Protein 7CMC (pdb70)

Structure (mmCIF, N/CA/C/O backbone):
data_7CMC
#
_entry.id   7CMC
#
_cell.length_a   87.280
_cell.length_b   89.906
_cell.length_c   164.829
_cell.angle_alpha   90.000
_cell.angle_beta   90.000
_cell.angle_gamma   90.000
#
_symmetry.space_group_name_H-M   'P 21 21 21'
#
loop_
_entity.id
_entity.type
_entity.pdbx_description
1 polymer 'Probable deoxyhypusine synthase'
2 non-polymer NICOTINAMIDE-ADENINE-DINUCLEOTIDE
3 water water
#
loop_
_atom_site.group_PDB
_atom_site.id
_atom_site.type_symbol
_atom_site.label_atom_id
_atom_site.label_alt_id
_atom_site.label_comp_id
_atom_site.label_asym_id
_atom_site.label_entity_id
_atom_site.label_seq_id
_atom_site.pdbx_PDB_ins_code
_atom_site.Cartn_x
_atom_site.Cartn_y
_atom_site.Cartn_z
_atom_site.occupancy
_atom_site.B_iso_or_equiv
_atom_site.auth_seq_id
_atom_site.auth_comp_id
_atom_site.auth_asym_id
_atom_site.auth_atom_id
_atom_site.pdbx_PDB_model_num
ATOM 1 N N . GLU A 1 15 ? 41.84100 25.16300 -15.38800 1.000 98.12557 15 GLU A N 1
ATOM 2 C CA . GLU A 1 15 ? 42.27300 24.28100 -14.31200 1.000 74.10105 15 GLU A CA 1
ATOM 3 C C . GLU A 1 15 ? 41.08500 23.64200 -13.59500 1.000 64.82629 15 GLU A C 1
ATOM 4 O O . GLU A 1 15 ? 39.92500 23.96700 -13.85700 1.000 58.22697 15 GLU A O 1
ATOM 10 N N . GLY A 1 16 ? 41.40000 22.73600 -12.67800 1.000 41.98418 16 GLY A N 1
ATOM 11 C CA . GLY A 1 16 ? 40.38900 21.95000 -11.99500 1.000 45.83602 16 GLY A CA 1
ATOM 12 C C . GLY A 1 16 ? 41.00700 20.65300 -11.50200 1.000 38.90245 16 GLY A C 1
ATOM 13 O O . GLY A 1 16 ? 42.22800 20.51900 -11.43900 1.000 51.31302 16 GLY A O 1
ATOM 14 N N . VAL A 1 17 ? 40.13800 19.70500 -11.16200 1.000 32.36221 17 VAL A N 1
ATOM 15 C CA . VAL A 1 17 ? 40.61500 18.41700 -10.67800 1.000 32.83434 17 VAL A CA 1
ATOM 16 C C . VAL A 1 17 ? 41.20600 17.62900 -11.84100 1.000 21.60570 17 VAL A C 1
ATOM 17 O O . VAL A 1 17 ? 40.55100 17.42400 -12.87100 1.000 22.84049 17 VAL A O 1
ATOM 21 N N . GLU A 1 18 ? 42.44800 17.18300 -11.68200 1.000 24.00476 18 GLU A N 1
ATOM 22 C CA . GLU A 1 18 ? 43.08500 16.37100 -12.71000 1.000 34.37686 18 GLU A CA 1
ATOM 23 C C . GLU A 1 18 ? 42.49400 14.96600 -12.71700 1.000 28.44809 18 GLU A C 1
ATOM 24 O O . GLU A 1 18 ? 42.38300 14.32400 -11.66800 1.000 20.88618 18 GLU A O 1
ATOM 30 N N . VAL A 1 19 ? 42.11500 14.48900 -13.90400 1.000 16.81988 19 VAL A N 1
ATOM 31 C CA . VAL A 1 19 ? 41.60300 13.13100 -14.02700 1.000 17.42163 19 VAL A CA 1
ATOM 32 C C . VAL A 1 19 ? 42.74900 12.16200 -13.79500 1.000 22.20378 19 VAL A C 1
ATOM 33 O O . VAL A 1 19 ? 43.82300 12.28900 -14.39900 1.000 21.65136 19 VAL A O 1
ATOM 37 N N . LYS A 1 20 ? 42.53200 11.19200 -12.91100 1.000 21.83992 20 LYS A N 1
ATOM 38 C CA . LYS A 1 20 ? 43.65900 10.41300 -12.44000 1.000 22.93716 20 LYS A CA 1
ATOM 39 C C . LYS A 1 20 ? 43.12700 9.15200 -11.76600 1.000 26.90874 20 LYS A C 1
ATOM 40 O O . LYS A 1 20 ? 42.26300 9.24000 -10.88900 1.000 22.79703 20 LYS A O 1
ATOM 46 N N . GLY A 1 21 ? 43.58200 7.97400 -12.18400 1.000 23.85538 21 GLY A N 1
ATOM 47 C CA . GLY A 1 21 ? 43.24500 6.76100 -11.47200 1.000 20.67347 21 GLY A CA 1
ATOM 48 C C . GLY A 1 21 ? 44.35200 6.37700 -10.51000 1.000 21.57467 21 GLY A C 1
ATOM 49 O O . GLY A 1 21 ? 45.45900 6.91400 -10.57800 1.000 19.61450 21 GLY A O 1
ATOM 50 N N . PRO A 1 22 ? 44.08300 5.45200 -9.59200 1.000 22.80221 22 PRO A N 1
ATOM 51 C CA . PRO A 1 22 ? 45.13200 5.03200 -8.65300 1.000 27.12828 22 PRO A CA 1
ATOM 52 C C . PRO A 1 22 ? 46.25500 4.29200 -9.36300 1.000 21.89462 22 PRO A C 1
ATOM 53 O O . PRO A 1 22 ? 46.04300 3.61300 -10.37100 1.000 25.60343 22 PRO A O 1
ATOM 57 N N . TRP A 1 23 ? 47.46900 4.44600 -8.83000 1.000 25.39034 23 TRP A N 1
ATOM 58 C CA . TRP A 1 23 ? 48.61800 3.65800 -9.25800 1.000 23.28512 23 TRP A CA 1
ATOM 59 C C . TRP A 1 23 ? 48.72900 2.44800 -8.33800 1.000 29.88278 23 TRP A C 1
ATOM 60 O O . TRP A 1 23 ? 48.95500 2.59800 -7.13200 1.000 25.94043 23 TRP A O 1
ATOM 71 N N . LEU A 1 24 ? 48.56300 1.25100 -8.90400 1.000 25.90056 24 LEU A N 1
ATOM 72 C CA . LEU A 1 24 ? 48.43600 0.05500 -8.08300 1.000 27.22229 24 LEU A CA 1
ATOM 73 C C . LEU A 1 24 ? 49.74900 -0.39100 -7.44400 1.000 34.37294 24 LEU A C 1
ATOM 74 O O . LEU A 1 24 ? 49.72100 -1.27700 -6.58700 1.000 33.73321 24 LEU A O 1
ATOM 79 N N . ASP A 1 25 ? 50.88900 0.19200 -7.81900 1.000 36.96241 25 ASP A N 1
ATOM 80 C CA . ASP A 1 25 ? 52.09800 -0.03600 -7.03200 1.000 35.69364 25 ASP A CA 1
ATOM 81 C C . ASP A 1 25 ? 52.04700 0.70000 -5.69800 1.000 42.40907 25 ASP A C 1
ATOM 82 O O . ASP A 1 25 ? 52.81800 0.37100 -4.78900 1.000 49.41599 25 ASP A O 1
ATOM 87 N N . ASP A 1 26 ? 51.15900 1.68500 -5.56000 1.000 37.22176 26 ASP A N 1
ATOM 88 C CA . ASP A 1 26 ? 51.07900 2.50200 -4.35700 1.000 33.25238 26 ASP A CA 1
ATOM 89 C C . ASP A 1 26 ? 49.80500 2.30000 -3.56000 1.000 40.20475 26 ASP A C 1
ATOM 90 O O . ASP A 1 26 ? 49.84000 2.43500 -2.33600 1.000 32.68255 26 ASP A O 1
ATOM 95 N N . ALA A 1 27 ? 48.68400 2.00200 -4.21500 1.000 23.32665 27 ALA A N 1
ATOM 96 C CA . ALA A 1 27 ? 47.42600 1.84500 -3.49600 1.000 33.33340 27 ALA A CA 1
ATOM 97 C C . ALA A 1 27 ? 47.51000 0.65000 -2.55600 1.000 28.87983 27 ALA A C 1
ATOM 98 O O . ALA A 1 27 ? 47.94500 -0.43500 -2.94900 1.000 33.29330 27 ALA A O 1
ATOM 100 N N . GLN A 1 28 ? 47.08900 0.85300 -1.30700 1.000 35.36315 28 GLN A N 1
ATOM 101 C CA . GLN A 1 28 ? 47.24200 -0.16200 -0.27400 1.000 39.72242 28 GLN A CA 1
ATOM 102 C C . GLN A 1 28 ? 45.96700 -0.93900 0.01200 1.000 36.16666 28 GLN A C 1
ATOM 103 O O . GLN A 1 28 ? 46.03800 -2.00000 0.64100 1.000 40.99823 28 GLN A O 1
ATOM 109 N N . SER A 1 29 ? 44.81100 -0.44400 -0.42600 1.000 38.42430 29 SER A N 1
ATOM 110 C CA . SER A 1 29 ? 43.54800 -1.09300 -0.11400 1.000 26.47246 29 SER A CA 1
ATOM 111 C C . SER A 1 29 ? 42.53200 -0.74200 -1.18900 1.000 24.19422 29 SER A C 1
ATOM 112 O O . SER A 1 29 ? 42.70900 0.21000 -1.95400 1.000 20.29145 29 SER A O 1
ATOM 115 N N . LEU A 1 30 ? 41.46000 -1.53400 -1.23400 1.000 19.18114 30 LEU A N 1
ATOM 116 C CA . LEU A 1 30 ? 40.37200 -1.25700 -2.16400 1.000 30.20284 30 LEU A CA 1
ATOM 117 C C . LEU A 1 30 ? 39.71200 0.07800 -1.84100 1.000 18.05958 30 LEU A C 1
ATOM 118 O O . LEU A 1 30 ? 39.32400 0.82200 -2.74800 1.000 24.53487 30 LEU A O 1
ATOM 123 N N . GLU A 1 31 ? 39.59200 0.40100 -0.55200 1.000 18.66492 31 GLU A N 1
ATOM 124 C CA . GLU A 1 31 ? 39.01000 1.67800 -0.15000 1.000 19.32086 31 GLU A CA 1
ATOM 125 C C . GLU A 1 31 ? 39.83800 2.84200 -0.66600 1.000 20.80389 31 GLU A C 1
ATOM 126 O O . GLU A 1 31 ? 39.28800 3.87200 -1.07300 1.000 27.61038 31 GLU A O 1
ATOM 132 N N . GLU A 1 32 ? 41.16600 2.70300 -0.64400 1.000 22.33292 32 GLU A N 1
ATOM 133 C CA . GLU A 1 32 ? 42.02800 3.70400 -1.26600 1.000 24.45073 32 GLU A CA 1
ATOM 134 C C . GLU A 1 32 ? 41.79200 3.77700 -2.77300 1.000 22.67567 32 GLU A C 1
ATOM 135 O O . GLU A 1 32 ? 41.79400 4.86700 -3.35500 1.000 22.68280 32 GLU A O 1
ATOM 141 N N . VAL A 1 33 ? 41.59600 2.62600 -3.42500 1.000 27.21717 33 VAL A N 1
ATOM 142 C CA . VAL A 1 33 ? 41.27500 2.63700 -4.85200 1.000 18.58819 33 VAL A CA 1
ATOM 143 C C . VAL A 1 33 ? 39.98300 3.40900 -5.09100 1.000 22.97767 33 VAL A C 1
ATOM 144 O O . VAL A 1 33 ? 39.90400 4.26800 -5.97600 1.000 17.36073 33 VAL A O 1
ATOM 148 N N . VAL A 1 34 ? 38.96400 3.14100 -4.27200 1.000 19.31194 34 VAL A N 1
ATOM 149 C CA . VAL A 1 34 ? 37.66200 3.76800 -4.46300 1.000 21.81804 34 VAL A CA 1
ATOM 150 C C . VAL A 1 34 ? 37.70300 5.25100 -4.10200 1.000 27.37982 34 VAL A C 1
ATOM 151 O O . VAL A 1 34 ? 36.90600 6.04600 -4.61600 1.000 23.85909 34 VAL A O 1
ATOM 155 N N . SER A 1 35 ? 38.63000 5.66200 -3.23600 1.000 20.98179 35 SER A N 1
ATOM 156 C CA . SER A 1 35 ? 38.73900 7.08300 -2.92800 1.000 26.51676 35 SER A CA 1
ATOM 157 C C . SER A 1 35 ? 39.18100 7.90800 -4.13100 1.000 30.41040 35 SER A C 1
ATOM 158 O O . SER A 1 35 ? 39.07600 9.13700 -4.08400 1.000 25.53765 35 SER A O 1
ATOM 161 N N . TYR A 1 36 ? 39.67300 7.27000 -5.19600 1.000 24.13702 36 TYR A N 1
ATOM 162 C CA . TYR A 1 36 ? 39.99000 7.95600 -6.44200 1.000 17.75402 36 TYR A CA 1
ATOM 163 C C . TYR A 1 36 ? 38.78300 8.12500 -7.35200 1.000 31.64710 36 TYR A C 1
ATOM 164 O O . TYR A 1 36 ? 38.89500 8.82200 -8.36800 1.000 27.58819 36 TYR A O 1
ATOM 173 N N . TYR A 1 37 ? 37.64300 7.50800 -7.02400 1.000 18.17448 37 TYR A N 1
ATOM 174 C CA . TYR A 1 37 ? 36.54500 7.43900 -7.98500 1.000 24.60402 37 TYR A CA 1
ATOM 175 C C . TYR A 1 37 ? 36.09100 8.82900 -8.41300 1.000 18.16191 37 TYR A C 1
ATOM 176 O O . TYR A 1 37 ? 35.77700 9.05000 -9.58800 1.000 17.45844 37 TYR A O 1
ATOM 185 N N . TYR A 1 38 ? 36.09800 9.79200 -7.49000 1.000 14.93074 38 TYR A N 1
ATOM 186 C CA . TYR A 1 38 ? 35.62500 11.13200 -7.83100 1.000 16.12339 38 TYR A CA 1
ATOM 187 C C . TYR A 1 38 ? 36.44100 11.75900 -8.95900 1.000 17.15309 38 TYR A C 1
ATOM 188 O O . TYR A 1 38 ? 35.89400 12.52900 -9.75300 1.000 23.36244 38 TYR A O 1
ATOM 197 N N . ARG A 1 39 ? 37.73100 11.42800 -9.07600 1.000 15.48180 39 ARG A N 1
ATOM 198 C CA . ARG A 1 39 ? 38.57400 11.99100 -10.12700 1.000 24.42745 39 ARG A CA 1
ATOM 199 C C . ARG A 1 39 ? 38.87500 10.99700 -11.24900 1.000 21.01291 39 ARG A C 1
ATOM 200 O O . ARG A 1 39 ? 39.79900 11.21900 -12.03700 1.000 22.79438 39 ARG A O 1
ATOM 208 N N . ILE A 1 40 ? 38.09900 9.93000 -11.35500 1.000 19.85065 40 ILE A N 1
ATOM 209 C CA . ILE A 1 40 ? 38.28200 8.92900 -12.44200 1.000 20.36620 40 ILE A CA 1
ATOM 210 C C . ILE A 1 40 ? 37.43100 9.32100 -13.66100 1.000 21.92606 40 ILE A C 1
ATOM 211 O O . ILE A 1 40 ? 37.79900 9.00500 -14.74500 1.000 19.57993 40 ILE A O 1
ATOM 216 N N . GLY A 1 41 ? 36.33000 10.02100 -13.44800 1.000 16.47438 41 GLY A N 1
ATOM 217 C CA . GLY A 1 41 ? 35.44300 10.41200 -14.55000 1.000 17.00907 41 GLY A CA 1
ATOM 218 C C . GLY A 1 41 ? 34.31200 9.43400 -14.75700 1.000 20.25906 41 GLY A C 1
ATOM 219 O O . GLY A 1 41 ? 34.28000 8.41400 -14.10100 1.000 20.00170 41 GLY A O 1
ATOM 220 N N . PHE A 1 42 ? 33.36000 9.83600 -15.58100 1.000 17.38760 42 PHE A N 1
ATOM 221 C CA . PHE A 1 42 ? 32.13800 9.08400 -15.94900 1.000 17.87004 42 PHE A CA 1
ATOM 222 C C . PHE A 1 42 ? 31.34100 8.72100 -14.68200 1.000 22.34120 42 PHE A C 1
ATOM 223 O O . PHE A 1 42 ? 31.28600 9.51100 -13.74900 1.000 18.10791 42 PHE A O 1
ATOM 231 N N . GLN A 1 43 ? 30.77100 7.52200 -14.65200 1.000 17.53732 43 GLN A N 1
ATOM 232 C CA . GLN A 1 43 ? 29.93100 7.10800 -13.50400 1.000 14.80955 43 GLN A CA 1
ATOM 233 C C . GLN A 1 43 ? 30.77700 7.00400 -12.23100 1.000 16.79727 43 GLN A C 1
ATOM 234 O O . GLN A 1 43 ? 30.26100 7.22900 -11.18600 1.000 17.11062 43 GLN A O 1
ATOM 240 N N . ALA A 1 44 ? 32.05300 6.69600 -12.36100 1.000 15.01481 44 ALA A N 1
ATOM 241 C CA . ALA A 1 44 ? 32.87600 6.62200 -11.15300 1.000 17.42497 44 ALA A CA 1
ATOM 242 C C . ALA A 1 44 ? 32.90600 7.96100 -10.42000 1.000 22.35525 44 ALA A C 1
ATOM 243 O O . ALA A 1 44 ? 32.83000 8.00200 -9.18500 1.000 18.49463 44 ALA A O 1
ATOM 245 N N . THR A 1 45 ? 32.99400 9.07000 -11.16000 1.000 20.15994 45 THR A N 1
ATOM 246 C CA . THR A 1 45 ? 32.89800 10.38400 -10.52600 1.000 21.34523 45 THR A CA 1
ATOM 247 C C . THR A 1 45 ? 31.56900 10.57000 -9.80600 1.000 19.59654 45 THR A C 1
ATOM 248 O O . THR A 1 45 ? 31.51500 11.17000 -8.72400 1.000 18.81100 45 THR A O 1
ATOM 252 N N . HIS A 1 46 ? 30.48300 10.05800 -10.38000 1.000 16.17209 46 HIS A N 1
ATOM 253 C CA . HIS A 1 46 ? 29.18400 10.21500 -9.72800 1.000 18.08518 46 HIS A CA 1
ATOM 254 C C . HIS A 1 46 ? 29.10500 9.41500 -8.43400 1.000 24.92205 46 HIS A C 1
ATOM 255 O O . HIS A 1 46 ? 28.53500 9.88800 -7.44300 1.000 22.15953 46 HIS A O 1
ATOM 262 N N . LEU A 1 47 ? 29.67700 8.20700 -8.41800 1.000 18.77503 47 LEU A N 1
ATOM 263 C CA . LEU A 1 47 ? 29.74200 7.44800 -7.17400 1.000 18.20244 47 LEU A CA 1
ATOM 264 C C . LEU A 1 47 ? 30.59600 8.17300 -6.13900 1.000 18.55432 47 LEU A C 1
ATOM 265 O O . LEU A 1 47 ? 30.25500 8.20100 -4.95000 1.000 19.42806 47 LEU A O 1
ATOM 270 N N . GLY A 1 48 ? 31.71400 8.76500 -6.56800 1.000 18.02598 48 GLY A N 1
ATOM 271 C CA . GLY A 1 48 ? 32.49400 9.58100 -5.64800 1.000 15.23318 48 GLY A CA 1
ATOM 272 C C . GLY A 1 48 ? 31.68100 10.71700 -5.05400 1.000 15.57645 48 GLY A C 1
ATOM 273 O O . GLY A 1 48 ? 31.75600 10.98900 -3.85600 1.000 24.10401 48 GLY A O 1
ATOM 274 N N . ARG A 1 49 ? 30.88500 11.39100 -5.88500 1.000 18.85866 49 ARG A N 1
ATOM 275 C CA . ARG A 1 49 ? 30.02600 12.45500 -5.38300 1.000 21.54227 49 ARG A CA 1
ATOM 276 C C . ARG A 1 49 ? 28.93800 11.90600 -4.46000 1.000 21.99684 49 ARG A C 1
ATOM 277 O O . ARG A 1 49 ? 28.61600 12.52200 -3.43900 1.000 28.87878 49 ARG A O 1
ATOM 285 N N . ALA A 1 50 ? 28.36400 10.74600 -4.79700 1.000 24.02851 50 ALA A N 1
ATOM 286 C CA . ALA A 1 50 ? 27.35800 10.14400 -3.92500 1.000 23.10053 50 ALA A CA 1
ATOM 287 C C . ALA A 1 50 ? 27.94200 9.83600 -2.55100 1.000 17.11838 50 ALA A C 1
ATOM 288 O O . ALA A 1 50 ? 27.29800 10.07900 -1.52500 1.000 21.50317 50 ALA A O 1
ATOM 290 N N . ILE A 1 51 ? 29.17300 9.32600 -2.51600 1.000 18.82263 51 ILE A N 1
ATOM 291 C CA . ILE A 1 51 ? 29.85600 9.07600 -1.25000 1.000 23.98790 51 ILE A CA 1
ATOM 292 C C . ILE A 1 51 ? 30.01800 10.37000 -0.46100 1.000 23.20260 51 ILE A C 1
ATOM 293 O O . ILE A 1 51 ? 29.79400 10.40500 0.75500 1.000 20.04967 51 ILE A O 1
ATOM 298 N N . GLU A 1 52 ? 30.43400 11.44600 -1.13500 1.000 22.32662 52 GLU A N 1
ATOM 299 C CA . GLU A 1 52 ? 30.59800 12.72600 -0.45300 1.000 31.79504 52 GLU A CA 1
ATOM 300 C C . GLU A 1 52 ? 29.27100 13.23000 0.09400 1.000 20.36432 52 GLU A C 1
ATOM 301 O O . GLU A 1 52 ? 29.20700 13.72200 1.22500 1.000 21.67896 52 GLU A O 1
ATOM 307 N N . ILE A 1 53 ? 28.20300 13.12200 -0.70100 1.000 22.65324 53 ILE A N 1
ATOM 308 C CA . ILE A 1 53 ? 26.90100 13.64200 -0.28500 1.000 17.80287 53 ILE A CA 1
ATOM 309 C C . ILE A 1 53 ? 26.38900 12.89200 0.94200 1.000 27.97857 53 ILE A C 1
ATOM 310 O O . ILE A 1 53 ? 25.99100 13.50200 1.94300 1.000 28.59831 53 ILE A O 1
ATOM 315 N N . TRP A 1 54 ? 26.39000 11.55500 0.88500 1.000 24.10326 54 TRP A N 1
ATOM 316 C CA . TRP A 1 54 ? 25.87200 10.78300 2.01100 1.000 19.45041 54 TRP A CA 1
ATOM 317 C C . TRP A 1 54 ? 26.77400 10.90400 3.23600 1.000 20.82475 54 TRP A C 1
ATOM 318 O O . TRP A 1 54 ? 26.27900 10.90400 4.36700 1.000 19.85605 54 TRP A O 1
ATOM 329 N N . ARG A 1 55 ? 28.08900 11.02800 3.04200 1.000 20.62508 55 ARG A N 1
ATOM 330 C CA . ARG A 1 55 ? 28.96200 11.29900 4.18100 1.000 23.78104 55 ARG A CA 1
ATOM 331 C C . ARG A 1 55 ? 28.55900 12.59600 4.86600 1.000 28.39924 55 ARG A C 1
ATOM 332 O O . ARG A 1 55 ? 28.51600 12.67100 6.10000 1.000 29.33648 55 ARG A O 1
ATOM 340 N N . LYS A 1 56 ? 28.25100 13.62300 4.07100 1.000 22.46473 56 LYS A N 1
ATOM 341 C CA . LYS A 1 56 ? 27.80500 14.90200 4.60800 1.000 28.77726 56 LYS A CA 1
ATOM 342 C C . LYS A 1 56 ? 26.50700 14.74500 5.39700 1.000 30.26020 56 LYS A C 1
ATOM 343 O O . LYS A 1 56 ? 26.38700 15.23100 6.52800 1.000 29.86527 56 LYS A O 1
ATOM 349 N N . VAL A 1 57 ? 25.52600 14.05200 4.81800 1.000 24.84840 57 VAL A N 1
ATOM 350 C CA . VAL A 1 57 ? 24.25300 13.86500 5.50600 1.000 25.29351 57 VAL A CA 1
ATOM 351 C C . VAL A 1 57 ? 24.45600 13.07800 6.79300 1.000 25.07975 57 VAL A C 1
ATOM 352 O O . VAL A 1 57 ? 23.90000 13.42200 7.84500 1.000 27.14051 57 VAL A O 1
ATOM 356 N N . GLU A 1 58 ? 25.25600 12.01000 6.72800 1.000 26.51777 58 GLU A N 1
ATOM 357 C CA . GLU A 1 58 ? 25.43200 11.13700 7.88200 1.000 29.42678 58 GLU A CA 1
ATOM 358 C C . GLU A 1 58 ? 26.16400 11.84900 9.01400 1.000 28.88882 58 GLU A C 1
ATOM 359 O O . GLU A 1 58 ? 25.80200 11.69800 10.18800 1.000 29.39692 58 GLU A O 1
ATOM 365 N N . GLU A 1 59 ? 27.19300 12.63100 8.68500 1.000 35.86924 59 GLU A N 1
ATOM 366 C CA . GLU A 1 59 ? 27.91200 13.36800 9.71800 1.000 30.58963 59 GLU A CA 1
ATOM 367 C C . GLU A 1 59 ? 27.01500 14.41400 10.37300 1.000 40.12145 59 GLU A C 1
ATOM 368 O O . GLU A 1 59 ? 27.05000 14.59300 11.59500 1.000 32.87875 59 GLU A O 1
ATOM 374 N N . LYS A 1 60 ? 26.19700 15.10900 9.58100 1.000 30.98142 60 LYS A N 1
ATOM 375 C CA . LYS A 1 60 ? 25.26900 16.07000 10.16400 1.000 34.10257 60 LYS A CA 1
ATOM 376 C C . LYS A 1 60 ? 24.27900 15.38300 11.09700 1.000 41.30120 60 LYS A C 1
ATOM 377 O O . LYS A 1 60 ? 23.96200 15.90900 12.17100 1.000 41.14030 60 LYS A O 1
ATOM 383 N N . ARG A 1 61 ? 23.78800 14.20000 10.71200 1.000 28.39514 61 ARG A N 1
ATOM 384 C CA . ARG A 1 61 ? 22.89000 13.44900 11.58600 1.000 40.62470 61 ARG A CA 1
ATOM 385 C C . ARG A 1 61 ? 23.59100 13.02600 12.87000 1.000 32.14986 61 ARG A C 1
ATOM 386 O O . ARG A 1 61 ? 23.00000 13.08000 13.95400 1.000 44.41901 61 ARG A O 1
ATOM 394 N N . GLU A 1 62 ? 24.84600 12.58200 12.77000 1.000 39.11209 62 GLU A N 1
ATOM 395 C CA . GLU A 1 62 ? 25.57600 12.16000 13.95900 1.000 34.47885 62 GLU A CA 1
ATOM 396 C C . GLU A 1 62 ? 25.91000 13.32900 14.87700 1.000 36.41589 62 GLU A C 1
ATOM 397 O O . GLU A 1 62 ? 26.20100 13.10600 16.06000 1.000 46.35815 62 GLU A O 1
ATOM 403 N N . ARG A 1 63 ? 25.86800 14.56400 14.37700 1.000 43.32958 63 ARG A N 1
ATOM 404 C CA . ARG A 1 63 ? 26.03100 15.72100 15.24400 1.000 38.68459 63 ARG A CA 1
ATOM 405 C C . ARG A 1 63 ? 24.70200 16.30800 15.72000 1.000 49.58801 63 ARG A C 1
ATOM 406 O O . ARG A 1 63 ? 24.69700 17.40600 16.28500 1.000 47.59201 63 ARG A O 1
ATOM 414 N N . GLY A 1 64 ? 23.57700 15.63100 15.48000 1.000 39.08220 64 GLY A N 1
ATOM 415 C CA . GLY A 1 64 ? 22.29600 16.07800 15.98800 1.000 30.50151 64 GLY A CA 1
ATOM 416 C C . GLY A 1 64 ? 21.47400 16.94500 15.05600 1.000 47.55984 64 GLY A C 1
ATOM 417 O O . GLY A 1 64 ? 20.33200 17.28200 15.40200 1.000 37.80707 64 GLY A O 1
ATOM 418 N N . GLU A 1 65 ? 22.00400 17.33100 13.89800 1.000 35.57515 65 GLU A N 1
ATOM 419 C CA . GLU A 1 65 ? 21.18900 18.03400 12.91900 1.000 41.59881 65 GLU A CA 1
ATOM 420 C C . GLU A 1 65 ? 20.10300 17.10400 12.38500 1.000 48.27904 65 GLU A C 1
ATOM 421 O O . GLU A 1 65 ? 20.30400 15.89600 12.23800 1.000 45.61674 65 GLU A O 1
ATOM 427 N N . GLU A 1 66 ? 18.93700 17.67700 12.10500 1.000 36.08709 66 GLU A N 1
ATOM 428 C CA . GLU A 1 66 ? 17.77600 16.89700 11.69100 1.000 40.83914 66 GLU A CA 1
ATOM 429 C C . GLU A 1 66 ? 17.72100 16.85200 10.16900 1.000 46.03845 66 GLU A C 1
ATOM 430 O O . GLU A 1 66 ? 17.45900 17.86800 9.51800 1.000 32.37400 66 GLU A O 1
ATOM 436 N N . ILE A 1 67 ? 17.97800 15.67700 9.60200 1.000 31.38648 67 ILE A N 1
ATOM 437 C CA . ILE A 1 67 ? 17.79000 15.42800 8.17900 1.000 25.41412 67 ILE A CA 1
ATOM 438 C C . ILE A 1 67 ? 17.00200 14.13400 8.07100 1.000 27.76815 67 ILE A C 1
ATOM 439 O O . ILE A 1 67 ? 17.51300 13.06100 8.41300 1.000 24.93188 67 ILE A O 1
ATOM 444 N N . ARG A 1 68 ? 15.75300 14.23300 7.62800 1.000 23.84819 68 ARG A N 1
ATOM 445 C CA . ARG A 1 68 ? 14.91400 13.05400 7.46100 1.000 36.94479 68 ARG A CA 1
ATOM 446 C C . ARG A 1 68 ? 15.31700 12.34300 6.17600 1.000 23.18690 68 ARG A C 1
ATOM 447 O O . ARG A 1 68 ? 15.19600 12.90900 5.08500 1.000 23.51640 68 ARG A O 1
ATOM 455 N N . VAL A 1 69 ? 15.79900 11.11100 6.29600 1.000 18.42439 69 VAL A N 1
ATOM 456 C CA . VAL A 1 69 ? 16.31800 10.36500 5.15300 1.000 17.67230 69 VAL A CA 1
ATOM 457 C C . VAL A 1 69 ? 15.22100 9.44400 4.63200 1.000 24.55373 69 VAL A C 1
ATOM 458 O O . VAL A 1 69 ? 14.67700 8.61700 5.37800 1.000 21.62193 69 VAL A O 1
ATOM 462 N N . PHE A 1 70 ? 14.88700 9.60800 3.35500 1.000 19.55236 70 PHE A N 1
ATOM 463 C CA . PHE A 1 70 ? 13.93500 8.76000 2.65300 1.000 25.08907 70 PHE A CA 1
ATOM 464 C C . PHE A 1 70 ? 14.69900 7.76800 1.78700 1.000 19.14654 70 PHE A C 1
ATOM 465 O O . PHE A 1 70 ? 15.52200 8.17000 0.95900 1.000 19.67443 70 PHE A O 1
ATOM 473 N N . LEU A 1 71 ? 14.41300 6.48200 1.96400 1.000 23.56596 71 LEU A N 1
ATOM 474 C CA . LEU A 1 71 ? 15.03000 5.42300 1.17900 1.000 25.15114 71 LEU A CA 1
ATOM 475 C C . LEU A 1 71 ? 13.95900 4.76000 0.32200 1.000 21.04588 71 LEU A C 1
ATOM 476 O O . LEU A 1 71 ? 12.96800 4.24800 0.85100 1.000 21.98966 71 LEU A O 1
ATOM 481 N N . GLY A 1 72 ? 14.15400 4.77800 -0.98800 1.000 18.93589 72 GLY A N 1
ATOM 482 C CA . GLY A 1 72 ? 13.26400 4.09800 -1.91600 1.000 14.56313 72 GLY A CA 1
ATOM 483 C C . GLY A 1 72 ? 14.01500 3.02100 -2.67400 1.000 22.55854 72 GLY A C 1
ATOM 484 O O . GLY A 1 72 ? 15.19500 3.18700 -2.99000 1.000 20.68668 72 GLY A O 1
ATOM 485 N N . TYR A 1 73 ? 13.33300 1.90900 -2.94300 1.000 22.22108 73 TYR A N 1
ATOM 486 C CA . TYR A 1 73 ? 13.92900 0.83400 -3.72500 1.000 26.02326 73 TYR A CA 1
ATOM 487 C C . TYR A 1 73 ? 12.82600 -0.03200 -4.31100 1.000 25.85000 73 TYR A C 1
ATOM 488 O O . TYR A 1 73 ? 11.71200 -0.09200 -3.78100 1.000 17.30390 73 TYR A O 1
ATOM 497 N N . THR A 1 74 ? 13.15600 -0.69900 -5.41600 1.000 24.47106 74 THR A N 1
ATOM 498 C CA . THR A 1 74 ? 12.22800 -1.58000 -6.10500 1.000 24.13407 74 THR A CA 1
ATOM 499 C C . THR A 1 74 ? 12.46400 -3.01600 -5.64900 1.000 19.81583 74 THR A C 1
ATOM 500 O O . THR A 1 74 ? 13.40400 -3.30900 -4.90800 1.000 18.31058 74 THR A O 1
ATOM 504 N N . SER A 1 75 ? 11.61000 -3.92800 -6.12500 1.000 24.68073 75 SER A N 1
ATOM 505 C CA . SER A 1 75 ? 11.60700 -5.30700 -5.63200 1.000 22.64350 75 SER A CA 1
ATOM 506 C C . SER A 1 75 ? 12.95300 -5.99200 -5.84300 1.000 27.72681 75 SER A C 1
ATOM 507 O O . SER A 1 75 ? 13.39000 -6.78400 -5.00200 1.000 26.79621 75 SER A O 1
ATOM 510 N N . ASN A 1 76 ? 13.61400 -5.70200 -6.96900 1.000 24.56585 76 ASN A N 1
ATOM 511 C CA . ASN A 1 76 ? 14.89900 -6.31700 -7.30200 1.000 22.29174 76 ASN A CA 1
ATOM 512 C C . ASN A 1 76 ? 15.93600 -6.12500 -6.21800 1.000 23.25305 76 ASN A C 1
ATOM 513 O O . ASN A 1 76 ? 16.80900 -6.98200 -6.02800 1.000 22.76209 76 ASN A O 1
ATOM 518 N N . ILE A 1 77 ? 15.93500 -4.95200 -5.59100 1.000 17.01271 77 ILE A N 1
ATOM 519 C CA . ILE A 1 77 ? 16.88100 -4.68400 -4.51400 1.000 14.96129 77 ILE A CA 1
ATOM 520 C C . ILE A 1 77 ? 16.74300 -5.73800 -3.42400 1.000 21.40839 77 ILE A C 1
ATOM 521 O O . ILE A 1 77 ? 17.74100 -6.23900 -2.89500 1.000 27.90532 77 ILE A O 1
ATOM 526 N N . ILE A 1 78 ? 15.50200 -6.09700 -3.08200 1.000 21.08069 78 ILE A N 1
ATOM 527 C CA . ILE A 1 78 ? 15.25800 -7.06400 -2.01600 1.000 24.49911 78 ILE A CA 1
ATOM 528 C C . ILE A 1 78 ? 15.45000 -8.49200 -2.51400 1.000 24.25902 78 ILE A C 1
ATOM 529 O O . ILE A 1 78 ? 15.84300 -9.37000 -1.74000 1.000 20.40377 78 ILE A O 1
ATOM 534 N N . SER A 1 79 ? 15.18500 -8.74800 -3.79900 1.000 22.42351 79 SER A N 1
ATOM 535 C CA . SER A 1 79 ? 15.48500 -10.06100 -4.36700 1.000 19.69997 79 SER A CA 1
ATOM 536 C C . SER A 1 79 ? 16.96800 -10.37000 -4.25000 1.000 25.81098 79 SER A C 1
ATOM 537 O O . SER A 1 79 ? 17.35600 -11.49800 -3.92500 1.000 21.63129 79 SER A O 1
ATOM 540 N N . SER A 1 80 ? 17.80900 -9.37300 -4.50900 1.000 18.66144 80 SER A N 1
ATOM 541 C CA . SER A 1 80 ? 19.25100 -9.54100 -4.50600 1.000 18.38279 80 SER A CA 1
ATOM 542 C C . SER A 1 80 ? 19.76900 -9.58900 -3.07300 1.000 16.58114 80 SER A C 1
ATOM 543 O O . SER A 1 80 ? 19.02500 -9.41700 -2.10400 1.000 21.25935 80 SER A O 1
ATOM 546 N N . GLY A 1 81 ? 21.07400 -9.79400 -2.94000 1.000 16.03327 81 GLY A N 1
ATOM 547 C CA . GLY A 1 81 ? 21.70100 -9.74700 -1.63700 1.000 18.27516 81 GLY A CA 1
ATOM 548 C C . GLY A 1 81 ? 21.82100 -8.36700 -1.03600 1.000 18.52859 81 GLY A C 1
ATOM 549 O O . GLY A 1 81 ? 22.32700 -8.24500 0.08300 1.000 26.94971 81 GLY A O 1
ATOM 550 N N . LEU A 1 82 ? 21.38900 -7.31600 -1.74400 1.000 23.94372 82 LEU A N 1
ATOM 551 C CA . LEU A 1 82 ? 21.30500 -5.99500 -1.12500 1.000 22.09453 82 LEU A CA 1
ATOM 552 C C . LEU A 1 82 ? 20.30000 -5.98100 0.01600 1.000 21.82332 82 LEU A C 1
ATOM 553 O O . LEU A 1 82 ? 20.31500 -5.05400 0.83700 1.000 18.40569 82 LEU A O 1
ATOM 558 N N . ARG A 1 83 ? 19.42900 -6.99400 0.07600 1.000 15.25314 83 ARG A N 1
ATOM 559 C CA . ARG A 1 83 ? 18.46000 -7.11400 1.16100 1.000 17.54304 83 ARG A CA 1
ATOM 560 C C . ARG A 1 83 ? 19.13600 -7.00800 2.52200 1.000 15.52527 83 ARG A C 1
ATOM 561 O O . ARG A 1 83 ? 18.66800 -6.28500 3.40600 1.000 19.97543 83 ARG A O 1
ATOM 569 N N . GLU A 1 84 ? 20.25500 -7.71500 2.70000 1.000 16.21883 84 GLU A N 1
ATOM 570 C CA . GLU A 1 84 ? 20.97700 -7.67300 3.96900 1.000 17.63466 84 GLU A CA 1
ATOM 571 C C . GLU A 1 84 ? 21.54900 -6.28800 4.25300 1.000 24.25298 84 GLU A C 1
ATOM 572 O O . GLU A 1 84 ? 21.64200 -5.88000 5.42000 1.000 19.07523 84 GLU A O 1
ATOM 578 N N . ILE A 1 85 ? 21.96700 -5.56700 3.20900 1.000 18.32045 85 ILE A N 1
ATOM 579 C CA . ILE A 1 85 ? 22.52600 -4.23200 3.40300 1.000 16.02825 85 ILE A CA 1
ATOM 580 C C . ILE A 1 85 ? 21.43000 -3.24000 3.76200 1.000 21.87188 85 ILE A C 1
ATOM 581 O O . ILE A 1 85 ? 21.61100 -2.39300 4.64600 1.000 16.96984 85 ILE A O 1
ATOM 586 N N . ILE A 1 86 ? 20.27600 -3.33000 3.09100 1.000 19.88383 86 ILE A N 1
ATOM 587 C CA . ILE A 1 86 ? 19.13700 -2.48800 3.45500 1.000 14.52518 86 ILE A CA 1
ATOM 588 C C . ILE A 1 86 ? 18.73100 -2.74600 4.89700 1.000 24.33241 86 ILE A C 1
ATOM 589 O O . ILE A 1 86 ? 18.44700 -1.81000 5.65600 1.000 22.12422 86 ILE A O 1
ATOM 594 N N . ALA A 1 87 ? 18.68300 -4.02300 5.29300 1.000 18.13951 87 ALA A N 1
ATOM 595 C CA . ALA A 1 87 ? 18.26100 -4.36400 6.64700 1.000 24.78185 87 ALA A CA 1
ATOM 596 C C . ALA A 1 87 ? 19.21400 -3.78400 7.68000 1.000 18.27137 87 ALA A C 1
ATOM 597 O O . ALA A 1 87 ? 18.78000 -3.31400 8.73800 1.000 17.38606 87 ALA A O 1
ATOM 599 N N . TRP A 1 88 ? 20.51800 -3.81900 7.39300 1.000 20.65567 88 TRP A N 1
ATOM 600 C CA . TRP A 1 88 ? 21.50000 -3.22600 8.29600 1.000 20.87538 88 TRP A CA 1
ATOM 601 C C . TRP A 1 88 ? 21.33500 -1.71400 8.38400 1.000 22.63603 88 TRP A C 1
ATOM 602 O O . TRP A 1 88 ? 21.47300 -1.13100 9.46700 1.000 23.16248 88 TRP A O 1
ATOM 613 N N . LEU A 1 89 ? 21.05600 -1.05800 7.25300 1.000 21.03119 89 LEU A N 1
ATOM 614 C CA . LEU A 1 89 ? 20.78400 0.37800 7.27600 1.000 15.04876 89 LEU A CA 1
ATOM 615 C C . LEU A 1 89 ? 19.59000 0.69300 8.16600 1.000 24.08889 89 LEU A C 1
ATOM 616 O O . LEU A 1 89 ? 19.60500 1.67300 8.92300 1.000 19.61824 89 LEU A O 1
ATOM 621 N N . VAL A 1 90 ? 18.53300 -0.11600 8.07000 1.000 20.57325 90 VAL A N 1
ATOM 622 C CA . VAL A 1 90 ? 17.34800 0.11100 8.89100 1.000 17.36835 90 VAL A CA 1
ATOM 623 C C . VAL A 1 90 ? 17.63700 -0.23800 10.34700 1.000 20.13614 90 VAL A C 1
ATOM 624 O O . VAL A 1 90 ? 17.18600 0.45800 11.26600 1.000 17.48663 90 VAL A O 1
ATOM 628 N N . LYS A 1 91 ? 18.40400 -1.30900 10.58000 1.000 18.75076 91 LYS A N 1
ATOM 629 C CA . LYS A 1 91 ? 18.76900 -1.67800 11.94500 1.000 20.90810 91 LYS A CA 1
ATOM 630 C C . LYS A 1 91 ? 19.50400 -0.54500 12.64500 1.000 25.72931 91 LYS A C 1
ATOM 631 O O . LYS A 1 91 ? 19.24300 -0.25400 13.81800 1.000 23.57160 91 LYS A O 1
ATOM 637 N N . GLU A 1 92 ? 20.41100 0.11700 11.93800 1.000 24.73462 92 GLU A N 1
ATOM 638 C CA . GLU A 1 92 ? 21.21200 1.19500 12.50100 1.000 21.75293 92 GLU A CA 1
ATOM 639 C C . GLU A 1 92 ? 20.55400 2.56100 12.37100 1.000 21.70875 92 GLU A C 1
ATOM 640 O O . GLU A 1 92 ? 21.17800 3.56500 12.72800 1.000 24.81786 92 GLU A O 1
ATOM 646 N N . LYS A 1 93 ? 19.32300 2.62000 11.86400 1.000 20.36495 93 LYS A N 1
ATOM 647 C CA . LYS A 1 93 ? 18.56700 3.86800 11.76200 1.000 24.13452 93 LYS A CA 1
ATOM 648 C C . LYS A 1 93 ? 19.32600 4.91700 10.94900 1.000 21.86869 93 LYS A C 1
ATOM 649 O O . LYS A 1 93 ? 19.36800 6.09600 11.30400 1.000 20.16433 93 LYS A O 1
ATOM 655 N N . LYS A 1 94 ? 19.94000 4.47500 9.84600 1.000 22.27403 94 LYS A N 1
ATOM 656 C CA . LYS A 1 94 ? 20.56700 5.38400 8.89100 1.000 19.32910 94 LYS A CA 1
ATOM 657 C C . LYS A 1 94 ? 19.55500 6.03500 7.96200 1.000 21.26329 94 LYS A C 1
ATOM 658 O O . LYS A 1 94 ? 19.89300 7.01800 7.28800 1.000 21.07237 94 LYS A O 1
ATOM 664 N N . VAL A 1 95 ? 18.34000 5.49300 7.89600 1.000 19.65443 95 VAL A N 1
ATOM 665 C CA . VAL A 1 95 ? 17.23200 6.06000 7.13900 1.000 20.82407 95 VAL A CA 1
ATOM 666 C C . VAL A 1 95 ? 16.03000 6.14700 8.07000 1.000 21.47847 95 VAL A C 1
ATOM 667 O O . VAL A 1 95 ? 15.93500 5.41200 9.05800 1.000 20.15221 95 VAL A O 1
ATOM 671 N N . ASP A 1 96 ? 15.11400 7.06100 7.75700 1.000 23.24844 96 ASP A N 1
ATOM 672 C CA . ASP A 1 96 ? 13.95200 7.32700 8.59800 1.000 16.95074 96 ASP A CA 1
ATOM 673 C C . ASP A 1 96 ? 12.63500 6.89900 7.97700 1.000 20.60821 96 ASP A C 1
ATOM 674 O O . ASP A 1 96 ? 11.67800 6.64600 8.70500 1.000 21.17109 96 ASP A O 1
ATOM 679 N N . VAL A 1 97 ? 12.55800 6.84100 6.65100 1.000 21.00275 97 VAL A N 1
ATOM 680 C CA . VAL A 1 97 ? 11.32800 6.51000 5.94200 1.000 29.24424 97 VAL A CA 1
ATOM 681 C C . VAL A 1 97 ? 11.69600 5.63700 4.75400 1.000 21.92644 97 VAL A C 1
ATOM 682 O O . VAL A 1 97 ? 12.68700 5.90200 4.06400 1.000 20.89589 97 VAL A O 1
ATOM 686 N N . ILE A 1 98 ? 10.90800 4.59000 4.52300 1.000 23.50283 98 ILE A N 1
ATOM 687 C CA . ILE A 1 98 ? 11.09200 3.70400 3.38200 1.000 20.46967 98 ILE A CA 1
ATOM 688 C C . ILE A 1 98 ? 9.84000 3.74100 2.52000 1.000 19.32743 98 ILE A C 1
ATOM 689 O O . ILE A 1 98 ? 8.71600 3.73000 3.03400 1.000 19.89111 98 ILE A O 1
ATOM 694 N N . VAL A 1 99 ? 10.04200 3.81000 1.20900 1.000 17.09469 99 VAL A N 1
ATOM 695 C CA . VAL A 1 99 ? 9.01300 3.52200 0.22000 1.000 18.25967 99 VAL A CA 1
ATOM 696 C C . VAL A 1 99 ? 9.52900 2.39200 -0.66100 1.000 23.35080 99 VAL A C 1
ATOM 697 O O . VAL A 1 99 ? 10.64900 2.46400 -1.18000 1.000 20.82369 99 VAL A O 1
ATOM 701 N N . THR A 1 100 ? 8.72800 1.34400 -0.81200 1.000 19.67084 100 THR A N 1
ATOM 702 C CA . THR A 1 100 ? 9.08500 0.24200 -1.68700 1.000 19.31206 100 THR A CA 1
ATOM 703 C C . THR A 1 100 ? 7.81300 -0.26500 -2.35800 1.000 23.79579 100 THR A C 1
ATOM 704 O O . THR A 1 100 ? 6.73800 0.32700 -2.22400 1.000 25.42686 100 THR A O 1
ATOM 708 N N . THR A 1 101 ? 7.94600 -1.35500 -3.10500 1.000 22.32489 101 THR A N 1
ATOM 709 C CA . THR A 1 101 ? 6.84600 -2.00200 -3.80000 1.000 31.80843 101 THR A CA 1
ATOM 710 C C . THR A 1 101 ? 6.47300 -3.29300 -3.07800 1.000 22.27854 101 THR A C 1
ATOM 711 O O . THR A 1 101 ? 7.11600 -3.69400 -2.10400 1.000 19.21922 101 THR A O 1
ATOM 715 N N . ALA A 1 102 ? 5.42900 -3.95500 -3.58700 1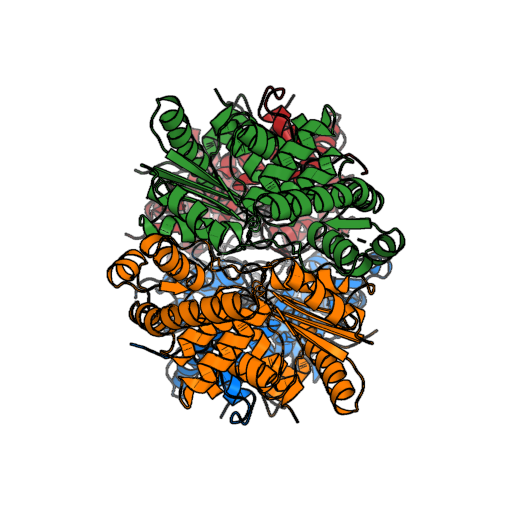.000 20.15692 102 ALA A N 1
ATOM 716 C CA . ALA A 1 102 ? 4.92200 -5.16000 -2.93600 1.000 21.33307 102 ALA A CA 1
ATOM 717 C C . ALA A 1 102 ? 6.00200 -6.22900 -2.84200 1.000 29.54445 102 ALA A C 1
ATOM 718 O O . ALA A 1 102 ? 6.18400 -6.85400 -1.79000 1.000 24.61827 102 ALA A O 1
ATOM 720 N N . GLY A 1 103 ? 6.73600 -6.44800 -3.93500 1.000 18.97656 103 GLY A N 1
ATOM 721 C CA . GLY A 1 103 ? 7.82000 -7.41400 -3.89800 1.000 20.55372 103 GLY A CA 1
ATOM 722 C C . GLY A 1 103 ? 8.89200 -7.04600 -2.88900 1.000 22.75883 103 GLY A C 1
ATOM 723 O O . GLY A 1 103 ? 9.45700 -7.91600 -2.22600 1.000 26.33240 103 GLY A O 1
ATOM 724 N N . GLY A 1 104 ? 9.18400 -5.75000 -2.75700 1.000 23.91911 104 GLY A N 1
ATOM 725 C CA . GLY A 1 104 ? 10.16900 -5.31800 -1.78100 1.000 25.75035 104 GLY A CA 1
ATOM 726 C C . GLY A 1 104 ? 9.77100 -5.64800 -0.35600 1.000 23.49103 104 GLY A C 1
ATOM 727 O O . GLY A 1 104 ? 10.63200 -5.87800 0.49600 1.000 27.11102 104 GLY A O 1
ATOM 728 N N . VAL A 1 105 ? 8.47000 -5.67700 -0.07800 1.000 24.66645 105 VAL A N 1
ATOM 729 C CA . VAL A 1 105 ? 7.99300 -6.06600 1.24600 1.000 24.22338 105 VAL A CA 1
ATOM 730 C C . VAL A 1 105 ? 7.99400 -7.58200 1.39300 1.000 27.58963 105 VAL A C 1
ATOM 731 O O . VAL A 1 105 ? 8.67100 -8.14500 2.26000 1.000 27.70107 105 VAL A O 1
ATOM 735 N N . GLU A 1 106 ? 7.23700 -8.26700 0.53700 1.000 30.51131 106 GLU A N 1
ATOM 736 C CA . GLU A 1 106 ? 6.97700 -9.68300 0.75800 1.000 31.80391 106 GLU A CA 1
ATOM 737 C C . GLU A 1 106 ? 8.24200 -10.52900 0.63200 1.000 26.49808 106 GLU A C 1
ATOM 738 O O . GLU A 1 106 ? 8.39200 -11.52200 1.35200 1.000 27.73015 106 GLU A O 1
ATOM 744 N N . GLU A 1 107 ? 9.16900 -10.15400 -0.24700 1.000 19.20575 107 GLU A N 1
ATOM 745 C CA . GLU A 1 107 ? 10.37200 -10.96400 -0.40100 1.000 23.64648 107 GLU A CA 1
ATOM 746 C C . GLU A 1 107 ? 11.30100 -10.82200 0.79700 1.000 20.69423 107 GLU A C 1
ATOM 747 O O . GLU A 1 107 ? 12.05600 -11.75000 1.10500 1.000 18.52618 107 GLU A O 1
ATOM 753 N N . ASP A 1 108 ? 11.25800 -9.67900 1.48600 1.000 15.99752 108 ASP A N 1
ATOM 754 C CA . ASP A 1 108 ? 11.99800 -9.55800 2.73700 1.000 20.33660 108 ASP A CA 1
ATOM 755 C C . ASP A 1 108 ? 11.44900 -10.50600 3.80000 1.000 25.25517 108 ASP A C 1
ATOM 756 O O . ASP A 1 108 ? 12.21600 -11.11400 4.55700 1.000 21.99607 108 ASP A O 1
ATOM 761 N N . PHE A 1 109 ? 10.12400 -10.62900 3.89400 1.000 20.30448 109 PHE A N 1
ATOM 762 C CA . PHE A 1 109 ? 9.54500 -11.60400 4.81500 1.000 22.82271 109 PHE A CA 1
ATOM 763 C C . PHE A 1 109 ? 9.93800 -13.01900 4.41500 1.000 25.42465 109 PHE A C 1
ATOM 764 O O . PHE A 1 109 ? 10.39800 -13.80500 5.24800 1.000 27.16599 109 PHE A O 1
ATOM 772 N N . ILE A 1 110 ? 9.79200 -13.34600 3.12600 1.000 19.92433 110 ILE A N 1
ATOM 773 C CA . ILE A 1 110 ? 10.04900 -14.70400 2.65500 1.000 23.37182 110 ILE A CA 1
ATOM 774 C C . ILE A 1 110 ? 11.49100 -15.10700 2.92900 1.000 32.57987 110 ILE A C 1
ATOM 775 O O . ILE A 1 110 ? 11.76600 -16.24800 3.32400 1.000 31.33166 110 ILE A O 1
ATOM 780 N N . LYS A 1 111 ? 12.43800 -14.18300 2.72600 1.000 21.87607 111 LYS A N 1
ATOM 781 C CA . LYS A 1 111 ? 13.84200 -14.51100 2.94900 1.000 27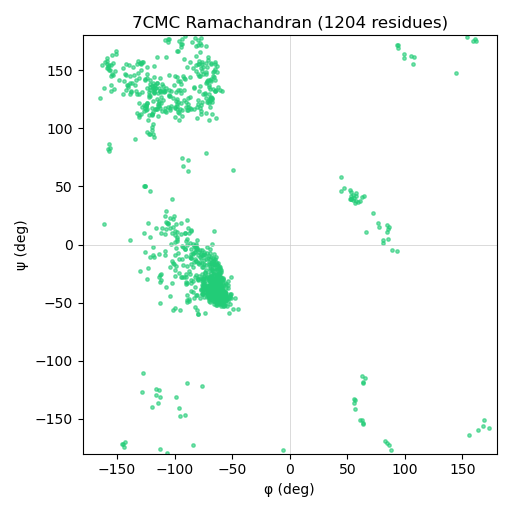.61131 111 LYS A CA 1
ATOM 782 C C . LYS A 1 111 ? 14.12700 -14.83200 4.40700 1.000 25.33100 111 LYS A C 1
ATOM 783 O O . LYS A 1 111 ? 15.13400 -15.48600 4.70100 1.000 26.26954 111 LYS A O 1
ATOM 789 N N . SER A 1 112 ? 13.27100 -14.37700 5.32700 1.000 22.89014 112 SER A N 1
ATOM 790 C CA . SER A 1 112 ? 13.37200 -14.76400 6.72800 1.000 35.46682 112 SER A CA 1
ATOM 791 C C . SER A 1 112 ? 12.88700 -16.18600 6.96700 1.000 29.39060 112 SER A C 1
ATOM 792 O O . SER A 1 112 ? 13.11700 -16.73100 8.05200 1.000 26.03812 112 SER A O 1
ATOM 795 N N . LEU A 1 113 ? 12.19800 -16.78100 5.99600 1.000 27.67731 113 LEU A N 1
ATOM 796 C CA . LEU A 1 113 ? 11.73500 -18.15900 6.08900 1.000 36.22088 113 LEU A CA 1
ATOM 797 C C . LEU A 1 113 ? 12.63500 -19.10600 5.30400 1.000 29.31686 113 LEU A C 1
ATOM 798 O O . LEU A 1 113 ? 13.16700 -20.06700 5.86200 1.000 30.72432 113 LEU A O 1
ATOM 803 N N . LYS A 1 114 ? 12.81500 -18.84500 4.00800 1.000 27.53888 114 LYS A N 1
ATOM 804 C CA . LYS A 1 114 ? 13.63000 -19.67900 3.13600 1.000 27.21694 114 LYS A CA 1
ATOM 805 C C . LYS A 1 114 ? 14.45400 -18.78600 2.21700 1.000 26.59877 114 LYS A C 1
ATOM 806 O O . LYS A 1 114 ? 13.97100 -17.72700 1.78900 1.000 25.42541 114 LYS A O 1
ATOM 812 N N . PRO A 1 115 ? 15.67700 -19.18500 1.88800 1.000 29.78287 115 PRO A N 1
ATOM 813 C CA . PRO A 1 115 ? 16.53800 -18.33200 1.06200 1.000 22.51582 115 PRO A CA 1
ATOM 814 C C . PRO A 1 115 ? 16.20000 -18.39600 -0.41900 1.000 29.97147 115 PRO A C 1
ATOM 815 O O . PRO A 1 115 ? 15.62500 -19.36700 -0.91400 1.000 27.87681 115 PRO A O 1
ATOM 819 N N . PHE A 1 116 ? 16.55400 -17.31900 -1.12200 1.000 28.31954 116 PHE A N 1
ATOM 820 C CA . PHE A 1 116 ? 16.57200 -17.33400 -2.57600 1.000 29.42521 116 PHE A CA 1
ATOM 821 C C . PHE A 1 116 ? 17.87000 -17.98500 -3.04700 1.000 23.55215 116 PHE A C 1
ATOM 822 O O . PHE A 1 116 ? 18.88600 -17.96000 -2.35000 1.000 23.74302 116 PHE A O 1
ATOM 830 N N . ILE A 1 117 ? 17.83600 -18.54700 -4.25400 1.000 24.18285 117 ILE A N 1
ATOM 831 C CA . ILE A 1 117 ? 18.89500 -19.41400 -4.75800 1.000 23.61700 117 ILE A CA 1
ATOM 832 C C . ILE A 1 117 ? 19.51700 -18.77600 -5.99200 1.000 20.83159 117 ILE A C 1
ATOM 833 O O . ILE A 1 117 ? 18.80300 -18.30100 -6.88200 1.000 25.45982 117 ILE A O 1
ATOM 838 N N . LEU A 1 118 ? 20.83300 -18.80600 -6.08800 1.000 30.16430 118 LEU A N 1
ATOM 839 C CA . LEU A 1 118 ? 21.52900 -18.24900 -7.26500 1.000 31.74533 118 LEU A CA 1
ATOM 840 C C . LEU A 1 118 ? 21.40300 -19.20200 -8.45300 1.000 37.86829 118 LEU A C 1
ATOM 841 O O . LEU A 1 118 ? 21.78100 -20.34600 -8.31800 1.000 34.60485 118 LEU A O 1
ATOM 846 N N . GLY A 1 119 ? 20.84900 -18.70500 -9.55200 1.000 35.03545 119 GLY A N 1
ATOM 847 C CA . GLY A 1 119 ? 20.64800 -19.45200 -10.80400 1.000 43.76614 119 GLY A CA 1
ATOM 848 C C . GLY A 1 119 ? 21.38800 -18.80900 -11.96000 1.000 42.39300 119 GLY A C 1
ATOM 849 O O . GLY A 1 119 ? 22.53500 -18.45100 -11.78200 1.000 59.35987 119 GLY A O 1
ATOM 850 N N . ASP A 1 120 ? 20.76700 -18.76100 -13.13600 1.000 58.95716 120 ASP A N 1
ATOM 851 C CA . ASP A 1 120 ? 21.38200 -18.12900 -14.33100 1.000 59.16564 120 ASP A CA 1
ATOM 852 C C . ASP A 1 120 ? 20.31200 -17.44300 -15.16900 1.000 53.78255 120 ASP A C 1
ATOM 853 O O . ASP A 1 120 ? 19.16800 -17.89200 -15.15500 1.000 57.43806 120 ASP A O 1
ATOM 858 N N . TRP A 1 121 ? 20.71300 -16.40600 -15.89400 1.000 65.76546 121 TRP A N 1
ATOM 859 C CA . TRP A 1 121 ? 19.77700 -15.64300 -16.75100 1.000 57.12959 121 TRP A CA 1
ATOM 860 C C . TRP A 1 121 ? 19.41200 -16.48700 -17.96900 1.000 61.42418 121 TRP A C 1
ATOM 861 O O . TRP A 1 121 ? 18.20900 -16.60500 -18.21300 1.000 61.64427 121 TRP A O 1
ATOM 872 N N . ALA A 1 126 ? 14.30300 -22.67400 -19.27000 1.000 64.88099 126 ALA A N 1
ATOM 873 C CA . ALA A 1 126 ? 13.01300 -21.96900 -19.07700 1.000 68.31890 126 ALA A CA 1
ATOM 874 C C . ALA A 1 126 ? 11.89900 -22.97900 -18.80300 1.000 84.32977 126 ALA A C 1
ATOM 875 O O . ALA A 1 126 ? 10.71100 -22.59800 -18.88100 1.000 82.27109 126 ALA A O 1
ATOM 877 N N . GLU A 1 127 ? 12.30500 -24.20200 -18.42200 1.000 85.91589 127 GLU A N 1
ATOM 878 C CA . GLU A 1 127 ? 11.43900 -25.35300 -18.01500 1.000 59.50268 127 GLU A CA 1
ATOM 879 C C . GLU A 1 127 ? 11.18700 -25.27100 -16.49900 1.000 84.41450 127 GLU A C 1
ATOM 880 O O . GLU A 1 127 ? 10.59500 -26.19100 -15.92600 1.000 78.59966 127 GLU A O 1
ATOM 886 N N . LEU A 1 128 ? 11.75700 -24.25800 -15.86100 1.000 74.04019 128 LEU A N 1
ATOM 887 C CA . LEU A 1 128 ? 11.57500 -23.94500 -14.44300 1.000 68.99307 128 LEU A CA 1
ATOM 888 C C . LEU A 1 128 ? 10.07900 -23.90000 -14.16800 1.000 52.62291 128 LEU A C 1
ATOM 889 O O . LEU A 1 128 ? 9.72400 -24.17200 -13.03500 1.000 61.46138 128 LEU A O 1
ATOM 894 N N . ARG A 1 129 ? 9.24600 -23.56900 -15.16600 1.000 64.88222 129 ARG A N 1
ATOM 895 C CA . ARG A 1 129 ? 7.79400 -23.47600 -14.87200 1.000 59.09107 129 ARG A CA 1
ATOM 896 C C . ARG A 1 129 ? 7.22300 -24.83800 -14.46500 1.000 76.75330 129 ARG A C 1
ATOM 897 O O . ARG A 1 129 ? 6.39500 -24.87600 -13.55200 1.000 91.40352 129 ARG A O 1
ATOM 905 N N . LYS A 1 130 ? 7.63900 -25.92500 -15.10100 0.897 63.50467 130 LYS A N 1
ATOM 906 C CA . LYS A 1 130 ? 7.04200 -27.20800 -14.66700 0.897 68.56665 130 LYS A CA 1
ATOM 907 C C . LYS A 1 130 ? 7.67100 -27.58900 -13.32700 0.897 71.24236 130 LYS A C 1
ATOM 908 O O . LYS A 1 130 ? 6.99900 -28.24200 -12.50800 0.897 65.96643 130 LYS A O 1
ATOM 914 N N . LYS A 1 131 ? 8.89300 -27.13000 -13.09900 1.000 52.68418 131 LYS A N 1
ATOM 915 C CA . LYS A 1 131 ? 9.61200 -27.46400 -11.84000 1.000 61.96405 131 LYS A CA 1
ATOM 916 C C . LYS A 1 131 ? 9.14200 -26.52300 -10.72600 1.000 52.69022 131 LYS A C 1
ATOM 917 O O . LYS A 1 131 ? 9.61100 -26.68100 -9.58100 1.000 70.74465 131 LYS A O 1
ATOM 923 N N . GLY A 1 132 ? 8.25000 -25.58400 -11.05800 1.000 54.19789 132 GLY A N 1
ATOM 924 C CA . GLY A 1 132 ? 7.72700 -24.62500 -10.07400 1.000 65.11831 132 GLY A CA 1
ATOM 925 C C . GLY A 1 132 ? 8.80500 -23.70000 -9.51900 1.000 72.39586 132 GLY A C 1
ATOM 926 O O . GLY A 1 132 ? 8.79300 -23.46900 -8.32700 1.000 66.98641 132 GLY A O 1
ATOM 927 N N . VAL A 1 133 ? 9.71100 -23.20200 -10.35900 1.000 57.55940 133 VAL A N 1
ATOM 928 C CA . VAL A 1 133 ? 10.73700 -22.27100 -9.90700 1.000 49.88891 133 VAL A CA 1
ATOM 929 C C . VAL A 1 133 ? 10.48000 -20.92900 -10.57600 1.000 42.74732 133 VAL A C 1
ATOM 930 O O . VAL A 1 133 ? 10.45900 -20.83700 -11.81000 1.000 47.18571 133 VAL A O 1
ATOM 934 N N . ASN A 1 134 ? 10.27300 -19.89500 -9.76600 1.000 34.58430 134 ASN A N 1
ATOM 935 C CA . ASN A 1 134 ? 10.16700 -18.53700 -10.27900 1.000 37.30637 134 ASN A CA 1
ATOM 936 C C . ASN A 1 134 ? 11.56700 -17.96800 -10.46100 1.000 36.83839 134 ASN A C 1
ATOM 937 O O . ASN A 1 134 ? 12.42600 -18.11800 -9.58600 1.000 41.11819 134 ASN A O 1
ATOM 942 N N . ARG A 1 135 ? 11.80200 -17.33400 -11.60500 1.000 31.69928 135 ARG A N 1
ATOM 943 C CA . ARG A 1 135 ? 13.10800 -16.78500 -11.94100 1.000 39.65730 135 ARG A CA 1
ATOM 944 C C . ARG A 1 135 ? 13.03000 -15.26600 -11.94300 1.000 34.83933 135 ARG A C 1
ATOM 945 O O . ARG A 1 135 ? 12.15400 -14.68500 -12.59400 1.000 35.05112 135 ARG A O 1
ATOM 953 N N . ILE A 1 136 ? 13.93100 -14.63600 -11.19500 1.000 35.07200 136 ILE A N 1
ATOM 954 C CA . ILE A 1 136 ? 14.10000 -13.18700 -11.18100 1.000 29.43434 136 ILE A CA 1
ATOM 955 C C . ILE A 1 136 ? 15.52000 -12.92500 -11.66700 1.000 34.01302 136 ILE A C 1
ATOM 956 O O . ILE A 1 136 ? 16.47300 -12.96600 -10.87900 1.000 27.93162 136 ILE A O 1
ATOM 961 N N . GLY A 1 137 ? 15.66800 -12.66100 -12.96100 1.000 28.34990 137 GLY A N 1
ATOM 962 C CA . GLY A 1 137 ? 16.99500 -12.49800 -13.52800 1.000 27.27163 137 GLY A CA 1
ATOM 963 C C . GLY A 1 137 ? 17.76900 -13.79300 -13.41300 1.000 33.98493 137 GLY A C 1
ATOM 964 O O . GLY A 1 137 ? 17.38000 -14.82500 -13.96300 1.000 31.20295 137 GLY A O 1
ATOM 965 N N . ASN A 1 138 ? 18.89500 -13.75000 -12.70000 1.000 32.12586 138 ASN A N 1
ATOM 966 C CA . ASN A 1 138 ? 19.67600 -14.94100 -12.39500 1.000 31.44237 138 ASN A CA 1
ATOM 967 C C . ASN A 1 138 ? 19.42200 -15.44700 -10.97500 1.000 25.41477 138 ASN A C 1
ATOM 968 O O . ASN A 1 138 ? 20.28100 -16.12200 -10.39700 1.000 27.07388 138 ASN A O 1
ATOM 973 N N . ILE A 1 139 ? 18.26300 -15.13100 -10.40600 1.000 28.59205 139 ILE A N 1
ATOM 974 C CA . ILE A 1 139 ? 17.89700 -15.53500 -9.05400 1.000 33.76177 139 ILE A CA 1
ATOM 975 C C . ILE A 1 139 ? 16.68900 -16.45900 -9.13700 1.000 31.37158 139 ILE A C 1
ATOM 976 O O . ILE A 1 139 ? 15.73800 -16.17700 -9.87400 1.000 27.61780 139 ILE A O 1
ATOM 981 N N . PHE A 1 140 ? 16.73800 -17.56500 -8.39500 1.000 24.91709 140 PHE A N 1
ATOM 982 C CA . PHE A 1 140 ? 15.68400 -18.57300 -8.39400 1.000 27.35486 140 PHE A CA 1
ATOM 983 C C . PHE A 1 140 ? 14.92400 -18.53300 -7.07400 1.000 24.40078 140 PHE A C 1
ATOM 984 O O . PHE A 1 140 ? 15.53300 -18.51200 -5.99800 1.000 22.66504 140 PHE A O 1
ATOM 992 N N . VAL A 1 141 ? 13.60100 -18.52900 -7.15900 1.000 33.64213 141 VAL A N 1
ATOM 993 C CA . VAL A 1 141 ? 12.72900 -18.65100 -6.00000 1.000 43.85126 141 VAL A CA 1
ATOM 994 C C . VAL A 1 141 ? 11.87900 -19.90300 -6.17300 1.000 35.04731 141 VAL A C 1
ATOM 995 O O . VAL A 1 141 ? 10.87500 -19.89000 -6.88900 1.000 28.22598 141 VAL A O 1
ATOM 999 N N . PRO A 1 142 ? 12.26000 -21.01400 -5.53800 1.000 28.12645 142 PRO A N 1
ATOM 1000 C CA . PRO A 1 142 ? 11.44500 -22.23500 -5.62600 1.000 36.44145 142 PRO A CA 1
ATOM 1001 C C . PRO A 1 142 ? 10.06800 -22.03500 -5.00900 1.000 34.33252 142 PRO A C 1
ATOM 1002 O O . PRO A 1 142 ? 9.89800 -21.29000 -4.04100 1.000 38.41515 142 PRO A O 1
ATOM 1006 N N . ASN A 1 143 ? 9.08300 -22.74600 -5.57100 1.000 38.45642 143 ASN A N 1
ATOM 1007 C CA . ASN A 1 143 ? 7.67800 -22.50900 -5.23800 1.000 38.79124 143 ASN A CA 1
ATOM 1008 C C . ASN A 1 143 ? 7.38800 -22.67600 -3.75000 1.000 32.83157 143 ASN A C 1
ATOM 1009 O O . ASN A 1 143 ? 6.47600 -22.02600 -3.22600 1.000 37.78892 143 ASN A O 1
ATOM 1014 N N . ASP A 1 144 ? 8.14000 -23.52700 -3.04600 1.000 37.12931 144 ASP A N 1
ATOM 1015 C CA . ASP A 1 144 ? 7.84400 -23.74300 -1.63200 1.000 41.01872 144 ASP A CA 1
ATOM 1016 C C . ASP A 1 144 ? 8.09800 -22.50100 -0.78600 1.000 44.62917 144 ASP A C 1
ATOM 1017 O O . ASP A 1 144 ? 7.61400 -22.43400 0.34900 1.000 35.41508 144 ASP A O 1
ATOM 1022 N N . ARG A 1 145 ? 8.84500 -21.52200 -1.30600 1.000 41.18710 145 ARG A N 1
ATOM 1023 C CA . ARG A 1 145 ? 8.97700 -20.25000 -0.60100 1.000 31.19133 145 ARG A CA 1
ATOM 1024 C C . ARG A 1 145 ? 7.62300 -19.57400 -0.45000 1.000 34.74414 145 ARG A C 1
ATOM 1025 O O . ARG A 1 145 ? 7.28900 -19.06800 0.62700 1.000 32.79265 145 ARG A O 1
ATOM 1033 N N . TYR A 1 146 ? 6.82100 -19.57000 -1.51900 1.000 27.49087 146 TYR A N 1
ATOM 1034 C CA . TYR A 1 146 ? 5.49900 -18.96000 -1.45700 1.000 33.63549 146 TYR A CA 1
ATOM 1035 C C . TYR A 1 146 ? 4.50500 -19.81300 -0.67700 1.000 34.42118 146 TYR A C 1
ATOM 1036 O O . TYR A 1 146 ? 3.62600 -19.26500 -0.00400 1.000 33.32598 146 TYR A O 1
ATOM 1045 N N . ILE A 1 147 ? 4.61500 -21.14100 -0.74700 1.000 28.43952 147 ILE A N 1
ATOM 1046 C CA . ILE A 1 147 ? 3.75200 -21.99200 0.07100 1.000 35.56108 147 ILE A CA 1
ATOM 1047 C C . ILE A 1 147 ? 4.00500 -21.72500 1.55000 1.000 25.51803 147 ILE A C 1
ATOM 1048 O O . ILE A 1 147 ? 3.07000 -21.54300 2.33800 1.000 36.08654 147 ILE A O 1
ATOM 1053 N N . GLU A 1 148 ? 5.28000 -21.66900 1.93800 1.000 28.73200 148 GLU A N 1
ATOM 1054 C CA . GLU A 1 148 ? 5.63300 -21.34000 3.31700 1.000 31.62007 148 GLU A CA 1
ATOM 1055 C C . GLU A 1 148 ? 5.17800 -19.93300 3.69200 1.000 36.29758 148 GLU A C 1
ATOM 1056 O O . GLU A 1 148 ? 4.66500 -19.71200 4.79600 1.000 34.86746 148 GLU A O 1
ATOM 1062 N N . PHE A 1 149 ? 5.36100 -18.96600 2.78700 1.000 34.17014 149 PHE A N 1
ATOM 1063 C CA . PHE A 1 149 ? 4.91300 -17.60200 3.05400 1.000 37.28291 149 PHE A CA 1
ATOM 1064 C C . PHE A 1 149 ? 3.41100 -17.56000 3.30400 1.000 32.89157 149 PHE A C 1
ATOM 1065 O O . PHE A 1 149 ? 2.93600 -16.80400 4.16000 1.000 30.87575 149 PHE A O 1
ATOM 1073 N N . GLU A 1 150 ? 2.65200 -18.38500 2.58200 1.000 35.41206 150 GLU A N 1
ATOM 1074 C CA . GLU A 1 150 ? 1.20100 -18.39700 2.74200 1.000 33.10991 150 GLU A CA 1
ATOM 1075 C C . GLU A 1 150 ? 0.78800 -18.88000 4.12800 1.000 26.63986 150 GLU A C 1
ATOM 1076 O O . GLU A 1 150 ? -0.18000 -18.36800 4.70100 1.000 25.21777 150 GLU A O 1
ATOM 1082 N N . LYS A 1 151 ? 1.49500 -19.87600 4.67600 1.000 29.08492 151 LYS A N 1
ATOM 1083 C CA . LYS A 1 151 ? 1.17800 -20.36000 6.01800 1.000 36.90534 151 LYS A CA 1
ATOM 1084 C C . LYS A 1 151 ? 1.26900 -19.24600 7.04800 1.000 37.84139 151 LYS A C 1
ATOM 1085 O O . LYS A 1 151 ? 0.56600 -19.28100 8.06400 1.000 39.99202 151 LYS A O 1
ATOM 1091 N N . TYR A 1 152 ? 2.14000 -18.26200 6.81500 1.000 27.70581 152 TYR A N 1
ATOM 1092 C CA . TYR A 1 152 ? 2.25500 -17.10900 7.69900 1.000 25.47550 152 TYR A CA 1
ATOM 1093 C C . TYR A 1 152 ? 1.26800 -16.00800 7.35800 1.000 24.82363 152 TYR A C 1
ATOM 1094 O O . TYR A 1 152 ? 0.79300 -15.31500 8.26500 1.000 33.96340 152 TYR A O 1
ATOM 1103 N N . MET A 1 153 ? 0.94100 -15.82800 6.07700 1.000 29.06989 153 MET A N 1
ATOM 1104 C CA . MET A 1 153 ? 0.08700 -14.71000 5.69300 1.000 30.35098 153 MET A CA 1
ATOM 1105 C C . MET A 1 153 ? -1.37500 -14.93700 6.04700 1.000 38.55167 153 MET A C 1
ATOM 1106 O O . MET A 1 153 ? -2.07300 -13.97400 6.39100 1.000 31.62227 153 MET A O 1
ATOM 1111 N N . ILE A 1 154 ? -1.86300 -16.18000 5.96400 1.000 42.05727 154 ILE A N 1
ATOM 1112 C CA . ILE A 1 154 ? -3.27100 -16.43800 6.27800 1.000 35.56048 154 ILE A CA 1
ATOM 1113 C C . ILE A 1 154 ? -3.60800 -16.04500 7.71300 1.000 29.56404 154 ILE A C 1
ATOM 1114 O O . ILE A 1 154 ? -4.56100 -15.27300 7.91000 1.000 33.49734 154 ILE A O 1
ATOM 1119 N N . PRO A 1 155 ? -2.88200 -16.50300 8.74400 1.000 26.64458 155 PRO A N 1
ATOM 1120 C CA . PRO A 1 155 ? -3.17000 -15.99200 10.09300 1.000 24.57400 155 PRO A CA 1
ATOM 1121 C C . PRO A 1 155 ? -2.97200 -14.49300 10.21600 1.000 40.44689 155 PRO A C 1
ATOM 1122 O O . PRO A 1 155 ? -3.70500 -13.84300 10.97300 1.000 33.12933 155 PRO A O 1
ATOM 1126 N N . PHE A 1 156 ? -2.00100 -13.91900 9.49400 1.000 25.57053 156 PHE A N 1
ATOM 1127 C CA . PHE A 1 156 ? -1.82500 -12.47300 9.54300 1.000 28.36700 156 PHE A CA 1
ATOM 1128 C C . PHE A 1 156 ? -3.04700 -11.74900 8.99800 1.000 28.45373 156 PHE A C 1
ATOM 1129 O O . PHE A 1 156 ? -3.51600 -10.77400 9.59900 1.000 25.70884 156 PHE A O 1
ATOM 1137 N N . PHE A 1 157 ? -3.57700 -12.21300 7.86000 1.000 27.74196 157 PHE A N 1
ATOM 1138 C CA . PHE A 1 157 ? -4.81100 -11.64400 7.32500 1.000 30.52350 157 PHE A CA 1
ATOM 1139 C C . PHE A 1 157 ? -5.92600 -11.69200 8.36100 1.000 25.61541 157 PHE A C 1
ATOM 1140 O O . PHE A 1 157 ? -6.69400 -10.73400 8.50400 1.000 30.89444 157 PHE A O 1
ATOM 1148 N N . GLU A 1 158 ? -6.03300 -12.80700 9.08800 1.000 28.30371 158 GLU A N 1
ATOM 1149 C CA . GLU A 1 158 ? -7.07500 -12.93900 10.10100 1.000 33.88368 158 GLU A CA 1
ATOM 1150 C C . GLU A 1 158 ? -6.87800 -11.93700 11.23000 1.000 29.41515 158 GLU A C 1
ATOM 1151 O O . GLU A 1 158 ? -7.84700 -11.34700 11.72100 1.000 36.49467 158 GLU A O 1
ATOM 1157 N N . ARG A 1 159 ? -5.63100 -11.72600 11.65300 1.000 31.46704 159 ARG A N 1
ATOM 1158 C CA . ARG A 1 159 ? -5.36900 -10.68900 12.64500 1.000 22.47960 159 ARG A CA 1
ATOM 1159 C C . ARG A 1 159 ? -5.70900 -9.30800 12.09600 1.000 30.82939 159 ARG A C 1
ATOM 1160 O O . ARG A 1 159 ? -6.28000 -8.47400 12.80800 1.000 26.92503 159 ARG A O 1
ATOM 1168 N N . VAL A 1 160 ? -5.37800 -9.05200 10.82700 1.000 32.69672 160 VAL A N 1
ATOM 1169 C CA . VAL A 1 160 ? -5.66500 -7.74500 10.23400 1.000 32.53581 160 VAL A CA 1
ATOM 1170 C C . VAL A 1 160 ? -7.16500 -7.47800 10.23300 1.000 29.41580 160 VAL A C 1
ATOM 1171 O O . VAL A 1 160 ? -7.61500 -6.37000 10.54700 1.000 27.77449 160 VAL A O 1
ATOM 1175 N N . LEU A 1 161 ? -7.95800 -8.49000 9.87100 1.000 30.81749 161 LEU A N 1
ATOM 1176 C CA . LEU A 1 161 ? -9.41100 -8.34800 9.86600 1.000 36.10249 161 LEU A CA 1
ATOM 1177 C C . LEU A 1 161 ? -9.94700 -8.07300 11.26700 1.000 30.88959 161 LEU A C 1
ATOM 1178 O O . LEU A 1 161 ? -10.80800 -7.20400 11.45000 1.000 38.53082 161 LEU A O 1
ATOM 1183 N N . LYS A 1 162 ? -9.44300 -8.79900 12.26900 1.000 36.77252 162 LYS A N 1
ATOM 1184 C CA . LYS A 1 162 ? -9.88200 -8.56600 13.64200 1.000 47.24790 162 LYS A CA 1
ATOM 1185 C C . LYS A 1 162 ? -9.54100 -7.15200 14.09400 1.000 43.03975 162 LYS A C 1
ATOM 1186 O O . LYS A 1 162 ? -10.36700 -6.47200 14.71500 1.000 43.28872 162 LYS A O 1
ATOM 1192 N N . ILE A 1 163 ? -8.33600 -6.68400 13.76900 1.000 38.58971 163 ILE A N 1
ATOM 1193 C CA . ILE A 1 163 ? -7.94400 -5.32200 14.11300 1.000 41.24315 163 ILE A CA 1
ATOM 1194 C C . ILE A 1 163 ? -8.87400 -4.31500 13.45000 1.000 45.21481 163 ILE A C 1
ATOM 1195 O O . ILE A 1 163 ? -9.30900 -3.34100 14.07700 1.000 48.16225 163 ILE A O 1
ATOM 1200 N N . GLU A 1 164 ? -9.20600 -4.53700 12.17700 1.000 35.47376 164 GLU A N 1
ATOM 1201 C CA . GLU A 1 164 ? -10.06200 -3.59500 11.46400 1.000 40.70012 164 GLU A CA 1
ATOM 1202 C C . GLU A 1 164 ? -11.49400 -3.63300 11.98600 1.000 41.94260 164 GLU A C 1
ATOM 1203 O O . GLU A 1 164 ? -12.17100 -2.59900 12.03000 1.000 42.62093 164 GLU A O 1
ATOM 1209 N N . GLU A 1 165 ? -11.97900 -4.81300 12.37400 1.000 32.58005 165 GLU A N 1
ATOM 1210 C CA . GLU A 1 165 ? -13.27500 -4.87700 13.04100 1.000 56.46605 165 GLU A CA 1
ATOM 1211 C C . GLU A 1 165 ? -13.22100 -4.18700 14.39700 1.000 54.97299 165 GLU A C 1
ATOM 1212 O O . GLU A 1 165 ? -14.17800 -3.51600 14.80100 1.000 56.49684 165 GLU A O 1
ATOM 1218 N N . LYS A 1 166 ? -12.10400 -4.34200 15.11000 1.000 45.14246 166 LYS A N 1
ATOM 1219 C CA . LYS A 1 166 ? -11.94000 -3.69500 16.40800 1.000 42.46974 166 LYS A CA 1
ATOM 1220 C C . LYS A 1 166 ? -12.00600 -2.17500 16.28500 1.000 54.41240 166 LYS A C 1
ATOM 1221 O O . LYS A 1 166 ? -12.74700 -1.51200 17.02000 1.000 63.46788 166 LYS A O 1
ATOM 1227 N N . LEU A 1 167 ? -11.24000 -1.60500 15.35400 1.000 48.95023 167 LEU A N 1
ATOM 1228 C CA . LEU A 1 167 ? -11.17600 -0.15800 15.19500 1.000 37.72557 167 LEU A CA 1
ATOM 1229 C C . LEU A 1 167 ? -12.32200 0.40800 14.36700 1.000 43.96860 167 LEU A C 1
ATOM 1230 O O . LEU A 1 167 ? -12.49900 1.63100 14.35000 1.000 43.23612 167 LEU A O 1
ATOM 1235 N N . SER A 1 168 ? -13.09100 -0.44300 13.68300 1.000 34.12942 168 SER A N 1
ATOM 1236 C CA . SER A 1 168 ? -14.09200 0.00100 12.71000 1.000 55.49079 168 SER A CA 1
ATOM 1237 C C . SER A 1 168 ? -13.47500 0.93800 11.67200 1.000 47.74459 168 SER A C 1
ATOM 1238 O O . SER A 1 168 ? -14.07400 1.93300 11.25800 1.000 43.23977 168 SER A O 1
ATOM 1241 N N . ARG A 1 169 ? -12.25700 0.61900 11.25300 1.000 43.83907 169 ARG A N 1
ATOM 1242 C CA . ARG A 1 169 ? -11.57000 1.38900 10.22800 1.000 43.05071 169 ARG A CA 1
ATOM 1243 C C . ARG A 1 169 ? -10.57900 0.47200 9.53200 1.000 48.87920 169 ARG A C 1
ATOM 1244 O O . ARG A 1 169 ? -10.17300 -0.55400 10.09300 1.000 31.87474 169 ARG A O 1
ATOM 1252 N N . PRO A 1 170 ? -10.19700 0.78900 8.30000 1.000 38.94669 170 PRO A N 1
ATOM 1253 C CA . PRO A 1 170 ? -9.18500 -0.01700 7.62100 1.000 35.20530 170 PRO A CA 1
ATOM 1254 C C . PRO A 1 170 ? -7.78200 0.42100 8.00100 1.000 41.67452 170 PRO A C 1
ATOM 1255 O O . PRO A 1 170 ? -7.53300 1.57400 8.36100 1.000 43.35820 170 PRO A O 1
ATOM 1259 N N . LEU A 1 171 ? -6.86400 -0.53300 7.93600 1.000 29.97448 171 LEU A N 1
ATOM 1260 C CA . LEU A 1 171 ? -5.45000 -0.21300 8.00700 1.000 33.94807 171 LEU A CA 1
ATOM 1261 C C . LEU A 1 171 ? -4.98500 0.37700 6.68300 1.000 27.12116 171 LEU A C 1
ATOM 1262 O O . LEU A 1 171 ? -5.49200 0.02900 5.61200 1.000 30.46347 171 LEU A O 1
ATOM 1267 N N . THR A 1 172 ? -4.03200 1.29700 6.76400 1.000 25.71871 172 THR A N 1
ATOM 1268 C CA . THR A 1 172 ? -3.30500 1.68700 5.57000 1.000 30.48104 172 THR A CA 1
ATOM 1269 C C . THR A 1 172 ? -2.21000 0.66400 5.28100 1.000 29.61088 172 THR A C 1
ATOM 1270 O O . THR A 1 172 ? -1.91900 -0.22100 6.09300 1.000 25.33805 172 THR A O 1
ATOM 1274 N N . ALA A 1 173 ? -1.59200 0.79700 4.10700 1.000 27.46505 173 ALA A N 1
ATOM 1275 C CA . ALA A 1 173 ? -0.51100 -0.11100 3.73200 1.000 30.76379 173 ALA A CA 1
ATOM 1276 C C . ALA A 1 173 ? 0.65900 -0.01400 4.70500 1.000 22.67890 173 ALA A C 1
ATOM 1277 O O . ALA A 1 173 ? 1.26100 -1.03300 5.06600 1.000 24.58952 173 ALA A O 1
ATOM 1279 N N . SER A 1 174 ? 0.99900 1.20300 5.14100 1.000 18.19944 174 SER A N 1
ATOM 1280 C CA . SER A 1 174 ? 2.11800 1.36300 6.06800 1.000 29.87043 174 SER A CA 1
ATOM 1281 C C . SER A 1 174 ? 1.80900 0.74800 7.43200 1.000 22.30095 174 SER A C 1
ATOM 1282 O O . SER A 1 174 ? 2.69100 0.15200 8.06100 1.000 24.36253 174 SER A O 1
ATOM 1285 N N . GLU A 1 175 ? 0.57200 0.89900 7.91500 1.000 22.54485 175 GLU A N 1
ATOM 1286 C CA . GLU A 1 175 ? 0.16500 0.22500 9.14800 1.000 22.71104 175 GLU A CA 1
ATOM 1287 C C . GLU A 1 175 ? 0.16800 -1.28900 8.97200 1.000 20.99271 175 GLU A C 1
ATOM 1288 O O . GLU A 1 175 ? 0.59800 -2.03000 9.86500 1.000 22.00495 175 GLU A O 1
ATOM 1294 N N . PHE A 1 176 ? -0.31700 -1.76100 7.82400 1.000 26.62250 176 PHE A N 1
ATOM 1295 C CA . PHE A 1 176 ? -0.26900 -3.18200 7.49000 1.000 20.71416 176 PHE A CA 1
ATOM 1296 C C . PHE A 1 176 ? 1.16400 -3.71200 7.54800 1.000 30.09233 176 PHE A C 1
ATOM 1297 O O . PHE A 1 176 ? 1.42300 -4.78600 8.10300 1.000 23.99981 176 PHE A O 1
ATOM 1305 N N . ILE A 1 177 ? 2.11400 -2.96400 6.98000 1.000 24.19118 177 ILE A N 1
ATOM 1306 C CA . ILE A 1 177 ? 3.49900 -3.42100 6.97300 1.000 16.38741 177 ILE A CA 1
ATOM 1307 C C . ILE A 1 177 ? 4.10900 -3.32100 8.36700 1.000 18.98208 177 ILE A C 1
ATOM 1308 O O . ILE A 1 177 ? 4.92000 -4.16600 8.76700 1.000 21.85669 177 ILE A O 1
ATOM 1313 N N . TYR A 1 178 ? 3.74100 -2.28800 9.12600 1.000 17.86698 178 TYR A N 1
ATOM 1314 C CA . TYR A 1 178 ? 4.21300 -2.19100 10.50400 1.000 18.65584 178 TYR A CA 1
ATOM 1315 C C . TYR A 1 178 ? 3.72300 -3.37500 11.33100 1.000 20.38960 178 TYR A C 1
ATOM 1316 O O . TYR A 1 178 ? 4.50200 -3.99400 12.06500 1.000 22.66148 178 TYR A O 1
ATOM 1325 N N . GLU A 1 179 ? 2.44300 -3.73300 11.18900 1.000 17.72714 179 GLU A N 1
ATOM 1326 C CA . GLU A 1 179 ? 1.91700 -4.90000 11.89200 1.000 26.04385 179 GLU A CA 1
ATOM 1327 C C . GLU A 1 179 ? 2.57500 -6.18800 11.41300 1.000 22.09954 179 GLU A C 1
ATOM 1328 O O . GLU A 1 179 ? 2.72800 -7.12800 12.19900 1.000 26.53738 179 GLU A O 1
ATOM 1334 N N . MET A 1 180 ? 2.98300 -6.24300 10.13800 1.000 24.07587 180 MET A N 1
ATOM 1335 C CA . MET A 1 180 ? 3.76000 -7.37900 9.64700 1.000 20.88762 180 MET A CA 1
ATOM 1336 C C . MET A 1 180 ? 5.05600 -7.53500 10.42500 1.000 19.71702 180 MET A C 1
ATOM 1337 O O . MET A 1 180 ? 5.48200 -8.65900 10.71400 1.000 26.34651 180 MET A O 1
ATOM 1342 N N . GLY A 1 181 ? 5.72000 -6.41900 10.73200 1.000 20.25131 181 GLY A N 1
ATOM 1343 C CA . GLY A 1 181 ? 6.94400 -6.48500 11.51700 1.000 21.25297 181 GLY A CA 1
ATOM 1344 C C . GLY A 1 181 ? 6.70900 -6.93500 12.94800 1.000 20.89612 181 GLY A C 1
ATOM 1345 O O . GLY A 1 181 ? 7.50200 -7.70400 13.50200 1.000 20.78665 181 GLY A O 1
ATOM 1346 N N . ARG A 1 182 ? 5.63000 -6.45100 13.57300 1.000 16.54801 182 ARG A N 1
ATOM 1347 C CA . ARG A 1 182 ? 5.26100 -6.95900 14.89300 1.000 23.30138 182 ARG A CA 1
ATOM 1348 C C . ARG A 1 182 ? 5.01800 -8.46300 14.84100 1.000 24.12862 182 ARG A C 1
ATOM 1349 O O . ARG A 1 182 ? 5.46700 -9.20900 15.71800 1.000 21.21364 182 ARG A O 1
ATOM 1357 N N . TYR A 1 183 ? 4.33800 -8.92100 13.78900 1.000 28.07974 183 TYR A N 1
ATOM 1358 C CA . TYR A 1 183 ? 4.07600 -10.34300 13.60000 1.000 25.67821 183 TYR A CA 1
ATOM 1359 C C . TYR A 1 183 ? 5.37500 -11.13800 13.46900 1.000 33.19678 183 TYR A C 1
ATOM 1360 O O . TYR A 1 183 ? 5.51800 -12.20700 14.07400 1.000 28.70123 183 TYR A O 1
ATOM 1369 N N . MET A 1 184 ? 6.34200 -10.61800 12.70300 1.000 27.80274 184 MET A N 1
ATOM 1370 C CA . MET A 1 184 ? 7.64500 -11.27400 12.58400 1.000 23.65319 184 MET A CA 1
ATOM 1371 C C . MET A 1 184 ? 8.34200 -11.37600 13.93500 1.000 26.89881 184 MET A C 1
ATOM 1372 O O . MET A 1 184 ? 8.94100 -12.40900 14.26000 1.000 21.53997 184 MET A O 1
ATOM 1377 N N . ASP A 1 185 ? 8.30500 -10.29600 14.72100 1.000 17.02833 185 ASP A N 1
ATOM 1378 C CA . ASP A 1 185 ? 8.91700 -10.32600 16.04500 1.000 24.55194 185 ASP A CA 1
ATOM 1379 C C . ASP A 1 185 ? 8.29400 -11.41000 16.91600 1.000 21.33193 185 ASP A C 1
ATOM 1380 O O . ASP A 1 185 ? 9.00300 -12.13900 17.61800 1.000 27.94148 185 ASP A O 1
ATOM 1385 N N . GLU A 1 186 ? 6.96800 -11.53400 16.87500 1.000 30.15426 186 GLU A N 1
ATOM 1386 C CA . GLU A 1 186 ? 6.28800 -12.53300 17.69100 1.000 35.27435 186 GLU A CA 1
ATOM 1387 C C . GLU A 1 186 ? 6.60800 -13.95300 17.23400 1.000 31.53548 186 GLU A C 1
ATOM 1388 O O . GLU A 1 186 ? 6.82100 -14.84500 18.06500 1.000 38.53441 186 GLU A O 1
ATOM 1394 N N . LYS A 1 187 ? 6.65200 -14.18500 15.92100 1.000 29.82637 187 LYS A N 1
ATOM 1395 C CA . LYS A 1 187 ? 6.61600 -15.54500 15.39700 1.000 26.88461 187 LYS A CA 1
ATOM 1396 C C . LYS A 1 187 ? 7.97200 -16.10300 14.99000 1.000 32.93502 187 LYS A C 1
ATOM 1397 O O . LYS A 1 187 ? 8.09200 -17.32200 14.83200 1.000 30.39079 187 LYS A O 1
ATOM 1403 N N . LEU A 1 188 ? 8.98900 -15.26700 14.80600 1.000 26.89026 188 LEU A N 1
ATOM 1404 C CA . LEU A 1 188 ? 10.25100 -15.73900 14.25500 1.000 27.84794 188 LEU A CA 1
ATOM 1405 C C . LEU A 1 188 ? 11.37000 -15.60900 15.27700 1.000 29.58831 188 LEU A C 1
ATOM 1406 O O . LEU A 1 188 ? 11.26700 -14.86800 16.26000 1.000 33.53218 188 LEU A O 1
ATOM 1411 N N . GLY A 1 189 ? 12.44000 -16.35000 15.03100 1.000 27.94359 189 GLY A N 1
ATOM 1412 C CA . GLY A 1 189 ? 13.65800 -16.29000 15.81900 1.000 33.20633 189 GLY A CA 1
ATOM 1413 C C . GLY A 1 189 ? 14.68700 -15.36900 15.19800 1.000 44.37928 189 GLY A C 1
ATOM 1414 O O . GLY A 1 189 ? 14.35300 -14.31200 14.65300 1.000 29.59285 189 GLY A O 1
ATOM 1415 N N . LYS A 1 190 ? 15.95300 -15.79500 15.25600 1.000 34.18814 190 LYS A N 1
ATOM 1416 C CA . LYS A 1 190 ? 17.08600 -14.95200 14.88100 1.000 38.79237 190 LYS A CA 1
ATOM 1417 C C . LYS A 1 190 ? 17.05000 -14.50600 13.42100 1.000 30.45445 190 LYS A C 1
ATOM 1418 O O . LYS A 1 190 ? 17.66500 -13.48900 13.08800 1.000 34.06403 190 LYS A O 1
ATOM 1424 N N . GLU A 1 191 ? 16.36000 -15.24900 12.54900 1.000 27.82308 191 GLU A N 1
ATOM 1425 C CA . GLU A 1 191 ? 16.28200 -14.89200 11.13500 1.000 33.62655 191 GLU A CA 1
ATOM 1426 C C . GLU A 1 191 ? 15.79200 -13.46300 10.94000 1.000 35.13107 191 GLU A C 1
ATOM 1427 O O . GLU A 1 191 ? 16.21600 -12.77700 10.00300 1.000 31.50521 191 GLU A O 1
ATOM 1433 N N . LYS A 1 192 ? 14.88800 -13.00400 11.81000 1.000 23.32833 192 LYS A N 1
ATOM 1434 C CA . LYS A 1 192 ? 14.30500 -11.67700 11.65800 1.000 31.19772 192 LYS A CA 1
ATOM 1435 C C . LYS A 1 192 ? 15.34300 -10.57500 11.79900 1.000 35.57161 192 LYS A C 1
ATOM 1436 O O . LYS A 1 192 ? 15.08900 -9.44100 11.37900 1.000 24.07968 192 LYS A O 1
ATOM 1442 N N . GLU A 1 193 ? 16.50800 -10.88600 12.36500 1.000 23.62795 193 GLU A N 1
ATOM 1443 C CA . GLU A 1 193 ? 17.51300 -9.85900 12.57900 1.000 34.36271 193 GLU A CA 1
ATOM 1444 C C . GLU A 1 193 ? 18.20100 -9.44600 11.28700 1.000 25.94584 193 GLU A C 1
ATOM 1445 O O . GLU A 1 193 ? 18.94400 -8.46000 11.28700 1.000 23.47579 193 GLU A O 1
ATOM 1451 N N . LYS A 1 194 ? 17.95100 -10.15400 10.18800 1.000 21.99346 194 LYS A N 1
ATOM 1452 C CA . LYS A 1 194 ? 18.40400 -9.73600 8.86800 1.000 27.63964 194 LYS A CA 1
ATOM 1453 C C . LYS A 1 194 ? 17.27700 -9.15600 8.02300 1.000 35.17310 194 LYS A C 1
ATOM 1454 O O . LYS A 1 194 ? 17.44600 -9.01100 6.80900 1.000 18.95564 194 LYS A O 1
ATOM 1460 N N . SER A 1 195 ? 16.13700 -8.82600 8.63300 1.000 23.86036 195 SER A N 1
ATOM 1461 C CA . SER A 1 195 ? 14.92400 -8.44600 7.91500 1.000 26.21086 195 SER A CA 1
ATOM 1462 C C . SER A 1 195 ? 14.68600 -6.94100 7.95000 1.000 24.84084 195 SER A C 1
ATOM 1463 O O . SER A 1 195 ? 14.74600 -6.31900 9.01400 1.000 22.94790 195 SER A O 1
ATOM 1466 N N . VAL A 1 196 ? 14.38800 -6.36900 6.78200 1.000 22.22890 196 VAL A N 1
ATOM 1467 C CA . VAL A 1 196 ? 14.03200 -4.95400 6.69600 1.000 16.75856 196 VAL A CA 1
ATOM 1468 C C . VAL A 1 196 ? 12.72200 -4.69000 7.42700 1.000 30.66703 196 VAL A C 1
ATOM 1469 O O . VAL A 1 196 ? 12.58400 -3.70300 8.16200 1.000 19.95022 196 VAL A O 1
ATOM 1473 N N . ILE A 1 197 ? 11.73400 -5.56100 7.21500 1.000 17.80743 197 ILE A N 1
ATOM 1474 C CA . ILE A 1 197 ? 10.42600 -5.39500 7.83700 1.000 20.43103 197 ILE A CA 1
ATOM 1475 C C . ILE A 1 197 ? 10.54000 -5.44600 9.35300 1.000 21.47754 197 ILE A C 1
ATOM 1476 O O . ILE A 1 197 ? 9.91700 -4.64600 10.06100 1.000 20.95150 197 ILE A O 1
ATOM 1481 N N . TYR A 1 198 ? 11.31200 -6.40000 9.87700 1.000 20.73400 198 TYR A N 1
ATOM 1482 C CA . TYR A 1 198 ? 11.46900 -6.49400 11.32400 1.000 20.00555 198 TYR A CA 1
ATOM 1483 C C . TYR A 1 198 ? 12.09300 -5.22400 11.88300 1.000 20.14695 198 TYR A C 1
ATOM 1484 O O . TYR A 1 198 ? 11.55900 -4.61600 12.81800 1.000 19.54248 198 TYR A O 1
ATOM 1493 N N . TRP A 1 199 ? 13.22100 -4.79800 11.30800 1.000 18.30892 199 TRP A N 1
ATOM 1494 C CA . TRP A 1 199 ? 13.92300 -3.64500 11.86000 1.000 18.73912 199 TRP A CA 1
ATOM 1495 C C . TRP A 1 199 ? 13.13700 -2.35300 11.66300 1.000 17.06982 199 TRP A C 1
ATOM 1496 O O . TRP A 1 199 ? 13.25600 -1.43400 12.48200 1.000 19.32232 199 TRP A O 1
ATOM 1507 N N . ALA A 1 200 ? 12.32100 -2.25900 10.60900 1.000 21.47436 200 ALA A N 1
ATOM 1508 C CA . ALA A 1 200 ? 11.52100 -1.05000 10.40700 1.000 21.03966 200 ALA A CA 1
ATOM 1509 C C . ALA A 1 200 ? 10.43700 -0.92100 11.46900 1.000 24.33086 200 ALA A C 1
ATOM 1510 O O . ALA A 1 200 ? 10.28400 0.14000 12.09000 1.000 18.22511 200 ALA A O 1
ATOM 1512 N N . TYR A 1 201 ? 9.67900 -2.00000 11.69300 1.000 18.63773 201 TYR A N 1
ATOM 1513 C CA . TYR A 1 201 ? 8.81300 -2.08700 12.87000 1.000 23.51556 201 TYR A CA 1
ATOM 1514 C C . TYR A 1 201 ? 9.55700 -1.80400 14.16500 1.000 22.79392 201 TYR A C 1
ATOM 1515 O O . TYR A 1 201 ? 9.11900 -0.98100 14.97800 1.000 23.20260 201 TYR A O 1
ATOM 1524 N N . LYS A 1 202 ? 10.68100 -2.48800 14.37900 1.000 22.60087 202 LYS A N 1
ATOM 1525 C CA . LYS A 1 202 ? 11.36000 -2.40500 15.67000 1.000 24.39751 202 LYS A CA 1
ATOM 1526 C C . LYS A 1 202 ? 11.82800 -0.98400 15.95700 1.000 33.60371 202 LYS A C 1
ATOM 1527 O O . LYS A 1 202 ? 11.74600 -0.51200 17.09900 1.000 20.25413 202 LYS A O 1
ATOM 1533 N N . ASN A 1 203 ? 12.30400 -0.28300 14.92500 1.000 22.13637 203 ASN A N 1
ATOM 1534 C CA . ASN A 1 203 ? 12.93500 1.02000 15.07300 1.000 21.77120 203 ASN A CA 1
ATOM 1535 C C . ASN A 1 203 ? 12.00600 2.16400 14.69700 1.000 26.24040 203 ASN A C 1
ATOM 1536 O O . ASN A 1 203 ? 12.47600 3.29000 14.49200 1.000 24.36818 203 ASN A O 1
ATOM 1541 N N . ASN A 1 204 ? 10.70200 1.89900 14.59500 1.000 12.75600 204 ASN A N 1
ATOM 1542 C CA . ASN A 1 204 ? 9.71700 2.94500 14.33700 1.000 19.34982 204 ASN A CA 1
ATOM 1543 C C . ASN A 1 204 ? 10.01900 3.69300 13.04000 1.000 20.81547 204 ASN A C 1
ATOM 1544 O O . ASN A 1 204 ? 9.96100 4.92200 12.97300 1.000 21.60989 204 ASN A O 1
ATOM 1549 N N . ILE A 1 205 ? 10.35200 2.94300 11.99700 1.000 20.66505 205 ILE A N 1
ATOM 1550 C CA . ILE A 1 205 ? 10.58700 3.50200 10.67200 1.000 18.41284 205 ILE A CA 1
ATOM 1551 C C . ILE A 1 205 ? 9.41000 3.09100 9.78900 1.000 21.78650 205 ILE A C 1
ATOM 1552 O O . ILE A 1 205 ? 9.19700 1.89100 9.56400 1.000 20.23739 205 ILE A O 1
ATOM 1557 N N . PRO A 1 206 ? 8.59100 4.03300 9.31600 1.000 21.82010 206 PRO A N 1
ATOM 1558 C CA . PRO A 1 206 ? 7.45800 3.65700 8.45800 1.000 19.65152 206 PRO A CA 1
ATOM 1559 C C . PRO A 1 206 ? 7.92100 3.15200 7.09800 1.000 22.80004 206 PRO A C 1
ATOM 1560 O O . PRO A 1 206 ? 8.86800 3.67500 6.50800 1.000 21.49487 206 PRO A O 1
ATOM 1564 N N . ILE A 1 207 ? 7.23200 2.13200 6.59700 1.000 21.13067 207 ILE A N 1
ATOM 1565 C CA . ILE A 1 207 ? 7.41400 1.64700 5.23300 1.000 21.87918 207 ILE A CA 1
ATOM 1566 C C . ILE A 1 207 ? 6.12300 1.91400 4.47600 1.000 22.51101 207 ILE A C 1
ATOM 1567 O O . ILE A 1 207 ? 5.06800 1.38200 4.83600 1.000 23.52162 207 ILE A O 1
ATOM 1572 N N . PHE A 1 208 ? 6.20500 2.71200 3.42100 1.000 18.89062 208 PHE A N 1
ATOM 1573 C CA . PHE A 1 208 ? 5.06000 2.96500 2.56300 1.000 17.81176 208 PHE A CA 1
ATOM 1574 C C . PHE A 1 208 ? 5.15600 2.10100 1.31600 1.000 23.42383 208 PHE A C 1
ATOM 1575 O O . PHE A 1 208 ? 6.25300 1.83600 0.81100 1.000 28.24388 208 PHE A O 1
ATOM 1583 N N . CYS A 1 209 ? 4.00800 1.65400 0.84200 1.000 23.40123 209 CYS A N 1
ATOM 1584 C CA . CYS A 1 209 ? 3.93300 0.78400 -0.31900 1.000 27.96924 209 CYS A CA 1
ATOM 1585 C C . CYS A 1 209 ? 2.54600 0.92800 -0.93000 1.000 27.56311 209 CYS A C 1
ATOM 1586 O O . CYS A 1 209 ? 1.63900 0.15000 -0.61000 1.000 46.11338 209 CYS A O 1
ATOM 1589 N N . PRO A 1 210 ? 2.34600 1.90700 -1.81600 1.000 46.55191 210 PRO A N 1
ATOM 1590 C CA . PRO A 1 210 ? 0.97900 2.26800 -2.22500 1.000 68.77563 210 PRO A CA 1
ATOM 1591 C C . PRO A 1 210 ? 0.28500 1.23200 -3.10000 1.000 74.17337 210 PRO A C 1
ATOM 1592 O O . PRO A 1 210 ? -0.92800 1.35800 -3.31300 1.000 42.79337 210 PRO A O 1
ATOM 1596 N N . ALA A 1 211 ? 1.00000 0.22800 -3.61000 1.000 38.57949 211 ALA A N 1
ATOM 1597 C CA . ALA A 1 211 ? 0.42600 -0.86400 -4.39500 1.000 40.19548 211 ALA A CA 1
ATOM 1598 C C . ALA A 1 211 ? 0.83300 -2.21100 -3.80200 1.000 30.73693 211 ALA A C 1
ATOM 1599 O O . ALA A 1 211 ? 1.32900 -3.10600 -4.49100 1.000 24.44831 211 ALA A O 1
ATOM 1601 N N . ILE A 1 212 ? 0.63000 -2.36000 -2.49000 1.000 34.46389 212 ILE A N 1
ATOM 1602 C CA . ILE A 1 212 ? 1.06900 -3.55000 -1.76500 1.000 30.72428 212 ILE A CA 1
ATOM 1603 C C . ILE A 1 212 ? 0.33200 -4.81900 -2.17800 1.000 29.74776 212 ILE A C 1
ATOM 1604 O O . ILE A 1 212 ? 0.75800 -5.92400 -1.81700 1.000 28.58520 212 ILE A O 1
ATOM 1609 N N . THR A 1 213 ? -0.75400 -4.69700 -2.93100 1.000 31.81301 213 THR A N 1
ATOM 1610 C CA . THR A 1 213 ? -1.50600 -5.84600 -3.42200 1.000 36.08965 213 THR A CA 1
ATOM 1611 C C . THR A 1 213 ? -0.95600 -6.41400 -4.72600 1.000 43.08723 213 THR A C 1
ATOM 1612 O O . THR A 1 213 ? -1.47500 -7.42500 -5.21300 1.000 40.19915 213 THR A O 1
ATOM 1616 N N . ASP A 1 214 ? 0.06100 -5.78500 -5.31100 1.000 28.14808 214 ASP A N 1
ATOM 1617 C CA . ASP A 1 214 ? 0.59100 -6.19600 -6.61200 1.000 31.21224 214 ASP A CA 1
ATOM 1618 C C . ASP A 1 214 ? 1.76900 -7.15200 -6.40700 1.000 46.73295 214 ASP A C 1
ATOM 1619 O O . ASP A 1 214 ? 2.94000 -6.80600 -6.58500 1.000 44.86971 214 ASP A O 1
ATOM 1624 N N . GLY A 1 215 ? 1.43500 -8.38300 -6.02900 1.000 29.49288 215 GLY A N 1
ATOM 1625 C CA . GLY A 1 215 ? 2.45900 -9.37400 -5.75200 1.000 30.83054 215 GLY A CA 1
ATOM 1626 C C . GLY A 1 215 ? 1.87200 -10.58600 -5.05200 1.000 30.21241 215 GLY A C 1
ATOM 1627 O O . GLY A 1 215 ? 0.67800 -10.86400 -5.16100 1.000 26.22956 215 GLY A O 1
ATOM 1628 N N . SER A 1 216 ? 2.73800 -11.30200 -4.33100 1.000 22.52146 216 SER A N 1
ATOM 1629 C CA . SER A 1 216 ? 2.31500 -12.55200 -3.70800 1.000 29.40650 216 SER A CA 1
ATOM 1630 C C . SER A 1 216 ? 1.41300 -12.31600 -2.49900 1.000 39.55600 216 SER A C 1
ATOM 1631 O O . SER A 1 216 ? 0.58300 -13.17400 -2.18100 1.000 37.12944 216 SER A O 1
ATOM 1634 N N . ILE A 1 217 ? 1.55700 -11.18100 -1.81100 1.000 31.51246 217 ILE A N 1
ATOM 1635 C CA . ILE A 1 217 ? 0.61100 -10.84800 -0.74800 1.000 32.16755 217 ILE A CA 1
ATOM 1636 C C . ILE A 1 217 ? -0.79300 -10.71900 -1.32400 1.000 39.57924 217 ILE A C 1
ATOM 1637 O O . ILE A 1 217 ? -1.76400 -11.25700 -0.77600 1.000 31.95527 217 ILE A O 1
ATOM 1642 N N . GLY A 1 218 ? -0.91600 -10.00700 -2.44700 1.000 33.00768 218 GLY A N 1
ATOM 1643 C CA . GLY A 1 218 ? -2.20700 -9.89000 -3.10500 1.000 35.36795 218 GLY A CA 1
ATOM 1644 C C . GLY A 1 218 ? -2.72900 -11.22100 -3.60900 1.000 30.71573 218 GLY A C 1
ATOM 1645 O O . GLY A 1 218 ? -3.93100 -11.48500 -3.55600 1.000 38.24632 218 GLY A O 1
ATOM 1646 N N . ASP A 1 219 ? -1.83200 -12.08200 -4.09600 1.000 27.32645 219 ASP A N 1
ATOM 1647 C CA . ASP A 1 219 ? -2.24700 -13.40200 -4.56000 1.000 29.11705 219 ASP A CA 1
ATOM 1648 C C . ASP A 1 219 ? -2.87000 -14.21500 -3.43200 1.000 38.97690 219 ASP A C 1
ATOM 1649 O O . ASP A 1 219 ? -3.92200 -14.83800 -3.60800 1.000 34.79204 219 ASP A O 1
ATOM 1654 N N . MET A 1 220 ? -2.22500 -14.23300 -2.26300 1.000 33.91118 220 MET A N 1
ATOM 1655 C CA . MET A 1 220 ? -2.78900 -14.97500 -1.14100 1.000 42.04013 220 MET A CA 1
ATOM 1656 C C . MET A 1 220 ? -3.99800 -14.26700 -0.55200 1.000 35.91709 220 MET A C 1
ATOM 1657 O O . MET A 1 220 ? -4.91500 -14.92700 -0.05300 1.000 35.50758 220 MET A O 1
ATOM 1662 N N . LEU A 1 221 ? -4.02100 -12.93400 -0.60000 1.000 32.71506 221 LEU A N 1
ATOM 1663 C CA . LEU A 1 221 ? -5.22300 -12.21700 -0.19900 1.000 33.44080 221 LEU A CA 1
ATOM 1664 C C . LEU A 1 221 ? -6.38900 -12.55400 -1.11500 1.000 39.23836 221 LEU A C 1
ATOM 1665 O O . LEU A 1 221 ? -7.54000 -12.59700 -0.66400 1.000 32.53712 221 LEU A O 1
ATOM 1670 N N . TYR A 1 222 ? -6.11600 -12.79500 -2.40100 1.000 34.23976 222 TYR A N 1
ATOM 1671 C CA . TYR A 1 222 ? -7.17200 -13.24300 -3.30200 1.000 43.10170 222 TYR A CA 1
ATOM 1672 C C . TYR A 1 222 ? -7.74600 -14.57600 -2.83900 1.000 35.45372 222 TYR A C 1
ATOM 1673 O O . TYR A 1 222 ? -8.96600 -14.74800 -2.76700 1.000 32.44923 222 TYR A O 1
ATOM 1682 N N . PHE A 1 223 ? -6.87200 -15.53000 -2.51000 1.000 27.65407 223 PHE A N 1
ATOM 1683 C CA . PHE A 1 223 ? -7.33400 -16.83000 -2.03500 1.000 36.72460 223 PHE A CA 1
ATOM 1684 C C . PHE A 1 223 ? -8.08000 -16.70200 -0.71200 1.000 53.74119 223 PHE A C 1
ATOM 1685 O O . PHE A 1 223 ? -9.12100 -17.33900 -0.51300 1.000 48.82852 223 PHE A O 1
ATOM 1693 N N . PHE A 1 224 ? -7.56300 -15.87500 0.20100 1.000 39.15398 224 PHE A N 1
ATOM 1694 C CA . PHE A 1 224 ? -8.23100 -15.64400 1.48000 1.000 41.97074 224 PHE A CA 1
ATOM 1695 C C . PHE A 1 224 ? -9.60500 -15.01100 1.27300 1.000 52.77836 224 PHE A C 1
ATOM 1696 O O . PHE A 1 224 ? -10.57700 -15.37700 1.94400 1.000 45.58698 224 PHE A O 1
ATOM 1704 N N . LYS A 1 225 ? -9.70300 -14.05900 0.34500 1.000 38.46269 225 LYS A N 1
ATOM 1705 C CA . LYS A 1 225 ? -10.98500 -13.42400 0.06600 1.000 52.99970 225 LYS A CA 1
ATOM 1706 C C . LYS A 1 225 ? -11.94100 -14.37800 -0.64300 1.000 53.96131 225 LYS A C 1
ATOM 1707 O O . LYS A 1 225 ? -13.15300 -14.33800 -0.40300 1.000 46.66824 225 LYS A O 1
ATOM 1713 N N . GLU A 1 226 ? -11.42300 -15.22900 -1.53000 1.000 45.09690 226 GLU A N 1
ATOM 1714 C CA . GLU A 1 226 ? -12.29100 -16.13500 -2.27500 1.000 53.46074 226 GLU A CA 1
ATOM 1715 C C . GLU A 1 226 ? -12.82800 -17.24400 -1.37900 1.000 58.81133 226 GLU A C 1
ATOM 1716 O O . GLU A 1 226 ? -14.02200 -17.56200 -1.41500 1.000 50.75644 226 GLU A O 1
ATOM 1722 N N . GLU A 1 227 ? -11.95600 -17.85000 -0.57000 1.000 54.53241 227 GLU A N 1
ATOM 1723 C CA . GLU A 1 227 ? -12.38500 -18.93900 0.29700 1.000 53.73436 227 GLU A CA 1
ATOM 1724 C C . GLU A 1 227 ? -13.35100 -18.46500 1.37700 1.000 61.54630 227 GLU A C 1
ATOM 1725 O O . GLU A 1 227 ? -14.21900 -19.23400 1.80400 1.000 64.88617 227 GLU A O 1
ATOM 1731 N N . ARG A 1 228 ? -13.22300 -17.21900 1.82800 1.000 56.65168 228 ARG A N 1
ATOM 1732 C CA . ARG A 1 228 ? -14.05200 -16.69500 2.90400 1.000 41.94966 228 ARG A CA 1
ATOM 1733 C C . ARG A 1 228 ? -15.15900 -15.76900 2.41700 1.000 54.12754 228 ARG A C 1
ATOM 1734 O O . ARG A 1 228 ? -15.92000 -15.25600 3.24400 1.000 58.79324 228 ARG A O 1
ATOM 1742 N N . ARG A 1 229 ? -15.26400 -15.54000 1.10700 1.000 45.49704 229 ARG A N 1
ATOM 1743 C CA . ARG A 1 229 ? -16.24400 -14.60800 0.54600 1.000 46.18033 229 ARG A CA 1
ATOM 1744 C C . ARG A 1 229 ? -16.16100 -13.24800 1.22900 1.000 68.59656 229 ARG A C 1
ATOM 1745 O O . ARG A 1 229 ? -17.17200 -12.58900 1.48700 1.000 55.12453 229 ARG A O 1
ATOM 1753 N N . ASP A 1 230 ? -14.93900 -12.81900 1.51700 1.000 63.66872 230 ASP A N 1
ATOM 1754 C CA . ASP A 1 230 ? -14.72000 -11.60800 2.28900 1.000 50.11192 230 ASP A CA 1
ATOM 1755 C C . ASP A 1 230 ? -14.58700 -10.40200 1.37200 1.000 40.37940 230 ASP A C 1
ATOM 1756 O O . ASP A 1 230 ? -13.85700 -10.44100 0.37600 1.000 59.76788 230 ASP A O 1
ATOM 1761 N N . SER A 1 231 ? -15.29800 -9.33500 1.71900 1.000 45.06906 231 SER A N 1
ATOM 1762 C CA . SER A 1 231 ? -15.05200 -8.01000 1.17100 1.000 45.91319 231 SER A CA 1
ATOM 1763 C C . SER A 1 231 ? -14.72700 -7.00900 2.27200 1.000 44.06740 231 SER A C 1
ATOM 1764 O O . SER A 1 231 ? -14.60900 -5.81000 1.99500 1.000 52.35602 231 SER A O 1
ATOM 1767 N N . ARG A 1 232 ? -14.57500 -7.47400 3.51400 1.000 42.48194 232 ARG A N 1
ATOM 1768 C CA . ARG A 1 232 ? -14.38900 -6.58500 4.65300 1.000 58.91317 232 ARG A CA 1
ATOM 1769 C C . ARG A 1 232 ? -12.92500 -6.27400 4.93500 1.000 47.81067 232 ARG A C 1
ATOM 1770 O O . ARG A 1 232 ? -12.61800 -5.17200 5.40300 1.000 35.57635 232 ARG A O 1
ATOM 1778 N N . LEU A 1 233 ? -12.01300 -7.21000 4.66600 1.000 35.48936 233 LEU A N 1
ATOM 1779 C CA . LEU A 1 233 ? -10.59300 -6.90900 4.79200 1.000 40.53117 233 LEU A CA 1
ATOM 1780 C C . LEU A 1 233 ? -10.22900 -5.83200 3.77800 1.000 44.97190 233 LEU A C 1
ATOM 1781 O O . LEU A 1 233 ? -10.18900 -6.09700 2.57200 1.000 37.22043 233 LEU A O 1
ATOM 1786 N N . ILE A 1 234 ? -9.96400 -4.61900 4.26000 1.000 30.08671 234 ILE A N 1
ATOM 1787 C CA . ILE A 1 234 ? -9.71400 -3.45700 3.41900 1.000 39.07542 234 ILE A CA 1
ATOM 1788 C C . ILE A 1 234 ? -8.29200 -2.97400 3.66600 1.000 43.98529 234 ILE A C 1
ATOM 1789 O O . ILE A 1 234 ? -7.83800 -2.92000 4.81300 1.000 31.42041 234 ILE A O 1
ATOM 1794 N N . ILE A 1 235 ? -7.58500 -2.62900 2.59500 1.000 36.11802 235 ILE A N 1
ATOM 1795 C CA . ILE A 1 235 ? -6.30300 -1.94400 2.70100 1.000 38.56308 235 ILE A CA 1
ATOM 1796 C C . ILE A 1 235 ? -6.46300 -0.57100 2.07500 1.000 26.91155 235 ILE A C 1
ATOM 1797 O O . ILE A 1 235 ? -6.71300 -0.45900 0.86800 1.000 30.40592 235 ILE A O 1
ATOM 1802 N N . ASP A 1 236 ? -6.30800 0.47000 2.89000 1.000 28.36176 236 ASP A N 1
ATOM 1803 C CA . ASP A 1 236 ? -6.51300 1.84100 2.45300 1.000 32.71279 236 ASP A CA 1
ATOM 1804 C C . ASP A 1 236 ? -5.20600 2.46800 1.98400 1.000 28.81000 236 ASP A C 1
ATOM 1805 O O . ASP A 1 236 ? -4.13100 2.19300 2.52100 1.000 29.61086 236 ASP A O 1
ATOM 1810 N N . ILE A 1 237 ? -5.31100 3.32600 0.97300 1.000 30.59956 237 ILE A N 1
ATOM 1811 C CA . ILE A 1 237 ? -4.16700 4.07900 0.47300 1.000 41.58620 237 ILE A CA 1
ATOM 1812 C C . ILE A 1 237 ? -4.37000 5.58300 0.55500 1.000 49.77253 237 ILE A C 1
ATOM 1813 O O . ILE A 1 237 ? -3.39800 6.33300 0.37000 1.000 44.42758 237 ILE A O 1
ATOM 1818 N N . ALA A 1 238 ? -5.58700 6.05500 0.83700 1.000 32.63918 238 ALA A N 1
ATOM 1819 C CA . ALA A 1 238 ? -5.84100 7.48900 0.80100 1.000 31.25782 238 ALA A CA 1
ATOM 1820 C C . ALA A 1 238 ? -5.25300 8.20700 2.00900 1.000 32.81778 238 ALA A C 1
ATOM 1821 O O . ALA A 1 238 ? -4.88900 9.38200 1.90700 1.000 37.50967 238 ALA A O 1
ATOM 1823 N N . ASN A 1 239 ? -5.15100 7.53800 3.15500 1.000 38.95125 239 ASN A N 1
ATOM 1824 C CA . ASN A 1 239 ? -4.66900 8.21300 4.35500 1.000 31.31699 239 ASN A CA 1
ATOM 1825 C C . ASN A 1 239 ? -3.15400 8.16400 4.52000 1.000 30.04435 239 ASN A C 1
ATOM 1826 O O . ASN A 1 239 ? -2.60800 8.96900 5.28500 1.000 34.39465 239 ASN A O 1
ATOM 1831 N N . ASP A 1 240 ? -2.45800 7.24800 3.83700 1.000 24.35949 240 ASP A N 1
ATOM 1832 C CA . ASP A 1 240 ? -0.99700 7.23500 3.92800 1.000 26.84346 240 ASP A CA 1
ATOM 1833 C C . ASP A 1 240 ? -0.37000 8.45200 3.26400 1.000 26.16479 240 ASP A C 1
ATOM 1834 O O . ASP A 1 240 ? 0.73800 8.85000 3.63400 1.000 31.96625 240 ASP A O 1
ATOM 1839 N N . ILE A 1 241 ? -1.03900 9.03700 2.26900 1.000 27.01395 241 ILE A N 1
ATOM 1840 C CA . ILE A 1 241 ? -0.44900 10.17400 1.57700 1.000 33.77801 241 ILE A CA 1
ATOM 1841 C C . ILE A 1 241 ? -0.36500 11.38400 2.50500 1.000 28.05074 241 ILE A C 1
ATOM 1842 O O . ILE A 1 241 ? 0.60800 12.14900 2.43700 1.000 33.79776 241 ILE A O 1
ATOM 1847 N N . VAL A 1 242 ? -1.34100 11.56100 3.40500 1.000 27.68663 242 VAL A N 1
ATOM 1848 C CA . VAL A 1 242 ? -1.20900 12.53000 4.49300 1.000 27.32203 242 VAL A CA 1
ATOM 1849 C C . VAL A 1 242 ? 0.00800 12.21800 5.32900 1.000 30.01785 242 VAL A C 1
ATOM 1850 O O . VAL A 1 242 ? 0.89300 13.06400 5.55300 1.000 34.74845 242 VAL A O 1
ATOM 1854 N N . LYS A 1 243 ? 0.06700 10.97300 5.77900 1.000 29.87589 243 LYS A N 1
ATOM 1855 C CA . LYS A 1 243 ? 1.22500 10.42500 6.49100 1.000 30.38639 243 LYS A CA 1
ATOM 1856 C C . LYS A 1 243 ? 2.55600 10.67900 5.78500 1.000 40.34041 243 LYS A C 1
ATOM 1857 O O . LYS A 1 243 ? 3.52100 11.19500 6.37400 1.000 27.79409 243 LYS A O 1
ATOM 1863 N N . LEU A 1 244 ? 2.63500 10.25100 4.52800 1.000 26.24569 244 LEU A N 1
ATOM 1864 C CA . LEU A 1 244 ? 3.90900 10.36800 3.81500 1.000 21.97283 244 LEU A CA 1
ATOM 1865 C C . LEU A 1 244 ? 4.26300 11.82600 3.57100 1.000 30.13334 244 LEU A C 1
ATOM 1866 O O . LEU A 1 244 ? 5.40800 12.23100 3.78700 1.000 26.70096 244 LEU A O 1
ATOM 1871 N N . ASN A 1 245 ? 3.27800 12.64400 3.17100 1.000 31.38152 245 ASN A N 1
ATOM 1872 C CA . ASN A 1 245 ? 3.57800 14.03600 2.83600 1.000 29.44929 245 ASN A CA 1
ATOM 1873 C C . ASN A 1 245 ? 3.95100 14.84800 4.06900 1.000 27.51601 245 ASN A C 1
ATOM 1874 O O . ASN A 1 245 ? 4.81000 15.73400 3.99500 1.000 27.68110 245 ASN A O 1
ATOM 1879 N N . ASN A 1 246 ? 3.29300 14.59300 5.20300 1.000 26.50102 246 ASN A N 1
ATOM 1880 C CA . ASN A 1 246 ? 3.63300 15.33300 6.41500 1.000 27.69779 246 ASN A CA 1
ATOM 1881 C C . ASN A 1 246 ? 5.04700 15.02200 6.87600 1.000 27.90285 246 ASN A C 1
ATOM 1882 O O . ASN A 1 246 ? 5.72600 15.89600 7.42800 1.000 32.96752 246 ASN A O 1
ATOM 1887 N N . LEU A 1 247 ? 5.50400 13.78500 6.65800 1.000 23.54351 247 LEU A N 1
ATOM 1888 C CA . LEU A 1 247 ? 6.86700 13.41700 7.02300 1.000 29.40567 247 LEU A CA 1
ATOM 1889 C C . LEU A 1 247 ? 7.88500 14.25100 6.25800 1.000 25.34333 247 LEU A C 1
ATOM 1890 O O . LEU A 1 247 ? 8.92600 14.62800 6.80400 1.000 27.30926 247 LEU A O 1
ATOM 1895 N N . ALA A 1 248 ? 7.60900 14.53300 4.98200 1.000 21.98328 248 ALA A N 1
ATOM 1896 C CA . ALA A 1 248 ? 8.51500 15.37200 4.20500 1.000 33.84582 248 ALA A CA 1
ATOM 1897 C C . ALA A 1 248 ? 8.40500 16.83800 4.61400 1.000 29.54813 248 ALA A C 1
ATOM 1898 O O . ALA A 1 248 ? 9.41600 17.54700 4.67300 1.000 31.48105 248 ALA A O 1
ATOM 1900 N N . ILE A 1 249 ? 7.18600 17.30500 4.90600 1.000 29.27657 249 ILE A N 1
ATOM 1901 C CA . ILE A 1 249 ? 6.96200 18.72500 5.17700 1.000 38.38462 249 ILE A CA 1
ATOM 1902 C C . ILE A 1 249 ? 7.58600 19.13600 6.50600 1.000 34.65730 249 ILE A C 1
ATOM 1903 O O . ILE A 1 249 ? 8.22800 20.19000 6.60400 1.000 37.42678 249 ILE A O 1
ATOM 1908 N N . THR A 1 250 ? 7.40900 18.31800 7.54800 1.000 29.75351 250 THR A N 1
ATOM 1909 C CA . THR A 1 250 ? 7.80400 18.71900 8.89700 1.000 32.62691 250 THR A CA 1
ATOM 1910 C C . THR A 1 250 ? 9.31100 18.68000 9.11300 1.000 39.90420 250 THR A C 1
ATOM 1911 O O . THR A 1 250 ? 9.79600 19.26900 10.08500 1.000 46.46392 250 THR A O 1
ATOM 1915 N N . ALA A 1 251 ? 10.05800 18.00100 8.24800 1.000 38.41457 251 ALA A N 1
ATOM 1916 C CA . ALA A 1 251 ? 11.50000 17.89500 8.43100 1.000 37.13489 251 ALA A CA 1
ATOM 1917 C C . ALA A 1 251 ? 12.18200 19.23100 8.16700 1.000 36.82513 251 ALA A C 1
ATOM 1918 O O . ALA A 1 251 ? 11.79800 19.97300 7.25800 1.000 32.05977 251 ALA A O 1
ATOM 1920 N N . LYS A 1 252 ? 13.20600 19.53700 8.96900 1.000 32.92544 252 LYS A N 1
ATOM 1921 C CA . LYS A 1 252 ? 14.01300 20.72600 8.70100 1.000 29.80304 252 LYS A CA 1
ATOM 1922 C C . LYS A 1 252 ? 14.80200 20.57100 7.40500 1.000 31.95768 252 LYS A C 1
ATOM 1923 O O . LYS A 1 252 ? 14.95500 21.53200 6.64600 1.000 30.34347 252 LYS A O 1
ATOM 1929 N N . GLU A 1 253 ? 15.32100 19.37300 7.14800 1.000 28.05592 253 GLU A N 1
ATOM 1930 C CA . GLU A 1 253 ? 15.92800 19.02400 5.87100 1.000 27.87509 253 GLU A CA 1
ATOM 1931 C C . GLU A 1 253 ? 15.55700 17.58500 5.54400 1.000 26.74681 253 GLU A C 1
ATOM 1932 O O . GLU A 1 253 ? 15.25300 16.79000 6.43700 1.000 26.79277 253 GLU A O 1
ATOM 1938 N N . THR A 1 254 ? 15.57000 17.25000 4.25400 1.000 18.87546 254 THR A N 1
ATOM 1939 C CA . THR A 1 254 ? 15.34900 15.87300 3.83200 1.000 23.13660 254 THR A CA 1
ATOM 1940 C C . THR A 1 254 ? 16.44500 15.44100 2.87100 1.000 37.77421 254 THR A C 1
ATOM 1941 O O . THR A 1 254 ? 17.09400 16.26200 2.21500 1.000 25.45654 254 THR A O 1
ATOM 1945 N N . ALA A 1 255 ? 16.65000 14.12900 2.81500 1.000 25.45668 255 ALA A N 1
ATOM 1946 C CA . ALA A 1 255 ? 17.54300 13.49800 1.85700 1.000 24.91612 255 ALA A CA 1
ATOM 1947 C C . ALA A 1 255 ? 16.82500 12.30800 1.23800 1.000 26.53902 255 ALA A C 1
ATOM 1948 O O . ALA A 1 255 ? 16.08900 11.59000 1.92000 1.000 23.13831 255 ALA A O 1
ATOM 1950 N N . SER A 1 256 ? 17.03000 12.10800 -0.05800 1.000 22.76221 256 SER A N 1
ATOM 1951 C CA . SER A 1 256 ? 16.37400 11.03800 -0.79600 1.000 26.96496 256 SER A CA 1
ATOM 1952 C C . SER A 1 256 ? 17.44100 10.11600 -1.36000 1.000 24.80593 256 SER A C 1
ATOM 1953 O O . SER A 1 256 ? 18.27000 10.54700 -2.16900 1.000 24.90595 256 SER A O 1
ATOM 1956 N N . ILE A 1 257 ? 17.43000 8.85900 -0.92900 1.000 26.57435 257 ILE A N 1
ATOM 1957 C CA . ILE A 1 257 ? 18.28700 7.82600 -1.50200 1.000 16.81535 257 ILE A CA 1
ATOM 1958 C C . ILE A 1 257 ? 17.36600 6.82900 -2.17900 1.000 22.03569 257 ILE A C 1
ATOM 1959 O O . ILE A 1 257 ? 16.61800 6.10700 -1.50800 1.000 26.51097 257 ILE A O 1
ATOM 1964 N N . ILE A 1 258 ? 17.40800 6.78900 -3.50700 1.000 17.00894 258 ILE A N 1
ATOM 1965 C CA . ILE A 1 258 ? 16.42600 6.05100 -4.28800 1.000 20.99733 258 ILE A CA 1
ATOM 1966 C C . ILE A 1 258 ? 17.15200 5.07600 -5.20400 1.000 22.91379 258 ILE A C 1
ATOM 1967 O O . ILE A 1 258 ? 17.92800 5.49500 -6.07300 1.000 21.73172 258 ILE A O 1
ATOM 1972 N N . LEU A 1 259 ? 16.88500 3.78300 -5.02200 1.000 16.81139 259 LEU A N 1
ATOM 1973 C CA . LEU A 1 259 ? 17.41200 2.73200 -5.88500 1.000 18.75030 259 LEU A CA 1
ATOM 1974 C C . LEU A 1 259 ? 16.33300 2.32200 -6.88100 1.000 22.74814 259 LEU A C 1
ATOM 1975 O O . LEU A 1 259 ? 15.27100 1.83000 -6.48400 1.000 22.33917 259 LEU A O 1
ATOM 1980 N N . GLY A 1 260 ? 16.59000 2.50300 -8.16300 1.000 24.78926 260 GLY A N 1
ATOM 1981 C CA . GLY A 1 260 ? 15.61100 2.14500 -9.20000 1.000 23.21865 260 GLY A CA 1
ATOM 1982 C C . GLY A 1 260 ? 14.57100 3.21800 -9.46400 1.000 23.50975 260 GLY A C 1
ATOM 1983 O O . GLY A 1 260 ? 14.67300 4.29400 -8.95500 1.000 23.39091 260 GLY A O 1
ATOM 1984 N N . GLY A 1 261 ? 13.57000 2.87600 -10.24800 1.000 25.57955 261 GLY A N 1
ATOM 1985 C CA . GLY A 1 261 ? 12.51100 3.81600 -10.63600 1.000 22.55176 261 GLY A CA 1
ATOM 1986 C C . GLY A 1 261 ? 11.18300 3.41400 -10.06700 1.000 28.31146 261 GLY A C 1
ATOM 1987 O O . GLY A 1 261 ? 11.10000 3.23700 -8.87200 1.000 30.12239 261 GLY A O 1
ATOM 1988 N N . SER A 1 262 ? 10.14600 3.49600 -10.89500 1.000 26.20418 262 SER A N 1
ATOM 1989 C CA . SER A 1 262 ? 8.76900 3.07800 -10.55600 1.000 25.76764 262 SER A CA 1
ATOM 1990 C C . SER A 1 262 ? 8.14200 3.90100 -9.42200 1.000 29.65788 262 SER A C 1
ATOM 1991 O O . SER A 1 262 ? 8.56700 5.01800 -9.18000 1.000 23.81858 262 SER A O 1
ATOM 1994 N N . LEU A 1 263 ? 7.19800 3.29100 -8.71700 1.000 28.34140 263 LEU A N 1
ATOM 1995 C CA . LEU A 1 263 ? 6.39000 3.97400 -7.68300 1.000 24.04162 263 LEU A CA 1
ATOM 1996 C C . LEU A 1 263 ? 7.24400 4.55700 -6.55500 1.000 20.63283 263 LEU A C 1
ATOM 1997 O O . LEU A 1 263 ? 7.01600 5.69200 -6.25800 1.000 24.53577 263 LEU A O 1
ATOM 2002 N N . PRO A 1 264 ? 8.25500 3.87600 -5.98200 1.000 21.78105 264 PRO A N 1
ATOM 2003 C CA . PRO A 1 264 ? 9.01100 4.43200 -4.86700 1.000 26.10012 264 PRO A CA 1
ATOM 2004 C C . PRO A 1 264 ? 9.74000 5.73000 -5.22200 1.000 28.58000 264 PRO A C 1
ATOM 2005 O O . PRO A 1 264 ? 9.69900 6.62600 -4.46900 1.000 20.72951 264 PRO A O 1
ATOM 2009 N N . LYS A 1 265 ? 10.34900 5.77700 -6.39500 1.000 24.02433 265 LYS A N 1
ATOM 2010 C CA . LYS A 1 265 ? 11.03100 7.01600 -6.82800 1.000 25.39561 265 LYS A CA 1
ATOM 2011 C C . LYS A 1 265 ? 10.01200 8.15500 -6.93700 1.000 33.32017 265 LYS A C 1
ATOM 2012 O O . LYS A 1 265 ? 10.26200 9.21700 -6.38000 1.000 22.89711 265 LYS A O 1
ATOM 2018 N N . HIS A 1 266 ? 8.90000 7.91400 -7.62400 1.000 20.34197 266 HIS A N 1
ATOM 2019 C CA . HIS A 1 266 ? 7.91100 8.96900 -7.81500 1.000 33.77196 266 HIS A CA 1
ATOM 2020 C C . HIS A 1 266 ? 7.30100 9.41700 -6.49300 1.000 25.11482 266 HIS A C 1
ATOM 2021 O O . HIS A 1 266 ? 7.09300 10.61400 -6.27600 1.000 29.21491 266 HIS A O 1
ATOM 2028 N N . ALA A 1 267 ? 6.98800 8.47000 -5.60400 1.000 23.70128 267 ALA A N 1
ATOM 2029 C CA . ALA A 1 267 ? 6.37100 8.83200 -4.33000 1.000 20.68591 267 ALA A CA 1
ATOM 2030 C C . ALA A 1 267 ? 7.29100 9.71200 -3.48600 1.000 27.95706 267 ALA A C 1
ATOM 2031 O O . ALA A 1 267 ? 6.84300 10.70600 -2.90200 1.000 24.51085 267 ALA A O 1
ATOM 2033 N N . ILE A 1 268 ? 8.58200 9.36900 -3.40500 1.000 24.38031 268 ILE A N 1
ATOM 2034 C CA . ILE A 1 268 ? 9.50200 10.16300 -2.58900 1.000 30.76899 268 ILE A CA 1
ATOM 2035 C C . ILE A 1 268 ? 9.70200 11.54800 -3.19500 1.000 25.88704 268 ILE A C 1
ATOM 2036 O O . ILE A 1 268 ? 9.71400 12.55700 -2.48000 1.000 24.80950 268 ILE A O 1
ATOM 2041 N N . ILE A 1 269 ? 9.87300 11.62200 -4.51500 1.000 23.26402 269 ILE A N 1
ATOM 2042 C CA . ILE A 1 269 ? 10.01100 12.92200 -5.15900 1.000 28.59563 269 ILE A CA 1
ATOM 2043 C C . ILE A 1 269 ? 8.72000 13.71900 -5.02200 1.000 26.04344 269 ILE A C 1
ATOM 2044 O O . ILE A 1 269 ? 8.74500 14.91400 -4.70400 1.000 25.39319 269 ILE A O 1
ATOM 2049 N N . ASN A 1 270 ? 7.57300 13.06900 -5.23300 1.000 26.19589 270 ASN A N 1
ATOM 2050 C CA . ASN A 1 270 ? 6.29700 13.77300 -5.12300 1.000 31.04106 270 ASN A CA 1
ATOM 2051 C C . ASN A 1 270 ? 6.07700 14.30200 -3.71000 1.000 33.99087 270 ASN A C 1
ATOM 2052 O O . ASN A 1 270 ? 5.65900 15.45200 -3.52700 1.000 27.45604 270 ASN A O 1
ATOM 2057 N N . ALA A 1 271 ? 6.36900 13.48200 -2.69700 1.000 22.63616 271 ALA A N 1
ATOM 2058 C CA . ALA A 1 271 ? 6.21800 13.92900 -1.31700 1.000 22.79460 271 ALA A CA 1
ATOM 2059 C C . ALA A 1 271 ? 7.09200 15.14300 -1.03000 1.000 29.69541 271 ALA A C 1
ATOM 2060 O O . ALA A 1 271 ? 6.66200 16.08200 -0.34800 1.000 35.03742 271 ALA A O 1
ATOM 2062 N N . ASN A 1 272 ? 8.31700 15.15500 -1.55400 1.000 29.16705 272 ASN A N 1
ATOM 2063 C CA . ASN A 1 272 ? 9.21900 16.27000 -1.29100 1.000 30.19379 272 ASN A CA 1
ATOM 2064 C C . ASN A 1 272 ? 8.88200 17.52200 -2.09400 1.000 25.81963 272 ASN A C 1
ATOM 2065 O O . ASN A 1 272 ? 9.46100 18.58100 -1.82200 1.000 28.01604 272 ASN A O 1
ATOM 2070 N N . LEU A 1 273 ? 7.96400 17.43500 -3.06200 1.000 28.97667 273 LEU A N 1
ATOM 2071 C CA . LEU A 1 273 ? 7.49800 18.63400 -3.75400 1.000 36.01272 273 LEU A CA 1
ATOM 2072 C C . LEU A 1 273 ? 6.87700 19.63100 -2.78800 1.000 42.93312 273 LEU A C 1
ATOM 2073 O O . LEU A 1 273 ? 6.94800 20.84400 -3.01700 1.000 40.39199 273 LEU A O 1
ATOM 2078 N N . PHE A 1 274 ? 6.25700 19.13800 -1.71400 1.000 35.40266 274 PHE A N 1
ATOM 2079 C CA . PHE A 1 274 ? 5.53300 19.99800 -0.78800 1.000 37.87149 274 PHE A CA 1
ATOM 2080 C C . PHE A 1 274 ? 6.45900 20.90100 0.01400 1.000 56.18178 274 PHE A C 1
ATOM 2081 O O . PHE A 1 274 ? 6.00300 21.91700 0.54600 1.000 62.67505 274 PHE A O 1
ATOM 2089 N N . ARG A 1 275 ? 7.74200 20.55400 0.11800 1.000 37.34256 275 ARG A N 1
ATOM 2090 C CA . ARG A 1 275 ? 8.72400 21.37800 0.80800 1.000 42.19022 275 ARG A CA 1
ATOM 2091 C C . ARG A 1 275 ? 9.68000 22.06900 -0.15700 1.000 34.21228 275 ARG A C 1
ATOM 2092 O O . ARG A 1 275 ? 10.70800 22.60000 0.27600 1.000 42.58538 275 ARG A O 1
ATOM 2100 N N . GLY A 1 276 ? 9.36900 22.07600 -1.45000 1.000 34.50532 276 GLY A N 1
ATOM 2101 C CA . GLY A 1 276 ? 10.26900 22.63300 -2.44100 1.000 31.33018 276 GLY A CA 1
ATOM 2102 C C . GLY A 1 276 ? 11.34400 21.69500 -2.93900 1.000 45.01019 276 GLY A C 1
ATOM 2103 O O . GLY A 1 276 ? 12.32900 22.16000 -3.52200 1.000 35.59493 276 GLY A O 1
ATOM 2104 N N . GLY A 1 277 ? 11.19500 20.39100 -2.72600 1.000 30.28569 277 GLY A N 1
ATOM 2105 C CA . GLY A 1 277 ? 12.18200 19.42500 -3.15800 1.000 26.17617 277 GLY A CA 1
ATOM 2106 C C . GLY A 1 277 ? 13.09900 18.99200 -2.02500 1.000 26.37296 277 GLY A C 1
ATOM 2107 O O . GLY A 1 277 ? 13.22900 19.65600 -0.99500 1.000 25.66073 277 GLY A O 1
ATOM 2108 N N . THR A 1 278 ? 13.74100 17.84500 -2.22100 1.000 32.14392 278 THR A N 1
ATOM 2109 C CA . THR A 1 278 ? 14.64600 17.33500 -1.20400 1.000 24.19690 278 THR A CA 1
ATOM 2110 C C . THR A 1 278 ? 15.92600 18.16500 -1.17700 1.000 27.97753 278 THR A C 1
ATOM 2111 O O . THR A 1 278 ? 16.29800 18.82100 -2.15300 1.000 27.61770 278 THR A O 1
ATOM 2115 N N . ASP A 1 279 ? 16.59400 18.14900 -0.02800 1.000 24.57745 279 ASP A N 1
ATOM 2116 C CA . ASP A 1 279 ? 17.82700 18.91400 0.11300 1.000 24.26086 279 ASP A CA 1
ATOM 2117 C C . ASP A 1 279 ? 19.05400 18.14200 -0.34700 1.000 37.90814 279 ASP A C 1
ATOM 2118 O O . ASP A 1 279 ? 20.04900 18.75900 -0.74700 1.000 29.14772 279 ASP A O 1
ATOM 2123 N N . TYR A 1 280 ? 19.00300 16.81200 -0.31500 1.000 29.23606 280 TYR A N 1
ATOM 2124 C CA . TYR A 1 280 ? 20.07900 15.97600 -0.82700 1.000 24.90579 280 TYR A CA 1
ATOM 2125 C C . TYR A 1 280 ? 19.46300 14.80900 -1.58100 1.000 24.47123 280 TYR A C 1
ATOM 2126 O O . TYR A 1 280 ? 18.47000 14.23300 -1.13200 1.000 28.40493 280 TYR A O 1
ATOM 2135 N N . ALA A 1 281 ? 20.04700 14.45500 -2.72500 1.000 24.16145 281 ALA A N 1
ATOM 2136 C CA . ALA A 1 281 ? 19.51000 13.35400 -3.51700 1.000 31.15176 281 ALA A CA 1
ATOM 2137 C C . ALA A 1 281 ? 20.63300 12.47500 -4.04700 1.000 26.96816 281 ALA A C 1
ATOM 2138 O O . ALA A 1 281 ? 21.60700 12.97900 -4.61300 1.000 20.56830 281 ALA A O 1
ATOM 2140 N N . ILE A 1 282 ? 20.47800 11.16400 -3.87600 1.000 21.42748 282 ILE A N 1
ATOM 2141 C CA . ILE A 1 282 ? 21.33900 10.16100 -4.49500 1.000 19.82550 282 ILE A CA 1
ATOM 2142 C C . ILE A 1 282 ? 20.42500 9.15400 -5.17700 1.000 27.92634 282 ILE A C 1
ATOM 2143 O O . ILE A 1 282 ? 19.69500 8.41700 -4.50100 1.000 23.97614 282 ILE A O 1
ATOM 2148 N N . TYR A 1 283 ? 20.45900 9.11700 -6.50600 1.000 19.84937 283 TYR A N 1
ATOM 2149 C CA . TYR A 1 283 ? 19.65300 8.18200 -7.28500 1.000 18.31129 283 TYR A CA 1
ATOM 2150 C C . TYR A 1 283 ? 20.58000 7.18800 -7.97100 1.000 29.27394 283 TYR A C 1
ATOM 2151 O O . TYR A 1 283 ? 21.58300 7.58300 -8.57300 1.000 20.69599 283 TYR A O 1
ATOM 2160 N N . ILE A 1 284 ? 20.25400 5.90300 -7.86900 1.000 18.99323 284 ILE A N 1
ATOM 2161 C CA . ILE A 1 284 ? 21.00600 4.84600 -8.53500 1.000 21.26118 284 ILE A CA 1
ATOM 2162 C C . ILE A 1 284 ? 20.02900 4.03200 -9.36800 1.000 20.04649 284 ILE A C 1
ATOM 2163 O O . ILE A 1 284 ? 19.12300 3.39800 -8.81500 1.000 20.23675 284 ILE A O 1
ATOM 2168 N N . SER A 1 285 ? 20.22300 4.02100 -10.68500 1.000 21.19820 285 SER A N 1
ATOM 2169 C CA . SER A 1 285 ? 19.25400 3.36600 -11.55000 1.000 22.90281 285 SER A CA 1
ATOM 2170 C C . SER A 1 285 ? 19.90800 2.95300 -12.85600 1.000 20.22963 285 SER A C 1
ATOM 2171 O O . SER A 1 285 ? 20.85400 3.58900 -13.32900 1.000 21.69090 285 SER A O 1
ATOM 2174 N N . THR A 1 286 ? 19.38600 1.87900 -13.43500 1.000 21.24609 286 THR A N 1
ATOM 2175 C CA . THR A 1 286 ? 19.75700 1.50100 -14.79100 1.000 31.76814 286 THR A CA 1
ATOM 2176 C C . THR A 1 286 ? 18.91500 2.21100 -15.83900 1.000 27.22538 286 THR A C 1
ATOM 2177 O O . THR A 1 286 ? 19.24100 2.14600 -17.02600 1.000 34.11879 286 THR A O 1
ATOM 2181 N N . ALA A 1 287 ? 17.83500 2.87000 -15.43400 0.930 22.88315 287 ALA A N 1
ATOM 2182 C CA . ALA A 1 287 ? 17.05100 3.64000 -16.38400 0.930 28.11170 287 ALA A CA 1
ATOM 2183 C C . ALA A 1 287 ? 17.86500 4.84200 -16.83100 0.930 39.95830 287 ALA A C 1
ATOM 2184 O O . ALA A 1 287 ? 18.47000 5.53900 -16.00800 0.930 41.70731 287 ALA A O 1
ATOM 2186 N N . VAL A 1 288 ? 17.86400 5.05000 -18.13500 0.895 36.67658 288 VAL A N 1
ATOM 2187 C CA . VAL A 1 288 ? 18.59700 6.19400 -18.72800 0.895 55.97081 288 VAL A CA 1
ATOM 2188 C C . VAL A 1 288 ? 17.64500 7.38000 -18.72900 0.895 34.64404 288 VAL A C 1
ATOM 2189 O O . VAL A 1 288 ? 16.62300 7.31000 -19.38300 0.895 39.29432 288 VAL A O 1
ATOM 2193 N N . PRO A 1 289 ? 17.95500 8.45600 -17.98400 0.833 52.93205 289 PRO A N 1
ATOM 2194 C CA . PRO A 1 289 ? 17.12200 9.64000 -17.99200 0.833 46.79906 289 PRO A CA 1
ATOM 2195 C C . PRO A 1 289 ? 17.36300 10.28500 -19.36000 0.833 56.85333 289 PRO A C 1
ATOM 2196 O O . PRO A 1 289 ? 18.47500 10.26900 -19.82700 0.833 55.14652 289 PRO A O 1
ATOM 2200 N N . TRP A 1 290 ? 16.32500 11.00500 -19.76500 0.966 43.73010 290 TRP A N 1
ATOM 2201 C CA . TRP A 1 290 ? 16.11700 11.74400 -21.03300 0.966 67.85409 290 TRP A CA 1
ATOM 2202 C C . TRP A 1 290 ? 17.22800 12.78200 -21.22700 0.966 62.34155 290 TRP A C 1
ATOM 2203 O O . TRP A 1 290 ? 17.76800 12.92500 -22.33800 0.966 59.11130 290 TRP A O 1
ATOM 2214 N N . ASP A 1 291 ? 17.57700 13.40900 -20.12300 0.760 40.00284 291 ASP A N 1
ATOM 2215 C CA . ASP A 1 291 ? 18.48900 14.56900 -19.97600 0.760 48.08992 291 ASP A CA 1
ATOM 2216 C C . ASP A 1 291 ? 19.93300 14.07900 -20.15900 0.760 62.82092 291 ASP A C 1
ATOM 2217 O O . ASP A 1 291 ? 20.74400 14.83100 -20.70400 0.760 72.06636 291 ASP A O 1
ATOM 2222 N N . GLY A 1 292 ? 20.24900 12.89000 -19.64500 0.859 59.60106 292 GLY A N 1
ATOM 2223 C CA . GLY A 1 292 ? 21.56000 12.26800 -19.86300 0.859 66.21446 292 GLY A CA 1
ATOM 2224 C C . GLY A 1 292 ? 22.01900 11.50500 -18.65000 0.859 64.25304 292 GLY A C 1
ATOM 2225 O O . GLY A 1 292 ? 21.69400 11.93100 -17.54600 0.859 65.71374 292 GLY A O 1
ATOM 2226 N N . SER A 1 293 ? 22.75700 10.42000 -18.87400 0.911 67.67516 293 SER A N 1
ATOM 2227 C CA . SER A 1 293 ? 23.34600 9.62700 -17.76600 0.911 63.66914 293 SER A CA 1
ATOM 2228 C C . SER A 1 293 ? 24.28800 10.50100 -16.92900 0.911 63.02417 293 SER A C 1
ATOM 2229 O O . SER A 1 293 ? 24.35800 10.26700 -15.71000 0.911 56.55688 293 SER A O 1
ATOM 2232 N N . LEU A 1 294 ? 25.03000 11.41200 -17.57200 0.971 52.27626 294 LEU A N 1
ATOM 2233 C CA . LEU A 1 294 ? 25.98100 12.31800 -16.86400 0.971 63.32564 294 LEU A CA 1
ATOM 2234 C C . LEU A 1 294 ? 25.32400 13.65700 -16.50300 0.971 59.59129 294 LEU A C 1
ATOM 2235 O O . LEU A 1 294 ? 26.00100 14.49400 -15.89300 0.971 50.70303 294 LEU A O 1
ATOM 2240 N N . SER A 1 295 ? 24.06000 13.85100 -16.86400 0.805 50.69418 295 SER A N 1
ATOM 2241 C CA . SER A 1 295 ? 23.34800 15.13900 -16.63600 0.805 65.17890 295 SER A CA 1
ATOM 2242 C C . SER A 1 295 ? 23.13000 15.48500 -15.15500 0.805 56.63901 295 SER A C 1
ATOM 2243 O O . SER A 1 295 ? 23.04900 14.57400 -14.33000 0.805 46.79366 295 SER A O 1
ATOM 2246 N N . GLY A 1 296 ? 23.11300 16.78800 -14.85700 0.756 53.36655 296 GLY A N 1
ATOM 2247 C CA . GLY A 1 296 ? 22.73000 17.29400 -13.52700 0.756 57.72459 296 GLY A CA 1
ATOM 2248 C C . GLY A 1 296 ? 21.24400 17.16300 -13.23200 0.756 56.28741 296 GLY A C 1
ATOM 2249 O O . GLY A 1 296 ? 20.89700 16.87500 -12.08400 0.756 50.62950 296 GLY A O 1
ATOM 2250 N N . ALA A 1 297 ? 20.40900 17.35500 -14.25800 0.773 59.33989 297 ALA A N 1
ATOM 2251 C CA . ALA A 1 297 ? 18.93800 17.51200 -14.13100 0.773 63.56970 297 ALA A CA 1
ATOM 2252 C C . ALA A 1 297 ? 18.21900 16.31200 -13.49000 0.773 52.72869 297 ALA A C 1
ATOM 2253 O O . ALA A 1 297 ? 17.38300 16.57800 -12.61800 0.773 48.40201 297 ALA A O 1
ATOM 2255 N N . PRO A 1 298 ? 18.51300 15.04000 -13.84900 0.847 51.38333 298 PRO A N 1
ATOM 2256 C CA . PRO A 1 298 ? 17.78400 13.86000 -13.34800 0.847 46.66566 298 PRO A CA 1
ATOM 2257 C C . PRO A 1 298 ? 17.51000 13.87000 -11.84100 0.847 45.30439 298 PRO A C 1
ATOM 2258 O O . PRO A 1 298 ? 16.40700 13.89500 -11.48400 0.847 34.74797 298 PRO A O 1
ATOM 2262 N N . PRO A 1 299 ? 18.52000 14.00800 -10.96400 1.000 45.32014 299 PRO A N 1
ATOM 2263 C CA . PRO A 1 299 ? 18.28800 14.08900 -9.52800 1.000 50.35767 299 PRO A CA 1
ATOM 2264 C C . PRO A 1 299 ? 17.82200 15.48400 -9.07400 1.000 62.10053 299 PRO A C 1
ATOM 2265 O O . PRO A 1 299 ? 17.54300 15.64600 -7.92900 1.000 54.19204 299 PRO A O 1
ATOM 2269 N N . ARG A 1 300 ? 17.80400 16.45900 -9.97900 1.000 42.54930 300 ARG A N 1
ATOM 2270 C CA . ARG A 1 300 ? 17.33700 17.81500 -9.64900 1.000 65.39977 300 ARG A CA 1
ATOM 2271 C C . ARG A 1 300 ? 15.83700 17.93100 -9.91800 1.000 44.21752 300 ARG A C 1
ATOM 2272 O O . ARG A 1 300 ? 15.29200 18.98200 -9.63000 1.000 59.39831 300 ARG A O 1
ATOM 2280 N N . GLU A 1 301 ? 15.19300 16.90200 -10.46100 1.000 55.92983 301 GLU A N 1
ATOM 2281 C CA . GLU A 1 301 ? 13.76800 17.08400 -10.68200 1.000 72.12500 301 GLU A CA 1
ATOM 2282 C C . GLU A 1 301 ? 12.97700 17.24700 -9.39800 1.000 61.99623 301 GLU A C 1
ATOM 2283 O O . GLU A 1 301 ? 13.27500 16.65000 -8.35800 1.000 49.00409 301 GLU A O 1
ATOM 2289 N N . GLY A 1 302 ? 11.88900 17.99200 -9.55600 1.000 55.48321 302 GLY A N 1
ATOM 2290 C CA . GLY A 1 302 ? 10.95200 18.28000 -8.46100 1.000 59.69826 302 GLY A CA 1
ATOM 2291 C C . GLY A 1 302 ? 11.59500 19.13700 -7.39700 1.000 56.86149 302 GLY A C 1
ATOM 2292 O O . GLY A 1 302 ? 11.00600 19.26100 -6.33200 1.000 52.55446 302 GLY A O 1
ATOM 2293 N N . VAL A 1 303 ? 12.77500 19.68700 -7.67200 1.000 48.37638 303 VAL A N 1
ATOM 2294 C CA . VAL A 1 303 ? 13.42600 20.55600 -6.65300 1.000 56.62487 303 VAL A CA 1
ATOM 2295 C C . VAL A 1 303 ? 13.27700 22.01600 -7.09300 1.000 74.65415 303 VAL A C 1
ATOM 2296 O O . VAL A 1 303 ? 13.25700 22.26900 -8.29600 1.000 64.70880 303 VAL A O 1
ATOM 2300 N N . SER A 1 304 ? 13.12400 22.91000 -6.12100 1.000 68.08685 304 SER A N 1
ATOM 2301 C CA . SER A 1 304 ? 12.92000 24.36400 -6.32400 1.000 73.88946 304 SER A CA 1
ATOM 2302 C C . SER A 1 304 ? 13.82700 25.12400 -5.36200 1.000 86.62265 304 SER A C 1
ATOM 2303 O O . SER A 1 304 ? 13.38400 25.36600 -4.24200 1.000 68.46880 304 SER A O 1
ATOM 2306 N N . TRP A 1 305 ? 15.04900 25.45700 -5.78200 1.000 90.26047 305 TRP A N 1
ATOM 2307 C CA . TRP A 1 305 ? 15.97300 26.24800 -4.92400 1.000 90.94435 305 TRP A CA 1
ATOM 2308 C C . TRP A 1 305 ? 16.49600 27.46200 -5.70300 1.000 72.72189 305 TRP A C 1
ATOM 2309 O O . TRP A 1 305 ? 16.17700 27.55700 -6.89700 1.000 74.17880 305 TRP A O 1
ATOM 2320 N N . ALA A 1 312 ? 24.23900 21.76400 -4.73500 1.000 55.93491 312 ALA A N 1
ATOM 2321 C CA . ALA A 1 312 ? 25.13000 20.88800 -5.49100 1.000 84.58900 312 ALA A CA 1
ATOM 2322 C C . ALA A 1 312 ? 25.15900 19.48800 -4.88500 1.000 62.96247 312 ALA A C 1
ATOM 2323 O O . ALA A 1 312 ? 26.06600 18.69900 -5.15300 1.000 70.89458 312 ALA A O 1
ATOM 2325 N N . ASP A 1 313 ? 24.14800 19.18800 -4.07300 1.000 43.74711 313 ASP A N 1
ATOM 2326 C CA . ASP A 1 313 ? 24.06500 17.94300 -3.31300 1.000 37.96757 313 ASP A CA 1
ATOM 2327 C C . ASP A 1 313 ? 23.10700 16.95200 -3.96100 1.000 36.22891 313 ASP A C 1
ATOM 2328 O O . ASP A 1 313 ? 22.34000 16.26700 -3.28000 1.000 32.12241 313 ASP A O 1
ATOM 2333 N N . TYR A 1 314 ? 23.12600 16.88500 -5.28900 1.000 20.89714 314 TYR A N 1
ATOM 2334 C CA . TYR A 1 314 ? 22.24700 16.02500 -6.06300 1.000 31.31952 314 TYR A CA 1
ATOM 2335 C C . TYR A 1 314 ? 23.09600 15.26600 -7.06900 1.000 26.25562 314 TYR A C 1
ATOM 2336 O O . TYR A 1 314 ? 23.90600 15.86800 -7.78100 1.000 26.29603 314 TYR A O 1
ATOM 2345 N N . VAL A 1 315 ? 22.93200 13.94700 -7.11400 1.000 21.16722 315 VAL A N 1
ATOM 2346 C CA . VAL A 1 315 ? 23.71500 13.12500 -8.02700 1.000 22.20327 315 VAL A CA 1
ATOM 2347 C C . VAL A 1 315 ? 22.92800 11.87000 -8.35800 1.000 24.24853 315 VAL A C 1
ATOM 2348 O O . VAL A 1 315 ? 22.18300 11.33500 -7.53100 1.000 25.38540 315 VAL A O 1
ATOM 2352 N N . GLU A 1 316 ? 23.08800 11.41400 -9.58700 1.000 20.48498 316 GLU A N 1
ATOM 2353 C CA . GLU A 1 316 ? 22.57700 10.12900 -10.02300 1.000 22.41138 316 GLU A CA 1
ATOM 2354 C C . GLU A 1 316 ? 23.76700 9.28300 -10.45200 1.000 31.70674 316 GLU A C 1
ATOM 2355 O O . GLU A 1 316 ? 24.71500 9.79800 -11.05000 1.000 22.31272 316 GLU A O 1
ATOM 2361 N N . VAL A 1 317 ? 23.74900 8.00600 -10.08800 1.000 23.00915 317 VAL A N 1
ATOM 2362 C CA . VAL A 1 317 ? 24.75100 7.04300 -10.52900 1.000 20.24024 317 VAL A CA 1
ATOM 2363 C C . VAL A 1 317 ? 24.04000 6.03800 -11.41900 1.000 18.83499 317 VAL A C 1
ATOM 2364 O O . VAL A 1 317 ? 23.10400 5.35800 -10.98000 1.000 21.66206 317 VAL A O 1
ATOM 2368 N N . TRP A 1 318 ? 24.46000 5.95800 -12.67300 1.000 18.71858 318 TRP A N 1
ATOM 2369 C CA . TRP A 1 318 ? 23.80800 5.08100 -13.63100 1.000 19.81433 318 TRP A CA 1
ATOM 2370 C C . TRP A 1 318 ? 24.45000 3.70200 -13.56700 1.000 21.92667 318 TRP A C 1
ATOM 2371 O O . TRP A 1 318 ? 25.65500 3.56600 -13.79700 1.000 19.38598 318 TRP A O 1
ATOM 2382 N N . GLY A 1 319 ? 23.65400 2.69300 -13.26000 1.000 22.09983 319 GLY A N 1
ATOM 2383 C CA . GLY A 1 319 ? 24.14700 1.33000 -13.23700 1.000 22.84973 319 GLY A CA 1
ATOM 2384 C C . GLY A 1 319 ? 23.32400 0.46400 -12.30300 1.000 19.68680 319 GLY A C 1
ATOM 2385 O O . GLY A 1 319 ? 22.37600 0.91300 -11.66700 1.000 19.68642 319 GLY A O 1
ATOM 2386 N N . ASP A 1 320 ? 23.71500 -0.80800 -12.25400 1.000 20.96940 320 ASP A N 1
ATOM 2387 C CA . ASP A 1 320 ? 23.06200 -1.81100 -11.42000 1.000 20.55163 320 ASP A CA 1
ATOM 2388 C C . ASP A 1 320 ? 23.38700 -1.54500 -9.95600 1.000 21.88566 320 ASP A C 1
ATOM 2389 O O . ASP A 1 320 ? 24.56000 -1.52800 -9.57200 1.000 16.77134 320 ASP A O 1
ATOM 2394 N N . ALA A 1 321 ? 22.34800 -1.37800 -9.13200 1.000 19.64962 321 ALA A N 1
ATOM 2395 C CA . ALA A 1 321 ? 22.57000 -1.09200 -7.71800 1.000 18.87686 321 ALA A CA 1
ATOM 2396 C C . ALA A 1 321 ? 23.35800 -2.19900 -7.02200 1.000 19.55405 321 ALA A C 1
ATOM 2397 O O . ALA A 1 321 ? 24.07700 -1.92400 -6.05400 1.000 19.19386 321 ALA A O 1
ATOM 2399 N N . THR A 1 322 ? 23.24600 -3.45200 -7.48600 1.000 16.75955 322 THR A N 1
ATOM 2400 C CA . THR A 1 322 ? 23.99200 -4.52500 -6.83000 1.000 17.27794 322 THR A CA 1
ATOM 2401 C C . THR A 1 322 ? 25.49900 -4.31200 -6.95100 1.000 21.35390 322 THR A C 1
ATOM 2402 O O . THR A 1 322 ? 26.26100 -4.78200 -6.09600 1.000 15.61484 322 THR A O 1
ATOM 2406 N N . LEU A 1 323 ? 25.94500 -3.61100 -8.00100 1.000 20.51747 323 LEU A N 1
ATOM 2407 C CA . LEU A 1 323 ? 27.35200 -3.23400 -8.13000 1.000 21.27643 323 LEU A CA 1
ATOM 2408 C C . LEU A 1 323 ? 27.68400 -2.01100 -7.29000 1.000 19.68391 323 LEU A C 1
ATOM 2409 O O . LEU A 1 323 ? 28.72600 -1.97100 -6.62200 1.000 18.67816 323 LEU A O 1
ATOM 2414 N N . ILE A 1 324 ? 26.81800 -1.00400 -7.32100 1.000 18.18059 324 ILE A N 1
ATOM 2415 C CA . ILE A 1 324 ? 27.15700 0.31800 -6.80500 1.000 13.99376 324 ILE A CA 1
ATOM 2416 C C . ILE A 1 324 ? 26.86400 0.43500 -5.31500 1.000 18.68379 324 ILE A C 1
ATOM 2417 O O . ILE A 1 324 ? 27.68800 0.93800 -4.54600 1.000 18.98430 324 ILE A O 1
ATOM 2422 N N . PHE A 1 325 ? 25.67900 -0.00500 -4.89600 1.000 16.17045 325 PHE A N 1
ATOM 2423 C CA . PHE A 1 325 ? 25.23100 0.25900 -3.53100 1.000 19.21574 325 PHE A CA 1
ATOM 2424 C C . PHE A 1 325 ? 26.14600 -0.29500 -2.44000 1.000 16.59315 325 PHE A C 1
ATOM 2425 O O . PHE A 1 325 ? 26.34400 0.40700 -1.43300 1.000 18.44299 325 PHE A O 1
ATOM 2433 N N . PRO A 1 326 ? 26.67900 -1.51900 -2.52600 1.000 18.48142 326 PRO A N 1
ATOM 2434 C CA . PRO A 1 326 ? 27.57700 -1.97300 -1.45100 1.000 21.34717 326 PRO A CA 1
ATOM 2435 C C . PRO A 1 326 ? 28.82100 -1.11200 -1.31200 1.000 21.74378 326 PRO A C 1
ATOM 2436 O O . PRO A 1 326 ? 29.26200 -0.84700 -0.18600 1.000 20.35730 326 PRO A O 1
ATOM 2440 N N . ILE A 1 327 ? 29.40000 -0.66500 -2.43100 1.000 19.87558 327 ILE A N 1
ATOM 2441 C CA . ILE A 1 327 ? 30.53100 0.25800 -2.36400 1.000 23.53083 327 ILE A CA 1
ATOM 2442 C C . ILE A 1 327 ? 30.11200 1.55100 -1.67700 1.000 23.33077 327 ILE A C 1
ATOM 2443 O O . ILE A 1 327 ? 30.79500 2.04200 -0.77200 1.000 21.39352 327 ILE A O 1
ATOM 2448 N N . LEU A 1 328 ? 28.97900 2.12200 -2.09800 1.000 13.25128 328 LEU A N 1
ATOM 2449 C CA . LEU A 1 328 ? 28.53500 3.38700 -1.52600 1.000 15.83306 328 LEU A CA 1
ATOM 2450 C C . LEU A 1 328 ? 28.33000 3.25800 -0.02200 1.000 22.72702 328 LEU A C 1
ATOM 2451 O O . LEU A 1 328 ? 28.86500 4.05500 0.75800 1.000 19.06949 328 LEU A O 1
ATOM 2456 N N . VAL A 1 329 ? 27.60700 2.21900 0.40700 1.000 20.75870 329 VAL A N 1
ATOM 2457 C CA . VAL A 1 329 ? 27.29500 2.06600 1.82700 1.000 23.01500 329 VAL A CA 1
ATOM 2458 C C . VAL A 1 329 ? 28.56600 1.87600 2.64400 1.000 21.83198 329 VAL A C 1
ATOM 2459 O O . VAL A 1 329 ? 28.72000 2.47000 3.71700 1.000 22.82085 329 VAL A O 1
ATOM 2463 N N . TRP A 1 330 ? 29.49800 1.05000 2.15500 1.000 22.57436 330 TRP A N 1
ATOM 2464 C CA . TRP A 1 330 ? 30.72700 0.81700 2.91200 1.000 18.50680 330 TRP A CA 1
ATOM 2465 C C . TRP A 1 330 ? 31.54000 2.09600 3.05800 1.000 21.19756 330 TRP A C 1
ATOM 2466 O O . TRP A 1 330 ? 32.01500 2.42200 4.15000 1.000 21.55321 330 TRP A O 1
ATOM 2477 N N . MET A 1 331 ? 31.72500 2.82800 1.95800 1.000 21.16709 331 MET A N 1
ATOM 2478 C CA . MET A 1 331 ? 32.54700 4.03200 2.01000 1.000 22.42541 331 MET A CA 1
ATOM 2479 C C . MET A 1 331 ? 31.91700 5.12100 2.87000 1.000 23.86213 331 MET A C 1
ATOM 2480 O O . MET A 1 331 ? 32.63800 5.91900 3.47600 1.000 28.06247 331 MET A O 1
ATOM 2485 N N . VAL A 1 332 ? 30.59000 5.16100 2.95300 1.000 24.06871 332 VAL A N 1
ATOM 2486 C CA . VAL A 1 332 ? 29.93400 6.18300 3.75600 1.000 18.26781 332 VAL A CA 1
ATOM 2487 C C . VAL A 1 332 ? 29.92800 5.79500 5.23200 1.000 32.43855 332 VAL A C 1
ATOM 2488 O O . VAL A 1 332 ? 30.20600 6.62700 6.10300 1.000 30.03048 332 VAL A O 1
ATOM 2492 N N . MET A 1 333 ? 29.62600 4.53100 5.53700 1.000 24.27638 333 MET A N 1
ATOM 2493 C CA . MET A 1 333 ? 29.33300 4.10400 6.90200 1.000 20.79765 333 MET A CA 1
ATOM 2494 C C . MET A 1 333 ? 30.49000 3.42700 7.61900 1.000 25.89333 333 MET A C 1
ATOM 2495 O O . MET A 1 333 ? 30.53600 3.46500 8.85100 1.000 32.08766 333 MET A O 1
ATOM 2500 N N . LYS A 1 334 ? 31.41400 2.79100 6.90200 1.000 22.10173 334 LYS A N 1
ATOM 2501 C CA . LYS A 1 334 ? 32.39300 1.92500 7.54000 1.000 27.24472 334 LYS A CA 1
ATOM 2502 C C . LYS A 1 334 ? 33.84000 2.29600 7.26600 1.000 33.29147 334 LYS A C 1
ATOM 2503 O O . LYS A 1 334 ? 34.71500 1.88000 8.03300 1.000 35.38346 334 LYS A O 1
ATOM 2509 N N . ALA A 1 335 ? 34.12300 3.04500 6.20500 1.000 33.93965 335 ALA A N 1
ATOM 2510 C CA . ALA A 1 335 ? 35.50200 3.35200 5.85900 1.000 34.96217 335 ALA A CA 1
ATOM 2511 C C . ALA A 1 335 ? 36.07800 4.36900 6.83700 1.000 46.84240 335 ALA A C 1
ATOM 2512 O O . ALA A 1 335 ? 35.47300 5.41500 7.09200 1.000 56.84363 335 ALA A O 1
ATOM 2514 N N . ARG A 1 336 ? 37.24700 4.05500 7.38900 1.000 71.21806 336 ARG A N 1
ATOM 2515 C CA . ARG A 1 336 ? 37.91700 4.94000 8.33800 1.000 70.12004 336 ARG A CA 1
ATOM 2516 C C . ARG A 1 336 ? 39.27400 5.38300 7.79800 1.000 68.34514 336 ARG A C 1
ATOM 2517 O O . ARG A 1 336 ? 39.35700 6.06500 6.77700 1.000 77.76150 336 ARG A O 1
ATOM 2525 N N . GLU B 1 15 ? 19.53300 -26.26900 -3.19900 1.000 75.97482 15 GLU B N 1
ATOM 2526 C CA . GLU B 1 15 ? 19.49000 -26.46700 -4.64300 1.000 74.84654 15 GLU B CA 1
ATOM 2527 C C . GLU B 1 15 ? 20.59700 -25.66500 -5.32200 1.000 71.70611 15 GLU B C 1
ATOM 2528 O O . GLU B 1 15 ? 20.73900 -25.68700 -6.54600 1.000 67.97302 15 GLU B O 1
ATOM 2534 N N . GLY B 1 16 ? 21.37900 -24.95900 -4.51300 1.000 60.84642 16 GLY B N 1
ATOM 2535 C CA . GLY B 1 16 ? 22.42200 -24.09600 -5.03600 1.000 40.34600 16 GLY B CA 1
ATOM 2536 C C . GLY B 1 16 ? 22.87700 -23.11400 -3.96900 1.000 39.05172 16 GLY B C 1
ATOM 2537 O O . GLY B 1 16 ? 22.67900 -23.33400 -2.77600 1.000 47.60550 16 GLY B O 1
ATOM 2538 N N . VAL B 1 17 ? 23.48600 -22.03100 -4.43400 1.000 36.89483 17 VAL B N 1
ATOM 2539 C CA . VAL B 1 17 ? 24.06300 -21.03100 -3.54300 1.000 29.69838 17 VAL B CA 1
ATOM 2540 C C . VAL B 1 17 ? 22.97200 -20.07100 -3.08800 1.000 24.94793 17 VAL B C 1
ATOM 2541 O O . VAL B 1 17 ? 22.14200 -19.62300 -3.88700 1.000 32.23931 17 VAL B O 1
ATOM 2545 N N . GLU B 1 18 ? 22.95700 -19.76600 -1.79500 1.000 25.41653 18 GLU B N 1
ATOM 2546 C CA . GLU B 1 18 ? 21.93900 -18.88600 -1.23600 1.000 31.57981 18 GLU B CA 1
ATOM 2547 C C . GLU B 1 18 ? 22.27700 -17.42900 -1.52500 1.000 26.24889 18 GLU B C 1
ATOM 2548 O O . GLU B 1 18 ? 23.40700 -16.98500 -1.29200 1.000 25.12839 18 GLU B O 1
ATOM 2554 N N . VAL B 1 19 ? 21.29200 -16.68200 -2.01600 1.000 22.43899 19 VAL B N 1
ATOM 2555 C CA . VAL B 1 19 ? 21.48300 -15.25700 -2.25900 1.000 21.47916 19 VAL B CA 1
ATOM 2556 C C . VAL B 1 19 ? 21.61400 -14.54900 -0.91800 1.000 28.36202 19 VAL B C 1
ATOM 2557 O O . VAL B 1 19 ? 20.68700 -14.56400 -0.09700 1.000 19.74627 19 VAL B O 1
ATOM 2561 N N . LYS B 1 20 ? 22.76800 -13.92400 -0.69200 1.000 21.25299 20 LYS B N 1
ATOM 2562 C CA . LYS B 1 20 ? 23.06300 -13.29100 0.58600 1.000 36.80664 20 LYS B CA 1
ATOM 2563 C C . LYS B 1 20 ? 24.04800 -12.15700 0.36100 1.000 21.85404 20 LYS B C 1
ATOM 2564 O O . LYS B 1 20 ? 25.03500 -12.32900 -0.35800 1.000 30.56340 20 LYS B O 1
ATOM 2570 N N . GLY B 1 21 ? 23.77700 -11.00100 0.96500 1.000 23.86520 21 GLY B N 1
ATOM 2571 C CA . GLY B 1 21 ? 24.73500 -9.92300 0.98400 1.000 19.64415 21 GLY B CA 1
ATOM 2572 C C . GLY B 1 21 ? 25.57100 -9.95200 2.24600 1.000 25.41419 21 GLY B C 1
ATOM 2573 O O . GLY B 1 21 ? 25.31900 -10.73800 3.16600 1.000 23.29181 21 GLY B O 1
ATOM 2574 N N . PRO B 1 22 ? 26.58800 -9.10000 2.31600 1.000 23.38044 22 PRO B N 1
ATOM 2575 C CA . PRO B 1 22 ? 27.39400 -9.03000 3.53700 1.000 23.77019 22 PRO B CA 1
ATOM 2576 C C . PRO B 1 22 ? 26.62500 -8.36200 4.66600 1.000 25.68855 22 PRO B C 1
ATOM 2577 O O . PRO B 1 22 ? 25.81700 -7.45100 4.45000 1.000 21.55204 22 PRO B O 1
ATOM 2581 N N . TRP B 1 23 ? 26.89000 -8.82000 5.88500 1.000 26.34657 23 TRP B N 1
ATOM 2582 C CA . TRP B 1 23 ? 26.33500 -8.20800 7.08800 1.000 25.61947 23 TRP B CA 1
ATOM 2583 C C . TRP B 1 23 ? 27.36800 -7.23200 7.63200 1.000 25.00571 23 TRP B C 1
ATOM 2584 O O . TRP B 1 23 ? 28.46500 -7.64000 8.03100 1.000 29.80808 23 TRP B O 1
ATOM 2595 N N . LEU B 1 24 ? 27.02100 -5.94700 7.64700 1.000 24.19086 24 LEU B N 1
ATOM 2596 C CA . LEU B 1 24 ? 28.01300 -4.91300 7.92100 1.000 25.79788 24 LEU B CA 1
ATOM 2597 C C . LEU B 1 24 ? 28.35900 -4.78600 9.40100 1.000 37.32374 24 LEU B C 1
ATOM 2598 O O . LEU B 1 24 ? 29.24500 -3.99900 9.74600 1.000 33.20635 24 LEU B O 1
ATOM 2603 N N . ASP B 1 25 ? 27.69200 -5.53000 10.28300 1.000 26.14416 25 ASP B N 1
ATOM 2604 C CA . ASP B 1 25 ? 28.19900 -5.67000 11.64200 1.000 42.20124 25 ASP B CA 1
ATOM 2605 C C . ASP B 1 25 ? 29.41600 -6.59000 11.70000 1.000 43.79736 25 ASP B C 1
ATOM 2606 O O . ASP B 1 25 ? 30.22000 -6.47200 12.63100 1.000 47.30883 25 ASP B O 1
ATOM 2611 N N . ASP B 1 26 ? 29.57200 -7.49100 10.72600 1.000 36.40402 26 ASP B N 1
ATOM 2612 C CA . ASP B 1 26 ? 30.64900 -8.47900 10.69700 1.000 30.36993 26 ASP B CA 1
ATOM 2613 C C . ASP B 1 26 ? 31.76100 -8.14000 9.71200 1.000 42.76142 26 ASP B C 1
ATOM 2614 O O . ASP B 1 26 ? 32.94000 -8.28800 10.04800 1.000 39.30243 26 ASP B O 1
ATOM 2619 N N . ALA B 1 27 ? 31.40900 -7.71600 8.49600 1.000 30.79651 27 ALA B N 1
ATOM 2620 C CA . ALA B 1 27 ? 32.40400 -7.47700 7.45900 1.000 31.16943 27 ALA B CA 1
ATOM 2621 C C . ALA B 1 27 ? 33.41700 -6.43300 7.90900 1.000 24.56501 27 ALA B C 1
ATOM 2622 O O . ALA B 1 27 ? 33.04800 -5.36600 8.40700 1.000 26.93535 27 ALA B O 1
ATOM 2624 N N . GLN B 1 28 ? 34.70000 -6.74600 7.71800 1.000 25.71769 28 GLN B N 1
ATOM 2625 C CA . GLN B 1 28 ? 35.79700 -5.92300 8.21000 1.000 31.00852 28 GLN B CA 1
ATOM 2626 C C . GLN B 1 28 ? 36.44900 -5.06100 7.13200 1.000 28.06541 28 GLN B C 1
ATOM 2627 O O . GLN B 1 28 ? 37.20700 -4.14900 7.47200 1.000 23.84710 28 GLN B O 1
ATOM 2633 N N . SER B 1 29 ? 36.18800 -5.32400 5.85200 1.000 25.27653 29 SER B N 1
ATOM 2634 C CA . SER B 1 29 ? 36.84300 -4.57900 4.78300 1.000 24.97886 29 SER B CA 1
ATOM 2635 C C . SER B 1 29 ? 35.93600 -4.52100 3.56000 1.000 17.28588 29 SER B C 1
ATOM 2636 O O . SER B 1 29 ? 34.95900 -5.26500 3.44900 1.000 22.36294 29 SER B O 1
ATOM 2639 N N . LEU B 1 30 ? 36.26900 -3.60300 2.64700 1.000 20.86704 30 LEU B N 1
ATOM 2640 C CA . LEU B 1 30 ? 35.55300 -3.49000 1.37700 1.000 18.23735 30 LEU B CA 1
ATOM 2641 C C . LEU B 1 30 ? 35.77900 -4.70900 0.49800 1.000 24.98738 30 LEU B C 1
ATOM 2642 O O . LEU B 1 30 ? 34.85500 -5.20900 -0.16100 1.000 24.94295 30 LEU B O 1
ATOM 2647 N N . GLU B 1 31 ? 37.01300 -5.18500 0.47300 1.000 19.33829 31 GLU B N 1
ATOM 2648 C CA . GLU B 1 31 ? 37.34400 -6.50800 -0.06300 1.000 26.31124 31 GLU B CA 1
ATOM 2649 C C . GLU B 1 31 ? 36.43700 -7.61900 0.45100 1.000 26.07611 31 GLU B C 1
ATOM 2650 O O . GLU B 1 31 ? 35.97900 -8.45800 -0.33500 1.000 23.70078 31 GLU B O 1
ATOM 2656 N N . GLU B 1 32 ? 36.17000 -7.66300 1.75900 1.000 26.67337 32 GLU B N 1
ATOM 2657 C CA . GLU B 1 32 ? 35.23500 -8.67100 2.23900 1.000 23.71013 32 GLU B CA 1
ATOM 2658 C C . GLU B 1 32 ? 33.84100 -8.41600 1.69400 1.000 18.40112 32 GLU B C 1
ATOM 2659 O O . GLU B 1 32 ? 33.11500 -9.36100 1.37400 1.000 21.85969 32 GLU B O 1
ATOM 2665 N N . VAL B 1 33 ? 33.44000 -7.14600 1.60800 1.000 20.34442 33 VAL B N 1
ATOM 2666 C CA . VAL B 1 33 ? 32.14300 -6.81200 1.02400 1.000 19.52211 33 VAL B CA 1
ATOM 2667 C C . VAL B 1 33 ? 32.06200 -7.33500 -0.40600 1.000 19.18368 33 VAL B C 1
ATOM 2668 O O . VAL B 1 33 ? 31.11000 -8.03000 -0.78200 1.000 21.51932 33 VAL B O 1
ATOM 2672 N N . VAL B 1 34 ? 33.08300 -7.03400 -1.21400 1.000 16.38112 34 VAL B N 1
ATOM 2673 C CA . VAL B 1 34 ? 33.09000 -7.44700 -2.61600 1.000 17.31609 34 VAL B CA 1
ATOM 2674 C C . VAL B 1 34 ? 33.20100 -8.96500 -2.76700 1.000 24.13979 34 VAL B C 1
ATOM 2675 O O . VAL B 1 34 ? 32.78600 -9.51700 -3.79600 1.000 20.49193 34 VAL B O 1
ATOM 2679 N N . SER B 1 35 ? 33.71800 -9.67100 -1.75600 1.000 19.63421 35 SER B N 1
ATOM 2680 C CA . SER B 1 35 ? 33.75900 -11.13100 -1.83400 1.000 22.22048 35 SER B CA 1
ATOM 2681 C C . SER B 1 35 ? 32.37600 -11.76700 -1.75200 1.000 20.18338 35 SER B C 1
ATOM 2682 O O . SER B 1 35 ? 32.24400 -12.96100 -2.03700 1.000 25.75744 35 SER B O 1
ATOM 2685 N N . TYR B 1 36 ? 31.34600 -11.00900 -1.38200 1.000 21.17456 36 TYR B N 1
ATOM 2686 C CA . TYR B 1 36 ? 29.97900 -11.50300 -1.45800 1.000 22.51899 36 TYR B CA 1
ATOM 2687 C C . TYR B 1 36 ? 29.34800 -11.29400 -2.82500 1.000 22.14816 36 TYR B C 1
ATOM 2688 O O . TYR B 1 36 ? 28.24800 -11.80600 -3.06100 1.000 23.14087 36 TYR B O 1
ATOM 2697 N N . TYR B 1 37 ? 30.00900 -10.55500 -3.72100 1.000 20.46785 37 TYR B N 1
ATOM 2698 C CA . TYR B 1 37 ? 29.35500 -10.13200 -4.95700 1.000 23.67990 37 TYR B CA 1
ATOM 2699 C C . TYR B 1 37 ? 28.84700 -11.31800 -5.76400 1.000 19.51132 37 TYR B C 1
ATOM 2700 O O . TYR B 1 37 ? 27.78400 -11.22800 -6.38400 1.000 18.98872 37 TYR B O 1
ATOM 2709 N N . TYR B 1 38 ? 29.56400 -12.44700 -5.74300 1.000 21.19406 38 TYR B N 1
ATOM 2710 C CA . TYR B 1 38 ? 29.14600 -13.58200 -6.56700 1.000 27.97802 38 TYR B CA 1
ATOM 2711 C C . TYR B 1 38 ? 27.77300 -14.10900 -6.15500 1.000 23.05116 38 TYR B C 1
ATOM 2712 O O . TYR B 1 38 ? 27.04900 -14.66300 -6.98800 1.000 25.96497 38 TYR B O 1
ATOM 2721 N N . ARG B 1 39 ? 27.38600 -13.92200 -4.89900 1.000 25.05671 39 ARG B N 1
ATOM 2722 C CA . ARG B 1 39 ? 26.09600 -14.43700 -4.37600 1.000 20.43729 39 ARG B CA 1
ATOM 2723 C C . ARG B 1 39 ? 25.10100 -13.30200 -4.14000 1.000 24.57257 39 ARG B C 1
ATOM 2724 O O . ARG B 1 39 ? 24.10300 -13.55800 -3.52500 1.000 21.92797 39 ARG B O 1
ATOM 2732 N N . ILE B 1 40 ? 25.41700 -12.09400 -4.59000 1.000 24.88940 40 ILE B N 1
ATOM 2733 C CA . ILE B 1 40 ? 24.47100 -10.95500 -4.42500 1.000 22.65066 40 ILE B CA 1
ATOM 2734 C C . ILE B 1 40 ? 23.42300 -11.00600 -5.53800 1.000 21.19326 40 ILE B C 1
ATOM 2735 O O . ILE B 1 40 ? 22.32000 -10.61200 -5.29200 1.000 22.20466 40 ILE B O 1
ATOM 2740 N N . GLY B 1 41 ? 23.78000 -11.56600 -6.68400 1.000 18.13345 41 GLY B N 1
ATOM 2741 C CA . GLY B 1 41 ? 22.86600 -11.66100 -7.82700 1.000 18.00169 41 GLY B CA 1
ATOM 2742 C C . GLY B 1 41 ? 23.00800 -10.49800 -8.78400 1.000 22.15689 41 GLY B C 1
ATOM 2743 O O . GLY B 1 41 ? 23.72000 -9.57800 -8.47800 1.000 18.58659 41 GLY B O 1
ATOM 2744 N N . PHE B 1 42 ? 22.33800 -10.60600 -9.92300 1.000 17.80418 42 PHE B N 1
ATOM 2745 C CA . PHE B 1 42 ? 22.34000 -9.61500 -11.02600 1.000 24.34834 42 PHE B CA 1
ATOM 2746 C C . PHE B 1 42 ? 23.77500 -9.35700 -11.49400 1.000 24.14684 42 PHE B C 1
ATOM 2747 O O . PHE B 1 42 ? 24.51000 -10.29900 -11.62300 1.000 23.13594 42 PHE B O 1
ATOM 2755 N N . GLN B 1 43 ? 24.14400 -8.09600 -11.67800 1.000 19.85103 43 GLN B N 1
ATOM 2756 C CA . GLN B 1 43 ? 25.49100 -7.71700 -12.17100 1.000 13.69264 43 GLN B CA 1
ATOM 2757 C C . GLN B 1 43 ? 26.56400 -7.98300 -11.10700 1.000 15.63759 43 GLN B C 1
ATOM 2758 O O . GLN B 1 43 ? 27.65800 -8.27700 -11.49300 1.000 17.18712 43 GLN B O 1
ATOM 2764 N N . ALA B 1 44 ? 26.24400 -7.89200 -9.82200 1.000 16.32100 44 ALA B N 1
ATOM 2765 C CA . ALA B 1 44 ? 27.25200 -8.21900 -8.82200 1.000 17.85101 44 ALA B CA 1
ATOM 2766 C C . ALA B 1 44 ? 27.74800 -9.64600 -9.00800 1.000 15.73414 44 ALA B C 1
ATOM 2767 O O . ALA B 1 44 ? 28.95100 -9.91600 -8.90100 1.000 21.23684 44 ALA B O 1
ATOM 2769 N N . THR B 1 45 ? 26.83800 -10.56900 -9.31700 1.000 16.46408 45 THR B N 1
ATOM 2770 C CA . THR B 1 45 ? 27.23700 -11.95000 -9.57200 1.000 21.68931 45 THR B CA 1
ATOM 2771 C C . THR B 1 45 ? 28.18300 -12.04900 -10.76700 1.000 20.39267 45 THR B C 1
ATOM 2772 O O . THR B 1 45 ? 29.16700 -12.79700 -10.72500 1.000 22.48549 45 THR B O 1
ATOM 2776 N N . HIS B 1 46 ? 27.90800 -11.29800 -11.84100 1.000 20.63457 46 HIS B N 1
ATOM 2777 C CA . HIS B 1 46 ? 28.80400 -11.31500 -12.99900 1.000 19.32027 46 HIS B CA 1
ATOM 2778 C C . HIS B 1 46 ? 30.18300 -10.76300 -12.64900 1.000 21.88825 46 HIS B C 1
ATOM 2779 O O . HIS B 1 46 ? 31.20100 -11.30500 -13.09000 1.000 20.98175 46 HIS B O 1
ATOM 2786 N N . LEU B 1 47 ? 30.24200 -9.68500 -11.86000 1.000 19.24288 47 LEU B N 1
ATOM 2787 C CA . LEU B 1 47 ? 31.54100 -9.17200 -11.44000 1.000 16.66066 47 LEU B CA 1
ATOM 2788 C C . LEU B 1 47 ? 32.28400 -10.19300 -10.57900 1.000 20.00021 47 LEU B C 1
ATOM 2789 O O . LEU B 1 47 ? 33.49700 -10.37400 -10.72900 1.000 20.18416 47 LEU B O 1
ATOM 2794 N N . GLY B 1 48 ? 31.57300 -10.88100 -9.68200 1.000 23.30203 48 GLY B N 1
ATOM 2795 C CA . GLY B 1 48 ? 32.20400 -11.95200 -8.92200 1.000 18.80819 48 GLY B CA 1
ATOM 2796 C C . GLY B 1 48 ? 32.74100 -13.05900 -9.81200 1.000 19.47886 48 GLY B C 1
ATOM 2797 O O . GLY B 1 48 ? 33.82300 -13.59700 -9.56900 1.000 23.29307 48 GLY B O 1
ATOM 2798 N N . ARG B 1 49 ? 31.98400 -13.41200 -10.85300 1.000 22.61104 49 ARG B N 1
ATOM 2799 C CA . ARG B 1 49 ? 32.41700 -14.41000 -11.82400 1.000 21.64403 49 ARG B CA 1
ATOM 2800 C C . ARG B 1 49 ? 33.63800 -13.91300 -12.60200 1.000 23.36426 49 ARG B C 1
ATOM 2801 O O . ARG B 1 49 ? 34.61600 -14.65100 -12.78600 1.000 25.86804 49 ARG B O 1
ATOM 2809 N N . ALA B 1 50 ? 33.62100 -12.64000 -13.02000 1.000 16.01534 50 ALA B N 1
ATOM 2810 C CA . ALA B 1 50 ? 34.76800 -12.05900 -13.72100 1.000 22.64239 50 ALA B CA 1
ATOM 2811 C C . ALA B 1 50 ? 36.02300 -12.09800 -12.86100 1.000 20.75774 50 ALA B C 1
ATOM 2812 O O . ALA B 1 50 ? 37.12600 -12.33900 -13.36800 1.000 22.20995 50 ALA B O 1
ATOM 2814 N N . ILE B 1 51 ? 35.87700 -11.84100 -11.55900 1.000 19.13679 51 ILE B N 1
ATOM 2815 C CA . ILE B 1 51 ? 37.01300 -11.92600 -10.64600 1.000 12.42966 51 ILE B CA 1
ATOM 2816 C C . ILE B 1 51 ? 37.54700 -13.35500 -10.59100 1.000 22.72677 51 ILE B C 1
ATOM 2817 O O . ILE B 1 51 ? 38.76400 -13.58200 -10.62100 1.000 22.15309 51 ILE B O 1
ATOM 2822 N N . GLU B 1 52 ? 36.64800 -14.33900 -10.50700 1.000 21.55346 52 GLU B N 1
ATOM 2823 C CA . GLU B 1 52 ? 37.08500 -15.73300 -10.46300 1.000 24.21695 52 GLU B CA 1
ATOM 2824 C C . GLU B 1 52 ? 37.78500 -16.13200 -11.75900 1.000 24.86422 52 GLU B C 1
ATOM 2825 O O . GLU B 1 52 ? 38.82700 -16.80000 -11.73500 1.000 21.66883 52 GLU B O 1
ATOM 2831 N N . ILE B 1 53 ? 37.23500 -15.70900 -12.89800 1.000 20.20907 53 ILE B N 1
ATOM 2832 C CA . ILE B 1 53 ? 37.81800 -16.05700 -14.18800 1.000 18.30640 53 ILE B CA 1
ATOM 2833 C C . ILE B 1 53 ? 39.22500 -15.48800 -14.31600 1.000 25.43701 53 ILE B C 1
ATOM 2834 O O . ILE B 1 53 ? 40.16100 -16.18500 -14.72900 1.000 25.76294 53 ILE B O 1
ATOM 2839 N N . TRP B 1 54 ? 39.40500 -14.21300 -13.96100 1.000 21.65548 54 TRP B N 1
ATOM 2840 C CA . TRP B 1 54 ? 40.71100 -13.59600 -14.18200 1.000 19.84476 54 TRP B CA 1
ATOM 2841 C C . TRP B 1 54 ? 41.74400 -14.08600 -13.16800 1.000 24.33999 54 TRP B C 1
ATOM 2842 O O . TRP B 1 54 ? 42.91700 -14.26400 -13.51300 1.000 20.85893 54 TRP B O 1
ATOM 2853 N N . ARG B 1 55 ? 41.33300 -14.30900 -11.91700 1.000 23.26532 55 ARG B N 1
ATOM 2854 C CA . ARG B 1 55 ? 42.22900 -14.94300 -10.95300 1.000 25.73088 55 ARG B CA 1
ATOM 2855 C C . ARG B 1 55 ? 42.71100 -16.29300 -11.47100 1.000 21.62344 55 ARG B C 1
ATOM 2856 O O . ARG B 1 55 ? 43.89200 -16.63400 -11.33900 1.000 19.92072 55 ARG B O 1
ATOM 2864 N N . LYS B 1 56 ? 41.80700 -17.06900 -12.07200 1.000 25.59858 56 LYS B N 1
ATOM 2865 C CA . LYS B 1 56 ? 42.18000 -18.34800 -12.67000 1.000 26.41477 56 LYS B CA 1
ATOM 2866 C C . LYS B 1 56 ? 43.19200 -18.15000 -13.79100 1.000 38.08705 56 LYS B C 1
ATOM 2867 O O . LYS B 1 56 ? 44.23000 -18.82400 -13.83600 1.000 25.57400 56 LYS B O 1
ATOM 2873 N N . VAL B 1 57 ? 42.91600 -17.20700 -14.69500 1.000 22.50589 57 VAL B N 1
ATOM 2874 C CA . VAL B 1 57 ? 43.85100 -16.91800 -15.77900 1.000 22.59949 57 VAL B CA 1
ATOM 2875 C C . VAL B 1 57 ? 45.18600 -16.46400 -15.21200 1.000 20.41069 57 VAL B C 1
ATOM 2876 O O . VAL B 1 57 ? 46.25000 -16.96600 -15.59400 1.000 21.17477 57 VAL B O 1
ATOM 2880 N N . GLU B 1 58 ? 45.14400 -15.51300 -14.27600 1.000 22.44730 58 GLU B N 1
ATOM 2881 C CA . GLU B 1 58 ? 46.37100 -14.96000 -13.71200 1.000 18.18081 58 GLU B CA 1
ATOM 2882 C C . GLU B 1 58 ? 47.16100 -16.02100 -12.95000 1.000 30.66978 58 GLU B C 1
ATOM 2883 O O . GLU B 1 58 ? 48.38900 -16.09300 -13.06700 1.000 28.37958 58 GLU B O 1
ATOM 2889 N N . GLU B 1 59 ? 46.47600 -16.85200 -12.16000 1.000 28.45912 59 GLU B N 1
ATOM 2890 C CA . GLU B 1 59 ? 47.17100 -17.89700 -11.41400 1.000 37.68569 59 GLU B CA 1
ATOM 2891 C C . GLU B 1 59 ? 47.79900 -18.92100 -12.35100 1.000 34.15722 59 GLU B C 1
ATOM 2892 O O . GLU B 1 59 ? 48.91600 -19.39000 -12.10700 1.000 34.67238 59 GLU B O 1
ATOM 2898 N N . LYS B 1 60 ? 47.10100 -19.28300 -13.42700 1.000 29.47241 60 LYS B N 1
ATOM 2899 C CA . LYS B 1 60 ? 47.70300 -20.16800 -14.41600 1.000 30.41993 60 LYS B CA 1
ATOM 2900 C C . LYS B 1 60 ? 48.93100 -19.52700 -15.05200 1.000 36.81356 60 LYS B C 1
ATOM 2901 O O . LYS B 1 60 ? 49.96100 -20.18900 -15.23200 1.000 33.48099 60 LYS B O 1
ATOM 2907 N N . ARG B 1 61 ? 48.84800 -18.23300 -15.38400 1.000 32.69925 61 ARG B N 1
ATOM 2908 C CA . ARG B 1 61 ? 49.98100 -17.54000 -15.99400 1.000 36.53949 61 ARG B CA 1
ATOM 2909 C C . ARG B 1 61 ? 51.17300 -17.48000 -15.04900 1.000 31.82377 61 ARG B C 1
ATOM 2910 O O . ARG B 1 61 ? 52.32400 -17.62500 -15.47500 1.000 31.57260 61 ARG B O 1
ATOM 2918 N N . GLU B 1 62 ? 50.91900 -17.23700 -13.76500 1.000 29.04085 62 GLU B N 1
ATOM 2919 C CA . GLU B 1 62 ? 51.99900 -17.16400 -12.79400 1.000 30.58538 62 GLU B CA 1
ATOM 2920 C C . GLU B 1 62 ? 52.68100 -18.51200 -12.58700 1.000 29.72721 62 GLU B C 1
ATOM 2921 O O . GLU B 1 62 ? 53.82400 -18.54900 -12.12300 1.000 32.41340 62 GLU B O 1
ATOM 2927 N N . ARG B 1 63 ? 52.01100 -19.61400 -12.91900 1.000 25.79868 63 ARG B N 1
ATOM 2928 C CA . ARG B 1 63 ? 52.60000 -20.94300 -12.85100 1.000 38.25056 63 ARG B CA 1
ATOM 2929 C C . ARG B 1 63 ? 53.03500 -21.45500 -14.22500 1.000 52.51518 63 ARG B C 1
ATOM 2930 O O . ARG B 1 63 ? 53.14700 -22.67000 -14.42200 1.000 44.04535 63 ARG B O 1
ATOM 2938 N N . GLY B 1 64 ? 53.26400 -20.55200 -15.18000 1.000 41.31888 64 GLY B N 1
ATOM 2939 C CA . GLY B 1 64 ? 53.91000 -20.89000 -16.43300 1.000 35.15598 64 GLY B CA 1
ATOM 2940 C C . GLY B 1 64 ? 53.01200 -21.34800 -17.56300 1.000 36.61842 64 GLY B C 1
ATOM 2941 O O . GLY B 1 64 ? 53.51400 -21.56400 -18.67300 1.000 46.82288 64 GLY B O 1
ATOM 2942 N N . GLU B 1 65 ? 51.71400 -21.51300 -17.33000 1.000 32.37596 65 GLU B N 1
ATOM 2943 C CA . GLU B 1 65 ? 50.81600 -21.92500 -18.40100 1.000 34.96899 65 GLU B CA 1
ATOM 2944 C C . GLU B 1 65 ? 50.65000 -20.79500 -19.41500 1.000 39.95734 65 GLU B C 1
ATOM 2945 O O . GLU B 1 65 ? 50.51600 -19.62300 -19.04700 1.000 38.84153 65 GLU B O 1
ATOM 2951 N N . GLU B 1 66 ? 50.68200 -21.14200 -20.70200 1.000 39.76597 66 GLU B N 1
ATOM 2952 C CA . GLU B 1 66 ? 50.56000 -20.13600 -21.75500 1.000 41.69910 66 GLU B CA 1
ATOM 2953 C C . GLU B 1 66 ? 49.09400 -19.78500 -21.95400 1.000 29.98715 66 GLU B C 1
ATOM 2954 O O . GLU B 1 66 ? 48.31800 -20.59000 -22.48000 1.000 45.07399 66 GLU B O 1
ATOM 2960 N N . ILE B 1 67 ? 48.71500 -18.58200 -21.53800 1.000 31.89921 67 ILE B N 1
ATOM 2961 C CA . ILE B 1 67 ? 47.42400 -17.99600 -21.87300 1.000 25.45280 67 ILE B CA 1
ATOM 2962 C C . ILE B 1 67 ? 47.71900 -16.59300 -22.38500 1.000 30.76891 67 ILE B C 1
ATOM 2963 O O . ILE B 1 67 ? 48.14100 -15.72600 -21.61000 1.000 25.62913 67 ILE B O 1
ATOM 2968 N N . ARG B 1 68 ? 47.53500 -16.37400 -23.68500 1.000 17.41603 68 ARG B N 1
ATOM 2969 C CA . ARG B 1 68 ? 47.76600 -15.05700 -24.26700 1.000 25.17860 68 ARG B CA 1
ATOM 2970 C C . ARG B 1 68 ? 46.56400 -14.16600 -23.97600 1.000 23.02860 68 ARG B C 1
ATOM 2971 O O . ARG B 1 68 ? 45.43900 -14.48900 -24.37400 1.000 21.25903 68 ARG B O 1
ATOM 2979 N N . VAL B 1 69 ? 46.80500 -13.04800 -23.29600 1.000 16.73768 69 VAL B N 1
ATOM 2980 C CA . VAL B 1 69 ? 45.74600 -12.16600 -22.81400 1.000 20.87480 69 VAL B CA 1
ATOM 2981 C C . VAL B 1 69 ? 45.61200 -10.99000 -23.76800 1.000 24.63677 69 VAL B C 1
ATOM 2982 O O . VAL B 1 69 ? 46.54300 -10.18400 -23.91400 1.000 16.16051 69 VAL B O 1
ATOM 2986 N N . PHE B 1 70 ? 44.44200 -10.88400 -24.39600 1.000 20.02185 70 PHE B N 1
ATOM 2987 C CA . PHE B 1 70 ? 44.11700 -9.78900 -25.29700 1.000 23.40426 70 PHE B CA 1
ATOM 2988 C C . PHE B 1 70 ? 43.28200 -8.77000 -24.52700 1.000 26.37686 70 PHE B C 1
ATOM 2989 O O . PHE B 1 70 ? 42.23800 -9.11500 -23.96300 1.000 17.08130 70 PHE B O 1
ATOM 2997 N N . LEU B 1 71 ? 43.75300 -7.52700 -24.48400 1.000 19.92529 71 LEU B N 1
ATOM 2998 C CA . LEU B 1 71 ? 43.07100 -6.44700 -23.78100 1.000 17.27492 71 LEU B CA 1
ATOM 2999 C C . LEU B 1 71 ? 42.55200 -5.45300 -24.80800 1.000 18.87346 71 LEU B C 1
ATOM 3000 O O . LEU B 1 71 ? 43.33000 -4.90500 -25.59500 1.000 21.54645 71 LEU B O 1
ATOM 3005 N N . GLY B 1 72 ? 41.25100 -5.22400 -24.80400 1.000 18.36957 72 GLY B N 1
ATOM 3006 C CA . GLY B 1 72 ? 40.63100 -4.26400 -25.70400 1.000 17.62289 72 GLY B CA 1
ATOM 3007 C C . GLY B 1 72 ? 39.89600 -3.19700 -24.92000 1.000 15.37557 72 GLY B C 1
ATOM 3008 O O . GLY B 1 72 ? 39.27800 -3.49000 -23.89800 1.000 19.92682 72 GLY B O 1
ATOM 3009 N N . TYR B 1 73 ? 39.97900 -1.95700 -25.39800 1.000 15.43422 73 TYR B N 1
ATOM 3010 C CA . TYR B 1 73 ? 39.24400 -0.87300 -24.75700 1.000 18.20751 73 TYR B CA 1
ATOM 3011 C C . TYR B 1 73 ? 39.04800 0.25700 -25.75600 1.000 21.31093 73 TYR B C 1
ATOM 3012 O O . TYR B 1 73 ? 39.85000 0.43900 -26.67600 1.000 17.27608 73 TYR B O 1
ATOM 3021 N N . THR B 1 74 ? 37.96700 1.00600 -25.56900 1.000 18.97864 74 THR B N 1
ATOM 3022 C CA . THR B 1 74 ? 37.68200 2.16800 -26.39500 1.000 21.64703 74 THR B CA 1
ATOM 3023 C C . THR B 1 74 ? 38.29000 3.42600 -25.77100 1.000 22.35765 74 THR B C 1
ATOM 3024 O O . THR B 1 74 ? 38.90000 3.39100 -24.70100 1.000 17.88502 74 THR B O 1
ATOM 3028 N N . SER B 1 75 ? 38.10400 4.56300 -26.44600 1.000 17.50740 75 SER B N 1
ATOM 3029 C CA . SER B 1 75 ? 38.80100 5.78500 -26.05200 1.000 21.63760 75 SER B CA 1
ATOM 3030 C C . SER B 1 75 ? 38.31800 6.33200 -24.71100 1.000 19.69646 75 SER B C 1
ATOM 3031 O O . SER B 1 75 ? 39.10500 6.94100 -23.97900 1.000 19.34826 75 SER B O 1
ATOM 3034 N N . ASN B 1 76 ? 37.03900 6.13500 -24.36900 1.000 14.54632 76 ASN B N 1
ATOM 3035 C CA . ASN B 1 76 ? 36.55200 6.59200 -23.06800 1.000 15.84466 76 ASN B CA 1
ATOM 3036 C C . ASN B 1 76 ? 37.34700 5.97900 -21.92400 1.000 19.90467 76 ASN B C 1
ATOM 3037 O O . ASN B 1 76 ? 37.54300 6.62700 -20.88800 1.000 17.01760 76 ASN B O 1
ATOM 3042 N N . ILE B 1 77 ? 37.78900 4.72600 -22.08300 1.000 14.33427 77 ILE B N 1
ATOM 3043 C CA . ILE B 1 77 ? 38.60100 4.07200 -21.05900 1.000 14.95838 77 ILE B CA 1
ATOM 3044 C C . ILE B 1 77 ? 39.84800 4.89800 -20.76300 1.000 12.67073 77 ILE B C 1
ATOM 3045 O O . ILE B 1 77 ? 40.21000 5.11600 -19.60300 1.000 18.25281 77 ILE B O 1
ATOM 3050 N N . ILE B 1 78 ? 40.52700 5.36400 -21.81100 1.000 11.99358 78 ILE B N 1
ATOM 3051 C CA . ILE B 1 78 ? 41.77300 6.09600 -21.62800 1.000 15.12247 78 ILE B CA 1
ATOM 3052 C C . ILE B 1 78 ? 41.49600 7.55400 -21.27100 1.000 15.73826 78 ILE B C 1
ATOM 3053 O O . ILE B 1 78 ? 42.31300 8.19700 -20.60200 1.000 17.77600 78 ILE B O 1
ATOM 3058 N N . SER B 1 79 ? 40.33800 8.08800 -21.67600 1.000 15.70709 79 SER B N 1
ATOM 3059 C CA . SER B 1 79 ? 39.93400 9.42200 -21.22800 1.000 19.85796 79 SER B CA 1
ATOM 3060 C C . SER B 1 79 ? 39.82300 9.48000 -19.71100 1.000 21.54580 79 SER B C 1
ATOM 3061 O O . SER B 1 79 ? 40.22600 10.46800 -19.08300 1.000 17.79966 79 SER B O 1
ATOM 3064 N N . SER B 1 80 ? 39.27500 8.42900 -19.11100 1.000 19.92264 80 SER B N 1
ATOM 3065 C CA . SER B 1 80 ? 39.01200 8.34400 -17.68200 1.000 16.32068 80 SER B CA 1
ATOM 3066 C C . SER B 1 80 ? 40.28600 8.00000 -16.91100 1.000 17.25042 80 SER B C 1
ATOM 3067 O O . SER B 1 80 ? 41.33500 7.69600 -17.48400 1.000 16.44981 80 SER B O 1
ATOM 3070 N N . GLY B 1 81 ? 40.16700 7.98300 -15.58500 1.000 13.63885 81 GLY B N 1
ATOM 3071 C CA . GLY B 1 81 ? 41.25600 7.57500 -14.71400 1.000 12.28543 81 GLY B CA 1
ATOM 3072 C C . GLY B 1 81 ? 41.67700 6.12400 -14.86100 1.000 17.70102 81 GLY B C 1
ATOM 3073 O O . GLY B 1 81 ? 42.71700 5.74800 -14.31300 1.000 20.83612 81 GLY B O 1
ATOM 3074 N N . LEU B 1 82 ? 40.91200 5.30500 -15.58800 1.000 13.17885 82 LEU B N 1
ATOM 3075 C CA . LEU B 1 82 ? 41.33400 3.92700 -15.82300 1.000 19.79531 82 LEU B CA 1
ATOM 3076 C C . LEU B 1 82 ? 42.63800 3.85400 -16.60600 1.000 17.92357 82 LEU B C 1
ATOM 3077 O O . LEU B 1 82 ? 43.26700 2.79200 -16.64300 1.000 17.67351 82 LEU B O 1
ATOM 3082 N N . ARG B 1 83 ? 43.04500 4.95400 -17.24400 1.000 18.47217 83 ARG B N 1
ATOM 3083 C CA . ARG B 1 83 ? 44.29900 4.96600 -17.98700 1.000 17.07842 83 ARG B CA 1
ATOM 3084 C C . ARG B 1 83 ? 45.47600 4.55900 -17.10300 1.000 21.96711 83 ARG B C 1
ATOM 3085 O O . ARG B 1 83 ? 46.37000 3.82600 -17.54200 1.000 18.16139 83 ARG B O 1
ATOM 3093 N N . GLU B 1 84 ? 45.49700 5.02800 -15.85600 1.000 18.08797 84 GLU B N 1
ATOM 3094 C CA . GLU B 1 84 ? 46.57200 4.64800 -14.94100 1.000 20.36332 84 GLU B CA 1
ATOM 3095 C C . GLU B 1 84 ? 46.53800 3.15500 -14.64000 1.000 18.56340 84 GLU B C 1
ATOM 3096 O O . GLU B 1 84 ? 47.58800 2.51800 -14.48700 1.000 21.41126 84 GLU B O 1
ATOM 3102 N N . ILE B 1 85 ? 45.33900 2.58200 -14.52700 1.000 18.78161 85 ILE B N 1
ATOM 3103 C CA . ILE B 1 85 ? 45.23300 1.15800 -14.22800 1.000 15.63711 85 ILE B CA 1
ATOM 3104 C C . ILE B 1 85 ? 45.66100 0.32700 -15.42900 1.000 18.87102 85 ILE B C 1
ATOM 3105 O O . ILE B 1 85 ? 46.40800 -0.64800 -15.28500 1.000 19.14641 85 ILE B O 1
ATOM 3110 N N . ILE B 1 86 ? 45.21600 0.70500 -16.63400 1.000 13.07980 86 ILE B N 1
ATOM 3111 C CA . ILE B 1 86 ? 45.67100 0.00400 -17.83300 1.000 17.64161 86 ILE B CA 1
ATOM 3112 C C . ILE B 1 86 ? 47.18900 0.05200 -17.92900 1.000 26.47134 86 ILE B C 1
ATOM 3113 O O . ILE B 1 86 ? 47.84300 -0.96100 -18.21800 1.000 18.19767 86 ILE B O 1
ATOM 3118 N N . ALA B 1 87 ? 47.77300 1.22700 -17.67800 1.000 17.22474 87 ALA B N 1
ATOM 3119 C CA . ALA B 1 87 ? 49.21800 1.37000 -17.78900 1.000 18.41853 87 ALA B CA 1
ATOM 3120 C C . ALA B 1 87 ? 49.93100 0.44400 -16.81300 1.000 15.90886 87 ALA B C 1
ATOM 3121 O O . ALA B 1 87 ? 50.94300 -0.17400 -17.16300 1.000 24.26937 87 ALA B O 1
ATOM 3123 N N . TRP B 1 88 ? 49.40600 0.32100 -15.59000 1.000 17.04876 88 TRP B N 1
ATOM 3124 C CA . TRP B 1 88 ? 49.98200 -0.60400 -14.61600 1.000 19.79181 88 TRP B CA 1
ATOM 3125 C C . TRP B 1 88 ? 49.88100 -2.05200 -15.09300 1.000 21.16442 88 TRP B C 1
ATOM 3126 O O . TRP B 1 88 ? 50.81900 -2.83500 -14.91800 1.000 23.17738 88 TRP B O 1
ATOM 3137 N N . LEU B 1 89 ? 48.74900 -2.43000 -15.69100 1.000 20.68975 89 LEU B N 1
ATOM 3138 C CA . LEU B 1 89 ? 48.60900 -3.79400 -16.18800 1.000 23.97890 89 LEU B CA 1
ATOM 3139 C C . LEU B 1 89 ? 49.65200 -4.10200 -17.25300 1.000 19.38844 89 LEU B C 1
ATOM 3140 O O . LEU B 1 89 ? 50.18800 -5.21400 -17.30200 1.000 21.51054 89 LEU B O 1
ATOM 3145 N N . VAL B 1 90 ? 49.92800 -3.13600 -18.13000 1.000 20.80440 90 VAL B N 1
ATOM 3146 C CA . VAL B 1 90 ? 50.92900 -3.31600 -19.17800 1.000 26.41369 90 VAL B CA 1
ATOM 3147 C C . VAL B 1 90 ? 52.33500 -3.31700 -18.58800 1.000 29.01678 90 VAL B C 1
ATOM 3148 O O . VAL B 1 90 ? 53.19400 -4.11200 -18.99000 1.000 23.91196 90 VAL B O 1
ATOM 3152 N N . LYS B 1 91 ? 52.59900 -2.41300 -17.64200 1.000 25.50062 91 LYS B N 1
ATOM 3153 C CA . LYS B 1 91 ? 53.89800 -2.39200 -16.97700 1.000 21.07754 91 LYS B CA 1
ATOM 3154 C C . LYS B 1 91 ? 54.20200 -3.73800 -16.32900 1.000 24.71123 91 LYS B C 1
ATOM 3155 O O . LYS B 1 91 ? 55.29800 -4.28300 -16.49100 1.000 27.04051 91 LYS B O 1
ATOM 3161 N N . GLU B 1 92 ? 53.22500 -4.30500 -15.62100 1.000 22.40833 92 GLU B N 1
ATOM 3162 C CA . GLU B 1 92 ? 53.39000 -5.56400 -14.90600 1.000 20.55059 92 GLU B CA 1
ATOM 3163 C C . GLU B 1 92 ? 53.14700 -6.79100 -15.78000 1.000 26.55857 92 GLU B C 1
ATOM 3164 O O . GLU B 1 92 ? 53.03500 -7.90000 -15.24600 1.000 22.34785 92 GLU B O 1
ATOM 3170 N N . LYS B 1 93 ? 53.04700 -6.61700 -17.10000 1.000 21.26548 93 LYS B N 1
ATOM 3171 C CA . LYS B 1 93 ? 52.94100 -7.73300 -18.04500 1.000 23.99080 93 LYS B CA 1
ATOM 3172 C C . LYS B 1 93 ? 51.74400 -8.63100 -17.7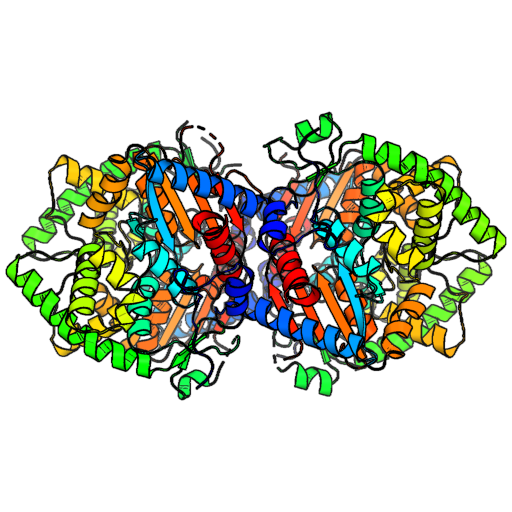4000 1.000 29.69749 93 LYS B C 1
ATOM 3173 O O . LYS B 1 93 ? 51.80600 -9.85500 -17.89000 1.000 23.65538 93 LYS B O 1
ATOM 3179 N N . LYS B 1 94 ? 50.63800 -8.02200 -17.31400 1.000 17.98344 94 LYS B N 1
ATOM 3180 C CA . LYS B 1 94 ? 49.42000 -8.78300 -17.06700 1.000 17.28505 94 LYS B CA 1
ATOM 3181 C C . LYS B 1 94 ? 48.63000 -9.05200 -18.33600 1.000 20.91188 94 LYS B C 1
ATOM 3182 O O . LYS B 1 94 ? 47.71900 -9.89000 -18.31600 1.000 20.17228 94 LYS B O 1
ATOM 3188 N N . VAL B 1 95 ? 48.94900 -8.35800 -19.42800 1.000 21.00707 95 VAL B N 1
ATOM 3189 C CA . VAL B 1 95 ? 48.30400 -8.54700 -20.71900 1.000 19.48590 95 VAL B CA 1
ATOM 3190 C C . VAL B 1 95 ? 49.40000 -8.63600 -21.76800 1.000 23.60010 95 VAL B C 1
ATOM 3191 O O . VAL B 1 95 ? 50.51000 -8.12700 -21.57900 1.000 28.08871 95 VAL B O 1
ATOM 3195 N N . ASP B 1 96 ? 49.08800 -9.29800 -22.87700 1.000 23.26363 96 ASP B N 1
ATOM 3196 C CA . ASP B 1 96 ? 50.07200 -9.54900 -23.91800 1.000 27.32735 96 ASP B CA 1
ATOM 3197 C C . ASP B 1 96 ? 49.79300 -8.81600 -25.21300 1.000 24.18042 96 ASP B C 1
ATOM 3198 O O . ASP B 1 96 ? 50.72500 -8.57400 -25.97900 1.000 20.93443 96 ASP B O 1
ATOM 3203 N N . VAL B 1 97 ? 48.53300 -8.49300 -25.48600 1.000 22.82028 97 VAL B N 1
ATOM 3204 C CA . VAL B 1 97 ? 48.12700 -7.84900 -26.72500 1.000 18.51682 97 VAL B CA 1
ATOM 3205 C C . VAL B 1 97 ? 47.06700 -6.81400 -26.38800 1.000 25.57730 97 VAL B C 1
ATOM 3206 O O . VAL B 1 97 ? 46.13000 -7.09100 -25.63100 1.000 17.96962 97 VAL B O 1
ATOM 3210 N N . ILE B 1 98 ? 47.20000 -5.63000 -26.97300 1.000 20.30308 98 ILE B N 1
ATOM 3211 C CA . ILE B 1 98 ? 46.24400 -4.54600 -26.79300 1.000 19.51168 98 ILE B CA 1
ATOM 3212 C C . ILE B 1 98 ? 45.62400 -4.22100 -28.14200 1.000 15.30008 98 ILE B C 1
ATOM 3213 O O . ILE B 1 98 ? 46.33500 -4.13700 -29.14900 1.000 19.24681 98 ILE B O 1
ATOM 3218 N N . VAL B 1 99 ? 44.29600 -4.08200 -28.16700 1.000 15.90503 99 VAL B N 1
ATOM 3219 C CA . VAL B 1 99 ? 43.57300 -3.49800 -29.29200 1.000 15.42545 99 VAL B CA 1
ATOM 3220 C C . VAL B 1 99 ? 42.78500 -2.30700 -28.76200 1.000 23.05814 99 VAL B C 1
ATOM 3221 O O . VAL B 1 99 ? 42.02400 -2.44400 -27.79900 1.000 21.63728 99 VAL B O 1
ATOM 3225 N N . THR B 1 100 ? 42.95800 -1.14500 -29.38500 1.000 17.51505 100 THR B N 1
ATOM 3226 C CA . THR B 1 100 ? 42.20600 0.03300 -28.96300 1.000 19.11235 100 THR B CA 1
ATOM 3227 C C . THR B 1 100 ? 41.86900 0.87500 -30.18900 1.000 18.07313 100 THR B C 1
ATOM 3228 O O . THR B 1 100 ? 42.06900 0.46100 -31.33500 1.000 22.57688 100 THR B O 1
ATOM 3232 N N . THR B 1 101 ? 41.33500 2.06500 -29.93800 1.000 24.73841 101 THR B N 1
ATOM 3233 C CA . THR B 1 101 ? 40.94300 2.99700 -30.97800 1.000 23.96608 101 THR B CA 1
ATOM 3234 C C . THR B 1 101 ? 41.95600 4.13600 -31.06200 1.000 30.27594 101 THR B C 1
ATOM 3235 O O . THR B 1 101 ? 42.90400 4.21400 -30.27600 1.000 19.67889 101 THR B O 1
ATOM 3239 N N . ALA B 1 102 ? 41.74300 5.03300 -32.03500 1.000 16.12265 102 ALA B N 1
ATOM 3240 C CA . ALA B 1 102 ? 42.62200 6.19000 -32.19000 1.000 22.03002 102 ALA B CA 1
ATOM 3241 C C . ALA B 1 102 ? 42.63900 7.03900 -30.92700 1.000 20.07294 102 ALA B C 1
ATOM 3242 O O . ALA B 1 102 ? 43.70700 7.45000 -30.45900 1.000 17.22607 102 ALA B O 1
ATOM 3244 N N . GLY B 1 103 ? 41.46000 7.31100 -30.35800 1.000 17.59956 103 GLY B N 1
ATOM 3245 C CA . GLY B 1 103 ? 41.40800 8.05800 -29.11100 1.000 15.38474 103 GLY B CA 1
ATOM 3246 C C . GLY B 1 103 ? 42.12900 7.34900 -27.97800 1.000 20.77243 103 GLY B C 1
ATOM 3247 O O . GLY B 1 103 ? 42.80700 7.98300 -27.16700 1.000 23.70565 103 GLY B O 1
ATOM 3248 N N . GLY B 1 104 ? 42.00100 6.02100 -27.91200 1.000 18.26267 104 GLY B N 1
ATOM 3249 C CA . GLY B 1 104 ? 42.71400 5.27000 -26.89100 1.000 16.72440 104 GLY B CA 1
ATOM 3250 C C . GLY B 1 104 ? 44.22300 5.41100 -26.97700 1.000 25.02689 104 GLY B C 1
ATOM 3251 O O . GLY B 1 104 ? 44.91600 5.29800 -25.96400 1.000 18.99322 104 GLY B O 1
ATOM 3252 N N . VAL B 1 105 ? 44.75200 5.65200 -28.17800 1.000 19.66513 105 VAL B N 1
ATOM 3253 C CA . VAL B 1 105 ? 46.19700 5.80400 -28.35200 1.000 18.76607 105 VAL B CA 1
ATOM 3254 C C . VAL B 1 105 ? 46.63500 7.21900 -28.00400 1.000 26.20993 105 VAL B C 1
ATOM 3255 O O . VAL B 1 105 ? 47.52300 7.43900 -27.17400 1.000 22.63093 105 VAL B O 1
ATOM 3259 N N . GLU B 1 106 ? 46.00200 8.19800 -28.63700 1.000 23.57284 106 GLU B N 1
ATOM 3260 C CA . GLU B 1 106 ? 46.49400 9.57200 -28.60400 1.000 26.08759 106 GLU B CA 1
ATOM 3261 C C . GLU B 1 106 ? 46.22200 10.24000 -27.26100 1.000 16.66224 106 GLU B C 1
ATOM 3262 O O . GLU B 1 106 ? 47.03200 11.04900 -26.79300 1.000 19.49085 106 GLU B O 1
ATOM 3268 N N . GLU B 1 107 ? 45.12100 9.87900 -26.59700 1.000 15.74967 107 GLU B N 1
ATOM 3269 C CA . GLU B 1 107 ? 44.85900 10.43800 -25.27300 1.000 18.20290 107 GLU B CA 1
ATOM 3270 C C . GLU B 1 107 ? 45.82800 9.89600 -24.23100 1.000 20.73391 107 GLU B C 1
ATOM 3271 O O . GLU B 1 107 ? 46.13100 10.58900 -23.25400 1.000 21.17524 107 GLU B O 1
ATOM 3277 N N . ASP B 1 108 ? 46.33200 8.67100 -24.41200 1.000 19.88625 108 ASP B N 1
ATOM 3278 C CA . ASP B 1 108 ? 47.38600 8.20100 -23.51900 1.000 20.51398 108 ASP B CA 1
ATOM 3279 C C . ASP B 1 108 ? 48.64700 9.04400 -23.67700 1.000 23.55830 108 ASP B C 1
ATOM 3280 O O . ASP B 1 108 ? 49.29300 9.40100 -22.68600 1.000 20.52830 108 ASP B O 1
ATOM 3285 N N . PHE B 1 109 ? 49.00600 9.38200 -24.92000 1.000 20.79720 109 PHE B N 1
ATOM 3286 C CA . PHE B 1 109 ? 50.16500 10.23900 -25.15800 1.000 17.61921 109 PHE B CA 1
ATOM 3287 C C . PHE B 1 109 ? 49.92900 11.64100 -24.60500 1.000 14.64670 109 PHE B C 1
ATOM 3288 O O . PHE B 1 109 ? 50.77300 12.17800 -23.87800 1.000 19.83564 109 PHE B O 1
ATOM 3296 N N . ILE B 1 110 ? 48.77400 12.23700 -24.92300 1.000 13.68034 110 ILE B N 1
ATOM 3297 C CA . ILE B 1 110 ? 48.47800 13.59900 -24.47800 1.000 16.07356 110 ILE B CA 1
ATOM 3298 C C . ILE B 1 110 ? 48.54000 13.70000 -22.95600 1.000 18.88443 110 ILE B C 1
ATOM 3299 O O . ILE B 1 110 ? 49.08700 14.66500 -22.41000 1.000 19.63881 110 ILE B O 1
ATOM 3304 N N . LYS B 1 111 ? 47.99400 12.70600 -22.24500 1.000 17.76624 111 LYS B N 1
ATOM 3305 C CA . LYS B 1 111 ? 48.00500 12.74200 -20.78300 1.000 20.84987 111 LYS B CA 1
ATOM 3306 C C . LYS B 1 111 ? 49.41400 12.72100 -20.20200 1.000 25.38112 111 LYS B C 1
ATOM 3307 O O . LYS B 1 111 ? 49.59700 13.12200 -19.04800 1.000 23.34047 111 LYS B O 1
ATOM 3313 N N . SER B 1 112 ? 50.40600 12.24100 -20.95300 1.000 18.48553 112 SER B N 1
ATOM 3314 C CA . SER B 1 112 ? 51.79100 12.36500 -20.52000 1.000 25.22784 112 SER B CA 1
ATOM 3315 C C . SER B 1 112 ? 52.35000 13.76500 -20.73600 1.000 22.47436 112 SER B C 1
ATOM 3316 O O . SER B 1 112 ? 53.43700 14.06200 -20.23400 1.000 23.34597 112 SER B O 1
ATOM 3319 N N . LEU B 1 113 ? 51.64200 14.62000 -21.47600 1.000 23.98098 113 LEU B N 1
ATOM 3320 C CA . LEU B 1 113 ? 52.04700 16.00700 -21.67300 1.000 23.33038 113 LEU B CA 1
ATOM 3321 C C . LEU B 1 113 ? 51.35200 16.92000 -20.66800 1.000 31.78133 113 LEU B C 1
ATOM 3322 O O . LEU B 1 113 ? 52.01300 17.64200 -19.91700 1.000 25.76321 113 LEU B O 1
ATOM 3327 N N . LYS B 1 114 ? 50.01600 16.89100 -20.64900 1.000 18.18649 114 LYS B N 1
ATOM 3328 C CA . LYS B 1 114 ? 49.17400 17.65900 -19.74600 1.000 23.16811 114 LYS B CA 1
ATOM 3329 C C . LYS B 1 114 ? 47.95500 16.82100 -19.37700 1.000 24.06400 114 LYS B C 1
ATOM 3330 O O . LYS B 1 114 ? 47.40200 16.11700 -20.23100 1.000 24.88432 114 LYS B O 1
ATOM 3336 N N . PRO B 1 115 ? 47.52000 16.87400 -18.12100 1.000 34.38366 115 PRO B N 1
ATOM 3337 C CA . PRO B 1 115 ? 46.39000 16.04200 -17.68700 1.000 26.61663 115 PRO B CA 1
ATOM 3338 C C . PRO B 1 115 ? 45.05900 16.50800 -18.26100 1.000 23.35218 115 PRO B C 1
ATOM 3339 O O . PRO B 1 115 ? 44.88500 17.65400 -18.67800 1.000 22.23086 115 PRO B O 1
ATOM 3343 N N . PHE B 1 116 ? 44.10400 15.58000 -18.27900 1.000 21.89491 116 PHE B N 1
ATOM 3344 C CA . PHE B 1 116 ? 42.71100 15.92800 -18.50500 1.000 16.98590 116 PHE B CA 1
ATOM 3345 C C . PHE B 1 116 ? 42.10500 16.46600 -17.20900 1.000 18.41449 116 PHE B C 1
ATOM 3346 O O . PHE B 1 116 ? 42.58300 16.18800 -16.10600 1.000 20.54370 116 PHE B O 1
ATOM 3354 N N . ILE B 1 117 ? 41.07000 17.26300 -17.35300 1.000 19.49680 117 ILE B N 1
ATOM 3355 C CA . ILE B 1 117 ? 40.42600 17.97000 -16.21900 1.000 22.63871 117 ILE B CA 1
ATOM 3356 C C . ILE B 1 117 ? 38.99100 17.48900 -16.01700 1.000 17.30362 117 ILE B C 1
ATOM 3357 O O . ILE B 1 117 ? 38.29700 17.28400 -16.95300 1.000 19.45697 117 ILE B O 1
ATOM 3362 N N . LEU B 1 118 ? 38.61200 17.33100 -14.77300 1.000 20.24586 118 LEU B N 1
ATOM 3363 C CA . LEU B 1 118 ? 37.25400 16.87000 -14.46700 1.000 21.66008 118 LEU B CA 1
ATOM 3364 C C . LEU B 1 118 ? 36.28000 18.00000 -14.76300 1.000 34.22972 118 LEU B C 1
ATOM 3365 O O . LEU B 1 118 ? 36.48200 19.06600 -14.26400 1.000 28.11447 118 LEU B O 1
ATOM 3370 N N . GLY B 1 119 ? 35.31600 17.74000 -15.63800 1.000 30.56294 119 GLY B N 1
ATOM 3371 C CA . GLY B 1 119 ? 34.27300 18.71100 -15.99300 1.000 31.66411 119 GLY B CA 1
ATOM 3372 C C . GLY B 1 119 ? 33.13100 18.55100 -15.03100 1.000 43.44999 119 GLY B C 1
ATOM 3373 O O . GLY B 1 119 ? 32.07500 18.13700 -15.45600 1.000 54.99285 119 GLY B O 1
ATOM 3374 N N . ASP B 1 120 ? 33.40100 18.81500 -13.75900 1.000 55.48493 120 ASP B N 1
ATOM 3375 C CA . ASP B 1 120 ? 32.44800 18.68200 -12.62700 1.000 83.01856 120 ASP B CA 1
ATOM 3376 C C . ASP B 1 120 ? 31.27400 19.66200 -12.73900 1.000 78.92146 120 ASP B C 1
ATOM 3377 O O . ASP B 1 120 ? 30.14000 19.23200 -12.50500 1.000 83.55409 120 ASP B O 1
ATOM 3382 N N . TRP B 1 121 ? 31.52900 20.91000 -13.13800 0.823 72.67357 121 TRP B N 1
ATOM 3383 C CA . TRP B 1 121 ? 30.47100 21.95300 -13.19400 0.823 83.19127 121 TRP B CA 1
ATOM 3384 C C . TRP B 1 121 ? 29.56300 21.83000 -14.40800 0.823 80.80091 121 TRP B C 1
ATOM 3385 O O . TRP B 1 121 ? 29.73300 20.92200 -15.22300 0.823 60.64477 121 TRP B O 1
ATOM 3396 N N . GLU B 1 122 ? 28.52100 22.65200 -14.41500 1.000 90.63376 122 GLU B N 1
ATOM 3397 C CA . GLU B 1 122 ? 27.72000 22.65000 -15.64800 1.000 88.70095 122 GLU B CA 1
ATOM 3398 C C . GLU B 1 122 ? 28.18600 23.83900 -16.48600 1.000 81.86749 122 GLU B C 1
ATOM 3399 O O . GLU B 1 122 ? 28.26700 24.94500 -15.98300 1.000 78.02615 122 GLU B O 1
ATOM 3405 N N . VAL B 1 123 ? 28.65000 23.52600 -17.68000 1.000 78.51485 123 VAL B N 1
ATOM 3406 C CA . VAL B 1 123 ? 29.10200 24.51400 -18.68000 1.000 60.54034 123 VAL B CA 1
ATOM 3407 C C . VAL B 1 123 ? 28.32800 24.11600 -19.91000 1.000 67.39985 123 VAL B C 1
ATOM 3408 O O . VAL B 1 123 ? 28.36100 22.93500 -20.23400 1.000 83.32044 123 VAL B O 1
ATOM 3412 N N . ASP B 1 124 ? 27.68900 25.05200 -20.58800 1.000 56.14134 124 ASP B N 1
ATOM 3413 C CA . ASP B 1 124 ? 27.05500 24.63000 -21.85300 1.000 39.50561 124 ASP B CA 1
ATOM 3414 C C . ASP B 1 124 ? 28.16000 24.46800 -22.90200 1.000 48.80369 124 ASP B C 1
ATOM 3415 O O . ASP B 1 124 ? 29.18800 25.11800 -22.81500 1.000 45.68146 124 ASP B O 1
ATOM 3420 N N . ASP B 1 125 ? 27.90700 23.65600 -23.90800 1.000 33.37303 125 ASP B N 1
ATOM 3421 C CA . ASP B 1 125 ? 28.95500 23.36700 -24.87500 1.000 51.56420 125 ASP B CA 1
ATOM 3422 C C . ASP B 1 125 ? 29.30100 24.57900 -25.73300 1.000 59.11818 125 ASP B C 1
ATOM 3423 O O . ASP B 1 125 ? 30.40600 24.63900 -26.28300 1.000 46.12863 125 ASP B O 1
ATOM 3428 N N . ALA B 1 126 ? 28.38800 25.54700 -25.85200 1.000 43.56552 126 ALA B N 1
ATOM 3429 C CA . ALA B 1 126 ? 28.71200 26.78400 -26.55300 1.000 45.73630 126 ALA B CA 1
ATOM 3430 C C . ALA B 1 126 ? 29.79300 27.56400 -25.81700 1.000 50.38730 126 ALA B C 1
ATOM 3431 O O . ALA B 1 126 ? 30.73000 28.07600 -26.44000 1.000 51.74797 126 ALA B O 1
ATOM 3433 N N . GLU B 1 127 ? 29.68500 27.66500 -24.48900 1.000 43.81450 127 GLU B N 1
ATOM 3434 C CA . GLU B 1 127 ? 30.75100 28.29500 -23.71800 1.000 37.40442 127 GLU B CA 1
ATOM 3435 C C . GLU B 1 127 ? 32.02700 27.46400 -23.75500 1.000 52.12851 127 GLU B C 1
ATOM 3436 O O . GLU B 1 127 ? 33.13100 28.02300 -23.75500 1.000 47.16384 127 GLU B O 1
ATOM 3442 N N . LEU B 1 128 ? 31.89800 26.13400 -23.78100 1.000 39.20237 128 LEU B N 1
ATOM 3443 C CA . LEU B 1 128 ? 33.07300 25.27900 -23.91000 1.000 42.61674 128 LEU B CA 1
ATOM 3444 C C . LEU B 1 128 ? 33.78600 25.52200 -25.22900 1.000 37.40310 128 LEU B C 1
ATOM 3445 O O . LEU B 1 128 ? 35.01700 25.63600 -25.26400 1.000 23.83667 128 LEU B O 1
ATOM 3450 N N . ARG B 1 129 ? 33.02800 25.61700 -26.32600 1.000 35.17830 129 ARG B N 1
ATOM 3451 C CA . ARG B 1 129 ? 33.64700 25.81500 -27.63700 1.000 35.87253 129 ARG B CA 1
ATOM 3452 C C . ARG B 1 129 ? 34.32000 27.19000 -27.76500 1.000 36.21319 129 ARG B C 1
ATOM 3453 O O . ARG B 1 129 ? 35.40200 27.28800 -28.34400 1.000 39.25624 129 ARG B O 1
ATOM 3461 N N . LYS B 1 130 ? 33.70000 28.26400 -27.25200 1.000 25.34873 130 LYS B N 1
ATOM 3462 C CA . LYS B 1 130 ? 34.36500 29.57000 -27.13200 1.000 47.44666 130 LYS B CA 1
ATOM 3463 C C . LYS B 1 130 ? 35.71100 29.44900 -26.41000 1.000 35.37772 130 LYS B C 1
ATOM 3464 O O . LYS B 1 130 ? 36.71400 30.05400 -26.81000 1.000 35.49995 130 LYS B O 1
ATOM 3470 N N . LYS B 1 131 ? 35.75200 28.67900 -25.33300 1.000 37.10607 131 LYS B N 1
ATOM 3471 C CA . LYS B 1 131 ? 36.99200 28.53800 -24.59000 1.000 31.63733 131 LYS B CA 1
ATOM 3472 C C . LYS B 1 131 ? 37.91900 27.49100 -25.19100 1.000 25.88403 131 LYS B C 1
ATOM 3473 O O . LYS B 1 131 ? 39.02800 27.31700 -24.69400 1.000 33.42469 131 LYS B O 1
ATOM 3479 N N . GLY B 1 132 ? 37.49800 26.82600 -26.26400 1.000 28.21838 132 GLY B N 1
ATOM 3480 C CA . GLY B 1 132 ? 38.35300 25.84000 -26.90300 1.000 42.57383 132 GLY B CA 1
ATOM 3481 C C . GLY B 1 132 ? 38.51700 24.56100 -26.11600 1.000 29.13298 132 GLY B C 1
ATOM 3482 O O . GLY B 1 132 ? 39.53700 23.88300 -26.25700 1.000 32.04268 132 GLY B O 1
ATOM 3483 N N . VAL B 1 133 ? 37.53700 24.21500 -25.29000 1.000 28.98766 133 VAL B N 1
ATOM 3484 C CA . VAL B 1 133 ? 37.59500 23.03200 -24.44300 1.000 21.01218 133 VAL B CA 1
ATOM 3485 C C . VAL B 1 133 ? 36.82800 21.90900 -25.12300 1.000 26.63245 133 VAL B C 1
ATOM 3486 O O . VAL B 1 133 ? 35.65700 22.07500 -25.48900 1.000 32.03610 133 VAL B O 1
ATOM 3490 N N . ASN B 1 134 ? 37.49400 20.77500 -25.30800 1.000 22.88500 134 ASN B N 1
ATOM 3491 C CA . ASN B 1 134 ? 36.86600 19.56100 -25.81600 1.000 23.73877 134 ASN B CA 1
ATOM 3492 C C . ASN B 1 134 ? 36.27000 18.78100 -24.64600 1.000 23.07303 134 ASN B C 1
ATOM 3493 O O . ASN B 1 134 ? 36.96300 18.50000 -23.66300 1.000 30.29836 134 ASN B O 1
ATOM 3498 N N . ARG B 1 135 ? 34.98700 18.44700 -24.74200 1.000 33.21703 135 ARG B N 1
ATOM 3499 C CA . ARG B 1 135 ? 34.29700 17.73300 -23.67600 1.000 34.04511 135 ARG B CA 1
ATOM 3500 C C . ARG B 1 135 ? 34.09300 16.27500 -24.06800 1.000 29.55167 135 ARG B C 1
ATOM 3501 O O . ARG B 1 135 ? 33.58000 15.98500 -25.15300 1.000 30.20700 135 ARG B O 1
ATOM 3509 N N . ILE B 1 136 ? 34.49000 15.37100 -23.17700 1.000 36.46071 136 ILE B N 1
ATOM 3510 C CA . ILE B 1 136 ? 34.30800 13.93000 -23.33400 1.000 25.84600 136 ILE B CA 1
ATOM 3511 C C . ILE B 1 136 ? 33.54200 13.47100 -22.10100 1.000 27.90098 136 ILE B C 1
ATOM 3512 O O . ILE B 1 136 ? 34.14000 13.25300 -21.03900 1.000 28.44850 136 ILE B O 1
ATOM 3517 N N . GLY B 1 137 ? 32.22800 13.33900 -22.22000 1.000 25.13310 137 GLY B N 1
ATOM 3518 C CA . GLY B 1 137 ? 31.42600 13.03800 -21.04500 1.000 27.61918 137 GLY B CA 1
ATOM 3519 C C . GLY B 1 137 ? 31.52200 14.17900 -20.05000 1.000 27.50379 137 GLY B C 1
ATOM 3520 O O . GLY B 1 137 ? 31.14400 15.31700 -20.34300 1.000 29.77808 137 GLY B O 1
ATOM 3521 N N . ASN B 1 138 ? 32.03800 13.88800 -18.85500 1.000 19.43566 138 ASN B N 1
ATOM 3522 C CA . ASN B 1 138 ? 32.28700 14.90500 -17.83900 1.000 25.50386 138 ASN B CA 1
ATOM 3523 C C . ASN B 1 138 ? 33.77900 15.18400 -17.67700 1.000 18.05622 138 ASN B C 1
ATOM 3524 O O . ASN B 1 138 ? 34.24000 15.55200 -16.59600 1.000 22.83471 138 ASN B O 1
ATOM 3529 N N . ILE B 1 139 ? 34.54800 14.99700 -18.74500 1.000 25.30879 139 ILE B N 1
ATOM 3530 C CA . ILE B 1 139 ? 35.99000 15.21700 -18.74200 1.000 18.80631 139 ILE B CA 1
ATOM 3531 C C . ILE B 1 139 ? 36.30500 16.30600 -19.76300 1.000 28.22509 139 ILE B C 1
ATOM 3532 O O . ILE B 1 139 ? 35.76600 16.28900 -20.87700 1.000 21.91735 139 ILE B O 1
ATOM 3537 N N . PHE B 1 140 ? 37.15600 17.25900 -19.37900 1.000 19.99746 140 PHE B N 1
ATOM 3538 C CA . PHE B 1 140 ? 37.52600 18.38400 -20.22900 1.000 20.13636 140 PHE B CA 1
ATOM 3539 C C . PHE B 1 140 ? 38.97200 18.26100 -20.69000 1.000 21.15686 140 PHE B C 1
ATOM 3540 O O . PHE B 1 140 ? 39.86500 17.94400 -19.89900 1.000 20.94192 140 PHE B O 1
ATOM 3548 N N . VAL B 1 141 ? 39.20200 18.54000 -21.96500 1.000 20.81927 141 VAL B N 1
ATOM 3549 C CA . VAL B 1 141 ? 40.54000 18.63100 -22.53100 1.000 27.72241 141 VAL B CA 1
ATOM 3550 C C . VAL B 1 141 ? 40.73100 20.04500 -23.07500 1.000 17.59552 141 VAL B C 1
ATOM 3551 O O . VAL B 1 141 ? 40.24400 20.37600 -24.15500 1.000 18.00769 141 VAL B O 1
ATOM 3555 N N . PRO B 1 142 ? 41.42500 20.91600 -22.34200 1.000 19.94516 142 PRO B N 1
ATOM 3556 C CA . PRO B 1 142 ? 41.65700 22.27700 -22.84400 1.000 22.77670 142 PRO B CA 1
ATOM 3557 C C . PRO B 1 142 ? 42.51800 22.27300 -24.10000 1.000 20.96327 142 PRO B C 1
ATOM 3558 O O . PRO B 1 142 ? 43.26200 21.33100 -24.38300 1.000 22.05809 142 PRO B O 1
ATOM 3562 N N . ASN B 1 143 ? 42.39100 23.35500 -24.87300 1.000 22.36523 143 ASN B N 1
ATOM 3563 C CA . ASN B 1 143 ? 42.98100 23.39900 -26.20900 1.000 22.79468 143 ASN B CA 1
ATOM 3564 C C . ASN B 1 143 ? 44.50100 23.24800 -26.18700 1.000 21.27114 143 ASN B C 1
ATOM 3565 O O . ASN B 1 143 ? 45.07400 22.67300 -27.11900 1.000 21.61512 143 ASN B O 1
ATOM 3570 N N . ASP B 1 144 ? 45.17900 23.73900 -25.14400 1.000 21.29337 144 ASP B N 1
ATOM 3571 C CA . ASP B 1 144 ? 46.63900 23.65700 -25.15500 1.000 20.56898 144 ASP B CA 1
ATOM 3572 C C . ASP B 1 144 ? 47.15000 22.21700 -25.09100 1.000 24.81278 144 ASP B C 1
ATOM 3573 O O . ASP B 1 144 ? 48.31200 21.97200 -25.43200 1.000 19.33047 144 ASP B O 1
ATOM 3578 N N . ARG B 1 145 ? 46.30900 21.25700 -24.69400 1.000 22.30759 145 ARG B N 1
ATOM 3579 C CA . ARG B 1 145 ? 46.70400 19.85000 -24.77300 1.000 18.28153 145 ARG B CA 1
ATOM 3580 C C . ARG B 1 145 ? 46.98700 19.43800 -26.21400 1.000 19.43827 145 ARG B C 1
ATOM 3581 O O . ARG B 1 145 ? 47.95300 18.71700 -26.48700 1.000 20.32132 145 ARG B O 1
ATOM 3589 N N . TYR B 1 146 ? 46.14500 19.87800 -27.14900 1.000 19.44070 146 TYR B N 1
ATOM 3590 C CA . TYR B 1 146 ? 46.31400 19.51100 -28.54900 1.000 19.47438 146 TYR B CA 1
ATOM 3591 C C . TYR B 1 146 ? 47.44900 20.28000 -29.21200 1.000 21.48242 146 TYR B C 1
ATOM 3592 O O . TYR B 1 146 ? 48.14200 19.72200 -30.07100 1.000 24.73939 146 TYR B O 1
ATOM 3601 N N . ILE B 1 147 ? 47.66500 21.54400 -28.83300 1.000 25.85782 147 ILE B N 1
ATOM 3602 C CA . ILE B 1 147 ? 48.84000 22.27300 -29.31600 1.000 17.44031 147 ILE B CA 1
ATOM 3603 C C . ILE B 1 147 ? 50.11400 21.56200 -28.88000 1.000 18.24929 147 ILE B C 1
ATOM 3604 O O . ILE B 1 147 ? 51.03400 21.34500 -29.67800 1.000 20.43120 147 ILE B O 1
ATOM 3609 N N . GLU B 1 148 ? 50.17900 21.17300 -27.60600 1.000 18.72711 148 GLU B N 1
ATOM 3610 C CA . GLU B 1 148 ? 51.34500 20.44400 -27.12300 1.000 26.09265 148 GLU B CA 1
ATOM 3611 C C . GLU B 1 148 ? 51.48400 19.09800 -27.82400 1.000 21.26555 148 GLU B C 1
ATOM 3612 O O . GLU B 1 148 ? 52.60100 18.65100 -28.10400 1.000 24.55986 148 GLU B O 1
ATOM 3618 N N . PHE B 1 149 ? 50.36100 18.43700 -28.11500 1.000 20.78279 149 PHE B N 1
ATOM 3619 C CA . PHE B 1 149 ? 50.41700 17.17900 -28.86000 1.000 21.17944 149 PHE B CA 1
ATOM 3620 C C . PHE B 1 149 ? 51.01500 17.39300 -30.24700 1.000 18.32405 149 PHE B C 1
ATOM 3621 O O . PHE B 1 149 ? 51.87300 16.62200 -30.68800 1.000 20.55276 149 PHE B O 1
ATOM 3629 N N . GLU B 1 150 ? 50.59400 18.45900 -30.93600 1.000 20.32149 150 GLU B N 1
ATOM 3630 C CA . GLU B 1 150 ? 51.12800 18.74800 -32.26500 1.000 25.69538 150 GLU B CA 1
ATOM 3631 C C . GLU B 1 150 ? 52.62200 19.03600 -32.22700 1.000 22.44329 150 GLU B C 1
ATOM 3632 O O . GLU B 1 150 ? 53.34800 18.68000 -33.16400 1.000 18.83849 150 GLU B O 1
ATOM 3638 N N . LYS B 1 151 ? 53.09400 19.67900 -31.15900 1.000 21.66272 151 LYS B N 1
ATOM 3639 C CA . LYS B 1 151 ? 54.52300 19.91600 -30.99600 1.000 23.56198 151 LYS B CA 1
ATOM 3640 C C . LYS B 1 151 ? 55.31600 18.62000 -31.11300 1.000 27.19363 151 LYS B C 1
ATOM 3641 O O . LYS B 1 151 ? 56.40900 18.59800 -31.69300 1.000 22.76582 151 LYS B O 1
ATOM 3647 N N . TYR B 1 152 ? 54.77100 17.52600 -30.58300 1.000 23.23514 152 TYR B N 1
ATOM 3648 C CA . TYR B 1 152 ? 55.45500 16.23900 -30.59500 1.000 18.22704 152 TYR B CA 1
ATOM 3649 C C . TYR B 1 152 ? 55.11200 15.39200 -31.80900 1.000 16.08443 152 TYR B C 1
ATOM 3650 O O . TYR B 1 152 ? 55.94200 14.58000 -32.23900 1.000 28.95995 152 TYR B O 1
ATOM 3659 N N . MET B 1 153 ? 53.92300 15.56600 -32.38800 1.000 19.73741 153 MET B N 1
ATOM 3660 C CA . MET B 1 153 ? 53.49400 14.66000 -33.45300 1.000 22.69455 153 MET B CA 1
ATOM 3661 C C . MET B 1 153 ? 54.07500 15.03600 -34.81400 1.000 27.97482 153 MET B C 1
ATOM 3662 O O . MET B 1 153 ? 54.39400 14.14600 -35.60900 1.000 27.38970 153 MET B O 1
ATOM 3667 N N . ILE B 1 154 ? 54.21700 16.33400 -35.11400 1.000 24.89420 154 ILE B N 1
ATOM 3668 C CA . ILE B 1 154 ? 54.82200 16.73300 -36.39000 1.000 22.40716 154 ILE B CA 1
ATOM 3669 C C . ILE B 1 154 ? 56.22600 16.16100 -36.55600 1.000 18.07500 154 ILE B C 1
ATOM 3670 O O . ILE B 1 154 ? 56.49300 15.53400 -37.59500 1.000 25.31764 154 ILE B O 1
ATOM 3675 N N . PRO B 1 155 ? 57.15400 16.31600 -35.60200 1.000 23.06416 155 PRO B N 1
ATOM 3676 C CA . PRO B 1 155 ? 58.45600 15.65100 -35.75800 1.000 22.80362 155 PRO B CA 1
ATOM 3677 C C . PRO B 1 155 ? 58.35000 14.14100 -35.79400 1.000 22.33059 155 PRO B C 1
ATOM 3678 O O . PRO B 1 155 ? 59.17800 13.48900 -36.44100 1.000 26.67135 155 PRO B O 1
ATOM 3682 N N . PHE B 1 156 ? 57.36900 13.56100 -35.09500 1.000 20.02545 156 PHE B N 1
ATOM 3683 C CA . PHE B 1 156 ? 57.15800 12.12200 -35.19300 1.000 27.84044 156 PHE B CA 1
ATOM 3684 C C . PHE B 1 156 ? 56.73000 11.71800 -36.59800 1.000 19.45425 156 PHE B C 1
ATOM 3685 O O . PHE B 1 156 ? 57.21200 10.71200 -37.12900 1.000 23.60337 156 PHE B O 1
ATOM 3693 N N . PHE B 1 157 ? 55.82400 12.48500 -37.21600 1.000 18.23738 157 PHE B N 1
ATOM 3694 C CA . PHE B 1 157 ? 55.47500 12.23000 -38.61300 1.000 19.63949 157 PHE B CA 1
ATOM 3695 C C . PHE B 1 157 ? 56.71200 12.26300 -39.50200 1.000 27.56185 157 PHE B C 1
ATOM 3696 O O . PHE B 1 157 ? 56.87800 11.41300 -40.38600 1.000 24.85521 157 PHE B O 1
ATOM 3704 N N . GLU B 1 158 ? 57.59200 13.24600 -39.28300 1.000 21.97956 158 GLU B N 1
ATOM 3705 C CA . GLU B 1 158 ? 58.81600 13.33200 -40.06800 1.000 28.58723 158 GLU B CA 1
ATOM 3706 C C . GLU B 1 158 ? 59.70500 12.11700 -39.83000 1.000 28.05640 158 GLU B C 1
ATOM 3707 O O . GLU B 1 158 ? 60.29700 11.58000 -40.77200 1.000 29.59462 158 GLU B O 1
ATOM 3713 N N . ARG B 1 159 ? 59.79300 11.65400 -38.58100 1.000 18.53546 159 ARG B N 1
ATOM 3714 C CA . ARG B 1 159 ? 60.56900 10.45100 -38.29900 1.000 17.95189 159 ARG B CA 1
ATOM 3715 C C . ARG B 1 159 ? 59.95900 9.21500 -38.95500 1.000 28.74256 159 ARG B C 1
ATOM 3716 O O . ARG B 1 159 ? 60.68900 8.35900 -39.47500 1.000 28.95196 159 ARG B O 1
ATOM 3724 N N . VAL B 1 160 ? 58.62900 9.08800 -38.92300 1.000 23.19741 160 VAL B N 1
ATOM 3725 C CA . VAL B 1 160 ? 57.98100 7.92700 -39.53000 1.000 21.58326 160 VAL B CA 1
ATOM 3726 C C . VAL B 1 160 ? 58.28800 7.86900 -41.02000 1.000 29.50091 160 VAL B C 1
ATOM 3727 O O . VAL B 1 160 ? 58.63000 6.81100 -41.56400 1.000 24.23118 160 VAL B O 1
ATOM 3731 N N . LEU B 1 161 ? 58.18600 9.01400 -41.69600 1.000 24.21917 161 LEU B N 1
ATOM 3732 C CA . LEU B 1 161 ? 58.46400 9.07400 -43.12400 1.000 30.12197 161 LEU B CA 1
ATOM 3733 C C . LEU B 1 161 ? 59.90200 8.66300 -43.42700 1.000 31.19174 161 LEU B C 1
ATOM 3734 O O . LEU B 1 161 ? 60.15400 7.92400 -44.38700 1.000 32.00421 161 LEU B O 1
ATOM 3739 N N . LYS B 1 162 ? 60.86200 9.12400 -42.61600 1.000 28.89433 162 LYS B N 1
ATOM 3740 C CA . LYS B 1 162 ? 62.25300 8.72200 -42.82300 1.000 30.18885 162 LYS B CA 1
ATOM 3741 C C . LYS B 1 162 ? 62.42900 7.22400 -42.63600 1.000 32.83984 162 LYS B C 1
ATOM 3742 O O . LYS B 1 162 ? 63.15700 6.58100 -43.39800 1.000 31.81692 162 LYS B O 1
ATOM 3748 N N . ILE B 1 163 ? 61.78000 6.65500 -41.61700 1.000 30.15724 163 ILE B N 1
ATOM 3749 C CA . ILE B 1 163 ? 61.84900 5.21400 -41.39900 1.000 27.05234 163 ILE B CA 1
ATOM 3750 C C . ILE B 1 163 ? 61.30300 4.46500 -42.61100 1.000 29.59949 163 ILE B C 1
ATOM 3751 O O . ILE B 1 163 ? 61.86500 3.44800 -43.03200 1.000 29.23295 163 ILE B O 1
ATOM 3756 N N . GLU B 1 164 ? 60.20300 4.97400 -43.15300 1.000 23.90694 164 GLU B N 1
ATOM 3757 C CA . GLU B 1 164 ? 59.55700 4.36100 -44.33000 1.000 28.25659 164 GLU B CA 1
ATOM 3758 C C . GLU B 1 164 ? 60.49100 4.43500 -45.53600 1.000 39.09057 164 GLU B C 1
ATOM 3759 O O . GLU B 1 164 ? 60.61500 3.43900 -46.22000 1.000 35.20438 164 GLU B O 1
ATOM 3765 N N . GLU B 1 165 ? 61.12500 5.58600 -45.74000 1.000 34.36416 165 GLU B N 1
ATOM 3766 C CA . GLU B 1 165 ? 62.08200 5.75700 -46.85000 1.000 36.49274 165 GLU B CA 1
ATOM 3767 C C . GLU B 1 165 ? 63.24600 4.81600 -46.58400 1.000 43.92513 165 GLU B C 1
ATOM 3768 O O . GLU B 1 165 ? 63.70400 4.18100 -47.51200 1.000 39.52396 165 GLU B O 1
ATOM 3774 N N . LYS B 1 166 ? 63.65000 4.69700 -45.33000 1.000 32.22296 166 LYS B N 1
ATOM 3775 C CA . LYS B 1 166 ? 64.81200 3.84300 -45.06400 1.000 32.35585 166 LYS B CA 1
ATOM 3776 C C . LYS B 1 166 ? 64.50300 2.37200 -45.33400 1.000 51.45390 166 LYS B C 1
ATOM 3777 O O . LYS B 1 166 ? 65.34800 1.64800 -45.86500 1.000 38.47851 166 LYS B O 1
ATOM 3783 N N . LEU B 1 167 ? 63.30900 1.90400 -44.95100 1.000 31.58284 167 LEU B N 1
ATOM 3784 C CA . LEU B 1 167 ? 62.94800 0.49900 -45.11500 1.000 32.41752 167 LEU B CA 1
ATOM 3785 C C . LEU B 1 167 ? 62.35400 0.19100 -46.48200 1.000 29.49102 167 LEU B C 1
ATOM 3786 O O . LEU B 1 167 ? 62.19500 -0.98900 -46.81500 1.000 41.56479 167 LEU B O 1
ATOM 3791 N N . SER B 1 168 ? 62.03400 1.21900 -47.27000 1.000 26.80228 168 SER B N 1
ATOM 3792 C CA . SER B 1 168 ? 61.34600 1.07100 -48.55300 1.000 33.94583 168 SER B CA 1
ATOM 3793 C C . SER B 1 168 ? 60.02900 0.31300 -48.39500 1.000 35.37850 168 SER B C 1
ATOM 3794 O O . SER B 1 168 ? 59.66600 -0.52200 -49.22600 1.000 31.72395 168 SER B O 1
ATOM 3797 N N . ARG B 1 169 ? 59.30400 0.60500 -47.31500 1.000 29.98106 169 ARG B N 1
ATOM 3798 C CA . ARG B 1 169 ? 58.02300 -0.03500 -47.05200 1.000 31.46557 169 ARG B CA 1
ATOM 3799 C C . ARG B 1 169 ? 57.26800 0.79200 -46.02300 1.000 28.28443 169 ARG B C 1
ATOM 3800 O O . ARG B 1 169 ? 57.89200 1.50200 -45.22600 1.000 26.22093 169 ARG B O 1
ATOM 3808 N N . PRO B 1 170 ? 55.94200 0.72700 -46.01100 1.000 28.09832 170 PRO B N 1
ATOM 3809 C CA . PRO B 1 170 ? 55.17400 1.43800 -44.98600 1.000 25.11639 170 PRO B CA 1
ATOM 3810 C C . PRO B 1 170 ? 55.19000 0.73100 -43.64000 1.000 26.47028 170 PRO B C 1
ATOM 3811 O O . PRO B 1 170 ? 55.32100 -0.49000 -43.54400 1.000 26.80121 170 PRO B O 1
ATOM 3815 N N . LEU B 1 171 ? 55.05400 1.52700 -42.58600 1.000 28.35927 171 LEU B N 1
ATOM 3816 C CA . LEU B 1 171 ? 54.81800 0.97800 -41.26100 1.000 25.32187 171 LEU B CA 1
ATOM 3817 C C . LEU B 1 171 ? 53.35600 0.58800 -41.11500 1.000 27.40574 171 LEU B C 1
ATOM 3818 O O . LEU B 1 171 ? 52.45800 1.25000 -41.64600 1.000 21.87338 171 LEU B O 1
ATOM 3823 N N . THR B 1 172 ? 53.11500 -0.49200 -40.38400 1.000 26.53370 172 THR B N 1
ATOM 3824 C CA . THR B 1 172 ? 51.74900 -0.76900 -39.98200 1.000 23.38316 172 THR B CA 1
ATOM 3825 C C . THR B 1 172 ? 51.35500 0.14400 -38.82200 1.000 30.21615 172 THR B C 1
ATOM 3826 O O . THR B 1 172 ? 52.18200 0.85100 -38.23800 1.000 26.84171 172 THR B O 1
ATOM 3830 N N . ALA B 1 173 ? 50.06600 0.11000 -38.48200 1.000 24.14506 173 ALA B N 1
ATOM 3831 C CA . ALA B 1 173 ? 49.57800 0.90200 -37.36000 1.000 19.93725 173 ALA B CA 1
ATOM 3832 C C . ALA B 1 173 ? 50.22600 0.46900 -36.04800 1.000 22.84681 173 ALA B C 1
ATOM 3833 O O . ALA B 1 173 ? 50.58000 1.31200 -35.21700 1.000 20.73421 173 ALA B O 1
ATOM 3835 N N . SER B 1 174 ? 50.39600 -0.84000 -35.84000 1.000 18.08622 174 SER B N 1
ATOM 3836 C CA . SER B 1 174 ? 50.97500 -1.29600 -34.57800 1.000 21.37564 174 SER B CA 1
ATOM 3837 C C . SER B 1 174 ? 52.45100 -0.92100 -34.47000 1.000 16.77831 174 SER B C 1
ATOM 3838 O O . SER B 1 174 ? 52.93700 -0.61600 -33.37800 1.000 21.70428 174 SER B O 1
ATOM 3841 N N . GLU B 1 175 ? 53.18100 -0.94100 -35.58700 1.000 20.07639 175 GLU B N 1
ATOM 3842 C CA . GLU B 1 175 ? 54.56300 -0.47400 -35.57700 1.000 20.94846 175 GLU B CA 1
ATOM 3843 C C . GLU B 1 175 ? 54.63600 1.03200 -35.35400 1.000 20.32672 175 GLU B C 1
ATOM 3844 O O . GLU B 1 175 ? 55.55400 1.52400 -34.68500 1.000 20.11390 175 GLU B O 1
ATOM 3850 N N . PHE B 1 176 ? 53.69500 1.77500 -35.93900 1.000 12.79987 176 PHE B N 1
ATOM 3851 C CA . PHE B 1 176 ? 53.56700 3.20900 -35.68400 1.000 18.56013 176 PHE B CA 1
ATOM 3852 C C . PHE B 1 176 ? 53.43500 3.48000 -34.18500 1.000 16.21470 176 PHE B C 1
ATOM 3853 O O . PHE B 1 176 ? 54.11500 4.34900 -33.63100 1.000 20.63593 176 PHE B O 1
ATOM 3861 N N . ILE B 1 177 ? 52.57600 2.72100 -33.50500 1.000 18.39251 177 ILE B N 1
ATOM 3862 C CA . ILE B 1 177 ? 52.36300 2.94400 -32.07700 1.000 17.72254 177 ILE B CA 1
ATOM 3863 C C . ILE B 1 177 ? 53.58400 2.50800 -31.27700 1.000 21.47026 177 ILE B C 1
ATOM 3864 O O . ILE B 1 177 ? 53.98300 3.17600 -30.31500 1.000 22.91134 177 ILE B O 1
ATOM 3869 N N . TYR B 1 178 ? 54.19200 1.38200 -31.65700 1.000 18.43725 178 TYR B N 1
ATOM 3870 C CA . TYR B 1 178 ? 55.44600 0.96900 -31.04200 1.000 15.48686 178 TYR B CA 1
ATOM 3871 C C . TYR B 1 178 ? 56.50100 2.06600 -31.15400 1.000 17.82232 178 TYR B C 1
ATOM 3872 O O . TYR B 1 178 ? 57.17400 2.40400 -30.17100 1.000 19.21612 178 TYR B O 1
ATOM 3881 N N . GLU B 1 179 ? 56.66200 2.62900 -32.35400 1.000 15.94060 179 GLU B N 1
ATOM 3882 C CA . GLU B 1 179 ? 57.58600 3.74200 -32.53700 1.000 19.29692 179 GLU B CA 1
ATOM 3883 C C . GLU B 1 179 ? 57.16100 4.96100 -31.73100 1.000 24.82319 179 GLU B C 1
ATOM 3884 O O . GLU B 1 179 ? 58.01700 5.73300 -31.28100 1.000 22.56143 179 GLU B O 1
ATOM 3890 N N . MET B 1 180 ? 55.84900 5.15100 -31.53500 1.000 16.93694 180 MET B N 1
ATOM 3891 C CA . MET B 1 180 ? 55.38200 6.21600 -30.65200 1.000 22.52381 180 MET B CA 1
ATOM 3892 C C . MET B 1 180 ? 55.89400 6.00700 -29.23400 1.000 22.53397 180 MET B C 1
ATOM 3893 O O . MET B 1 180 ? 56.26300 6.96900 -28.55200 1.000 21.45682 180 MET B O 1
ATOM 3898 N N . GLY B 1 181 ? 55.90500 4.75600 -28.76900 1.000 20.08590 181 GLY B N 1
ATOM 3899 C CA . GLY B 1 181 ? 56.46200 4.46700 -27.45900 1.000 19.97153 181 GLY B CA 1
ATOM 3900 C C . GLY B 1 181 ? 57.95400 4.73200 -27.37900 1.000 24.79342 181 GLY B C 1
ATOM 3901 O O . GLY B 1 181 ? 58.44100 5.27900 -26.38700 1.000 23.18834 181 GLY B O 1
ATOM 3902 N N . ARG B 1 182 ? 58.70100 4.34300 -28.41600 1.000 22.63185 182 ARG B N 1
ATOM 3903 C CA . ARG B 1 182 ? 60.12500 4.66400 -28.45500 1.000 25.11599 182 ARG B CA 1
ATOM 3904 C C . ARG B 1 182 ? 60.33900 6.17000 -28.42800 1.000 23.37159 182 ARG B C 1
ATOM 3905 O O . ARG B 1 182 ? 61.20200 6.67100 -27.70100 1.000 23.03937 182 ARG B O 1
ATOM 3913 N N . TYR B 1 183 ? 59.54100 6.90600 -29.20400 1.000 20.74507 183 TYR B N 1
ATOM 3914 C CA . TYR B 1 183 ? 59.62500 8.36100 -29.22100 1.000 23.32721 183 TYR B CA 1
ATOM 3915 C C . TYR B 1 183 ? 59.31900 8.95700 -27.84800 1.000 31.06063 183 TYR B C 1
ATOM 3916 O O . TYR B 1 183 ? 60.02800 9.85900 -27.38400 1.000 22.02988 183 TYR B O 1
ATOM 3925 N N . MET B 1 184 ? 58.28500 8.44700 -27.17000 1.000 17.69509 184 MET B N 1
ATOM 3926 C CA . MET B 1 184 ? 57.97100 8.91200 -25.81900 1.000 22.30003 184 MET B CA 1
ATOM 3927 C C . MET B 1 184 ? 59.15100 8.71100 -24.87800 1.000 27.67787 184 MET B C 1
ATOM 3928 O O . MET B 1 184 ? 59.48400 9.59800 -24.08300 1.000 25.37334 184 MET B O 1
ATOM 3933 N N . ASP B 1 185 ? 59.78500 7.53900 -24.94700 1.000 22.75418 185 ASP B N 1
ATOM 3934 C CA . ASP B 1 185 ? 60.89500 7.23100 -24.05700 1.000 20.99178 185 ASP B CA 1
ATOM 3935 C C . ASP B 1 185 ? 62.07500 8.17000 -24.28300 1.000 32.32909 185 ASP B C 1
ATOM 3936 O O . ASP B 1 185 ? 62.80500 8.49300 -23.33600 1.000 28.69883 185 ASP B O 1
ATOM 3941 N N . GLU B 1 186 ? 62.27800 8.61400 -25.52500 1.000 29.24321 186 GLU B N 1
ATOM 3942 C CA . GLU B 1 186 ? 63.37800 9.51400 -25.84600 1.000 29.81042 186 GLU B CA 1
ATOM 3943 C C . GLU B 1 186 ? 63.09600 10.94800 -25.41000 1.000 32.73682 186 GLU B C 1
ATOM 3944 O O . GLU B 1 186 ? 64.00100 11.64300 -24.93700 1.000 34.88611 186 GLU B O 1
ATOM 3950 N N . LYS B 1 187 ? 61.85200 11.41000 -25.55700 1.000 20.15499 187 LYS B N 1
ATOM 3951 C CA . LYS B 1 187 ? 61.54700 12.83100 -25.45900 1.000 23.60450 187 LYS B CA 1
ATOM 3952 C C . LYS B 1 187 ? 60.78300 13.23300 -24.20400 1.000 30.56346 187 LYS B C 1
ATOM 3953 O O . LYS B 1 187 ? 60.62000 14.43300 -23.96300 1.000 29.71296 187 LYS B O 1
ATOM 3959 N N . LEU B 1 188 ? 60.30300 12.28600 -23.40700 1.000 24.95788 188 LEU B N 1
ATOM 3960 C CA . LEU B 1 188 ? 59.46900 12.61700 -22.26700 1.000 19.33872 188 LEU B CA 1
ATOM 3961 C C . LEU B 1 188 ? 60.13900 12.18900 -20.97200 1.000 33.69846 188 LEU B C 1
ATOM 3962 O O . LEU B 1 188 ? 60.94300 11.25000 -20.94100 1.000 26.17343 188 LEU B O 1
ATOM 3967 N N . GLY B 1 189 ? 59.78500 12.88000 -19.90500 1.000 33.69733 189 GLY B N 1
ATOM 3968 C CA . GLY B 1 189 ? 60.34000 12.62500 -18.59700 1.000 29.39117 189 GLY B CA 1
ATOM 3969 C C . GLY B 1 189 ? 59.53700 11.62300 -17.80600 1.000 37.81779 189 GLY B C 1
ATOM 3970 O O . GLY B 1 189 ? 58.93600 10.69300 -18.35300 1.000 39.87287 189 GLY B O 1
ATOM 3971 N N . LYS B 1 190 ? 59.51400 11.83700 -16.49300 1.000 34.32014 190 LYS B N 1
ATOM 3972 C CA . LYS B 1 190 ? 58.98200 10.85500 -15.55600 1.000 32.39612 190 LYS B CA 1
ATOM 3973 C C . LYS B 1 190 ? 57.52800 10.50300 -15.84700 1.000 32.67309 190 LYS B C 1
ATOM 3974 O O . LYS B 1 190 ? 57.07600 9.40000 -15.50400 1.000 27.23767 190 LYS B O 1
ATOM 3980 N N . GLU B 1 191 ? 56.74100 11.44200 -16.39000 1.000 27.49645 191 GLU B N 1
ATOM 3981 C CA . GLU B 1 191 ? 55.26300 11.31300 -16.60500 1.000 39.94558 191 GLU B CA 1
ATOM 3982 C C . GLU B 1 191 ? 54.92800 10.16400 -17.55900 1.000 40.13733 191 GLU B C 1
ATOM 3983 O O . GLU B 1 191 ? 53.82000 9.69900 -17.58000 1.000 32.30724 191 GLU B O 1
ATOM 3989 N N . LYS B 1 192 ? 55.88900 9.75100 -18.33700 1.000 24.59303 192 LYS B N 1
ATOM 3990 C CA . LYS B 1 192 ? 55.67900 8.65200 -19.26800 1.000 26.22707 192 LYS B CA 1
ATOM 3991 C C . LYS B 1 192 ? 55.52300 7.32900 -18.54000 1.000 26.68409 192 LYS B C 1
ATOM 3992 O O . LYS B 1 192 ? 55.03500 6.35800 -19.12900 1.000 25.90726 192 LYS B O 1
ATOM 3998 N N . GLU B 1 193 ? 55.89600 7.27500 -17.26300 1.000 25.08691 193 GLU B N 1
ATOM 3999 C CA . GLU B 1 193 ? 55.81200 6.03300 -16.51500 1.000 30.28914 193 GLU B CA 1
ATOM 4000 C C . GLU B 1 193 ? 54.38300 5.66200 -16.13900 1.000 24.10853 193 GLU B C 1
ATOM 4001 O O . GLU B 1 193 ? 54.16800 4.56200 -15.61700 1.000 31.29933 193 GLU B O 1
ATOM 4007 N N . LYS B 1 194 ? 53.40700 6.53700 -16.39200 1.000 24.07186 194 LYS B N 1
ATOM 4008 C CA . LYS B 1 194 ? 51.99800 6.18900 -16.24500 1.000 23.17715 194 LYS B CA 1
ATOM 4009 C C . LYS B 1 194 ? 51.31200 5.99100 -17.59500 1.000 20.50068 194 LYS B C 1
ATOM 4010 O O . LYS B 1 194 ? 50.07700 6.02500 -17.66700 1.000 21.37188 194 LYS B O 1
ATOM 4016 N N . SER B 1 195 ? 52.08300 5.77800 -18.66100 1.000 22.33546 195 SER B N 1
ATOM 4017 C CA . SER B 1 195 ? 51.56000 5.72600 -20.02400 1.000 19.61661 195 SER B CA 1
ATOM 4018 C C . SER B 1 195 ? 51.49200 4.29200 -20.53600 1.000 20.17334 195 SER B C 1
ATOM 4019 O O . SER B 1 195 ? 52.46200 3.53400 -20.41200 1.000 18.60882 195 SER B O 1
ATOM 4022 N N . VAL B 1 196 ? 50.34600 3.94100 -21.13000 1.000 18.31683 196 VAL B N 1
ATOM 4023 C CA . VAL B 1 196 ? 50.15700 2.62800 -21.74800 1.000 18.05811 196 VAL B CA 1
ATOM 4024 C C . VAL B 1 196 ? 51.10600 2.44600 -22.92600 1.000 23.85197 196 VAL B C 1
ATOM 4025 O O . VAL B 1 196 ? 51.72700 1.38600 -23.09000 1.000 17.77683 196 VAL B O 1
ATOM 4029 N N . ILE B 1 197 ? 51.21800 3.47300 -23.77200 1.000 18.67303 197 ILE B N 1
ATOM 4030 C CA . ILE B 1 197 ? 52.06700 3.39800 -24.96000 1.000 22.32419 197 ILE B CA 1
ATOM 4031 C C . ILE B 1 197 ? 53.51900 3.17100 -24.56600 1.000 25.81079 197 ILE B C 1
ATOM 4032 O O . ILE B 1 197 ? 54.24700 2.40700 -25.21500 1.000 17.88995 197 ILE B O 1
ATOM 4037 N N . TYR B 1 198 ? 53.96800 3.85600 -23.51400 1.000 21.64692 198 TYR B N 1
ATOM 4038 C CA . TYR B 1 198 ? 55.35000 3.72800 -23.06800 1.000 19.70865 198 TYR B CA 1
ATOM 4039 C C . TYR B 1 198 ? 55.64800 2.31000 -22.59700 1.000 20.47490 198 TYR B C 1
ATOM 4040 O O . TYR B 1 198 ? 56.61200 1.68200 -23.05200 1.000 20.79855 198 TYR B O 1
ATOM 4049 N N . TRP B 1 199 ? 54.81900 1.78300 -21.69100 1.000 21.44597 199 TRP B N 1
ATOM 4050 C CA . TRP B 1 199 ? 55.07700 0.45800 -21.13500 1.000 19.83075 199 TRP B CA 1
ATOM 4051 C C . TRP B 1 199 ? 54.90100 -0.63900 -22.17200 1.000 23.14667 199 TRP B C 1
ATOM 4052 O O . TRP B 1 199 ? 55.59100 -1.66300 -22.10400 1.000 21.75150 199 TRP B O 1
ATOM 4063 N N . ALA B 1 200 ? 53.98900 -0.45500 -23.13200 1.000 21.00787 200 ALA B N 1
ATOM 4064 C CA . ALA B 1 200 ? 53.87700 -1.43100 -24.21000 1.000 23.28146 200 ALA B CA 1
ATOM 4065 C C . ALA B 1 200 ? 55.16000 -1.48300 -25.02300 1.000 19.86132 200 ALA B C 1
ATOM 4066 O O . ALA B 1 200 ? 55.60200 -2.56200 -25.43300 1.000 21.47272 200 ALA B O 1
ATOM 4068 N N . TYR B 1 201 ? 55.76500 -0.32200 -25.27700 1.000 19.02300 201 TYR B N 1
ATOM 4069 C CA . TYR B 1 201 ? 57.05100 -0.29500 -25.96300 1.000 22.37476 201 TYR B CA 1
ATOM 4070 C C . TYR B 1 201 ? 58.13400 -0.98600 -25.13600 1.000 15.47715 201 TYR B C 1
ATOM 4071 O O . TYR B 1 201 ? 58.84600 -1.86400 -25.63700 1.000 24.38924 201 TYR B O 1
ATOM 4080 N N . LYS B 1 202 ? 58.26000 -0.61300 -23.85900 1.000 19.13031 202 LYS B N 1
ATOM 4081 C CA . LYS B 1 202 ? 59.30700 -1.18400 -23.01500 1.000 25.26501 202 LYS B CA 1
ATOM 4082 C C . LYS B 1 202 ? 59.14900 -2.69000 -22.85100 1.000 31.90485 202 LYS B C 1
ATOM 4083 O O . LYS B 1 202 ? 60.14800 -3.40900 -22.74100 1.000 26.69329 202 LYS B O 1
ATOM 4089 N N . ASN B 1 203 ? 57.91500 -3.18700 -22.82000 1.000 27.96895 203 ASN B N 1
ATOM 4090 C CA . ASN B 1 203 ? 57.66000 -4.60300 -22.59700 1.000 30.13411 203 ASN B CA 1
ATOM 4091 C C . ASN B 1 203 ? 57.37700 -5.36000 -23.88600 1.000 21.30368 203 ASN B C 1
ATOM 4092 O O . ASN B 1 203 ? 57.01700 -6.53700 -23.82900 1.000 23.88448 203 ASN B O 1
ATOM 4097 N N . ASN B 1 204 ? 57.54700 -4.71400 -25.04200 1.000 20.88176 204 ASN B N 1
ATOM 4098 C CA . ASN B 1 204 ? 57.31800 -5.34200 -26.34600 1.000 24.73646 204 ASN B CA 1
ATOM 4099 C C . ASN B 1 204 ? 55.91300 -5.93500 -26.43800 1.000 27.26388 204 ASN B C 1
ATOM 4100 O O . ASN B 1 204 ? 55.71100 -7.04200 -26.94300 1.000 27.05776 204 ASN B O 1
ATOM 4105 N N . ILE B 1 205 ? 54.93400 -5.18900 -25.94500 1.000 23.22809 205 ILE B N 1
ATOM 4106 C CA . ILE B 1 205 ? 53.52500 -5.56400 -26.03300 1.000 17.68394 205 ILE B CA 1
ATOM 4107 C C . ILE B 1 205 ? 52.91200 -4.81800 -27.21500 1.000 23.16178 205 ILE B C 1
ATOM 4108 O O . ILE B 1 205 ? 52.87200 -3.57700 -27.19500 1.000 23.39512 205 ILE B O 1
ATOM 4113 N N . PRO B 1 206 ? 52.44400 -5.51100 -28.25400 1.000 24.32408 206 PRO B N 1
ATOM 4114 C CA . PRO B 1 206 ? 51.92000 -4.80400 -29.42600 1.000 22.51306 206 PRO B CA 1
ATOM 4115 C C . PRO B 1 206 ? 50.58500 -4.13800 -29.12700 1.000 23.91391 206 PRO B C 1
ATOM 4116 O O . PRO B 1 206 ? 49.72600 -4.69500 -28.43900 1.000 18.68617 206 PRO B O 1
ATOM 4120 N N . ILE B 1 207 ? 50.41500 -2.93300 -29.65800 1.000 17.43774 207 ILE B N 1
ATOM 4121 C CA . ILE B 1 207 ? 49.14400 -2.22500 -29.60100 1.000 17.77964 207 ILE B CA 1
ATOM 4122 C C . ILE B 1 207 ? 48.60700 -2.14600 -31.02000 1.000 14.86547 207 ILE B C 1
ATOM 4123 O O . ILE B 1 207 ? 49.23300 -1.53100 -31.88900 1.000 17.62100 207 ILE B O 1
ATOM 4128 N N . PHE B 1 208 ? 47.45300 -2.76200 -31.25300 1.000 18.23374 208 PHE B N 1
ATOM 4129 C CA . PHE B 1 208 ? 46.78900 -2.69400 -32.54400 1.000 15.37690 208 PHE B CA 1
ATOM 4130 C C . PHE B 1 208 ? 45.70400 -1.62500 -32.51000 1.000 25.81649 208 PHE B C 1
ATOM 4131 O O . PHE B 1 208 ? 45.05400 -1.41600 -31.47900 1.000 15.44595 208 PHE B O 1
ATOM 4139 N N . CYS B 1 209 ? 45.53900 -0.93600 -33.63300 1.000 17.30949 209 CYS B N 1
ATOM 4140 C CA . CYS B 1 209 ? 44.58700 0.15900 -33.76300 1.000 21.06344 209 CYS B CA 1
ATOM 4141 C C . CYS B 1 209 ? 44.26000 0.34200 -35.23900 1.000 24.44388 209 CYS B C 1
ATOM 4142 O O . CYS B 1 209 ? 44.81900 1.23000 -35.89500 1.000 41.77667 209 CYS B O 1
ATOM 4145 N N . PRO B 1 210 ? 43.34700 -0.45800 -35.79400 1.000 38.69247 210 PRO B N 1
ATOM 4146 C CA . PRO B 1 210 ? 43.21000 -0.51700 -37.26200 1.000 55.02548 210 PRO B CA 1
ATOM 4147 C C . PRO B 1 210 ? 42.63400 0.74500 -37.88900 1.000 57.13623 210 PRO B C 1
ATOM 4148 O O . PRO B 1 210 ? 42.66800 0.85300 -39.12400 1.000 38.68972 210 PRO B O 1
ATOM 4152 N N . ALA B 1 211 ? 42.12400 1.69100 -37.09600 1.000 37.20269 211 ALA B N 1
ATOM 4153 C CA . ALA B 1 211 ? 41.60000 2.97800 -37.56200 1.000 33.78279 211 ALA B CA 1
ATOM 4154 C C . ALA B 1 211 ? 42.29000 4.12400 -36.83100 1.000 25.14526 211 ALA B C 1
ATOM 4155 O O . ALA B 1 211 ? 41.65400 5.02700 -36.28000 1.000 20.57330 211 ALA B O 1
ATOM 4157 N N . ILE B 1 212 ? 43.62300 4.09100 -36.80700 1.000 27.75373 212 ILE B N 1
ATOM 4158 C CA . ILE B 1 212 ? 44.40700 5.01200 -35.99200 1.000 25.32050 212 ILE B CA 1
ATOM 4159 C C . ILE B 1 212 ? 44.31900 6.46700 -36.46300 1.000 36.19401 212 ILE B C 1
ATOM 4160 O O . ILE B 1 212 ? 44.68600 7.38100 -35.71200 1.000 27.12250 212 ILE B O 1
ATOM 4165 N N . THR B 1 213 ? 43.83300 6.70100 -37.67500 1.000 22.38720 213 THR B N 1
ATOM 4166 C CA . THR B 1 213 ? 43.73900 8.07600 -38.22500 1.000 25.00092 213 THR B CA 1
ATOM 4167 C C . THR B 1 213 ? 42.40100 8.73700 -37.90800 1.000 25.11757 213 THR B C 1
ATOM 4168 O O . THR B 1 213 ? 42.23700 9.85200 -38.31400 1.000 27.98824 213 THR B O 1
ATOM 4172 N N . ASP B 1 214 ? 41.46700 8.03800 -37.27300 1.000 27.25797 214 ASP B N 1
ATOM 4173 C CA . ASP B 1 214 ? 40.16400 8.67600 -36.97000 1.000 25.18629 214 ASP B CA 1
ATOM 4174 C C . ASP B 1 214 ? 40.23500 9.38700 -35.61600 1.000 40.21618 214 ASP B C 1
ATOM 4175 O O . ASP B 1 214 ? 39.60400 8.93600 -34.67500 1.000 50.16482 214 ASP B O 1
ATOM 4180 N N . GLY B 1 215 ? 40.93300 10.50600 -35.56700 1.000 28.26023 215 GLY B N 1
ATOM 4181 C CA . GLY B 1 215 ? 41.12200 11.24100 -34.31400 1.000 23.04049 215 GLY B CA 1
ATOM 4182 C C . GLY B 1 215 ? 42.09500 12.38300 -34.48100 1.000 22.51310 215 GLY B C 1
ATOM 4183 O O . GLY B 1 215 ? 42.30400 12.83000 -35.59300 1.000 20.54826 215 GLY B O 1
ATOM 4184 N N . SER B 1 216 ? 42.67300 12.81300 -33.37000 1.000 21.55994 216 SER B N 1
ATOM 4185 C CA . SER B 1 216 ? 43.60500 13.94200 -33.35000 1.000 20.05610 216 SER B CA 1
ATOM 4186 C C . SER B 1 216 ? 44.84600 13.66900 -34.18500 1.000 25.36072 216 SER B C 1
ATOM 4187 O O . SER B 1 216 ? 45.32900 14.55900 -34.89600 1.000 22.16537 216 SER B O 1
ATOM 4190 N N . ILE B 1 217 ? 45.40000 12.45700 -34.08800 1.000 22.82926 217 ILE B N 1
ATOM 4191 C CA . ILE B 1 217 ? 46.53600 12.10800 -34.93800 1.000 24.34367 217 ILE B CA 1
ATOM 4192 C C . ILE B 1 217 ? 46.16900 12.29000 -36.40200 1.000 21.48874 217 ILE B C 1
ATOM 4193 O O . ILE B 1 217 ? 46.93500 12.86500 -37.18300 1.000 21.66091 217 ILE B O 1
ATOM 4198 N N . GLY B 1 218 ? 44.98500 11.81400 -36.79300 1.000 28.52909 218 GLY B N 1
ATOM 4199 C CA . GLY B 1 218 ? 44.53700 12.01200 -38.16200 1.000 28.15574 218 GLY B CA 1
ATOM 4200 C C . GLY B 1 218 ? 44.38000 13.47900 -38.51900 1.000 25.05458 218 GLY B C 1
ATOM 4201 O O . GLY B 1 218 ? 44.69400 13.89400 -39.63700 1.000 25.00304 218 GLY B O 1
ATOM 4202 N N . ASP B 1 219 ? 43.88900 14.28400 -37.57600 1.000 19.87982 219 ASP B N 1
ATOM 4203 C CA . ASP B 1 219 ? 43.73500 15.71000 -37.84800 1.000 23.24663 219 ASP B CA 1
ATOM 4204 C C . ASP B 1 219 ? 45.08300 16.36900 -38.12100 1.000 23.40952 219 ASP B C 1
ATOM 4205 O O . ASP B 1 219 ? 45.21000 17.17900 -39.04700 1.000 25.94650 219 ASP B O 1
ATOM 4210 N N . MET B 1 220 ? 46.10600 16.02600 -37.33500 1.000 20.85930 220 MET B N 1
ATOM 4211 C CA . MET B 1 220 ? 47.41600 16.63900 -37.53600 1.000 19.58570 220 MET B CA 1
ATOM 4212 C C . MET B 1 220 ? 48.09300 16.11000 -38.79400 1.000 27.81949 220 MET B C 1
ATOM 4213 O O . MET B 1 220 ? 48.78200 16.85900 -39.49700 1.000 24.89760 220 MET B O 1
ATOM 4218 N N . LEU B 1 221 ? 47.91100 14.82300 -39.09100 1.000 18.62780 221 LEU B N 1
ATOM 4219 C CA . LEU B 1 221 ? 48.40300 14.29100 -40.35300 1.000 26.51988 221 LEU B CA 1
ATOM 4220 C C . LEU B 1 221 ? 47.76800 15.01800 -41.53400 1.000 19.78516 221 LEU B C 1
ATOM 4221 O O . LEU B 1 221 ? 48.42200 15.23800 -42.56200 1.000 18.18961 221 LEU B O 1
ATOM 4226 N N . TYR B 1 222 ? 46.49500 15.40400 -41.40100 1.000 16.56322 222 TYR B N 1
ATOM 4227 C CA . TYR B 1 222 ? 45.82500 16.13700 -42.47000 1.000 18.48667 222 TYR B CA 1
ATOM 4228 C C . TYR B 1 222 ? 46.55300 17.44200 -42.78000 1.000 28.16793 222 TYR B C 1
ATOM 4229 O O . TYR B 1 222 ? 46.86400 17.73400 -43.93900 1.000 22.50837 222 TYR B O 1
ATOM 4238 N N . PHE B 1 223 ? 46.82900 18.24200 -41.74800 1.000 19.96975 223 PHE B N 1
ATOM 4239 C CA . PHE B 1 223 ? 47.55700 19.48900 -41.94700 1.000 32.32658 223 PHE B CA 1
ATOM 4240 C C . PHE B 1 223 ? 48.96300 19.22500 -42.46100 1.000 26.06776 223 PHE B C 1
ATOM 4241 O O . PHE B 1 223 ? 49.45800 19.94200 -43.33900 1.000 27.76464 223 PHE B O 1
ATOM 4249 N N . PHE B 1 224 ? 49.62200 18.20000 -41.9160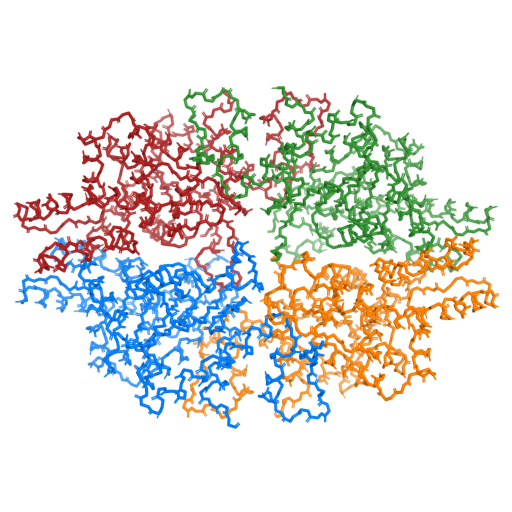0 1.000 25.47644 224 PHE B N 1
ATOM 4250 C CA . PHE B 1 224 ? 50.94700 17.81400 -42.38800 1.000 24.92501 224 PHE B CA 1
ATOM 4251 C C . PHE B 1 224 ? 50.92800 17.50400 -43.88200 1.000 33.76835 224 PHE B C 1
ATOM 4252 O O . PHE B 1 224 ? 51.71500 18.06100 -44.65600 1.000 29.61836 224 PHE B O 1
ATOM 4260 N N . LYS B 1 225 ? 50.02100 16.62300 -44.30600 1.000 24.75840 225 LYS B N 1
ATOM 4261 C CA . LYS B 1 225 ? 49.99100 16.21300 -45.70500 1.000 30.18784 225 LYS B CA 1
ATOM 4262 C C . LYS B 1 225 ? 49.50500 17.34400 -46.60200 1.000 28.04642 225 LYS B C 1
ATOM 4263 O O . LYS B 1 225 ? 50.02300 17.53200 -47.70800 1.000 24.42109 225 LYS B O 1
ATOM 4269 N N . GLU B 1 226 ? 48.50700 18.09900 -46.14400 1.000 31.01669 226 GLU B N 1
ATOM 4270 C CA . GLU B 1 226 ? 47.94000 19.17000 -46.95800 1.000 37.08215 226 GLU B CA 1
ATOM 4271 C C . GLU B 1 226 ? 48.95300 20.28300 -47.21000 1.000 39.26113 226 GLU B C 1
ATOM 4272 O O . GLU B 1 226 ? 49.05400 20.79400 -48.33000 1.000 31.26283 226 GLU B O 1
ATOM 4278 N N . GLU B 1 227 ? 49.71600 20.66700 -46.18300 1.000 30.80055 227 GLU B N 1
ATOM 4279 C CA . GLU B 1 227 ? 50.67100 21.76100 -46.31700 1.000 34.01443 227 GLU B CA 1
ATOM 4280 C C . GLU B 1 227 ? 51.96100 21.33700 -47.00900 1.000 37.53717 227 GLU B C 1
ATOM 4281 O O . GLU B 1 227 ? 52.61200 22.17000 -47.65100 1.000 32.75392 227 GLU B O 1
ATOM 4287 N N . ARG B 1 228 ? 52.36100 20.07400 -46.87300 1.000 36.24922 228 ARG B N 1
ATOM 4288 C CA . ARG B 1 228 ? 53.59500 19.58300 -47.47200 1.000 37.28461 228 ARG B CA 1
ATOM 4289 C C . ARG B 1 228 ? 53.35900 18.82200 -48.76900 1.000 28.14801 228 ARG B C 1
ATOM 4290 O O . ARG B 1 228 ? 54.32200 18.32800 -49.36400 1.000 35.50757 228 ARG B O 1
ATOM 4298 N N . ARG B 1 229 ? 52.10600 18.73600 -49.21800 1.000 28.10982 229 ARG B N 1
ATOM 4299 C CA . ARG B 1 229 ? 51.72200 17.96500 -50.39900 1.000 40.02735 229 ARG B CA 1
ATOM 4300 C C . ARG B 1 229 ? 52.36000 16.58100 -50.34800 1.000 35.30965 229 ARG B C 1
ATOM 4301 O O . ARG B 1 229 ? 52.99200 16.10600 -51.29200 1.000 34.04208 229 ARG B O 1
ATOM 4309 N N . ASP B 1 230 ? 52.20800 15.94400 -49.19800 1.000 35.83446 230 ASP B N 1
ATOM 4310 C CA . ASP B 1 230 ? 52.76900 14.62500 -48.97200 1.000 40.86674 230 ASP B CA 1
ATOM 4311 C C . ASP B 1 230 ? 51.73400 13.54500 -49.26000 1.000 36.28158 230 ASP B C 1
ATOM 4312 O O . ASP B 1 230 ? 50.61600 13.60200 -48.74300 1.000 37.15196 230 ASP B O 1
ATOM 4317 N N . SER B 1 231 ? 52.15800 12.54400 -50.00200 1.000 26.99568 231 SER B N 1
ATOM 4318 C CA . SER B 1 231 ? 51.34900 11.31800 -50.14900 1.000 34.72809 231 SER B CA 1
ATOM 4319 C C . SER B 1 231 ? 52.21500 10.11900 -49.76300 1.000 24.00767 231 SER B C 1
ATOM 4320 O O . SER B 1 231 ? 51.70000 9.04200 -49.74800 1.000 32.38102 231 SER B O 1
ATOM 4323 N N . ARG B 1 232 ? 53.50300 10.34300 -49.51700 1.000 23.95433 232 ARG B N 1
ATOM 4324 C CA . ARG B 1 232 ? 54.50000 9.29900 -49.16800 1.000 29.96304 232 ARG B CA 1
ATOM 4325 C C . ARG B 1 232 ? 54.35000 8.73600 -47.74600 1.000 24.27260 232 ARG B C 1
ATOM 4326 O O . ARG B 1 232 ? 54.73800 7.62200 -47.55400 1.000 23.03019 232 ARG B O 1
ATOM 4334 N N . LEU B 1 233 ? 53.83900 9.49500 -46.79100 1.000 20.53843 233 LEU B N 1
ATOM 4335 C CA . LEU B 1 233 ? 53.71700 8.92000 -45.43100 1.000 26.08496 233 LEU B CA 1
ATOM 4336 C C . LEU B 1 233 ? 52.50500 7.98300 -45.44200 1.000 23.00111 233 LEU B C 1
ATOM 4337 O O . LEU B 1 233 ? 51.40900 8.45900 -45.52900 1.000 23.58687 233 LEU B O 1
ATOM 4342 N N . ILE B 1 234 ? 52.74800 6.69300 -45.30000 1.000 22.14255 234 ILE B N 1
ATOM 4343 C CA . ILE B 1 234 ? 51.72800 5.66800 -45.40200 1.000 24.89804 234 ILE B CA 1
ATOM 4344 C C . ILE B 1 234 ? 51.53900 5.03400 -44.03400 1.000 21.71023 234 ILE B C 1
ATOM 4345 O O . ILE B 1 234 ? 52.50200 4.86400 -43.27800 1.000 24.69324 234 ILE B O 1
ATOM 4350 N N . ILE B 1 235 ? 50.29500 4.68600 -43.71300 1.000 20.31998 235 ILE B N 1
ATOM 4351 C CA . ILE B 1 235 ? 49.99900 3.82200 -42.57500 1.000 26.63986 235 ILE B CA 1
ATOM 4352 C C . ILE B 1 235 ? 49.23400 2.62200 -43.11100 1.000 25.66930 235 ILE B C 1
ATOM 4353 O O . ILE B 1 235 ? 48.07600 2.74900 -43.53300 1.000 24.53602 235 ILE B O 1
ATOM 4358 N N . ASP B 1 236 ? 49.87000 1.45800 -43.08400 1.000 23.81612 236 ASP B N 1
ATOM 4359 C CA . ASP B 1 236 ? 49.27400 0.25000 -43.63300 1.000 22.07103 236 ASP B CA 1
ATOM 4360 C C . ASP B 1 236 ? 48.50000 -0.50400 -42.56200 1.000 21.09990 236 ASP B C 1
ATOM 4361 O O . ASP B 1 236 ? 48.92200 -0.57300 -41.40500 1.000 23.37208 236 ASP B O 1
ATOM 4366 N N . ILE B 1 237 ? 47.36700 -1.07800 -42.95900 1.000 19.31941 237 ILE B N 1
ATOM 4367 C CA . ILE B 1 237 ? 46.59900 -1.95500 -42.08100 1.000 27.84235 237 ILE B CA 1
ATOM 4368 C C . ILE B 1 237 ? 46.48100 -3.37300 -42.61800 1.000 34.31882 237 ILE B C 1
ATOM 4369 O O . ILE B 1 237 ? 46.02600 -4.26200 -41.87800 1.000 30.25820 237 ILE B O 1
ATOM 4374 N N . ALA B 1 238 ? 46.86500 -3.62000 -43.87300 1.000 23.25087 238 ALA B N 1
ATOM 4375 C CA . ALA B 1 238 ? 46.76900 -4.96800 -44.42900 1.000 25.45092 238 ALA B CA 1
ATOM 4376 C C . ALA B 1 238 ? 47.69000 -5.94100 -43.70200 1.000 26.86720 238 ALA B C 1
ATOM 4377 O O . ALA B 1 238 ? 47.30200 -7.07600 -43.41100 1.000 23.00742 238 ALA B O 1
ATOM 4379 N N . ASN B 1 239 ? 48.91200 -5.52000 -43.39300 1.000 18.88840 239 ASN B N 1
ATOM 4380 C CA . ASN B 1 239 ? 49.85000 -6.43900 -42.76300 1.000 27.53753 239 ASN B CA 1
ATOM 4381 C C . ASN B 1 239 ? 49.64700 -6.56500 -41.25900 1.000 29.17614 239 ASN B C 1
ATOM 4382 O O . ASN B 1 239 ? 50.18300 -7.50700 -40.66000 1.000 26.13190 239 ASN B O 1
ATOM 4387 N N . ASP B 1 240 ? 48.88700 -5.65700 -40.63300 1.000 23.72579 240 ASP B N 1
ATOM 4388 C CA . ASP B 1 240 ? 48.59900 -5.82000 -39.20500 1.000 28.54315 240 ASP B CA 1
ATOM 4389 C C . ASP B 1 240 ? 47.62200 -6.95600 -38.94300 1.000 20.25643 240 ASP B C 1
ATOM 4390 O O . ASP B 1 240 ? 47.70900 -7.61500 -37.90100 1.000 20.81793 240 ASP B O 1
ATOM 4395 N N . ILE B 1 241 ? 46.65800 -7.17400 -39.84400 1.000 22.37748 241 ILE B N 1
ATOM 4396 C CA . ILE B 1 241 ? 45.68900 -8.23500 -39.58500 1.000 28.64330 241 ILE B CA 1
ATOM 4397 C C . ILE B 1 241 ? 46.40400 -9.57600 -39.52800 1.000 23.01113 241 ILE B C 1
ATOM 4398 O O . ILE B 1 241 ? 46.00600 -10.47000 -38.77200 1.000 33.19964 241 ILE B O 1
ATOM 4403 N N . VAL B 1 242 ? 47.50500 -9.71300 -40.27000 1.000 28.41083 242 VAL B N 1
ATOM 4404 C CA . VAL B 1 242 ? 48.33700 -10.91000 -40.17700 1.000 24.46988 242 VAL B CA 1
ATOM 4405 C C . VAL B 1 242 ? 48.98600 -11.00200 -38.80200 1.000 24.25334 242 VAL B C 1
ATOM 4406 O O . VAL B 1 242 ? 48.95400 -12.05500 -38.15300 1.000 27.86384 242 VAL B O 1
ATOM 4410 N N . LYS B 1 243 ? 49.58000 -9.89700 -38.33500 1.000 24.85035 243 LYS B N 1
ATOM 4411 C CA . LYS B 1 243 ? 50.23500 -9.90100 -37.02900 1.000 28.25279 243 LYS B CA 1
ATOM 4412 C C . LYS B 1 243 ? 49.24800 -10.22200 -35.91400 1.000 22.57190 243 LYS B C 1
ATOM 4413 O O . LYS B 1 243 ? 49.55100 -11.01400 -35.01300 1.000 27.54029 243 LYS B O 1
ATOM 4419 N N . LEU B 1 244 ? 48.06300 -9.61200 -35.95500 1.000 20.58004 244 LEU B N 1
ATOM 4420 C CA . LEU B 1 244 ? 47.09300 -9.81300 -34.88400 1.000 20.74844 244 LEU B CA 1
ATOM 4421 C C . LEU B 1 244 ? 46.52400 -11.22700 -34.90800 1.000 26.43419 244 LEU B C 1
ATOM 4422 O O . LEU B 1 244 ? 46.43000 -11.88600 -33.86600 1.000 20.45752 244 LEU B O 1
ATOM 4427 N N . ASN B 1 245 ? 46.12100 -11.70600 -36.08900 1.000 25.30135 245 ASN B N 1
ATOM 4428 C CA . ASN B 1 245 ? 45.50700 -13.02900 -36.17000 1.000 21.66270 245 ASN B CA 1
ATOM 4429 C C . ASN B 1 245 ? 46.50100 -14.11700 -35.79100 1.000 26.70061 245 ASN B C 1
ATOM 4430 O O . ASN B 1 245 ? 46.13500 -15.08500 -35.11200 1.000 28.42160 245 ASN B O 1
ATOM 4435 N N . ASN B 1 246 ? 47.77000 -13.95800 -36.18400 1.000 27.67257 246 ASN B N 1
ATOM 4436 C CA . ASN B 1 246 ? 48.78400 -14.94100 -35.81200 1.000 26.21326 246 ASN B CA 1
ATOM 4437 C C . ASN B 1 246 ? 48.95400 -15.01400 -34.30000 1.000 28.94063 246 ASN B C 1
ATOM 4438 O O . ASN B 1 246 ? 49.18800 -16.09800 -33.74900 1.000 22.87097 246 ASN B O 1
ATOM 4443 N N . LEU B 1 247 ? 48.85000 -13.87000 -33.61200 1.000 25.04063 247 LEU B N 1
ATOM 4444 C CA . LEU B 1 247 ? 48.99200 -13.86900 -32.15700 1.000 24.15497 247 LEU B CA 1
ATOM 4445 C C . LEU B 1 247 ? 47.90000 -14.69400 -31.48900 1.000 17.43001 247 LEU B C 1
ATOM 4446 O O . LEU B 1 247 ? 48.11700 -15.25900 -30.41300 1.000 23.39751 247 LEU B O 1
ATOM 4451 N N . ALA B 1 248 ? 46.72900 -14.79300 -32.11000 1.000 20.08672 248 ALA B N 1
ATOM 4452 C CA . ALA B 1 248 ? 45.68200 -15.63300 -31.54500 1.000 28.80519 248 ALA B CA 1
ATOM 4453 C C . ALA B 1 248 ? 45.81800 -17.09000 -31.97700 1.000 33.90358 248 ALA B C 1
ATOM 4454 O O . ALA B 1 248 ? 45.61100 -17.99800 -31.16300 1.000 28.89982 248 ALA B O 1
ATOM 4456 N N . ILE B 1 249 ? 46.16800 -17.33100 -33.24300 1.000 32.10985 249 ILE B N 1
ATOM 4457 C CA . ILE B 1 249 ? 46.24900 -18.69800 -33.75000 1.000 37.05971 249 ILE B CA 1
ATOM 4458 C C . ILE B 1 249 ? 47.42900 -19.44500 -33.12700 1.000 31.43473 249 ILE B C 1
ATOM 4459 O O . ILE B 1 249 ? 47.32900 -20.64000 -32.83000 1.000 37.66603 249 ILE B O 1
ATOM 4464 N N . THR B 1 250 ? 48.55000 -18.75800 -32.89600 1.000 28.00800 250 THR B N 1
ATOM 4465 C CA . THR B 1 250 ? 49.76100 -19.40300 -32.39400 1.000 31.99473 250 THR B CA 1
ATOM 4466 C C . THR B 1 250 ? 49.74700 -19.62000 -30.89300 1.000 28.85610 250 THR B C 1
ATOM 4467 O O . THR B 1 250 ? 50.69900 -20.20000 -30.36300 1.000 36.59174 250 THR B O 1
ATOM 4471 N N . ALA B 1 251 ? 48.72300 -19.14800 -30.19600 1.000 27.35801 251 ALA B N 1
ATOM 4472 C CA . ALA B 1 251 ? 48.65200 -19.27800 -28.75000 1.000 41.79280 251 ALA B CA 1
ATOM 4473 C C . ALA B 1 251 ? 48.02700 -20.61500 -28.39100 1.000 29.85907 251 ALA B C 1
ATOM 4474 O O . ALA B 1 251 ? 47.13100 -21.09500 -29.09000 1.000 30.09516 251 ALA B O 1
ATOM 4476 N N . LYS B 1 252 ? 48.51200 -21.22900 -27.30600 1.000 26.58410 252 LYS B N 1
ATOM 4477 C CA . LYS B 1 252 ? 47.87900 -22.46700 -26.85600 1.000 34.05221 252 LYS B CA 1
ATOM 4478 C C . LYS B 1 252 ? 46.49600 -22.18300 -26.29500 1.000 40.00043 252 LYS B C 1
ATOM 4479 O O . LYS B 1 252 ? 45.53500 -22.89900 -26.59700 1.000 27.86054 252 LYS B O 1
ATOM 4485 N N . GLU B 1 253 ? 46.38300 -21.14700 -25.47200 1.000 36.28205 253 GLU B N 1
ATOM 4486 C CA . GLU B 1 253 ? 45.10500 -20.67200 -24.97900 1.000 35.31267 253 GLU B CA 1
ATOM 4487 C C . GLU B 1 253 ? 45.10000 -19.15300 -25.06300 1.000 28.26858 253 GLU B C 1
ATOM 4488 O O . GLU B 1 253 ? 46.15400 -18.51500 -25.01500 1.000 20.47884 253 GLU B O 1
ATOM 4494 N N . THR B 1 254 ? 43.91200 -18.57400 -25.20500 1.000 22.96180 254 THR B N 1
ATOM 4495 C CA . THR B 1 254 ? 43.78000 -17.12500 -25.20100 1.000 29.31233 254 THR B CA 1
ATOM 4496 C C . THR B 1 254 ? 42.70900 -16.71100 -24.20900 1.000 25.11513 254 THR B C 1
ATOM 4497 O O . THR B 1 254 ? 41.76000 -17.45500 -23.94000 1.000 27.98489 254 THR B O 1
ATOM 4501 N N . ALA B 1 255 ? 42.88900 -15.51500 -23.66000 1.000 23.74194 255 ALA B N 1
ATOM 4502 C CA . ALA B 1 255 ? 41.88700 -14.85300 -22.84300 1.000 25.31420 255 ALA B CA 1
ATOM 4503 C C . ALA B 1 255 ? 41.63500 -13.46800 -23.42300 1.000 22.65963 255 ALA B C 1
ATOM 4504 O O . ALA B 1 255 ? 42.56000 -12.81700 -23.92100 1.000 16.52812 255 ALA B O 1
ATOM 4506 N N . SER B 1 256 ? 40.37500 -13.04000 -23.38300 1.000 19.18545 256 SER B N 1
ATOM 4507 C CA . SER B 1 256 ? 39.95000 -11.73200 -23.87000 1.000 26.46264 256 SER B CA 1
ATOM 4508 C C . SER B 1 256 ? 39.35700 -10.93800 -22.71300 1.000 22.30267 256 SER B C 1
ATOM 4509 O O . SER B 1 256 ? 38.41200 -11.39700 -22.06200 1.000 20.69465 256 SER B O 1
ATOM 4512 N N . ILE B 1 257 ? 39.90500 -9.75600 -22.46100 1.000 19.66857 257 ILE B N 1
ATOM 4513 C CA . ILE B 1 257 ? 39.34100 -8.79800 -21.51600 1.000 15.43550 257 ILE B CA 1
ATOM 4514 C C . ILE B 1 257 ? 39.02600 -7.54100 -22.30900 1.000 21.44036 257 ILE B C 1
ATOM 4515 O O . ILE B 1 257 ? 39.93700 -6.85500 -22.79100 1.000 21.35895 257 ILE B O 1
ATOM 4520 N N . ILE B 1 258 ? 37.74000 -7.24500 -22.46300 1.000 17.76984 258 ILE B N 1
ATOM 4521 C CA . ILE B 1 258 ? 37.29100 -6.24600 -23.42400 1.000 20.71967 258 ILE B CA 1
ATOM 4522 C C . ILE B 1 258 ? 36.38800 -5.25800 -22.70500 1.000 18.81037 258 ILE B C 1
ATOM 4523 O O . ILE B 1 258 ? 35.34600 -5.64300 -22.15600 1.000 18.78671 258 ILE B O 1
ATOM 4528 N N . LEU B 1 259 ? 36.80000 -3.99400 -22.68900 1.000 13.25326 259 LEU B N 1
ATOM 4529 C CA . LEU B 1 259 ? 36.03000 -2.90900 -22.09100 1.000 13.84741 259 LEU B CA 1
ATOM 4530 C C . LEU B 1 259 ? 35.38400 -2.10400 -23.21000 1.000 19.05252 259 LEU B C 1
ATOM 4531 O O . LEU B 1 259 ? 36.08700 -1.51000 -24.03500 1.000 22.04313 259 LEU B O 1
ATOM 4536 N N . GLY B 1 260 ? 34.06500 -2.11700 -23.24700 1.000 23.51880 260 GLY B N 1
ATOM 4537 C CA . GLY B 1 260 ? 33.30900 -1.41300 -24.28800 1.000 16.63285 260 GLY B CA 1
ATOM 4538 C C . GLY B 1 260 ? 33.12200 -2.24800 -25.53600 1.000 24.76385 260 GLY B C 1
ATOM 4539 O O . GLY B 1 260 ? 33.43100 -3.42000 -25.54100 1.000 25.30799 260 GLY B O 1
ATOM 4540 N N . GLY B 1 261 ? 32.58600 -1.63300 -26.56500 1.000 18.87011 261 GLY B N 1
ATOM 4541 C CA . GLY B 1 261 ? 32.33200 -2.33200 -27.82800 1.000 18.84288 261 GLY B CA 1
ATOM 4542 C C . GLY B 1 261 ? 33.22300 -1.81200 -28.91900 1.000 27.32597 261 GLY B C 1
ATOM 4543 O O . GLY B 1 261 ? 34.42000 -1.84300 -28.74700 1.000 26.23418 261 GLY B O 1
ATOM 4544 N N . SER B 1 262 ? 32.61900 -1.49800 -30.06000 1.000 28.16418 262 SER B N 1
ATOM 4545 C CA . SER B 1 262 ? 33.31500 -0.90200 -31.22000 1.000 24.72537 262 SER B CA 1
ATOM 4546 C C . SER B 1 262 ? 34.38500 -1.83500 -31.80500 1.000 24.48063 262 SER B C 1
ATOM 4547 O O . SER B 1 262 ? 34.32900 -3.01300 -31.55800 1.000 23.71312 262 SER B O 1
ATOM 4550 N N . LEU B 1 263 ? 35.37800 -1.25300 -32.46000 1.000 21.97212 263 LEU B N 1
ATOM 4551 C CA . LEU B 1 263 ? 36.43600 -1.96900 -33.21000 1.000 17.76519 263 LEU B CA 1
ATOM 4552 C C . LEU B 1 263 ? 37.27900 -2.89900 -32.32500 1.000 22.08487 263 LEU B C 1
ATOM 4553 O O . LEU B 1 263 ? 37.50300 -3.98600 -32.74500 1.000 21.29944 263 LEU B O 1
ATOM 4558 N N . PRO B 1 264 ? 37.71300 -2.55200 -31.10000 1.000 19.25306 264 PRO B N 1
ATOM 4559 C CA . PRO B 1 264 ? 38.54900 -3.45300 -30.33200 1.000 19.00714 264 PRO B CA 1
ATOM 4560 C C . PRO B 1 264 ? 37.87400 -4.79000 -30.00800 1.000 22.73319 264 PRO B C 1
ATOM 4561 O O . PRO B 1 264 ? 38.51100 -5.76500 -30.16700 1.000 21.40611 264 PRO B O 1
ATOM 4565 N N . LYS B 1 265 ? 36.60400 -4.75700 -29.61300 1.000 23.56233 265 LYS B N 1
ATOM 4566 C CA . LYS B 1 265 ? 35.84100 -5.98400 -29.30600 1.000 20.51456 265 LYS B CA 1
ATOM 4567 C C . LYS B 1 265 ? 35.67900 -6.82700 -30.57300 1.000 20.09633 265 LYS B C 1
ATOM 4568 O O . LYS B 1 265 ? 35.93900 -7.99900 -30.52700 1.000 25.85895 265 LYS B O 1
ATOM 4574 N N . HIS B 1 266 ? 35.31300 -6.20500 -31.67500 1.000 19.49451 266 HIS B N 1
ATOM 4575 C CA . HIS B 1 266 ? 35.15700 -6.92500 -32.92800 1.000 25.44189 266 HIS B CA 1
ATOM 4576 C C . HIS B 1 266 ? 36.48200 -7.52200 -33.38200 1.000 23.97872 266 HIS B C 1
ATOM 4577 O O . HIS B 1 266 ? 36.53400 -8.68600 -33.80100 1.000 23.58436 266 HIS B O 1
ATOM 4584 N N . ALA B 1 267 ? 37.56700 -6.74700 -33.28100 1.000 17.12004 267 ALA B N 1
ATOM 4585 C CA . ALA B 1 267 ? 38.87100 -7.21000 -33.74300 1.000 22.69800 267 ALA B CA 1
ATOM 4586 C C . ALA B 1 267 ? 39.36900 -8.40300 -32.93500 1.000 23.95950 267 ALA B C 1
ATOM 4587 O O . ALA B 1 267 ? 39.93900 -9.34500 -33.49700 1.000 23.39536 267 ALA B O 1
ATOM 4589 N N . ILE B 1 268 ? 39.20400 -8.36800 -31.61100 1.000 20.55326 268 ILE B N 1
ATOM 4590 C CA . ILE B 1 268 ? 39.71800 -9.46300 -30.79400 1.000 24.56695 268 ILE B CA 1
ATOM 4591 C C . ILE B 1 268 ? 38.88500 -10.72000 -31.00600 1.000 25.67384 268 ILE B C 1
ATOM 4592 O O . ILE B 1 268 ? 39.42300 -11.82500 -31.12800 1.000 20.53098 268 ILE B O 1
ATOM 4597 N N . ILE B 1 269 ? 37.56200 -10.56900 -31.07700 1.000 24.98995 269 ILE B N 1
ATOM 4598 C CA . ILE B 1 269 ? 36.69700 -11.70800 -31.36500 1.000 29.55479 269 ILE B CA 1
ATOM 4599 C C . ILE B 1 269 ? 37.01500 -12.27500 -32.74200 1.000 40.18946 269 ILE B C 1
ATOM 4600 O O . ILE B 1 269 ? 37.05600 -13.49700 -32.93500 1.000 22.38162 269 ILE B O 1
ATOM 4605 N N . ASN B 1 270 ? 37.24800 -11.39500 -33.71800 1.000 30.43621 270 ASN B N 1
ATOM 4606 C CA . ASN B 1 270 ? 37.54400 -11.84500 -35.07300 1.000 23.74594 270 ASN B CA 1
ATOM 4607 C C . ASN B 1 270 ? 38.86100 -12.61200 -35.12600 1.000 32.50639 270 ASN B C 1
ATOM 4608 O O . ASN B 1 270 ? 38.95500 -13.64900 -35.79100 1.000 28.40099 270 ASN B O 1
ATOM 4613 N N . ALA B 1 271 ? 39.88800 -12.12400 -34.42300 1.000 28.11569 271 ALA B N 1
ATOM 4614 C CA . ALA B 1 271 ? 41.18000 -12.80300 -34.43100 1.000 25.23398 271 ALA B CA 1
ATOM 4615 C C . ALA B 1 271 ? 41.09600 -14.17700 -33.77800 1.000 28.05330 271 ALA B C 1
ATOM 4616 O O . ALA B 1 271 ? 41.79700 -15.10300 -34.19500 1.000 25.76273 271 ALA B O 1
ATOM 4618 N N . ASN B 1 272 ? 40.25800 -14.32500 -32.75700 1.000 24.66535 272 ASN B N 1
ATOM 4619 C CA . ASN B 1 272 ? 40.07100 -15.60900 -32.10500 1.000 26.98763 272 ASN B CA 1
ATOM 4620 C C . ASN B 1 272 ? 39.10200 -16.50800 -32.85200 1.000 35.16533 272 ASN B C 1
ATOM 4621 O O . ASN B 1 272 ? 38.92200 -17.66600 -32.45600 1.000 27.26248 272 ASN B O 1
ATOM 4626 N N . LEU B 1 273 ? 38.51500 -16.08100 -33.96800 1.000 29.56838 273 LEU B N 1
ATOM 4627 C CA . LEU B 1 273 ? 37.53700 -16.92100 -34.71800 1.000 27.84726 273 LEU B CA 1
ATOM 4628 C C . LEU B 1 273 ? 38.17500 -18.20300 -35.26100 1.000 45.40043 273 LEU B C 1
ATOM 4629 O O . LEU B 1 273 ? 37.54300 -19.23300 -35.19100 1.000 31.58371 273 LEU B O 1
ATOM 4634 N N . PHE B 1 274 ? 39.40200 -18.11100 -35.75400 1.000 37.21179 274 PHE B N 1
ATOM 4635 C CA . PHE B 1 274 ? 40.09700 -19.24900 -36.40000 1.000 36.66181 274 PHE B CA 1
ATOM 4636 C C . PHE B 1 274 ? 40.30000 -20.40300 -35.42900 1.000 35.94624 274 PHE B C 1
ATOM 4637 O O . PHE B 1 274 ? 40.23500 -21.50700 -35.90400 1.000 39.26962 274 PHE B O 1
ATOM 4645 N N . ARG B 1 275 ? 40.53000 -20.12900 -34.14800 1.000 31.67217 275 ARG B N 1
ATOM 4646 C CA . ARG B 1 275 ? 40.77100 -21.17500 -33.12200 1.000 36.27607 275 ARG B CA 1
ATOM 4647 C C . ARG B 1 275 ? 39.48400 -21.56800 -32.38400 1.000 30.44294 275 ARG B C 1
ATOM 4648 O O . ARG B 1 275 ? 39.61000 -22.09000 -31.32100 1.000 38.54195 275 ARG B O 1
ATOM 4656 N N . GLY B 1 276 ? 38.30400 -21.27200 -32.91700 1.000 28.91764 276 GLY B N 1
ATOM 4657 C CA . GLY B 1 276 ? 37.08500 -21.60100 -32.21000 1.000 26.44894 276 GLY B CA 1
ATOM 4658 C C . GLY B 1 276 ? 36.74500 -20.68900 -31.05500 1.000 36.99331 276 GLY B C 1
ATOM 4659 O O . GLY B 1 276 ? 35.94200 -21.06800 -30.19800 1.000 35.87390 276 GLY B O 1
ATOM 4660 N N . GLY B 1 277 ? 37.32400 -19.49700 -30.99900 1.000 31.44889 277 GLY B N 1
ATOM 4661 C CA . GLY B 1 277 ? 37.00000 -18.55200 -29.95300 1.000 24.43684 277 GLY B CA 1
ATOM 4662 C C . GLY B 1 277 ? 38.02800 -18.55000 -28.83200 1.000 22.13402 277 GLY B C 1
ATOM 4663 O O . GLY B 1 277 ? 38.85100 -19.45600 -28.68900 1.000 31.63807 277 GLY B O 1
ATOM 4664 N N . THR B 1 278 ? 37.98000 -17.49400 -28.03100 1.000 16.98946 278 THR B N 1
ATOM 4665 C CA . THR B 1 278 ? 38.87500 -17.37600 -26.89700 1.000 22.79378 278 THR B CA 1
ATOM 4666 C C . THR B 1 278 ? 38.51500 -18.42200 -25.84200 1.000 28.53957 278 THR B C 1
ATOM 4667 O O . THR B 1 278 ? 37.39300 -18.93200 -25.79800 1.000 27.68049 278 THR B O 1
ATOM 4671 N N . ASP B 1 279 ? 39.49400 -18.76600 -25.00500 1.000 26.41296 279 ASP B N 1
ATOM 4672 C CA . ASP B 1 279 ? 39.26200 -19.76800 -23.96800 1.000 24.51529 279 ASP B CA 1
ATOM 4673 C C . ASP B 1 279 ? 38.66300 -19.17100 -22.70200 1.000 32.55807 279 ASP B C 1
ATOM 4674 O O . ASP B 1 279 ? 37.91900 -19.85800 -21.99600 1.000 27.59531 279 ASP B O 1
ATOM 4679 N N . TYR B 1 280 ? 38.97300 -17.91200 -22.40100 1.000 27.38981 280 TYR B N 1
ATOM 4680 C CA . TYR B 1 280 ? 38.33600 -17.16100 -21.33000 1.000 21.69174 280 TYR B CA 1
ATOM 4681 C C . TYR B 1 280 ? 37.99400 -15.77200 -21.84900 1.000 23.10161 280 TYR B C 1
ATOM 4682 O O . TYR B 1 280 ? 38.73400 -15.19500 -22.65000 1.000 25.77116 280 TYR B O 1
ATOM 4691 N N . ALA B 1 281 ? 36.87800 -15.22700 -21.37500 1.000 20.72998 281 ALA B N 1
ATOM 4692 C CA . ALA B 1 281 ? 36.41400 -13.92300 -21.83000 1.000 18.29504 281 ALA B CA 1
ATOM 4693 C C . ALA B 1 281 ? 35.76500 -13.17200 -20.68000 1.000 22.77983 281 ALA B C 1
ATOM 4694 O O . ALA B 1 281 ? 34.90400 -13.71700 -19.98300 1.000 26.37522 281 ALA B O 1
ATOM 4696 N N . ILE B 1 282 ? 36.19200 -11.92800 -20.48100 1.000 24.42826 282 ILE B N 1
ATOM 4697 C CA . ILE B 1 282 ? 35.53100 -10.98800 -19.58400 1.000 23.64385 282 ILE B CA 1
ATOM 4698 C C . ILE B 1 282 ? 35.21900 -9.74400 -20.40100 1.000 23.31952 282 ILE B C 1
ATOM 4699 O O . ILE B 1 282 ? 36.13700 -9.06100 -20.86900 1.000 24.34741 282 ILE B O 1
ATOM 4704 N N . TYR B 1 283 ? 33.93600 -9.45200 -20.57500 1.000 22.47699 283 TYR B N 1
ATOM 4705 C CA . TYR B 1 283 ? 33.48700 -8.26800 -21.29700 1.000 18.23806 283 TYR B CA 1
ATOM 4706 C C . TYR B 1 283 ? 32.79900 -7.32900 -20.31500 1.000 27.09736 283 TYR B C 1
ATOM 4707 O O . TYR B 1 283 ? 31.99500 -7.76900 -19.48800 1.000 25.44325 283 TYR B O 1
ATOM 4716 N N . ILE B 1 284 ? 33.12900 -6.04300 -20.39000 1.000 17.72934 284 ILE B N 1
ATOM 4717 C CA . ILE B 1 284 ? 32.47600 -5.01800 -19.58700 1.000 23.64339 284 ILE B CA 1
ATOM 4718 C C . ILE B 1 284 ? 31.98700 -3.93600 -20.53700 1.000 23.26901 284 ILE B C 1
ATOM 4719 O O . ILE B 1 284 ? 32.79200 -3.31900 -21.24300 1.000 28.33790 284 ILE B O 1
ATOM 4724 N N . SER B 1 285 ? 30.67800 -3.70100 -20.55500 1.000 21.43707 285 SER B N 1
ATOM 4725 C CA . SER B 1 285 ? 30.12300 -2.76000 -21.51900 1.000 22.97845 285 SER B CA 1
ATOM 4726 C C . SER B 1 285 ? 28.79600 -2.22200 -21.01200 1.000 24.35964 285 SER B C 1
ATOM 4727 O O . SER B 1 285 ? 28.09300 -2.87600 -20.23700 1.000 20.00899 285 SER B O 1
ATOM 4730 N N . THR B 1 286 ? 28.45700 -1.02200 -21.48600 1.000 20.47780 286 THR B N 1
ATOM 4731 C CA . THR B 1 286 ? 27.14800 -0.42300 -21.25900 1.000 31.08792 286 THR B CA 1
ATOM 4732 C C . THR B 1 286 ? 26.16600 -0.71000 -22.38700 1.000 36.10205 286 THR B C 1
ATOM 4733 O O . THR B 1 286 ? 24.96300 -0.48700 -22.21000 1.000 41.90238 286 THR B O 1
ATOM 4737 N N . ALA B 1 287 ? 26.67700 -1.21700 -23.50000 1.000 28.75001 287 ALA B N 1
ATOM 4738 C CA . ALA B 1 287 ? 25.81100 -1.58000 -24.63200 1.000 31.79133 287 ALA B CA 1
ATOM 4739 C C . ALA B 1 287 ? 24.90500 -2.72300 -24.19100 1.000 56.17087 287 ALA B C 1
ATOM 4740 O O . ALA B 1 287 ? 25.40900 -3.70000 -23.64600 1.000 55.48861 287 ALA B O 1
ATOM 4742 N N . VAL B 1 288 ? 23.61200 -2.60600 -24.45500 1.000 61.95408 288 VAL B N 1
ATOM 4743 C CA . VAL B 1 288 ? 22.71100 -3.73000 -24.09800 1.000 65.32606 288 VAL B CA 1
ATOM 4744 C C . VAL B 1 288 ? 22.86500 -4.78300 -25.19300 1.000 79.75431 288 VAL B C 1
ATOM 4745 O O . VAL B 1 288 ? 22.60800 -4.48200 -26.37100 1.000 63.23530 288 VAL B O 1
ATOM 4749 N N . PRO B 1 289 ? 23.20900 -6.02500 -24.81900 1.000 73.10547 289 PRO B N 1
ATOM 4750 C CA . PRO B 1 289 ? 23.44400 -7.08500 -25.77300 1.000 67.63387 289 PRO B CA 1
ATOM 4751 C C . PRO B 1 289 ? 22.13000 -7.63500 -26.33300 1.000 60.45449 289 PRO B C 1
ATOM 4752 O O . PRO B 1 289 ? 21.11200 -7.41400 -25.75700 1.000 63.08419 289 PRO B O 1
ATOM 4756 N N . ALA B 1 312 ? 31.37800 -21.21100 -18.53400 1.000 77.20492 312 ALA B N 1
ATOM 4757 C CA . ALA B 1 312 ? 31.49300 -20.56400 -17.23100 1.000 62.35457 312 ALA B CA 1
ATOM 4758 C C . ALA B 1 312 ? 32.85400 -19.88100 -17.07300 1.000 55.02333 312 ALA B C 1
ATOM 4759 O O . ALA B 1 312 ? 33.17700 -19.34400 -16.01000 1.000 51.06452 312 ALA B O 1
ATOM 4761 N N . ASP B 1 313 ? 33.65800 -19.93000 -18.13600 1.000 43.47680 313 ASP B N 1
ATOM 4762 C CA . ASP B 1 313 ? 34.85300 -19.10600 -18.26900 1.000 30.75450 313 ASP B CA 1
ATOM 4763 C C . ASP B 1 313 ? 34.58100 -17.87500 -19.12800 1.000 24.97046 313 ASP B C 1
ATOM 4764 O O . ASP B 1 313 ? 35.51800 -17.25400 -19.64200 1.000 25.84332 313 ASP B O 1
ATOM 4769 N N . TYR B 1 314 ? 33.31000 -17.54000 -19.31600 1.000 25.86738 314 TYR B N 1
ATOM 4770 C CA . TYR B 1 314 ? 32.87800 -16.41100 -20.12400 1.000 27.22495 314 TYR B CA 1
ATOM 4771 C C . TYR B 1 314 ? 31.82100 -15.65000 -19.34100 1.000 31.68134 314 TYR B C 1
ATOM 4772 O O . TYR B 1 314 ? 30.89800 -16.25900 -18.79300 1.000 24.02738 314 TYR B O 1
ATOM 4781 N N . VAL B 1 315 ? 31.96500 -14.32900 -19.26500 1.000 20.56231 315 VAL B N 1
ATOM 4782 C CA . VAL B 1 315 ? 31.00600 -13.50600 -18.54000 1.000 17.79965 315 VAL B CA 1
ATOM 4783 C C . VAL B 1 315 ? 31.02100 -12.10100 -19.12200 1.000 23.05702 315 VAL B C 1
ATOM 4784 O O . VAL B 1 315 ? 32.04700 -11.61200 -19.60300 1.000 21.28871 315 VAL B O 1
ATOM 4788 N N . GLU B 1 316 ? 29.85700 -11.46400 -19.10500 1.000 27.80928 316 GLU B N 1
ATOM 4789 C CA . GLU B 1 316 ? 29.72800 -10.04700 -19.40200 1.000 21.02393 316 GLU B CA 1
ATOM 4790 C C . GLU B 1 316 ? 29.19100 -9.33800 -18.16800 1.000 24.34378 316 GLU B C 1
ATOM 4791 O O . GLU B 1 316 ? 28.19400 -9.77400 -17.58200 1.000 26.06656 316 GLU B O 1
ATOM 4797 N N . VAL B 1 317 ? 29.85000 -8.25500 -17.77300 1.000 22.23559 317 VAL B N 1
ATOM 4798 C CA . VAL B 1 317 ? 29.36000 -7.39400 -16.70600 1.000 23.63176 317 VAL B CA 1
ATOM 4799 C C . VAL B 1 317 ? 28.79100 -6.15400 -17.37700 1.000 25.24702 317 VAL B C 1
ATOM 4800 O O . VAL B 1 317 ? 29.52100 -5.41600 -18.05200 1.000 23.18040 317 VAL B O 1
ATOM 4804 N N . TRP B 1 318 ? 27.49300 -5.92500 -17.20800 1.000 15.67683 318 TRP B N 1
ATOM 4805 C CA . TRP B 1 318 ? 26.83900 -4.77500 -17.81200 1.000 21.33670 318 TRP B CA 1
ATOM 4806 C C . TRP B 1 318 ? 27.00700 -3.57300 -16.89100 1.000 25.26436 318 TRP B C 1
ATOM 4807 O O . TRP B 1 318 ? 26.52100 -3.58600 -15.75400 1.000 20.30875 318 TRP B O 1
ATOM 4818 N N . GLY B 1 319 ? 27.70300 -2.55200 -17.36900 1.000 23.84946 319 GLY B N 1
ATOM 4819 C CA . GLY B 1 319 ? 27.86000 -1.33400 -16.60000 1.000 19.30418 319 GLY B CA 1
ATOM 4820 C C . GLY B 1 319 ? 29.03200 -0.51000 -17.08900 1.000 21.68816 319 GLY B C 1
ATOM 4821 O O . GLY B 1 319 ? 29.76900 -0.90400 -17.99500 1.000 19.11495 319 GLY B O 1
ATOM 4822 N N . ASP B 1 320 ? 29.17700 0.65900 -16.46200 1.000 22.94424 320 ASP B N 1
ATOM 4823 C CA . ASP B 1 320 ? 30.28900 1.56700 -16.73700 1.000 23.25994 320 ASP B CA 1
ATOM 4824 C C . ASP B 1 320 ? 31.59500 0.96400 -16.23300 1.000 19.54208 320 ASP B C 1
ATOM 4825 O O . ASP B 1 320 ? 31.71200 0.61200 -15.05600 1.000 19.23407 320 ASP B O 1
ATOM 4830 N N . ALA B 1 321 ? 32.59100 0.86600 -17.12100 1.000 12.70252 321 ALA B N 1
ATOM 4831 C CA . ALA B 1 321 ? 33.86100 0.25900 -16.73000 1.000 16.60566 321 ALA B CA 1
ATOM 4832 C C . ALA B 1 321 ? 34.59400 1.07700 -15.66900 1.000 17.90781 321 ALA B C 1
ATOM 4833 O O . ALA B 1 321 ? 35.37400 0.51300 -14.89600 1.000 14.02564 321 ALA B O 1
ATOM 4835 N N . THR B 1 322 ? 34.36300 2.39400 -15.60100 1.000 20.07043 322 THR B N 1
ATOM 4836 C CA . THR B 1 322 ? 35.01000 3.17500 -14.54600 1.000 21.03436 322 THR B CA 1
ATOM 4837 C C . THR B 1 322 ? 34.51800 2.76200 -13.16000 1.000 16.64368 322 THR B C 1
ATOM 4838 O O . THR B 1 322 ? 35.25600 2.89900 -12.17900 1.000 17.08404 322 THR B O 1
ATOM 4842 N N . LEU B 1 323 ? 33.27900 2.27700 -13.05400 1.000 15.78918 323 LEU B N 1
ATOM 4843 C CA . LEU B 1 323 ? 32.81400 1.70300 -11.79200 1.000 24.50187 323 LEU B CA 1
ATOM 4844 C C . LEU B 1 323 ? 33.40100 0.31700 -11.54700 1.000 20.61058 323 LEU B C 1
ATOM 4845 O O . LEU B 1 323 ? 33.82400 0.00800 -10.43000 1.000 18.65699 323 LEU B O 1
ATOM 4850 N N . ILE B 1 324 ? 33.44000 -0.51800 -12.58200 1.000 20.00537 324 ILE B N 1
ATOM 4851 C CA . ILE B 1 324 ? 33.66800 -1.95400 -12.43100 1.000 20.46088 324 ILE B CA 1
ATOM 4852 C C . ILE B 1 324 ? 35.15000 -2.30400 -12.47000 1.000 20.19764 324 ILE B C 1
ATOM 4853 O O . ILE B 1 324 ? 35.63500 -3.08000 -11.64100 1.000 24.28521 324 ILE B O 1
ATOM 4858 N N . PHE B 1 325 ? 35.87400 -1.77600 -13.45900 1.000 14.06539 325 PHE B N 1
ATOM 4859 C CA . PHE B 1 325 ? 37.24400 -2.22400 -13.69900 1.000 15.75958 325 PHE B CA 1
ATOM 4860 C C . PHE B 1 325 ? 38.18400 -2.03500 -12.51300 1.000 17.85654 325 PHE B C 1
ATOM 4861 O O . PHE B 1 325 ? 38.97800 -2.95400 -12.25000 1.000 16.78708 325 PHE B O 1
ATOM 4869 N N . PRO B 1 326 ? 38.19900 -0.90200 -11.79700 1.000 18.89306 326 PRO B N 1
ATOM 4870 C CA . PRO B 1 326 ? 39.10500 -0.82300 -10.63700 1.000 22.44638 326 PRO B CA 1
ATOM 4871 C C . PRO B 1 326 ? 38.82600 -1.89200 -9.59100 1.000 25.76138 326 PRO B C 1
ATOM 4872 O O . PRO B 1 326 ? 39.77600 -2.44200 -9.01500 1.000 16.76436 326 PRO B O 1
ATOM 4876 N N . ILE B 1 327 ? 37.54900 -2.21300 -9.34200 1.000 21.11173 327 ILE B N 1
ATOM 4877 C CA . ILE B 1 327 ? 37.21700 -3.29200 -8.40900 1.000 23.22078 327 ILE B CA 1
ATOM 4878 C C . ILE B 1 327 ? 37.75700 -4.61700 -8.92500 1.000 28.42881 327 ILE B C 1
ATOM 4879 O O . ILE B 1 327 ? 38.39500 -5.38200 -8.19300 1.000 19.81860 327 ILE B O 1
ATOM 4884 N N . LEU B 1 328 ? 37.50900 -4.90500 -10.20200 1.000 14.94572 328 LEU B N 1
ATOM 4885 C CA . LEU B 1 328 ? 37.94400 -6.17400 -10.77200 1.000 15.72994 328 LEU B CA 1
ATOM 4886 C C . LEU B 1 328 ? 39.46000 -6.32400 -10.69300 1.000 22.01519 328 LEU B C 1
ATOM 4887 O O . LEU B 1 328 ? 39.96600 -7.35900 -10.24900 1.000 13.60746 328 LEU B O 1
ATOM 4892 N N . VAL B 1 329 ? 40.20100 -5.28000 -11.08000 1.000 15.85298 329 VAL B N 1
ATOM 4893 C CA . VAL B 1 329 ? 41.66000 -5.38400 -11.10600 1.000 17.18035 329 VAL B CA 1
ATOM 4894 C C . VAL B 1 329 ? 42.21900 -5.53700 -9.69500 1.000 20.97358 329 VAL B C 1
ATOM 4895 O O . VAL B 1 329 ? 43.13400 -6.33600 -9.46300 1.000 24.67249 329 VAL B O 1
ATOM 4899 N N . TRP B 1 330 ? 41.70000 -4.77600 -8.72900 1.000 20.80975 330 TRP B N 1
ATOM 4900 C CA . TRP B 1 330 ? 42.20700 -4.91000 -7.36500 1.000 15.23096 330 TRP B CA 1
ATOM 4901 C C . TRP B 1 330 ? 41.94600 -6.30600 -6.81200 1.000 18.58368 330 TRP B C 1
ATOM 4902 O O . TRP B 1 330 ? 42.82700 -6.92000 -6.20000 1.000 20.23216 330 TRP B O 1
ATOM 4913 N N . MET B 1 331 ? 40.73000 -6.82000 -7.00100 1.000 18.88094 331 MET B N 1
ATOM 4914 C CA . MET B 1 331 ? 40.40200 -8.12900 -6.44400 1.000 26.06725 331 MET B CA 1
ATOM 4915 C C . MET B 1 331 ? 41.18800 -9.24500 -7.12400 1.000 29.56485 331 MET B C 1
ATOM 4916 O O . MET B 1 331 ? 41.52000 -10.24700 -6.48100 1.000 30.75767 331 MET B O 1
ATOM 4921 N N . VAL B 1 332 ? 41.49500 -9.09400 -8.41200 1.000 23.29846 332 VAL B N 1
ATOM 4922 C CA . VAL B 1 332 ? 42.27100 -10.10300 -9.12200 1.000 24.45053 332 VAL B CA 1
ATOM 4923 C C . VAL B 1 332 ? 43.75300 -9.99400 -8.78500 1.000 29.11130 332 VAL B C 1
ATOM 4924 O O . VAL B 1 332 ? 44.41300 -11.00000 -8.50500 1.000 28.39827 332 VAL B O 1
ATOM 4928 N N . MET B 1 333 ? 44.30000 -8.77500 -8.80800 1.000 24.16783 333 MET B N 1
ATOM 4929 C CA . MET B 1 333 ? 45.74500 -8.57600 -8.82000 1.000 21.05827 333 MET B CA 1
ATOM 4930 C C . MET B 1 333 ? 46.33700 -8.23000 -7.46200 1.000 37.98944 333 MET B C 1
ATOM 4931 O O . MET B 1 333 ? 47.53900 -8.44600 -7.26100 1.000 31.32747 333 MET B O 1
ATOM 4936 N N . LYS B 1 334 ? 45.54400 -7.70400 -6.53000 1.000 25.24118 334 LYS B N 1
ATOM 4937 C CA . LYS B 1 334 ? 46.09200 -7.17100 -5.28900 1.000 34.08786 334 LYS B CA 1
ATOM 4938 C C . LYS B 1 334 ? 45.42000 -7.67000 -4.02400 1.000 33.34661 334 LYS B C 1
ATOM 4939 O O . LYS B 1 334 ? 46.05400 -7.61100 -2.96500 1.000 42.31091 334 LYS B O 1
ATOM 4945 N N . ALA B 1 335 ? 44.17500 -8.13500 -4.07700 1.000 30.64480 335 ALA B N 1
ATOM 4946 C CA . ALA B 1 335 ? 43.51100 -8.57900 -2.85800 1.000 30.22044 335 ALA B CA 1
ATOM 4947 C C . ALA B 1 335 ? 44.16200 -9.86300 -2.36600 1.000 49.96093 335 ALA B C 1
ATOM 4948 O O . ALA B 1 335 ? 44.26100 -10.84800 -3.10600 1.000 39.30865 335 ALA B O 1
ATOM 4950 N N . ARG B 1 336 ? 44.59600 -9.84800 -1.11100 1.000 64.91080 336 ARG B N 1
ATOM 4951 C CA . ARG B 1 336 ? 45.44800 -10.89500 -0.56600 1.000 81.91708 336 ARG B CA 1
ATOM 4952 C C . ARG B 1 336 ? 44.75300 -11.66300 0.55100 1.000 75.99861 336 ARG B C 1
ATOM 4953 O O . ARG B 1 336 ? 43.83800 -12.44600 0.29900 1.000 80.73314 336 ARG B O 1
ATOM 4961 N N . GLU C 1 15 ? 1.27300 30.54500 -26.14400 1.000 78.00544 15 GLU C N 1
ATOM 4962 C CA . GLU C 1 15 ? 0.73900 29.18000 -26.40100 1.000 95.87973 15 GLU C CA 1
ATOM 4963 C C . GLU C 1 15 ? 1.59200 28.47500 -27.46000 1.000 102.13820 15 GLU C C 1
ATOM 4964 O O . GLU C 1 15 ? 1.48200 28.85200 -28.64800 1.000 96.61231 15 GLU C O 1
ATOM 4970 N N . GLY C 1 16 ? 2.36000 27.45500 -27.04500 1.000 95.31252 16 GLY C N 1
ATOM 4971 C CA . GLY C 1 16 ? 3.25100 26.64600 -27.91300 1.000 57.73484 16 GLY C CA 1
ATOM 4972 C C . GLY C 1 16 ? 2.51500 25.51400 -28.60800 1.000 61.49855 16 GLY C C 1
ATOM 4973 O O . GLY C 1 16 ? 1.29200 25.47400 -28.52400 1.000 62.97336 16 GLY C O 1
ATOM 4974 N N . VAL C 1 17 ? 3.22800 24.62200 -29.29500 1.000 46.17206 17 VAL C N 1
ATOM 4975 C CA . VAL C 1 17 ? 2.53200 23.51400 -30.00800 1.000 37.67931 17 VAL C CA 1
ATOM 4976 C C . VAL C 1 17 ? 1.87200 22.53900 -29.02800 1.000 45.87435 17 VAL C C 1
ATOM 4977 O O . VAL C 1 17 ? 2.51600 22.09700 -28.08300 1.000 37.44428 17 VAL C O 1
ATOM 4981 N N . GLU C 1 18 ? 0.62900 22.20400 -29.33200 1.000 36.28884 18 GLU C N 1
ATOM 4982 C CA . GLU C 1 18 ? -0.22700 21.29000 -28.56700 1.000 34.45390 18 GLU C CA 1
ATOM 4983 C C . GLU C 1 18 ? 0.19600 19.84100 -28.78800 1.000 48.64420 18 GLU C C 1
ATOM 4984 O O . GLU C 1 18 ? 0.27400 19.40900 -29.92700 1.000 40.92170 18 GLU C O 1
ATOM 4990 N N . VAL C 1 19 ? 0.37300 19.11700 -27.69300 1.000 35.46009 19 VAL C N 1
ATOM 4991 C CA . VAL C 1 19 ? 0.70900 17.69700 -27.76400 1.000 29.84437 19 VAL C CA 1
ATOM 4992 C C . VAL C 1 19 ? -0.56800 16.93500 -28.10300 1.000 31.42878 19 VAL C C 1
ATOM 4993 O O . VAL C 1 19 ? -1.51500 16.91000 -27.31500 1.000 34.51716 19 VAL C O 1
ATOM 4997 N N . LYS C 1 20 ? -0.59900 16.30800 -29.27800 1.000 28.20247 20 LYS C N 1
ATOM 4998 C CA . LYS C 1 20 ? -1.78900 15.57900 -29.69200 1.000 46.37943 20 LYS C CA 1
ATOM 4999 C C . LYS C 1 20 ? -1.39700 14.50600 -30.69700 1.000 38.05366 20 LYS C C 1
ATOM 5000 O O . LYS C 1 20 ? -0.59200 14.75400 -31.59600 1.000 41.71948 20 LYS C O 1
ATOM 5006 N N . GLY C 1 21 ? -1.97100 13.31700 -30.53300 1.000 28.38852 21 GLY C N 1
ATOM 5007 C CA . GLY C 1 21 ? -1.78800 12.24600 -31.47900 1.000 33.02855 21 GLY C CA 1
ATOM 5008 C C . GLY C 1 21 ? -2.90500 12.21700 -32.50200 1.000 40.00120 21 GLY C C 1
ATOM 5009 O O . GLY C 1 21 ? -3.91200 12.92200 -32.37900 1.000 39.91721 21 GLY C O 1
ATOM 5010 N N . PRO C 1 22 ? -2.74400 11.40100 -33.54100 1.000 46.05403 22 PRO C N 1
ATOM 5011 C CA . PRO C 1 22 ? -3.79300 11.30300 -34.56300 1.000 42.20283 22 PRO C CA 1
ATOM 5012 C C . PRO C 1 22 ? -5.04500 10.64300 -34.01200 1.000 43.24624 22 PRO C C 1
ATOM 5013 O O . PRO C 1 22 ? -4.97600 9.67400 -33.25200 1.000 41.40217 22 PRO C O 1
ATOM 5017 N N . TRP C 1 23 ? -6.19700 11.17000 -34.41500 1.000 42.19740 23 TRP C N 1
ATOM 5018 C CA . TRP C 1 23 ? -7.47400 10.52100 -34.14800 1.000 45.71749 23 TRP C CA 1
ATOM 5019 C C . TRP C 1 23 ? -7.75900 9.55400 -35.29000 1.000 41.18162 23 TRP C C 1
ATOM 5020 O O . TRP C 1 23 ? -7.88100 9.97300 -36.44700 1.000 46.65240 23 TRP C O 1
ATOM 5031 N N . LEU C 1 24 ? -7.86200 8.26600 -34.96800 1.000 35.73270 24 LEU C N 1
ATOM 5032 C CA . LEU C 1 24 ? -7.85800 7.24300 -36.00500 1.000 42.40628 24 LEU C CA 1
ATOM 5033 C C . LEU C 1 24 ? -9.17200 7.14400 -36.77000 1.000 49.78644 24 LEU C C 1
ATOM 5034 O O . LEU C 1 24 ? -9.21800 6.45000 -37.79000 1.000 59.80188 24 LEU C O 1
ATOM 5039 N N . ASP C 1 25 ? -10.23300 7.82200 -36.33000 1.000 58.28435 25 ASP C N 1
ATOM 5040 C CA . ASP C 1 25 ? -11.42200 7.89600 -37.17100 1.000 51.99839 25 ASP C CA 1
ATOM 5041 C C . ASP C 1 25 ? -11.21900 8.83500 -38.35500 1.000 47.63886 25 ASP C C 1
ATOM 5042 O O . ASP C 1 25 ? -11.87700 8.66300 -39.38700 1.000 73.39091 25 ASP C O 1
ATOM 5047 N N . ASP C 1 26 ? -10.31100 9.80300 -38.23800 1.000 41.83160 26 ASP C N 1
ATOM 5048 C CA . ASP C 1 26 ? -10.08500 10.80000 -39.27600 1.000 40.86253 26 ASP C CA 1
ATOM 5049 C C . ASP C 1 26 ? -8.84900 10.53200 -40.12400 1.000 69.40950 26 ASP C C 1
ATOM 5050 O O . ASP C 1 26 ? -8.85100 10.86400 -41.31500 1.000 62.78571 26 ASP C O 1
ATOM 5055 N N . ALA C 1 27 ? -7.79400 9.95800 -39.54600 1.000 55.95613 27 ALA C N 1
ATOM 5056 C CA . ALA C 1 27 ? -6.57700 9.69400 -40.30300 1.000 36.79242 27 ALA C CA 1
ATOM 5057 C C . ALA C 1 27 ? -6.85100 8.68400 -41.40800 1.000 45.28569 27 ALA C C 1
ATOM 5058 O O . ALA C 1 27 ? -7.47300 7.64200 -41.17700 1.000 38.42033 27 ALA C O 1
ATOM 5060 N N . GLN C 1 28 ? -6.37300 8.99000 -42.61600 1.000 36.87286 28 GLN C N 1
ATOM 5061 C CA . GLN C 1 28 ? -6.68100 8.19100 -43.79300 1.000 59.14440 28 GLN C CA 1
ATOM 5062 C C . GLN C 1 28 ? -5.51200 7.36200 -44.30800 1.000 49.85541 28 GLN C C 1
ATOM 5063 O O . GLN C 1 28 ? -5.70700 6.57000 -45.23700 1.000 49.65505 28 GLN C O 1
ATOM 5069 N N . SER C 1 29 ? -4.31700 7.51300 -43.74200 1.000 46.14674 29 SER C N 1
ATOM 5070 C CA . SER C 1 29 ? -3.16100 6.76000 -44.21000 1.000 54.07464 29 SER C CA 1
ATOM 5071 C C . SER C 1 29 ? -2.11100 6.71200 -43.10900 1.000 44.24792 29 SER C C 1
ATOM 5072 O O . SER C 1 29 ? -2.12300 7.52100 -42.17900 1.000 42.59080 29 SER C O 1
ATOM 5075 N N . LEU C 1 30 ? -1.19200 5.74800 -43.23400 1.000 44.97373 30 LEU C N 1
ATOM 5076 C CA . LEU C 1 30 ? -0.07200 5.68300 -42.30100 1.000 35.65360 30 LEU C CA 1
ATOM 5077 C C . LEU C 1 30 ? 0.79900 6.92600 -42.40800 1.000 41.35937 30 LEU C C 1
ATOM 5078 O O . LEU C 1 30 ? 1.32800 7.40200 -41.39600 1.000 32.32250 30 LEU C O 1
ATOM 5083 N N . GLU C 1 31 ? 0.93900 7.47900 -43.61800 1.000 28.00499 31 GLU C N 1
ATOM 5084 C CA . GLU C 1 31 ? 1.66100 8.73700 -43.77600 1.000 32.64017 31 GLU C CA 1
ATOM 5085 C C . GLU C 1 31 ? 1.01700 9.83900 -42.95000 1.000 33.60107 31 GLU C C 1
ATOM 5086 O O . GLU C 1 31 ? 1.71600 10.65800 -42.34300 1.000 39.34986 31 GLU C O 1
ATOM 5092 N N . GLU C 1 32 ? -0.31700 9.88400 -42.92600 1.000 40.46449 32 GLU C N 1
ATOM 5093 C CA . GLU C 1 32 ? -0.99800 10.89900 -42.13100 1.000 39.22477 32 GLU C CA 1
ATOM 5094 C C . GLU C 1 32 ? -0.75400 10.68600 -40.64200 1.000 26.40290 32 GLU C C 1
ATOM 5095 O O . GLU C 1 32 ? -0.52700 11.65000 -39.90200 1.000 27.00459 32 GLU C O 1
ATOM 5101 N N . VAL C 1 33 ? -0.78900 9.43200 -40.18700 1.000 30.23392 33 VAL C N 1
ATOM 5102 C CA . VAL C 1 33 ? -0.45800 9.13000 -38.79600 1.000 36.82227 33 VAL C CA 1
ATOM 5103 C C . VAL C 1 33 ? 0.93100 9.66200 -38.45500 1.000 45.67039 33 VAL C C 1
ATOM 5104 O O . VAL C 1 33 ? 1.12500 10.33900 -37.43700 1.000 39.28919 33 VAL C O 1
ATOM 5108 N N . VAL C 1 34 ? 1.90800 9.39800 -39.32600 1.000 39.52046 34 VAL C N 1
ATOM 5109 C CA . VAL C 1 34 ? 3.29000 9.78200 -39.05200 1.000 22.98217 34 VAL C CA 1
ATOM 5110 C C . VAL C 1 34 ? 3.46300 11.29700 -39.09200 1.000 33.92129 34 VAL C C 1
ATOM 5111 O O . VAL C 1 34 ? 4.33100 11.85000 -38.39900 1.000 26.81683 34 VAL C O 1
ATOM 5115 N N . SER C 1 35 ? 2.63900 12.00300 -39.87300 1.000 32.20422 35 SER C N 1
ATOM 5116 C CA . SER C 1 35 ? 2.73300 13.45900 -39.89500 1.000 30.88449 35 SER C CA 1
ATOM 5117 C C . SER C 1 35 ? 2.45200 14.07800 -38.52700 1.000 38.68348 35 SER C C 1
ATOM 5118 O O . SER C 1 35 ? 2.86500 15.21600 -38.28000 1.000 39.30728 35 SER C O 1
ATOM 5121 N N . TYR C 1 36 ? 1.77700 13.35100 -37.63200 1.000 28.59139 36 TYR C N 1
ATOM 5122 C CA . TYR C 1 36 ? 1.53700 13.80600 -36.26500 1.000 29.11929 36 TYR C CA 1
ATOM 5123 C C . TYR C 1 36 ? 2.73600 13.62400 -35.33800 1.000 42.98851 36 TYR C C 1
ATOM 5124 O O . TYR C 1 36 ? 2.69300 14.12200 -34.20600 1.000 35.80929 36 TYR C O 1
ATOM 5133 N N . TYR C 1 37 ? 3.79200 12.92900 -35.78100 1.000 30.10696 37 TYR C N 1
ATOM 5134 C CA . TYR C 1 37 ? 4.84300 12.49000 -34.86200 1.000 35.42344 37 TYR C CA 1
ATOM 5135 C C . TYR C 1 37 ? 5.53800 13.66500 -34.19000 1.000 26.02126 37 TYR C C 1
ATOM 5136 O O . TYR C 1 37 ? 5.90900 13.58400 -33.01200 1.000 27.10173 37 TYR C O 1
ATOM 5145 N N . TYR C 1 38 ? 5.72600 14.76900 -34.91600 1.000 27.48611 38 TYR C N 1
ATOM 5146 C CA . TYR C 1 38 ? 6.34400 15.94400 -34.30800 1.000 22.89278 38 TYR C CA 1
ATOM 5147 C C . TYR C 1 38 ? 5.54600 16.45600 -33.11300 1.000 26.15422 38 TYR C C 1
ATOM 5148 O O . TYR C 1 38 ? 6.11300 17.13300 -32.25200 1.000 31.11847 38 TYR C O 1
ATOM 5157 N N . ARG C 1 39 ? 4.25500 16.12400 -33.03400 1.000 30.66606 39 ARG C N 1
ATOM 5158 C CA . ARG C 1 39 ? 3.36200 16.57000 -31.97200 1.000 45.07663 39 ARG C CA 1
ATOM 5159 C C . ARG C 1 39 ? 3.13400 15.53000 -30.88100 1.000 30.20243 39 ARG C C 1
ATOM 5160 O O . ARG C 1 39 ? 2.48000 15.84100 -29.88200 1.000 33.84728 39 ARG C O 1
ATOM 5168 N N . ILE C 1 40 ? 3.60100 14.30900 -31.08800 1.000 31.93855 40 ILE C N 1
ATOM 5169 C CA . ILE C 1 40 ? 3.31000 13.19500 -30.14500 1.000 23.96188 40 ILE C CA 1
ATOM 5170 C C . ILE C 1 40 ? 4.20400 13.26600 -28.90900 1.000 31.14714 40 ILE C C 1
ATOM 5171 O O . ILE C 1 40 ? 3.75900 12.83700 -27.88300 1.000 29.88206 40 ILE C O 1
ATOM 5176 N N . GLY C 1 41 ? 5.38900 13.85300 -29.03000 1.000 28.51496 41 GLY C N 1
ATOM 5177 C CA . GLY C 1 41 ? 6.33400 13.95400 -27.91000 1.000 25.58154 41 GLY C CA 1
ATOM 5178 C C . GLY C 1 41 ? 7.35000 12.82500 -27.88200 1.000 29.06837 41 GLY C C 1
ATOM 5179 O O . GLY C 1 41 ? 7.24800 11.90700 -28.66900 1.000 25.72812 41 GLY C O 1
ATOM 5180 N N . PHE C 1 42 ? 8.32500 12.95600 -26.99400 1.000 25.67917 42 PHE C N 1
ATOM 5181 C CA . PHE C 1 42 ? 9.42000 11.98000 -26.79300 1.000 28.17351 42 PHE C CA 1
ATOM 5182 C C . PHE C 1 42 ? 10.15600 11.72900 -28.11000 1.000 30.99151 42 PHE C C 1
ATOM 5183 O O . PHE C 1 42 ? 10.43400 12.69300 -28.81200 1.000 26.41087 42 PHE C O 1
ATOM 5191 N N . GLN C 1 43 ? 10.39300 10.46500 -28.43800 1.000 20.39283 43 GLN C N 1
ATOM 5192 C CA . GLN C 1 43 ? 11.16700 10.13700 -29.65000 1.000 22.59260 43 GLN C CA 1
ATOM 5193 C C . GLN C 1 43 ? 10.34300 10.40700 -30.90800 1.000 27.77138 43 GLN C C 1
ATOM 5194 O O . GLN C 1 43 ? 10.95400 10.75100 -31.87900 1.000 24.73392 43 GLN C O 1
ATOM 5200 N N . ALA C 1 44 ? 9.03300 10.17700 -30.88800 1.000 22.97081 44 ALA C N 1
ATOM 5201 C CA . ALA C 1 44 ? 8.21700 10.50700 -32.04800 1.000 24.10973 44 ALA C CA 1
ATOM 5202 C C . ALA C 1 44 ? 8.45900 11.94300 -32.47900 1.000 23.75779 44 ALA C C 1
ATOM 5203 O O . ALA C 1 44 ? 8.61700 12.22400 -33.67300 1.000 25.71757 44 ALA C O 1
ATOM 5205 N N . THR C 1 45 ? 8.53200 12.86100 -31.50900 1.000 26.52446 45 THR C N 1
ATOM 5206 C CA . THR C 1 45 ? 8.82700 14.25600 -31.82000 1.000 25.93188 45 THR C CA 1
ATOM 5207 C C . THR C 1 45 ? 10.17600 14.38600 -32.52100 1.000 32.24843 45 THR C C 1
ATOM 5208 O O . THR C 1 45 ? 10.31800 15.16400 -33.47300 1.000 26.45420 45 THR C O 1
ATOM 5212 N N . HIS C 1 46 ? 11.17600 13.62500 -32.06700 1.000 34.70599 46 HIS C N 1
ATOM 5213 C CA . HIS C 1 46 ? 12.49200 13.66900 -32.69900 1.000 30.90740 46 HIS C CA 1
ATOM 5214 C C . HIS C 1 46 ? 12.45000 13.13100 -34.12900 1.000 21.09694 46 HIS C C 1
ATOM 5215 O O . HIS C 1 46 ? 13.06900 13.71100 -35.02800 1.000 23.23187 46 HIS C O 1
ATOM 5222 N N . LEU C 1 47 ? 11.73100 12.02900 -34.36200 1.000 17.36425 47 LEU C N 1
ATOM 5223 C CA . LEU C 1 47 ? 11.58100 11.52700 -35.72500 1.000 20.43560 47 LEU C CA 1
ATOM 5224 C C . LEU C 1 47 ? 10.86000 12.54600 -36.59800 1.000 30.15431 47 LEU C C 1
ATOM 5225 O O . LEU C 1 47 ? 11.21000 12.73700 -37.77000 1.000 27.86155 47 LEU C O 1
ATOM 5230 N N . GLY C 1 48 ? 9.84900 13.21400 -36.04100 1.000 31.50688 48 GLY C N 1
ATOM 5231 C CA . GLY C 1 48 ? 9.20300 14.29200 -36.76600 1.000 29.85437 48 GLY C CA 1
ATOM 5232 C C . GLY C 1 48 ? 10.16800 15.39300 -37.15800 1.000 25.30766 48 GLY C C 1
ATOM 5233 O O . GLY C 1 48 ? 10.10100 15.92300 -38.26600 1.000 30.29527 48 GLY C O 1
ATOM 5234 N N . ARG C 1 49 ? 11.03500 15.79000 -36.24200 1.000 27.15306 49 ARG C N 1
ATOM 5235 C CA . ARG C 1 49 ? 12.03600 16.83900 -36.56500 1.000 30.51281 49 ARG C CA 1
ATOM 5236 C C . ARG C 1 49 ? 13.04300 16.32000 -37.60100 1.000 46.16961 49 ARG C C 1
ATOM 5237 O O . ARG C 1 49 ? 13.42900 17.08500 -38.46100 1.000 32.95867 49 ARG C O 1
ATOM 5245 N N . ALA C 1 50 ? 13.47100 15.07000 -37.46300 1.000 31.29780 50 ALA C N 1
ATOM 5246 C CA . ALA C 1 50 ? 14.39500 14.49100 -38.43700 1.000 34.76971 50 ALA C CA 1
ATOM 5247 C C . ALA C 1 50 ? 13.79200 14.51500 -39.84100 1.000 23.91867 50 ALA C C 1
ATOM 5248 O O . ALA C 1 50 ? 14.47900 14.87300 -40.80600 1.000 27.13904 50 ALA C O 1
ATOM 5250 N N . ILE C 1 51 ? 12.50000 14.16700 -39.96800 1.000 27.65744 51 ILE C N 1
ATOM 5251 C CA . ILE C 1 51 ? 11.84400 14.12500 -41.27400 1.000 32.33103 51 ILE C CA 1
ATOM 5252 C C . ILE C 1 51 ? 11.93800 15.46600 -41.97100 1.000 49.51272 51 ILE C C 1
ATOM 5253 O O . ILE C 1 51 ? 12.26800 15.57300 -43.16800 1.000 38.52490 51 ILE C O 1
ATOM 5258 N N . GLU C 1 52 ? 11.64300 16.50400 -41.25200 1.000 40.46277 52 GLU C N 1
ATOM 5259 C CA . GLU C 1 52 ? 11.63400 17.82400 -41.87300 1.000 43.69619 52 GLU C CA 1
ATOM 5260 C C . GLU C 1 52 ? 12.94900 18.57500 -41.82300 1.000 36.34696 52 GLU C C 1
ATOM 5261 O O . GLU C 1 52 ? 13.09600 19.60500 -42.51000 1.000 45.99399 52 GLU C O 1
ATOM 5267 N N . ILE C 1 53 ? 13.94700 18.10100 -41.07000 1.000 26.61478 53 ILE C N 1
ATOM 5268 C CA . ILE C 1 53 ? 15.32700 18.55100 -41.34900 1.000 32.94183 53 ILE C CA 1
ATOM 5269 C C . ILE C 1 53 ? 15.80500 18.00500 -42.68800 1.000 49.09365 53 ILE C C 1
ATOM 5270 O O . ILE C 1 53 ? 16.38300 18.73400 -43.50100 1.000 34.48744 53 ILE C O 1
ATOM 5275 N N . TRP C 1 54 ? 15.58900 16.70500 -42.92500 1.000 33.13959 54 TRP C N 1
ATOM 5276 C CA . TRP C 1 54 ? 16.03800 16.09500 -44.17300 1.000 40.17264 54 TRP C CA 1
ATOM 5277 C C . TRP C 1 54 ? 15.22300 16.59400 -45.35800 1.000 36.63651 54 TRP C C 1
ATOM 5278 O O . TRP C 1 54 ? 15.73100 16.64100 -46.48600 1.000 37.28306 54 TRP C O 1
ATOM 5289 N N . ARG C 1 55 ? 13.96400 16.96600 -45.12600 1.000 35.42105 55 ARG C N 1
ATOM 5290 C CA . ARG C 1 55 ? 13.15100 17.51600 -46.20500 1.000 33.55673 55 ARG C CA 1
ATOM 5291 C C . ARG C 1 55 ? 13.74100 18.82000 -46.72900 1.000 32.70594 55 ARG C C 1
ATOM 5292 O O . ARG C 1 55 ? 13.80700 19.02500 -47.94600 1.000 40.32290 55 ARG C O 1
ATOM 5300 N N . LYS C 1 56 ? 14.18900 19.70900 -45.83400 1.000 31.70534 56 LYS C N 1
ATOM 5301 C CA . LYS C 1 56 ? 14.93700 20.88900 -46.27400 1.000 41.92210 56 LYS C CA 1
ATOM 5302 C C . LYS C 1 56 ? 16.10200 20.49700 -47.15600 1.000 39.09416 56 LYS C C 1
ATOM 5303 O O . LYS C 1 56 ? 16.23100 20.96100 -48.29200 1.000 55.18868 56 LYS C O 1
ATOM 5309 N N . VAL C 1 57 ? 16.99500 19.67000 -46.60400 1.000 41.34454 57 VAL C N 1
ATOM 5310 C CA . VAL C 1 57 ? 18.24700 19.34700 -47.27500 1.000 39.03684 57 VAL C CA 1
ATOM 5311 C C . VAL C 1 57 ? 17.95800 18.77000 -48.65000 1.000 29.81687 57 VAL C C 1
ATOM 5312 O O . VAL C 1 57 ? 18.61400 19.11500 -49.63800 1.000 42.54035 57 VAL C O 1
ATOM 5316 N N . GLU C 1 58 ? 16.93800 17.91600 -48.73900 1.000 34.23980 58 GLU C N 1
ATOM 5317 C CA . GLU C 1 58 ? 16.58400 17.31200 -50.01500 1.000 29.67365 58 GLU C CA 1
ATOM 5318 C C . GLU C 1 58 ? 15.99400 18.34400 -50.97000 1.000 51.63641 58 GLU C C 1
ATOM 5319 O O . GLU C 1 58 ? 16.37400 18.40500 -52.14700 1.000 46.42694 58 GLU C O 1
ATOM 5325 N N . GLU C 1 59 ? 15.06500 19.17000 -50.48400 1.000 47.80667 59 GLU C N 1
ATOM 5326 C CA . GLU C 1 59 ? 14.52400 20.23100 -51.32800 1.000 51.57028 59 GLU C CA 1
ATOM 5327 C C . GLU C 1 59 ? 15.61000 21.22700 -51.71800 1.000 46.48787 59 GLU C C 1
ATOM 5328 O O . GLU C 1 59 ? 15.68100 21.65200 -52.87600 1.000 38.90612 59 GLU C O 1
ATOM 5334 N N . LYS C 1 60 ? 16.48000 21.59300 -50.77100 1.000 36.82452 60 LYS C N 1
ATOM 5335 C CA . LYS C 1 60 ? 17.58700 22.48900 -51.09100 1.000 30.84837 60 LYS C CA 1
ATOM 5336 C C . LYS C 1 60 ? 18.50400 21.87900 -52.14500 1.000 65.04026 60 LYS C C 1
ATOM 5337 O O . LYS C 1 60 ? 19.01200 22.58800 -53.02200 1.000 58.09444 60 LYS C O 1
ATOM 5343 N N . ARG C 1 61 ? 18.73600 20.56500 -52.06900 1.000 44.49012 61 ARG C N 1
ATOM 5344 C CA . ARG C 1 61 ? 19.59400 19.90800 -53.04900 1.000 49.30954 61 ARG C CA 1
ATOM 5345 C C . ARG C 1 61 ? 18.95300 19.90100 -54.43000 1.000 40.97264 61 ARG C C 1
ATOM 5346 O O . ARG C 1 61 ? 19.63500 20.12200 -55.43700 1.000 41.13890 61 ARG C O 1
ATOM 5354 N N . GLU C 1 62 ? 17.64600 19.64400 -54.49700 1.000 38.47062 62 GLU C N 1
ATOM 5355 C CA . GLU C 1 62 ? 16.95700 19.59500 -55.78000 1.000 45.62852 62 GLU C CA 1
ATOM 5356 C C . GLU C 1 62 ? 16.83100 20.96800 -56.43000 1.000 59.81764 62 GLU C C 1
ATOM 5357 O O . GLU C 1 62 ? 16.55900 21.04700 -57.63300 1.000 58.58974 62 GLU C O 1
ATOM 5363 N N . ARG C 1 63 ? 17.01200 22.04400 -55.66900 1.000 51.46263 63 ARG C N 1
ATOM 5364 C CA . ARG C 1 63 ? 17.05600 23.39000 -56.22200 1.000 49.73506 63 ARG C CA 1
ATOM 5365 C C . ARG C 1 63 ? 18.45900 23.79400 -56.63700 1.000 53.24886 63 ARG C C 1
ATOM 5366 O O . ARG C 1 63 ? 18.70900 24.98000 -56.87000 1.000 67.00872 63 ARG C O 1
ATOM 5374 N N . GLY C 1 64 ? 19.37900 22.83600 -56.72400 1.000 48.82870 64 GLY C N 1
ATOM 5375 C CA . GLY C 1 64 ? 20.72500 23.10500 -57.17300 1.000 43.15343 64 GLY C CA 1
ATOM 5376 C C . GLY C 1 64 ? 21.64900 23.67100 -56.12300 1.000 36.40791 64 GLY C C 1
ATOM 5377 O O . GLY C 1 64 ? 22.82600 23.90700 -56.42300 1.000 59.57702 64 GLY C O 1
ATOM 5378 N N . GLU C 1 65 ? 21.14200 23.82900 -54.90200 1.000 45.81808 65 GLU C N 1
ATOM 5379 C CA . GLU C 1 65 ? 21.95700 24.29100 -53.74600 1.000 54.46026 65 GLU C CA 1
ATOM 5380 C C . GLU C 1 65 ? 22.89400 23.14800 -53.34900 1.000 57.79413 65 GLU C C 1
ATOM 5381 O O . GLU C 1 65 ? 22.44800 22.00400 -53.37500 1.000 51.44173 65 GLU C O 1
ATOM 5387 N N . GLU C 1 66 ? 24.13200 23.46400 -52.98800 1.000 49.35678 66 GLU C N 1
ATOM 5388 C CA . GLU C 1 66 ? 25.11500 22.42700 -52.68900 1.000 57.26111 66 GLU C CA 1
ATOM 5389 C C . GLU C 1 66 ? 25.18300 22.17600 -51.18500 1.000 50.47439 66 GLU C C 1
ATOM 5390 O O . GLU C 1 66 ? 25.71400 22.99800 -50.43200 1.000 54.58699 66 GLU C O 1
ATOM 5396 N N . ILE C 1 67 ? 24.65200 21.03500 -50.75800 1.000 38.16422 67 ILE C N 1
ATOM 5397 C CA . ILE C 1 67 ? 24.86800 20.49500 -49.42200 1.000 41.27196 67 ILE C CA 1
ATOM 5398 C C . ILE C 1 67 ? 25.44000 19.09800 -49.60200 1.000 33.92831 67 ILE C C 1
ATOM 5399 O O . ILE C 1 67 ? 24.77200 18.21800 -50.16100 1.000 29.60690 67 ILE C O 1
ATOM 5404 N N . ARG C 1 68 ? 26.67300 18.89100 -49.14800 1.000 28.49454 68 ARG C N 1
ATOM 5405 C CA . ARG C 1 68 ? 27.28900 17.57600 -49.27000 1.000 32.59116 68 ARG C CA 1
ATOM 5406 C C . ARG C 1 68 ? 26.82400 16.69500 -48.11500 1.000 37.25938 68 ARG C C 1
ATOM 5407 O O . ARG C 1 68 ? 27.10600 16.98500 -46.94800 1.000 27.19392 68 ARG C O 1
ATOM 5415 N N . VAL C 1 69 ? 26.11800 15.61700 -48.44400 1.000 29.38054 69 VAL C N 1
ATOM 5416 C CA . VAL C 1 69 ? 25.44700 14.77800 -47.45900 1.000 30.77413 69 VAL C CA 1
ATOM 5417 C C . VAL C 1 69 ? 26.35300 13.59900 -47.11800 1.000 34.21900 69 VAL C C 1
ATOM 5418 O O . VAL C 1 69 ? 26.60800 12.73200 -47.96200 1.000 32.05342 69 VAL C O 1
ATOM 5422 N N . PHE C 1 70 ? 26.83000 13.56500 -45.87300 1.000 25.43762 70 PHE C N 1
ATOM 5423 C CA . PHE C 1 70 ? 27.61900 12.45500 -45.34800 1.000 21.46541 70 PHE C CA 1
ATOM 5424 C C . PHE C 1 70 ? 26.69800 11.43500 -44.68800 1.000 30.25887 70 PHE C C 1
ATOM 5425 O O . PHE C 1 70 ? 25.92600 11.78200 -43.78600 1.000 29.93849 70 PHE C O 1
ATOM 5433 N N . LEU C 1 71 ? 26.78200 10.18300 -45.13400 1.000 25.19413 71 LEU C N 1
ATOM 5434 C CA . LEU C 1 71 ? 25.99600 9.08500 -44.58200 1.000 16.98530 71 LEU C CA 1
ATOM 5435 C C . LEU C 1 71 ? 26.93000 8.10400 -43.88400 1.000 26.51690 71 LEU C C 1
ATOM 5436 O O . LEU C 1 71 ? 27.87200 7.59100 -44.50000 1.000 17.18932 71 LEU C O 1
ATOM 5441 N N . GLY C 1 72 ? 26.67000 7.84800 -42.61400 1.000 23.45218 72 GLY C N 1
ATOM 5442 C CA . GLY C 1 72 ? 27.46100 6.89700 -41.84900 1.000 25.59996 72 GLY C CA 1
ATOM 5443 C C . GLY C 1 72 ? 26.57700 5.84900 -41.21500 1.000 29.38742 72 GLY C C 1
ATOM 5444 O O . GLY C 1 72 ? 25.47400 6.14800 -40.76100 1.000 24.75356 72 GLY C O 1
ATOM 5445 N N . TYR C 1 73 ? 27.06700 4.60900 -41.20400 1.000 20.40224 73 TYR C N 1
ATOM 5446 C CA . TYR C 1 73 ? 26.33000 3.51200 -40.59100 1.000 15.97925 73 TYR C CA 1
ATOM 5447 C C . TYR C 1 73 ? 27.29800 2.41100 -40.17800 1.000 29.25501 73 TYR C C 1
ATOM 5448 O O . TYR C 1 73 ? 28.38700 2.27100 -40.74500 1.000 15.78285 73 TYR C O 1
ATOM 5457 N N . THR C 1 74 ? 26.88000 1.63600 -39.18100 1.000 17.76885 74 THR C N 1
ATOM 5458 C CA . THR C 1 74 ? 27.63200 0.49100 -38.70100 1.000 17.44676 74 THR C CA 1
ATOM 5459 C C . THR C 1 74 ? 27.14600 -0.76300 -39.42000 1.000 18.95396 74 THR C C 1
ATOM 5460 O O . THR C 1 74 ? 26.19300 -0.73000 -40.19900 1.000 17.60634 74 THR C O 1
ATOM 5464 N N . SER C 1 75 ? 27.79700 -1.89500 -39.13600 1.000 12.25132 75 SER C N 1
ATOM 5465 C CA . SER C 1 75 ? 27.56300 -3.10200 -39.92400 1.000 23.25863 75 SER C CA 1
ATOM 5466 C C . SER C 1 75 ? 26.15300 -3.66000 -39.73400 1.000 19.21967 75 SER C C 1
ATOM 5467 O O . SER C 1 75 ? 25.59100 -4.23100 -40.67700 1.000 16.76248 75 SER C O 1
ATOM 5470 N N . ASN C 1 76 ? 25.56200 -3.49300 -38.54100 1.000 17.50956 76 ASN C N 1
ATOM 5471 C CA . ASN C 1 76 ? 24.19200 -3.95400 -38.30100 1.000 17.78547 76 ASN C CA 1
ATOM 5472 C C . ASN C 1 76 ? 23.20200 -3.34800 -39.28800 1.000 20.38867 76 ASN C C 1
ATOM 5473 O O . ASN C 1 76 ? 22.21000 -3.99100 -39.64600 1.000 18.53996 76 ASN C O 1
ATOM 5478 N N . ILE C 1 77 ? 23.44200 -2.11100 -39.72700 1.000 18.90589 77 ILE C N 1
ATOM 5479 C CA . ILE C 1 77 ? 22.57400 -1.50200 -40.73100 1.000 19.96641 77 ILE C CA 1
ATOM 5480 C C . ILE C 1 77 ? 22.59100 -2.31700 -42.02100 1.000 22.54871 77 ILE C C 1
ATOM 5481 O O . ILE C 1 77 ? 21.54600 -2.55600 -42.63800 1.000 27.52004 77 ILE C O 1
ATOM 5486 N N . ILE C 1 78 ? 23.77500 -2.75400 -42.45100 1.000 19.28587 78 ILE C N 1
ATOM 5487 C CA . ILE C 1 78 ? 23.87400 -3.54800 -43.67200 1.000 19.27708 78 ILE C CA 1
ATOM 5488 C C . ILE C 1 78 ? 23.42500 -4.99700 -43.44700 1.000 18.89275 78 ILE C C 1
ATOM 5489 O O . ILE C 1 78 ? 22.89800 -5.63600 -44.36500 1.000 21.49919 78 ILE C O 1
ATOM 5494 N N . SER C 1 79 ? 23.62200 -5.54200 -42.24600 1.000 18.80248 79 SER C N 1
ATOM 5495 C CA . SER C 1 79 ? 23.12200 -6.88400 -41.96100 1.000 16.52555 79 SER C CA 1
ATOM 5496 C C . SER C 1 79 ? 21.60900 -6.94900 -42.13400 1.000 23.29049 79 SER C C 1
ATOM 5497 O O . SER C 1 79 ? 21.06800 -7.95700 -42.60000 1.000 21.55821 79 SER C O 1
ATOM 5500 N N . SER C 1 80 ? 20.91500 -5.87300 -41.77500 1.000 17.09149 80 SER C N 1
ATOM 5501 C CA . SER C 1 80 ? 19.46500 -5.81800 -41.82300 1.000 20.72297 80 SER C CA 1
ATOM 5502 C C . SER C 1 80 ? 18.97700 -5.49700 -43.23600 1.000 20.86297 80 SER C C 1
ATOM 5503 O O . SER C 1 80 ? 19.76000 -5.25600 -44.16300 1.000 19.72629 80 SER C O 1
ATOM 5506 N N . GLY C 1 81 ? 17.65300 -5.47700 -43.39700 1.000 19.03799 81 GLY C N 1
ATOM 5507 C CA . GLY C 1 81 ? 17.04200 -5.10100 -44.65900 1.000 17.78664 81 GLY C CA 1
ATOM 5508 C C . GLY C 1 81 ? 17.19900 -3.63700 -45.01700 1.000 24.29556 81 GLY C C 1
ATOM 5509 O O . GLY C 1 81 ? 16.84400 -3.24900 -46.13500 1.000 22.99244 81 GLY C O 1
ATOM 5510 N N . LEU C 1 82 ? 17.72500 -2.81900 -44.10200 1.000 13.29691 82 LEU C N 1
ATOM 5511 C CA . LEU C 1 82 ? 18.02400 -1.43300 -44.44000 1.000 18.68561 82 LEU C CA 1
ATOM 5512 C C . LEU C 1 82 ? 19.03400 -1.34100 -45.57000 1.000 23.33618 82 LEU C C 1
ATOM 5513 O O . LEU C 1 82 ? 19.13300 -0.29100 -46.21500 1.000 23.33180 82 LEU C O 1
ATOM 5518 N N . ARG C 1 83 ? 19.78500 -2.42100 -45.81200 1.000 18.05949 83 ARG C N 1
ATOM 5519 C CA . ARG C 1 83 ? 20.75600 -2.45700 -46.90300 1.000 16.59079 83 ARG C CA 1
ATOM 5520 C C . ARG C 1 83 ? 20.13800 -2.02600 -48.23100 1.000 19.89755 83 ARG C C 1
ATOM 5521 O O . ARG C 1 83 ? 20.75400 -1.27300 -48.99500 1.000 19.96881 83 ARG C O 1
ATOM 5529 N N . GLU C 1 84 ? 18.92000 -2.49200 -48.52400 1.000 19.01479 84 GLU C N 1
ATOM 5530 C CA . GLU C 1 84 ? 18.25200 -2.10600 -49.76800 1.000 22.40042 84 GLU C CA 1
ATOM 5531 C C . GLU C 1 84 ? 17.88300 -0.62600 -49.78200 1.000 28.44663 84 GLU C C 1
ATOM 5532 O O . GLU C 1 84 ? 17.89400 0.00600 -50.84700 1.000 20.68656 84 GLU C O 1
ATOM 5538 N N . ILE C 1 85 ? 17.52300 -0.06500 -48.62400 1.000 22.05567 85 ILE C N 1
ATOM 5539 C CA . ILE C 1 85 ? 17.20800 1.36000 -48.55400 1.000 26.34404 85 ILE C CA 1
ATOM 5540 C C . ILE C 1 85 ? 18.47000 2.19700 -48.71700 1.000 24.37855 85 ILE C C 1
ATOM 5541 O O . ILE C 1 85 ? 18.46700 3.21300 -49.42000 1.000 24.21551 85 ILE C O 1
ATOM 5546 N N . ILE C 1 86 ? 19.57000 1.78600 -48.07700 1.000 22.40921 86 ILE C N 1
ATOM 5547 C CA . ILE C 1 86 ? 20.84800 2.45700 -48.30600 1.000 17.84029 86 ILE C CA 1
ATOM 5548 C C . ILE C 1 86 ? 21.22200 2.39200 -49.78100 1.000 23.67135 86 ILE C C 1
ATOM 5549 O O . ILE C 1 86 ? 21.67600 3.38300 -50.36700 1.000 25.12419 86 ILE C O 1
ATOM 5554 N N . ALA C 1 87 ? 21.05400 1.22000 -50.40100 1.000 19.23021 87 ALA C N 1
ATOM 5555 C CA . ALA C 1 87 ? 21.43300 1.07800 -51.80200 1.000 28.75630 87 ALA C CA 1
ATOM 5556 C C . ALA C 1 87 ? 20.62500 2.02100 -52.68200 1.000 19.29015 87 ALA C C 1
ATOM 5557 O O . ALA C 1 87 ? 21.18200 2.69000 -53.56200 1.000 26.36218 87 ALA C O 1
ATOM 5559 N N . TRP C 1 88 ? 19.31500 2.11000 -52.43600 1.000 20.67339 88 TRP C N 1
ATOM 5560 C CA . TRP C 1 88 ? 18.47800 3.03800 -53.18900 1.000 25.02477 88 TRP C CA 1
ATOM 5561 C C . TRP C 1 88 ? 18.95300 4.47400 -53.00900 1.000 29.46549 88 TRP C C 1
ATOM 5562 O O . TRP C 1 88 ? 19.04500 5.22800 -53.98600 1.000 23.16450 88 TRP C O 1
ATOM 5573 N N . LEU C 1 89 ? 19.29400 4.86100 -51.77200 1.000 21.62931 89 LEU C N 1
ATOM 5574 C CA . LEU C 1 89 ? 19.75000 6.22400 -51.51200 1.000 19.62977 89 LEU C CA 1
ATOM 5575 C C . LEU C 1 89 ? 20.99600 6.55000 -52.32400 1.000 29.10073 89 LEU C C 1
ATOM 5576 O O . LEU C 1 89 ? 21.17300 7.68700 -52.78700 1.000 23.17729 89 LEU C O 1
ATOM 5581 N N . VAL C 1 90 ? 21.88200 5.57100 -52.48200 1.000 22.57626 90 VAL C N 1
ATOM 5582 C CA . VAL C 1 90 ? 23.09900 5.77400 -53.25300 1.000 19.50983 90 VAL C CA 1
ATOM 5583 C C . VAL C 1 90 ? 22.80000 5.77000 -54.74800 1.000 21.63583 90 VAL C C 1
ATOM 5584 O O . VAL C 1 90 ? 23.32500 6.60000 -55.50000 1.000 22.00081 90 VAL C O 1
ATOM 5588 N N . LYS C 1 91 ? 21.94600 4.85100 -55.20100 1.000 25.62969 91 LYS C N 1
ATOM 5589 C CA . LYS C 1 91 ? 21.55400 4.84100 -56.60700 1.000 25.20636 91 LYS C CA 1
ATOM 5590 C C . LYS C 1 91 ? 20.95200 6.17900 -57.01200 1.000 29.37385 91 LYS C C 1
ATOM 5591 O O . LYS C 1 91 ? 21.29700 6.73600 -58.06300 1.000 25.73155 91 LYS C O 1
ATOM 5597 N N . GLU C 1 92 ? 20.08900 6.73100 -56.16600 1.000 25.30441 92 GLU C N 1
ATOM 5598 C CA . GLU C 1 92 ? 19.37300 7.96100 -56.46200 1.000 26.41845 92 GLU C CA 1
ATOM 5599 C C . GLU C 1 92 ? 20.14800 9.20900 -56.07000 1.000 21.12815 92 GLU C C 1
ATOM 5600 O O . GLU C 1 92 ? 19.57900 10.30300 -56.10000 1.000 29.13633 92 GLU C O 1
ATOM 5606 N N . LYS C 1 93 ? 21.42600 9.06700 -55.70800 1.000 24.41559 93 LYS C N 1
ATOM 5607 C CA . LYS C 1 93 ? 22.30500 10.19600 -55.39800 1.000 25.09092 93 LYS C CA 1
ATOM 5608 C C . LYS C 1 93 ? 21.72500 11.07700 -54.29100 1.000 32.77438 93 LYS C C 1
ATOM 5609 O O . LYS C 1 93 ? 21.89000 12.29900 -54.28800 1.000 24.90706 93 LYS C O 1
ATOM 5615 N N . LYS C 1 94 ? 21.05800 10.44800 -53.32500 1.000 33.83088 94 LYS C N 1
ATOM 5616 C CA . LYS C 1 94 ? 20.56600 11.19200 -52.17500 1.000 25.96893 94 LYS C CA 1
ATOM 5617 C C . LYS C 1 94 ? 21.66100 11.48900 -51.16500 1.000 20.25396 94 LYS C C 1
ATOM 5618 O O . LYS C 1 94 ? 21.45600 12.32800 -50.28300 1.000 33.35439 94 LYS C O 1
ATOM 5624 N N . VAL C 1 95 ? 22.81200 10.81400 -51.26500 1.000 25.50161 95 VAL C N 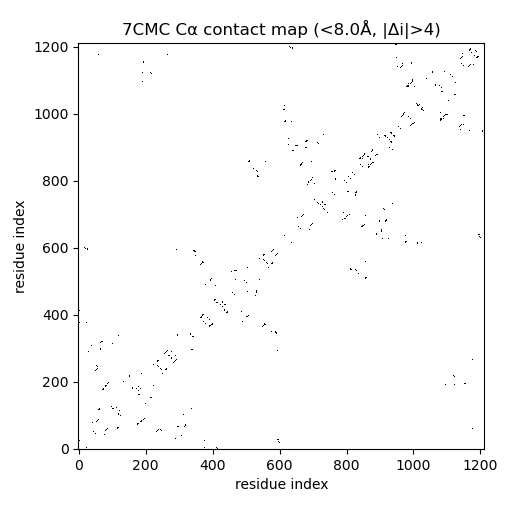1
ATOM 5625 C CA . VAL C 1 95 ? 23.95800 11.06500 -50.39900 1.000 17.55310 95 VAL C CA 1
ATOM 5626 C C . VAL C 1 95 ? 25.20200 11.18300 -51.26900 1.000 16.72193 95 VAL C C 1
ATOM 5627 O O . VAL C 1 95 ? 25.24300 10.70400 -52.40500 1.000 31.34695 95 VAL C O 1
ATOM 5631 N N . ASP C 1 96 ? 26.22500 11.84300 -50.72300 1.000 23.03498 96 ASP C N 1
ATOM 5632 C CA . ASP C 1 96 ? 27.44600 12.13000 -51.46900 1.000 20.19260 96 ASP C CA 1
ATOM 5633 C C . ASP C 1 96 ? 28.67200 11.41100 -50.94300 1.000 24.50902 96 ASP C C 1
ATOM 5634 O O . ASP C 1 96 ? 29.60000 11.16400 -51.71600 1.000 16.65153 96 ASP C O 1
ATOM 5639 N N . VAL C 1 97 ? 28.70700 11.10200 -49.64800 1.000 17.53052 97 VAL C N 1
ATOM 5640 C CA . VAL C 1 97 ? 29.86800 10.51100 -48.99400 1.000 18.52255 97 VAL C CA 1
ATOM 5641 C C . VAL C 1 97 ? 29.36900 9.46300 -48.01100 1.000 29.75336 97 VAL C C 1
ATOM 5642 O O . VAL C 1 97 ? 28.39700 9.69500 -47.28400 1.000 23.35705 97 VAL C O 1
ATOM 5646 N N . ILE C 1 98 ? 30.03500 8.31100 -47.98100 1.000 23.05983 98 ILE C N 1
ATOM 5647 C CA . ILE C 1 98 ? 29.69200 7.23900 -47.05700 1.000 22.19630 98 ILE C CA 1
ATOM 5648 C C . ILE C 1 98 ? 30.89700 6.92200 -46.18600 1.000 18.52732 98 ILE C C 1
ATOM 5649 O O . ILE C 1 98 ? 32.02800 6.83800 -46.67900 1.000 20.79105 98 ILE C O 1
ATOM 5654 N N . VAL C 1 99 ? 30.65500 6.75900 -44.88700 1.000 18.88701 99 VAL C N 1
ATOM 5655 C CA . VAL C 1 99 ? 31.60700 6.13700 -43.97200 1.000 14.61221 99 VAL C CA 1
ATOM 5656 C C . VAL C 1 99 ? 30.91400 4.94200 -43.32500 1.000 22.27994 99 VAL C C 1
ATOM 5657 O O . VAL C 1 99 ? 29.77600 5.05600 -42.85600 1.000 16.31188 99 VAL C O 1
ATOM 5661 N N . THR C 1 100 ? 31.58300 3.79500 -43.31900 1.000 18.05897 100 THR C N 1
ATOM 5662 C CA . THR C 1 100 ? 31.00600 2.61800 -42.68300 1.000 22.85827 100 THR C CA 1
ATOM 5663 C C . THR C 1 100 ? 32.13300 1.79700 -42.06100 1.000 21.51764 100 THR C C 1
ATOM 5664 O O . THR C 1 100 ? 33.27900 2.24700 -41.97200 1.000 19.25406 100 THR C O 1
ATOM 5668 N N . THR C 1 101 ? 31.79300 0.60400 -41.59400 1.000 20.69462 101 THR C N 1
ATOM 5669 C CA . THR C 1 101 ? 32.73600 -0.31300 -40.97700 1.000 21.23540 101 THR C CA 1
ATOM 5670 C C . THR C 1 101 ? 33.05100 -1.45200 -41.93900 1.000 25.13587 101 THR C C 1
ATOM 5671 O O . THR C 1 101 ? 32.44500 -1.57700 -43.00700 1.000 24.72598 101 THR C O 1
ATOM 5675 N N . ALA C 1 102 ? 33.99800 -2.30800 -41.53600 1.000 18.47329 102 ALA C N 1
ATOM 5676 C CA . ALA C 1 102 ? 34.36000 -3.44600 -42.38100 1.000 24.52693 102 ALA C CA 1
ATOM 5677 C C . ALA C 1 102 ? 33.15200 -4.32900 -42.66500 1.000 23.37065 102 ALA C C 1
ATOM 5678 O O . ALA C 1 102 ? 32.94400 -4.75500 -43.80700 1.000 21.34132 102 ALA C O 1
ATOM 5680 N N . GLY C 1 103 ? 32.33500 -4.60400 -41.64400 1.000 15.81709 103 GLY C N 1
ATOM 5681 C CA . GLY C 1 103 ? 31.10900 -5.35300 -41.87000 1.000 14.59647 103 GLY C CA 1
ATOM 5682 C C . GLY C 1 103 ? 30.14000 -4.64900 -42.80500 1.000 22.60265 103 GLY C C 1
ATOM 5683 O O . GLY C 1 103 ? 29.44100 -5.29800 -43.58800 1.000 22.31613 103 GLY C O 1
ATOM 5684 N N . GLY C 1 104 ? 30.08600 -3.31800 -42.74000 1.000 22.33957 104 GLY C N 1
ATOM 5685 C CA . GLY C 1 104 ? 29.22400 -2.57400 -43.64300 1.000 15.03754 104 GLY C CA 1
ATOM 5686 C C . GLY C 1 104 ? 29.60700 -2.73000 -45.10100 1.000 21.89331 104 GLY C C 1
ATOM 5687 O O . GLY C 1 104 ? 28.74700 -2.66300 -45.98500 1.000 22.94173 104 GLY C O 1
ATOM 5688 N N . VAL C 1 105 ? 30.89200 -2.92700 -45.38000 1.000 19.32224 105 VAL C N 1
ATOM 5689 C CA . VAL C 1 105 ? 31.32100 -3.14000 -46.76000 1.000 23.25651 105 VAL C CA 1
ATOM 5690 C C . VAL C 1 105 ? 31.06800 -4.58200 -47.18300 1.000 24.36172 105 VAL C C 1
ATOM 5691 O O . VAL C 1 105 ? 30.31200 -4.85200 -48.12400 1.000 24.62902 105 VAL C O 1
ATOM 5695 N N . GLU C 1 106 ? 31.68700 -5.53100 -46.47600 1.000 19.36609 106 GLU C N 1
ATOM 5696 C CA . GLU C 1 106 ? 31.72800 -6.90900 -46.95100 1.000 23.32420 106 GLU C CA 1
ATOM 5697 C C . GLU C 1 106 ? 30.33900 -7.53400 -46.99800 1.000 19.50431 106 GLU C C 1
ATOM 5698 O O . GLU C 1 106 ? 30.03400 -8.30900 -47.91300 1.000 23.56418 106 GLU C O 1
ATOM 5704 N N . GLU C 1 107 ? 29.48300 -7.21700 -46.02100 1.000 17.28792 107 GLU C N 1
ATOM 5705 C CA . GLU C 1 107 ? 28.14600 -7.80100 -46.00500 1.000 24.82595 107 GLU C CA 1
ATOM 5706 C C . GLU C 1 107 ? 27.30600 -7.31900 -47.18000 1.000 22.15094 107 GLU C C 1
ATOM 5707 O O . GLU C 1 107 ? 26.44300 -8.06100 -47.66900 1.000 19.59809 107 GLU C O 1
ATOM 5713 N N . ASP C 1 108 ? 27.53700 -6.08800 -47.64400 1.000 18.12901 108 ASP C N 1
ATOM 5714 C CA . ASP C 1 108 ? 26.84900 -5.62100 -48.84500 1.000 19.69798 108 ASP C CA 1
ATOM 5715 C C . ASP C 1 108 ? 27.26200 -6.43100 -50.06800 1.000 18.51226 108 ASP C C 1
ATOM 5716 O O . ASP C 1 108 ? 26.42800 -6.73400 -50.92800 1.000 21.15989 108 ASP C O 1
ATOM 5721 N N . PHE C 1 109 ? 28.55100 -6.76100 -50.17600 1.000 25.80247 109 PHE C N 1
ATOM 5722 C CA . PHE C 1 109 ? 29.01200 -7.65000 -51.23700 1.000 20.46996 109 PHE C CA 1
ATOM 5723 C C . PHE C 1 109 ? 28.41200 -9.04500 -51.08000 1.000 26.26461 109 PHE C C 1
ATOM 5724 O O . PHE C 1 109 ? 27.80300 -9.57500 -52.01600 1.000 18.11799 109 PHE C O 1
ATOM 5732 N N . ILE C 1 110 ? 28.54600 -9.63800 -49.88900 1.000 22.91960 110 ILE C N 1
ATOM 5733 C CA . ILE C 1 110 ? 28.09800 -11.01600 -49.67900 1.000 19.23170 110 ILE C CA 1
ATOM 5734 C C . ILE C 1 110 ? 26.61600 -11.16500 -50.00600 1.000 21.40638 110 ILE C C 1
ATOM 5735 O O . ILE C 1 110 ? 26.20000 -12.15700 -50.61900 1.000 25.38133 110 ILE C O 1
ATOM 5740 N N . LYS C 1 111 ? 25.79800 -10.18200 -49.60900 1.000 17.15957 111 LYS C N 1
ATOM 5741 C CA . LYS C 1 111 ? 24.36400 -10.24500 -49.88800 1.000 13.81033 111 LYS C CA 1
ATOM 5742 C C . LYS C 1 111 ? 24.07200 -10.27600 -51.38100 1.000 20.13995 111 LYS C C 1
ATOM 5743 O O . LYS C 1 111 ? 23.01500 -10.76600 -51.79400 1.000 32.30563 111 LYS C O 1
ATOM 5749 N N . SER C 1 112 ? 24.97400 -9.73800 -52.20300 1.000 16.46141 112 SER C N 1
ATOM 5750 C CA . SER C 1 112 ? 24.83200 -9.84500 -53.64800 1.000 27.35515 112 SER C CA 1
ATOM 5751 C C . SER C 1 112 ? 25.11900 -11.25100 -54.16200 1.000 17.94198 112 SER C C 1
ATOM 5752 O O . SER C 1 112 ? 24.82100 -11.54300 -55.32600 1.000 24.07260 112 SER C O 1
ATOM 5755 N N . LEU C 1 113 ? 25.69200 -12.12000 -53.33200 1.000 20.91053 113 LEU C N 1
ATOM 5756 C CA . LEU C 1 113 ? 25.97500 -13.50200 -53.70400 1.000 23.98955 113 LEU C CA 1
ATOM 5757 C C . LEU C 1 113 ? 24.91100 -14.45100 -53.16100 1.000 32.54905 113 LEU C C 1
ATOM 5758 O O . LEU C 1 113 ? 24.30800 -15.21500 -53.92000 1.000 25.28737 113 LEU C O 1
ATOM 5763 N N . LYS C 1 114 ? 24.67500 -14.41800 -51.85300 1.000 19.49018 114 LYS C N 1
ATOM 5764 C CA . LYS C 1 114 ? 23.63400 -15.19500 -51.19900 1.000 24.06813 114 LYS C CA 1
ATOM 5765 C C . LYS C 1 114 ? 23.00800 -14.35200 -50.09900 1.000 26.75369 114 LYS C C 1
ATOM 5766 O O . LYS C 1 114 ? 23.70200 -13.56500 -49.44200 1.000 23.95827 114 LYS C O 1
ATOM 5772 N N . PRO C 1 115 ? 21.71100 -14.50400 -49.86500 1.000 29.84536 115 PRO C N 1
ATOM 5773 C CA . PRO C 1 115 ? 21.02900 -13.64800 -48.89100 1.000 27.63132 115 PRO C CA 1
ATOM 5774 C C . PRO C 1 115 ? 21.32300 -14.05400 -47.45500 1.000 33.16267 115 PRO C C 1
ATOM 5775 O O . PRO C 1 115 ? 21.71100 -15.18600 -47.15400 1.000 24.20747 115 PRO C O 1
ATOM 5779 N N . PHE C 1 116 ? 21.15100 -13.08500 -46.56100 1.000 25.26230 116 PHE C N 1
ATOM 5780 C CA . PHE C 1 116 ? 21.10200 -13.40100 -45.14400 1.000 17.59537 116 PHE C CA 1
ATOM 5781 C C . PHE C 1 116 ? 19.71900 -13.95600 -44.80900 1.000 22.10623 116 PHE C C 1
ATOM 5782 O O . PHE C 1 116 ? 18.74800 -13.73000 -45.53200 1.000 25.61367 116 PHE C O 1
ATOM 5790 N N . ILE C 1 117 ? 19.63800 -14.70400 -43.71000 1.000 21.55018 117 ILE C N 1
ATOM 5791 C CA . ILE C 1 117 ? 18.43800 -15.46100 -43.36700 1.000 25.81771 117 ILE C CA 1
ATOM 5792 C C . ILE C 1 117 ? 17.96900 -15.05400 -41.97900 1.000 23.19576 117 ILE C C 1
ATOM 5793 O O . ILE C 1 117 ? 18.77500 -14.92400 -41.05100 1.000 23.72868 117 ILE C O 1
ATOM 5798 N N . LEU C 1 118 ? 16.67600 -14.83400 -41.84500 1.000 26.78121 118 LEU C N 1
ATOM 5799 C CA . LEU C 1 118 ? 16.05700 -14.46100 -40.56000 1.000 38.07612 118 LEU C CA 1
ATOM 5800 C C . LEU C 1 118 ? 15.91700 -15.69000 -39.65700 1.000 55.55476 118 LEU C C 1
ATOM 5801 O O . LEU C 1 118 ? 15.28100 -16.64500 -40.05600 1.000 44.72734 118 LEU C O 1
ATOM 5806 N N . GLY C 1 119 ? 16.54700 -15.64000 -38.49100 1.000 47.15090 119 GLY C N 1
ATOM 5807 C CA . GLY C 1 119 ? 16.46100 -16.70000 -37.48000 1.000 52.57471 119 GLY C CA 1
ATOM 5808 C C . GLY C 1 119 ? 15.74800 -16.18100 -36.24800 1.000 76.91907 119 GLY C C 1
ATOM 5809 O O . GLY C 1 119 ? 14.63900 -15.64700 -36.39000 1.000 72.84285 119 GLY C O 1
ATOM 5810 N N . ASP C 1 120 ? 16.39500 -16.30500 -35.08700 1.000 76.66208 120 ASP C N 1
ATOM 5811 C CA . ASP C 1 120 ? 15.83500 -15.88200 -33.78200 1.000 77.24972 120 ASP C CA 1
ATOM 5812 C C . ASP C 1 120 ? 17.00100 -15.58700 -32.83200 1.000 81.05518 120 ASP C C 1
ATOM 5813 O O . ASP C 1 120 ? 17.90500 -16.41200 -32.73900 1.000 84.17254 120 ASP C O 1
ATOM 5818 N N . TRP C 1 121 ? 16.95300 -14.43800 -32.15800 1.000 74.05301 121 TRP C N 1
ATOM 5819 C CA . TRP C 1 121 ? 18.01900 -13.98300 -31.23200 1.000 68.15482 121 TRP C CA 1
ATOM 5820 C C . TRP C 1 121 ? 18.39000 -15.09800 -30.25100 1.000 72.82383 121 TRP C C 1
ATOM 5821 O O . TRP C 1 121 ? 17.53200 -15.43100 -29.42600 1.000 87.45886 121 TRP C O 1
ATOM 5832 N N . ASP C 1 124 ? 20.78800 -21.14100 -28.47900 1.000 79.35439 124 ASP C N 1
ATOM 5833 C CA . ASP C 1 124 ? 21.31500 -22.36900 -29.11600 1.000 76.43838 124 ASP C CA 1
ATOM 5834 C C . ASP C 1 124 ? 22.58300 -21.98900 -29.87500 1.000 68.76356 124 ASP C C 1
ATOM 5835 O O . ASP C 1 124 ? 22.79900 -22.52900 -30.94400 1.000 61.64715 124 ASP C O 1
ATOM 5840 N N . ASP C 1 125 ? 23.41900 -21.13700 -29.28500 1.000 65.07357 125 ASP C N 1
ATOM 5841 C CA . ASP C 1 125 ? 24.69000 -20.69400 -29.91800 1.000 64.12386 125 ASP C CA 1
ATOM 5842 C C . ASP C 1 125 ? 25.61900 -21.89500 -30.13800 1.000 82.16725 125 ASP C C 1
ATOM 5843 O O . ASP C 1 125 ? 26.35000 -21.91300 -31.15100 1.000 68.20786 125 ASP C O 1
ATOM 5848 N N . ALA C 1 126 ? 25.61800 -22.85600 -29.21500 1.000 77.97627 126 ALA C N 1
ATOM 5849 C CA . ALA C 1 126 ? 26.46900 -24.04900 -29.37600 1.000 63.00988 126 ALA C CA 1
ATOM 5850 C C . ALA C 1 126 ? 26.05100 -24.78300 -30.65000 1.000 59.80562 126 ALA C C 1
ATOM 5851 O O . ALA C 1 126 ? 26.93900 -25.17500 -31.38600 1.000 68.71495 126 ALA C O 1
ATOM 5853 N N . GLU C 1 127 ? 24.75100 -24.92400 -30.90700 1.000 56.86555 127 GLU C N 1
ATOM 5854 C CA . GLU C 1 127 ? 24.29400 -25.59300 -32.15200 1.000 66.49001 127 GLU C CA 1
ATOM 5855 C C . GLU C 1 127 ? 24.74100 -24.76800 -33.36700 1.000 63.77294 127 GLU C C 1
ATOM 5856 O O . GLU C 1 127 ? 25.11900 -25.36900 -34.37000 1.000 67.00321 127 GLU C O 1
ATOM 5862 N N . LEU C 1 128 ? 24.68800 -23.44000 -33.27200 1.000 62.72853 128 LEU C N 1
ATOM 5863 C CA . LEU C 1 128 ? 25.06300 -22.55500 -34.40400 1.000 55.31454 128 LEU C CA 1
ATOM 5864 C C . LEU C 1 128 ? 26.54000 -22.74600 -34.75400 1.000 46.64328 128 LEU C C 1
ATOM 5865 O O . LEU C 1 128 ? 26.84400 -22.79400 -35.93400 1.000 35.69307 128 LEU C O 1
ATOM 5870 N N . ARG C 1 129 ? 27.40900 -22.84100 -33.75200 1.000 42.79739 129 ARG C N 1
ATOM 5871 C CA . ARG C 1 129 ? 28.84900 -23.02300 -34.05000 1.000 52.61712 129 ARG C CA 1
ATOM 5872 C C . ARG C 1 129 ? 29.06300 -24.35800 -34.75500 1.000 58.57844 129 ARG C C 1
ATOM 5873 O O . ARG C 1 129 ? 29.76400 -24.37700 -35.73900 1.000 41.60009 129 ARG C O 1
ATOM 5881 N N . LYS C 1 130 ? 28.36800 -25.39100 -34.29400 1.000 47.48012 130 LYS C N 1
ATOM 5882 C CA . LYS C 1 130 ? 28.46100 -26.74900 -34.87000 1.000 48.11054 130 LYS C CA 1
ATOM 5883 C C . LYS C 1 130 ? 28.00000 -26.71600 -36.32500 1.000 54.46976 130 LYS C C 1
ATOM 5884 O O . LYS C 1 130 ? 28.66800 -27.32300 -37.16000 1.000 49.70644 130 LYS C O 1
ATOM 5890 N N . LYS C 1 131 ? 26.95000 -25.95000 -36.61600 1.000 40.42918 131 LYS C N 1
ATOM 5891 C CA . LYS C 1 131 ? 26.38100 -25.86100 -37.98100 1.000 43.03994 131 LYS C CA 1
ATOM 5892 C C . LYS C 1 131 ? 27.09900 -24.78400 -38.80400 1.000 37.14429 131 LYS C C 1
ATOM 5893 O O . LYS C 1 131 ? 26.69200 -24.58300 -39.91700 1.000 46.98414 131 LYS C O 1
ATOM 5899 N N . GLY C 1 132 ? 28.10700 -24.12400 -38.24300 1.000 33.45477 132 GLY C N 1
ATOM 5900 C CA . GLY C 1 132 ? 28.87900 -23.06300 -38.90300 1.000 35.94038 132 GLY C CA 1
ATOM 5901 C C . GLY C 1 132 ? 28.01800 -21.88100 -39.29000 1.000 38.87065 132 GLY C C 1
ATOM 5902 O O . GLY C 1 132 ? 28.25700 -21.31900 -40.32300 1.000 29.86964 132 GLY C O 1
ATOM 5903 N N . VAL C 1 133 ? 27.04200 -21.53300 -38.46100 1.000 37.43526 133 VAL C N 1
ATOM 5904 C CA . VAL C 1 133 ? 26.18000 -20.37100 -38.78200 1.000 33.62389 133 VAL C CA 1
ATOM 5905 C C . VAL C 1 133 ? 26.60700 -19.20200 -37.91600 1.000 27.59568 133 VAL C C 1
ATOM 5906 O O . VAL C 1 133 ? 26.71100 -19.35900 -36.72400 1.000 38.02754 133 VAL C O 1
ATOM 5910 N N . ASN C 1 134 ? 26.86600 -18.08400 -38.55700 1.000 25.57705 134 ASN C N 1
ATOM 5911 C CA . ASN C 1 134 ? 27.23100 -16.83700 -37.86000 1.000 27.30419 134 ASN C CA 1
ATOM 5912 C C . ASN C 1 134 ? 25.91800 -16.11600 -37.55000 1.000 33.92006 134 ASN C C 1
ATOM 5913 O O . ASN C 1 134 ? 25.14100 -15.89600 -38.45400 1.000 27.56736 134 ASN C O 1
ATOM 5918 N N . ARG C 1 135 ? 25.70200 -15.77500 -36.29200 1.000 29.02911 135 ARG C N 1
ATOM 5919 C CA . ARG C 1 135 ? 24.45100 -15.09700 -35.90500 1.000 30.14566 135 ARG C CA 1
ATOM 5920 C C . ARG C 1 135 ? 24.72800 -13.63700 -35.56300 1.000 32.29704 135 ARG C C 1
ATOM 5921 O O . ARG C 1 135 ? 25.68200 -13.36900 -34.85000 1.000 31.00612 135 ARG C O 1
ATOM 5929 N N . ILE C 1 136 ? 23.91500 -12.75900 -36.12500 1.000 27.84003 136 ILE C N 1
ATOM 5930 C CA . ILE C 1 136 ? 23.96300 -11.29100 -35.90200 1.000 26.16118 136 ILE C CA 1
ATOM 5931 C C . ILE C 1 136 ? 22.58500 -10.91700 -35.36600 1.000 29.88348 136 ILE C C 1
ATOM 5932 O O . ILE C 1 136 ? 21.69500 -10.72100 -36.14000 1.000 23.25563 136 ILE C O 1
ATOM 5937 N N . GLY C 1 137 ? 22.44900 -10.84400 -34.05400 1.000 26.23960 137 GLY C N 1
ATOM 5938 C CA . GLY C 1 137 ? 21.14800 -10.60600 -33.46600 1.000 25.39477 137 GLY C CA 1
ATOM 5939 C C . GLY C 1 137 ? 20.19300 -11.73500 -33.79900 1.000 30.81689 137 GLY C C 1
ATOM 5940 O O . GLY C 1 137 ? 20.38800 -12.87300 -33.36400 1.000 32.61949 137 GLY C O 1
ATOM 5941 N N . ASN C 1 138 ? 19.16700 -11.43500 -34.58800 1.000 27.36097 138 ASN C N 1
ATOM 5942 C CA . ASN C 1 138 ? 18.24200 -12.45000 -35.07100 1.000 30.63079 138 ASN C CA 1
ATOM 5943 C C . ASN C 1 138 ? 18.42200 -12.73000 -36.56200 1.000 22.99347 138 ASN C C 1
ATOM 5944 O O . ASN C 1 138 ? 17.48300 -13.18400 -37.21900 1.000 26.71657 138 ASN C O 1
ATOM 5949 N N . ILE C 1 139 ? 19.60600 -12.45900 -37.10900 1.000 27.26903 139 ILE C N 1
ATOM 5950 C CA . ILE C 1 139 ? 19.89800 -12.67000 -38.52400 1.000 27.81506 139 ILE C CA 1
ATOM 5951 C C . ILE C 1 139 ? 21.01500 -13.70300 -38.63100 1.000 32.34059 139 ILE C C 1
ATOM 5952 O O . ILE C 1 139 ? 22.02400 -13.60700 -37.92400 1.000 27.62228 139 ILE C O 1
ATOM 5957 N N . PHE C 1 140 ? 20.81800 -14.70300 -39.49200 1.000 24.38421 140 PHE C N 1
ATOM 5958 C CA . PHE C 1 140 ? 21.74200 -15.82100 -39.65100 1.000 24.66808 140 PHE C CA 1
ATOM 5959 C C . PHE C 1 140 ? 22.49800 -15.70300 -40.96700 1.000 18.04529 140 PHE C C 1
ATOM 5960 O O . PHE C 1 140 ? 21.90100 -15.42900 -42.01500 1.000 20.16792 140 PHE C O 1
ATOM 5968 N N . VAL C 1 141 ? 23.80600 -15.92600 -40.91800 1.000 22.75540 141 VAL C N 1
ATOM 5969 C CA . VAL C 1 141 ? 24.63600 -16.01300 -42.11100 1.000 19.36958 141 VAL C CA 1
ATOM 5970 C C . VAL C 1 141 ? 25.25600 -17.40600 -42.16600 1.000 28.96825 141 VAL C C 1
ATOM 5971 O O . VAL C 1 141 ? 26.21100 -17.70200 -41.44400 1.000 23.59379 141 VAL C O 1
ATOM 5975 N N . PRO C 1 142 ? 24.74200 -18.28700 -43.02300 1.000 23.50555 142 PRO C N 1
ATOM 5976 C CA . PRO C 1 142 ? 25.33200 -19.62600 -43.16100 1.000 23.45975 142 PRO C CA 1
ATOM 5977 C C . PRO C 1 142 ? 26.74500 -19.57500 -43.72500 1.000 23.74501 142 PRO C C 1
ATOM 5978 O O . PRO C 1 142 ? 27.14000 -18.64300 -44.43000 1.000 19.87050 142 PRO C O 1
ATOM 5982 N N . ASN C 1 143 ? 27.50700 -20.62500 -43.40500 1.000 28.33292 143 ASN C N 1
ATOM 5983 C CA . ASN C 1 143 ? 28.93500 -20.64500 -43.70500 1.000 23.71595 143 ASN C CA 1
ATOM 5984 C C . ASN C 1 143 ? 29.20600 -20.47500 -45.19800 1.000 22.47126 143 ASN C C 1
ATOM 5985 O O . ASN C 1 143 ? 30.15600 -19.78400 -45.58400 1.000 21.27083 143 ASN C O 1
ATOM 5990 N N . ASP C 1 144 ? 28.38300 -21.08400 -46.05500 1.000 20.14048 144 ASP C N 1
ATOM 5991 C CA . ASP C 1 144 ? 28.66900 -21.04400 -47.48500 1.000 23.49868 144 ASP C CA 1
ATOM 5992 C C . ASP C 1 144 ? 28.63900 -19.62600 -48.04700 1.000 22.09710 144 ASP C C 1
ATOM 5993 O O . ASP C 1 144 ? 29.18600 -19.39300 -49.13200 1.000 22.92359 144 ASP C O 1
ATOM 5998 N N . ARG C 1 145 ? 28.03700 -18.67400 -47.33100 1.000 20.55538 145 ARG C N 1
ATOM 5999 C CA . ARG C 1 145 ? 28.12700 -17.27100 -47.73900 1.000 24.03761 145 ARG C CA 1
ATOM 6000 C C . ARG C 1 145 ? 29.57000 -16.78900 -47.73500 1.000 21.20241 145 ARG C C 1
ATOM 6001 O O . ARG C 1 145 ? 29.99100 -16.05700 -48.63900 1.000 20.79297 145 ARG C O 1
ATOM 6009 N N . TYR C 1 146 ? 30.33800 -17.17100 -46.71000 1.000 15.27115 146 TYR C N 1
ATOM 6010 C CA . TYR C 1 146 ? 31.71600 -16.70500 -46.60100 1.000 16.85932 1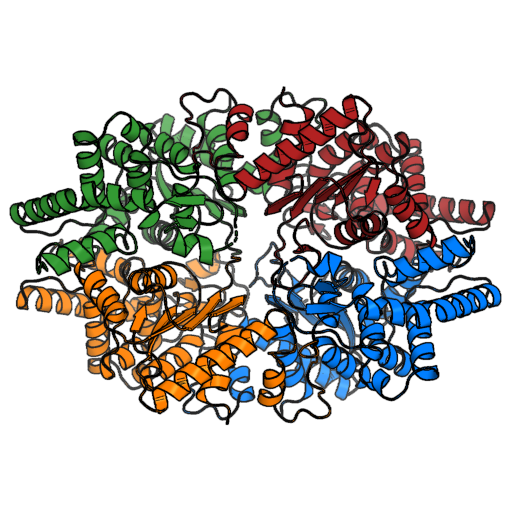46 TYR C CA 1
ATOM 6011 C C . TYR C 1 146 ? 32.64200 -17.44100 -47.55800 1.000 20.52214 146 TYR C C 1
ATOM 6012 O O . TYR C 1 146 ? 33.63300 -16.86200 -48.01800 1.000 20.57383 146 TYR C O 1
ATOM 6021 N N . ILE C 1 147 ? 32.33200 -18.70200 -47.87600 1.000 19.97003 147 ILE C N 1
ATOM 6022 C CA . ILE C 1 147 ? 33.10800 -19.42700 -48.87800 1.000 15.42380 147 ILE C CA 1
ATOM 6023 C C . ILE C 1 147 ? 32.90500 -18.81100 -50.25300 1.000 18.73238 147 ILE C C 1
ATOM 6024 O O . ILE C 1 147 ? 33.86000 -18.64100 -51.02500 1.000 22.32858 147 ILE C O 1
ATOM 6029 N N . GLU C 1 148 ? 31.65300 -18.48400 -50.58900 1.000 17.26927 148 GLU C N 1
ATOM 6030 C CA . GLU C 1 148 ? 31.37300 -17.82000 -51.85600 1.000 22.60445 148 GLU C CA 1
ATOM 6031 C C . GLU C 1 148 ? 32.08000 -16.47500 -51.92500 1.000 23.99209 148 GLU C C 1
ATOM 6032 O O . GLU C 1 148 ? 32.60700 -16.09100 -52.97500 1.000 24.49821 148 GLU C O 1
ATOM 6038 N N . PHE C 1 149 ? 32.09900 -15.74900 -50.80700 1.000 22.41439 149 PHE C N 1
ATOM 6039 C CA . PHE C 1 149 ? 32.78500 -14.46500 -50.74700 1.000 21.07206 149 PHE C CA 1
ATOM 6040 C C . PHE C 1 149 ? 34.27800 -14.62900 -50.99900 1.000 23.37857 149 PHE C C 1
ATOM 6041 O O . PHE C 1 149 ? 34.88300 -13.83200 -51.72500 1.000 21.26494 149 PHE C O 1
ATOM 6049 N N . GLU C 1 150 ? 34.88400 -15.67400 -50.42500 1.000 26.72726 150 GLU C N 1
ATOM 6050 C CA . GLU C 1 150 ? 36.30300 -15.93000 -50.65700 1.000 22.72314 150 GLU C CA 1
ATOM 6051 C C . GLU C 1 150 ? 36.58500 -16.18000 -52.13200 1.000 22.29362 150 GLU C C 1
ATOM 6052 O O . GLU C 1 150 ? 37.60400 -15.72200 -52.66400 1.000 19.25406 150 GLU C O 1
ATOM 6058 N N . LYS C 1 151 ? 35.69100 -16.90700 -52.80600 1.000 20.04212 151 LYS C N 1
ATOM 6059 C CA . LYS C 1 151 ? 35.85600 -17.17100 -54.22900 1.000 20.43514 151 LYS C CA 1
ATOM 6060 C C . LYS C 1 151 ? 35.99700 -15.87900 -55.02500 1.000 32.53558 151 LYS C C 1
ATOM 6061 O O . LYS C 1 151 ? 36.74500 -15.83400 -56.01000 1.000 20.35551 151 LYS C O 1
ATOM 6067 N N . TYR C 1 152 ? 35.32000 -14.81200 -54.59800 1.000 21.68374 152 TYR C N 1
ATOM 6068 C CA . TYR C 1 152 ? 35.43600 -13.52900 -55.27900 1.000 19.93898 152 TYR C CA 1
ATOM 6069 C C . TYR C 1 152 ? 36.56700 -12.66000 -54.74000 1.000 20.58983 152 TYR C C 1
ATOM 6070 O O . TYR C 1 152 ? 37.18600 -11.92600 -55.51500 1.000 22.85159 152 TYR C O 1
ATOM 6079 N N . MET C 1 153 ? 36.87400 -12.73600 -53.44000 1.000 19.44435 153 MET C N 1
ATOM 6080 C CA . MET C 1 153 ? 37.85200 -11.81000 -52.86600 1.000 16.74915 153 MET C CA 1
ATOM 6081 C C . MET C 1 153 ? 39.28700 -12.16900 -53.23500 1.000 23.55441 153 MET C C 1
ATOM 6082 O O . MET C 1 153 ? 40.12400 -11.27400 -53.40000 1.000 20.83562 153 MET C O 1
ATOM 6087 N N . ILE C 1 154 ? 39.61100 -13.46400 -53.32500 1.000 22.04703 154 ILE C N 1
ATOM 6088 C CA . ILE C 1 154 ? 40.98600 -13.85200 -53.65500 1.000 19.61887 154 ILE C CA 1
ATOM 6089 C C . ILE C 1 154 ? 41.40800 -13.30000 -55.01400 1.000 18.95884 154 ILE C C 1
ATOM 6090 O O . ILE C 1 154 ? 42.46300 -12.64700 -55.09100 1.000 24.61251 154 ILE C O 1
ATOM 6095 N N . PRO C 1 155 ? 40.64600 -13.48400 -56.10000 1.000 23.53356 155 PRO C N 1
ATOM 6096 C CA . PRO C 1 155 ? 40.99500 -12.78300 -57.34400 1.000 23.27761 155 PRO C CA 1
ATOM 6097 C C . PRO C 1 155 ? 40.95000 -11.27000 -57.21400 1.000 26.45861 155 PRO C C 1
ATOM 6098 O O . PRO C 1 155 ? 41.71200 -10.57500 -57.89900 1.000 19.25429 155 PRO C O 1
ATOM 6102 N N . PHE C 1 156 ? 40.07200 -10.72400 -56.36900 1.000 21.23509 156 PHE C N 1
ATOM 6103 C CA . PHE C 1 156 ? 40.08700 -9.27800 -56.17600 1.000 23.47320 156 PHE C CA 1
ATOM 6104 C C . PHE C 1 156 ? 41.40400 -8.82200 -55.55700 1.000 21.10134 156 PHE C C 1
ATOM 6105 O O . PHE C 1 156 ? 41.95000 -7.78300 -55.94500 1.000 22.95324 156 PHE C O 1
ATOM 6113 N N . PHE C 1 157 ? 41.92700 -9.58800 -54.59100 1.000 15.79786 157 PHE C N 1
ATOM 6114 C CA . PHE C 1 157 ? 43.20100 -9.23800 -53.96800 1.000 13.56503 157 PHE C CA 1
ATOM 6115 C C . PHE C 1 157 ? 44.33100 -9.22700 -54.99000 1.000 25.38981 157 PHE C C 1
ATOM 6116 O O . PHE C 1 157 ? 45.16000 -8.30800 -54.99900 1.000 29.01421 157 PHE C O 1
ATOM 6124 N N . GLU C 1 158 ? 44.38200 -10.24500 -55.85900 1.000 17.49269 158 GLU C N 1
ATOM 6125 C CA . GLU C 1 158 ? 45.40000 -10.28200 -56.90400 1.000 23.84615 158 GLU C CA 1
ATOM 6126 C C . GLU C 1 158 ? 45.30600 -9.05200 -57.79200 1.000 21.48756 158 GLU C C 1
ATOM 6127 O O . GLU C 1 158 ? 46.32900 -8.47500 -58.17700 1.000 30.81162 158 GLU C O 1
ATOM 6133 N N . ARG C 1 159 ? 44.08200 -8.63900 -58.13000 1.000 21.92734 159 ARG C N 1
ATOM 6134 C CA . ARG C 1 159 ? 43.91000 -7.44600 -58.95000 1.000 24.57050 159 ARG C CA 1
ATOM 6135 C C . ARG C 1 159 ? 44.38600 -6.20000 -58.21600 1.000 24.33810 159 ARG C C 1
ATOM 6136 O O . ARG C 1 159 ? 45.03900 -5.33400 -58.81000 1.000 25.02573 159 ARG C O 1
ATOM 6144 N N . VAL C 1 160 ? 44.06500 -6.08600 -56.92500 1.000 23.54576 160 VAL C N 1
ATOM 6145 C CA . VAL C 1 160 ? 44.50500 -4.92300 -56.16100 1.000 31.63774 160 VAL C CA 1
ATOM 6146 C C . VAL C 1 160 ? 46.02600 -4.86900 -56.10800 1.000 23.93206 160 VAL C C 1
ATOM 6147 O O . VAL C 1 160 ? 46.62800 -3.80000 -56.25800 1.000 23.17556 160 VAL C O 1
ATOM 6151 N N . LEU C 1 161 ? 46.67300 -6.01900 -55.90800 1.000 23.03138 161 LEU C N 1
ATOM 6152 C CA . LEU C 1 161 ? 48.13300 -6.03800 -55.88000 1.000 23.13528 161 LEU C CA 1
ATOM 6153 C C . LEU C 1 161 ? 48.72100 -5.58700 -57.21500 1.000 25.31574 161 LEU C C 1
ATOM 6154 O O . LEU C 1 161 ? 49.66100 -4.78500 -57.24400 1.000 28.75280 161 LEU C O 1
ATOM 6159 N N . LYS C 1 162 ? 48.16500 -6.06700 -58.33100 1.000 28.35769 162 LYS C N 1
ATOM 6160 C CA . LYS C 1 162 ? 48.67900 -5.65500 -59.63300 1.000 29.79528 162 LYS C CA 1
ATOM 6161 C C . LYS C 1 162 ? 48.46300 -4.16600 -59.87800 1.000 31.47242 162 LYS C C 1
ATOM 6162 O O . LYS C 1 162 ? 49.31600 -3.50200 -60.48000 1.000 25.07678 162 LYS C O 1
ATOM 6168 N N . ILE C 1 163 ? 47.32400 -3.62800 -59.44500 1.000 29.20905 163 ILE C N 1
ATOM 6169 C CA . ILE C 1 163 ? 47.10200 -2.19400 -59.58200 1.000 28.43228 163 ILE C CA 1
ATOM 6170 C C . ILE C 1 163 ? 48.15800 -1.42400 -58.80200 1.000 36.57801 163 ILE C C 1
ATOM 6171 O O . ILE C 1 163 ? 48.69000 -0.41100 -59.27700 1.000 31.78502 163 ILE C O 1
ATOM 6176 N N . GLU C 1 164 ? 48.47800 -1.89100 -57.59300 1.000 24.50970 164 GLU C N 1
ATOM 6177 C CA . GLU C 1 164 ? 49.47500 -1.20400 -56.78100 1.000 28.98778 164 GLU C CA 1
ATOM 6178 C C . GLU C 1 164 ? 50.86200 -1.31900 -57.40400 1.000 30.09749 164 GLU C C 1
ATOM 6179 O O . GLU C 1 164 ? 51.65000 -0.36900 -57.35500 1.000 32.34277 164 GLU C O 1
ATOM 6185 N N . GLU C 1 165 ? 51.17500 -2.47200 -57.99800 1.000 34.04514 165 GLU C N 1
ATOM 6186 C CA . GLU C 1 165 ? 52.44400 -2.62000 -58.70300 1.000 37.45397 165 GLU C CA 1
ATOM 6187 C C . GLU C 1 165 ? 52.51500 -1.68900 -59.90600 1.000 34.72699 165 GLU C C 1
ATOM 6188 O O . GLU C 1 165 ? 53.56800 -1.10600 -60.18800 1.000 34.67458 165 GLU C O 1
ATOM 6194 N N . LYS C 1 166 ? 51.40200 -1.53600 -60.62700 1.000 25.81823 166 LYS C N 1
ATOM 6195 C CA . LYS C 1 166 ? 51.38400 -0.65600 -61.79100 1.000 35.66611 166 LYS C CA 1
ATOM 6196 C C . LYS C 1 166 ? 51.50900 0.80900 -61.38600 1.000 48.40500 166 LYS C C 1
ATOM 6197 O O . LYS C 1 166 ? 52.15600 1.59800 -62.08400 1.000 42.19078 166 LYS C O 1
ATOM 6203 N N . LEU C 1 167 ? 50.88800 1.19300 -60.26900 1.000 35.80539 167 LEU C N 1
ATOM 6204 C CA . LEU C 1 167 ? 50.93000 2.57200 -59.80000 1.000 35.17116 167 LEU C CA 1
ATOM 6205 C C . LEU C 1 167 ? 52.15500 2.88000 -58.95500 1.000 25.05938 167 LEU C C 1
ATOM 6206 O O . LEU C 1 167 ? 52.47900 4.05700 -58.77200 1.000 37.87237 167 LEU C O 1
ATOM 6211 N N . SER C 1 168 ? 52.84200 1.85700 -58.44400 1.000 39.18118 168 SER C N 1
ATOM 6212 C CA . SER C 1 168 ? 53.95000 2.03500 -57.50400 1.000 49.23403 168 SER C CA 1
ATOM 6213 C C . SER C 1 168 ? 53.51400 2.85200 -56.28700 1.000 45.53121 168 SER C C 1
ATOM 6214 O O . SER C 1 168 ? 54.26200 3.68500 -55.77000 1.000 35.85299 168 SER C O 1
ATOM 6217 N N . ARG C 1 169 ? 52.28900 2.61100 -55.82200 1.000 36.32599 169 ARG C N 1
ATOM 6218 C CA . ARG C 1 169 ? 51.78100 3.25200 -54.61900 1.000 35.75377 169 ARG C CA 1
ATOM 6219 C C . ARG C 1 169 ? 50.63700 2.41000 -54.07800 1.000 36.09096 169 ARG C C 1
ATOM 6220 O O . ARG C 1 169 ? 49.97400 1.70600 -54.84700 1.000 30.87890 169 ARG C O 1
ATOM 6228 N N . PRO C 1 170 ? 50.39700 2.43300 -52.77100 1.000 40.18534 170 PRO C N 1
ATOM 6229 C CA . PRO C 1 170 ? 49.28000 1.65800 -52.21900 1.000 22.59357 170 PRO C CA 1
ATOM 6230 C C . PRO C 1 170 ? 47.93600 2.30900 -52.51000 1.000 26.48139 170 PRO C C 1
ATOM 6231 O O . PRO C 1 170 ? 47.82900 3.52800 -52.66800 1.000 29.20647 170 PRO C O 1
ATOM 6235 N N . LEU C 1 171 ? 46.90200 1.47200 -52.58100 1.000 26.67195 171 LEU C N 1
ATOM 6236 C CA . LEU C 1 171 ? 45.53000 1.95900 -52.59100 1.000 24.52522 171 LEU C CA 1
ATOM 6237 C C . LEU C 1 171 ? 45.10500 2.34400 -51.17800 1.000 21.58411 171 LEU C C 1
ATOM 6238 O O . LEU C 1 171 ? 45.51100 1.71600 -50.19300 1.000 20.72413 171 LEU C O 1
ATOM 6243 N N . THR C 1 172 ? 44.28700 3.39000 -51.08100 1.000 20.97913 172 THR C N 1
ATOM 6244 C CA . THR C 1 172 ? 43.64000 3.66900 -49.81000 1.000 25.48290 172 THR C CA 1
ATOM 6245 C C . THR C 1 172 ? 42.43700 2.75400 -49.63700 1.000 19.44611 172 THR C C 1
ATOM 6246 O O . THR C 1 172 ? 42.01600 2.05800 -50.56100 1.000 17.34165 172 THR C O 1
ATOM 6250 N N . ALA C 1 173 ? 41.85500 2.79000 -48.43700 1.000 22.25732 173 ALA C N 1
ATOM 6251 C CA . ALA C 1 173 ? 40.67100 1.97500 -48.17800 1.000 14.21109 173 ALA C CA 1
ATOM 6252 C C . ALA C 1 173 ? 39.51600 2.35800 -49.09800 1.000 27.27261 173 ALA C C 1
ATOM 6253 O O . ALA C 1 173 ? 38.82900 1.48100 -49.63700 1.000 22.35378 173 ALA C O 1
ATOM 6255 N N . SER C 1 174 ? 39.28300 3.66200 -49.29800 1.000 19.54359 174 SER C N 1
ATOM 6256 C CA . SER C 1 174 ? 38.16000 4.08000 -50.13900 1.000 22.78734 174 SER C CA 1
ATOM 6257 C C . SER C 1 174 ? 38.38200 3.69800 -51.60100 1.000 17.48946 174 SER C C 1
ATOM 6258 O O . SER C 1 174 ? 37.43600 3.30900 -52.29700 1.000 22.60754 174 SER C O 1
ATOM 6261 N N . GLU C 1 175 ? 39.62100 3.81300 -52.08900 1.000 15.71590 175 GLU C N 1
ATOM 6262 C CA . GLU C 1 175 ? 39.94100 3.33900 -53.43700 1.000 24.83604 175 GLU C CA 1
ATOM 6263 C C . GLU C 1 175 ? 39.75100 1.83300 -53.55000 1.000 21.06401 175 GLU C C 1
ATOM 6264 O O . GLU C 1 175 ? 39.24500 1.33300 -54.56200 1.000 23.15721 175 GLU C O 1
ATOM 6270 N N . PHE C 1 176 ? 40.17100 1.09700 -52.52100 1.000 20.97020 176 PHE C N 1
ATOM 6271 C CA . PHE C 1 176 ? 39.92600 -0.33800 -52.43900 1.000 16.18291 176 PHE C CA 1
ATOM 6272 C C . PHE C 1 176 ? 38.44600 -0.65500 -52.62600 1.000 20.91207 176 PHE C C 1
ATOM 6273 O O . PHE C 1 176 ? 38.07900 -1.55100 -53.39500 1.000 18.62895 176 PHE C O 1
ATOM 6281 N N . ILE C 1 177 ? 37.57900 0.09000 -51.93700 1.000 15.63990 177 ILE C N 1
ATOM 6282 C CA . ILE C 1 177 ? 36.14600 -0.17500 -52.01200 1.000 22.42295 177 ILE C CA 1
ATOM 6283 C C . ILE C 1 177 ? 35.57900 0.29600 -53.34600 1.000 22.27140 177 ILE C C 1
ATOM 6284 O O . ILE C 1 177 ? 34.66600 -0.32800 -53.90100 1.000 21.84035 177 ILE C O 1
ATOM 6289 N N . TYR C 1 178 ? 36.10000 1.40700 -53.87500 1.000 23.00371 178 TYR C N 1
ATOM 6290 C CA . TYR C 1 178 ? 35.73800 1.83400 -55.22400 1.000 22.99457 178 TYR C CA 1
ATOM 6291 C C . TYR C 1 178 ? 36.06000 0.74300 -56.23800 1.000 16.14969 178 TYR C C 1
ATOM 6292 O O . TYR C 1 178 ? 35.22600 0.38800 -57.07900 1.000 15.12134 178 TYR C O 1
ATOM 6301 N N . GLU C 1 179 ? 37.26300 0.17800 -56.15100 1.000 21.01727 179 GLU C N 1
ATOM 6302 C CA . GLU C 1 179 ? 37.63200 -0.92700 -57.03100 1.000 14.87682 179 GLU C CA 1
ATOM 6303 C C . GLU C 1 179 ? 36.73900 -2.14200 -56.82100 1.000 26.36884 179 GLU C C 1
ATOM 6304 O O . GLU C 1 179 ? 36.46100 -2.87700 -57.77800 1.000 15.08097 179 GLU C O 1
ATOM 6310 N N . MET C 1 180 ? 36.27500 -2.36500 -55.58500 1.000 19.72435 180 MET C N 1
ATOM 6311 C CA . MET C 1 180 ? 35.33900 -3.45600 -55.32900 1.000 25.06814 180 MET C CA 1
ATOM 6312 C C . MET C 1 180 ? 34.06000 -3.28200 -56.13300 1.000 17.00221 180 MET C C 1
ATOM 6313 O O . MET C 1 180 ? 33.52400 -4.25400 -56.67600 1.000 16.87668 180 MET C O 1
ATOM 6318 N N . GLY C 1 181 ? 33.54500 -2.05200 -56.20200 1.000 15.57113 181 GLY C N 1
ATOM 6319 C CA . GLY C 1 181 ? 32.32800 -1.80900 -56.96600 1.000 17.11935 181 GLY C CA 1
ATOM 6320 C C . GLY C 1 181 ? 32.51600 -2.01800 -58.45600 1.000 15.17261 181 GLY C C 1
ATOM 6321 O O . GLY C 1 181 ? 31.63000 -2.54900 -59.13500 1.000 17.14744 181 GLY C O 1
ATOM 6322 N N . ARG C 1 182 ? 33.66300 -1.58600 -58.98800 1.000 17.22940 182 ARG C N 1
ATOM 6323 C CA . ARG C 1 182 ? 34.00600 -1.87400 -60.37900 1.000 21.73686 182 ARG C CA 1
ATOM 6324 C C . ARG C 1 182 ? 34.09900 -3.37500 -60.61700 1.000 21.56329 182 ARG C C 1
ATOM 6325 O O . ARG C 1 182 ? 33.61700 -3.88700 -61.63500 1.000 20.47209 182 ARG C O 1
ATOM 6333 N N . TYR C 1 183 ? 34.71900 -4.09100 -59.67500 1.000 19.39960 183 TYR C N 1
ATOM 6334 C CA . TYR C 1 183 ? 34.81300 -5.54500 -59.74000 1.000 18.85753 183 TYR C CA 1
ATOM 6335 C C . TYR C 1 183 ? 33.43400 -6.19100 -59.69700 1.000 20.34644 183 TYR C C 1
ATOM 6336 O O . TYR C 1 183 ? 33.16500 -7.15000 -60.43300 1.000 20.15105 183 TYR C O 1
ATOM 6345 N N . MET C 1 184 ? 32.54200 -5.66500 -58.85000 1.000 21.45029 184 MET C N 1
ATOM 6346 C CA . MET C 1 184 ? 31.17300 -6.17000 -58.78600 1.000 18.72489 184 MET C CA 1
ATOM 6347 C C . MET C 1 184 ? 30.46000 -6.02200 -60.12200 1.000 21.08547 184 MET C C 1
ATOM 6348 O O . MET C 1 184 ? 29.71700 -6.92000 -60.53900 1.000 20.29568 184 MET C O 1
ATOM 6353 N N . ASP C 1 185 ? 30.63700 -4.87500 -60.78700 1.000 20.44958 185 ASP C N 1
ATOM 6354 C CA . ASP C 1 185 ? 29.95400 -4.65600 -62.05700 1.000 22.79781 185 ASP C CA 1
ATOM 6355 C C . ASP C 1 185 ? 30.40200 -5.66700 -63.09700 1.000 18.25842 185 ASP C C 1
ATOM 6356 O O . ASP C 1 185 ? 29.59400 -6.14100 -63.90300 1.000 23.87591 185 ASP C O 1
ATOM 6361 N N . GLU C 1 186 ? 31.68900 -6.01200 -63.08900 1.000 22.92151 186 GLU C N 1
ATOM 6362 C CA . GLU C 1 186 ? 32.22300 -6.92200 -64.09700 1.000 29.07422 186 GLU C CA 1
ATOM 6363 C C . GLU C 1 186 ? 31.77600 -8.36000 -63.85700 1.000 27.53109 186 GLU C C 1
ATOM 6364 O O . GLU C 1 186 ? 31.48900 -9.08800 -64.81200 1.000 21.58373 186 GLU C O 1
ATOM 6370 N N . LYS C 1 187 ? 31.70100 -8.78800 -62.59500 1.000 19.97610 187 LYS C N 1
ATOM 6371 C CA . LYS C 1 187 ? 31.57200 -10.20700 -62.28700 1.000 23.06032 187 LYS C CA 1
ATOM 6372 C C . LYS C 1 187 ? 30.17100 -10.64100 -61.87100 1.000 30.64549 187 LYS C C 1
ATOM 6373 O O . LYS C 1 187 ? 29.87700 -11.84000 -61.93000 1.000 35.43802 187 LYS C O 1
ATOM 6379 N N . LEU C 1 188 ? 29.30500 -9.72700 -61.44500 1.000 26.46913 188 LEU C N 1
ATOM 6380 C CA . LEU C 1 188 ? 28.01500 -10.11000 -60.88800 1.000 29.70105 188 LEU C CA 1
ATOM 6381 C C . LEU C 1 188 ? 26.88300 -9.78700 -61.85600 1.000 28.52270 188 LEU C C 1
ATOM 6382 O O . LEU C 1 188 ? 27.03300 -8.98800 -62.78200 1.000 23.10877 188 LEU C O 1
ATOM 6387 N N . GLY C 1 189 ? 25.74200 -10.42400 -61.62200 1.000 29.52050 189 GLY C N 1
ATOM 6388 C CA . GLY C 1 189 ? 24.53200 -10.22700 -62.39300 1.000 27.19554 189 GLY C CA 1
ATOM 6389 C C . GLY C 1 189 ? 23.60300 -9.21300 -61.76200 1.000 42.41619 189 GLY C C 1
ATOM 6390 O O . GLY C 1 189 ? 24.04200 -8.26700 -61.09800 1.000 33.79741 189 GLY C O 1
ATOM 6391 N N . LYS C 1 190 ? 22.29500 -9.42500 -61.94900 1.000 37.30338 190 LYS C N 1
ATOM 6392 C CA . LYS C 1 190 ? 21.29600 -8.44500 -61.52200 1.000 35.28118 190 LYS C CA 1
ATOM 6393 C C . LYS C 1 190 ? 21.32600 -8.18100 -60.02100 1.000 32.63075 190 LYS C C 1
ATOM 6394 O O . LYS C 1 190 ? 20.84200 -7.13200 -59.57900 1.000 32.47560 190 LYS C O 1
ATOM 6400 N N . GLU C 1 191 ? 21.88400 -9.10000 -59.23000 1.000 28.17727 191 GLU C N 1
ATOM 6401 C CA . GLU C 1 191 ? 21.92700 -8.90400 -57.78400 1.000 32.67374 191 GLU C CA 1
ATOM 6402 C C . GLU C 1 191 ? 22.71900 -7.65600 -57.39600 1.000 34.07327 191 GLU C C 1
ATOM 6403 O O . GLU C 1 191 ? 22.47100 -7.07700 -56.33300 1.000 29.56980 191 GLU C O 1
ATOM 6409 N N . LYS C 1 192 ? 23.65600 -7.21200 -58.24200 1.000 25.48472 192 LYS C N 1
ATOM 6410 C CA . LYS C 1 192 ? 24.43500 -6.01900 -57.92400 1.000 23.80209 192 LYS C CA 1
ATOM 6411 C C . LYS C 1 192 ? 23.57600 -4.76500 -57.86700 1.000 27.16801 192 LYS C C 1
ATOM 6412 O O . LYS C 1 192 ? 24.00100 -3.75800 -57.28900 1.000 21.71608 192 LYS C O 1
ATOM 6418 N N . GLU C 1 193 ? 22.37400 -4.79900 -58.43100 1.000 19.67216 193 GLU C N 1
ATOM 6419 C CA . GLU C 1 193 ? 21.59600 -3.57200 -58.52300 1.000 32.83395 193 GLU C CA 1
ATOM 6420 C C . GLU C 1 193 ? 20.94300 -3.17800 -57.20300 1.000 30.45616 193 GLU C C 1
ATOM 6421 O O . GLU C 1 193 ? 20.40400 -2.07000 -57.10900 1.000 29.59131 193 GLU C O 1
ATOM 6427 N N . LYS C 1 194 ? 21.00200 -4.03700 -56.17900 1.000 25.45511 194 LYS C N 1
ATOM 6428 C CA . LYS C 1 194 ? 20.58900 -3.69100 -54.82500 1.000 25.73831 194 LYS C CA 1
ATOM 6429 C C . LYS C 1 194 ? 21.79300 -3.50600 -53.89700 1.000 21.70995 194 LYS C C 1
ATOM 6430 O O . LYS C 1 194 ? 21.64300 -3.53200 -52.67100 1.000 19.80123 194 LYS C O 1
ATOM 6436 N N . SER C 1 195 ? 22.98200 -3.30700 -54.46800 1.000 23.57056 195 SER C N 1
ATOM 6437 C CA . SER C 1 195 ? 24.24200 -3.22400 -53.73200 1.000 19.17124 195 SER C CA 1
ATOM 6438 C C . SER C 1 195 ? 24.65800 -1.77700 -53.51400 1.000 21.59512 195 SER C C 1
ATOM 6439 O O . SER C 1 195 ? 24.70700 -0.99200 -54.47000 1.000 19.50435 195 SER C O 1
ATOM 6442 N N . VAL C 1 196 ? 25.00200 -1.44800 -52.26600 1.000 16.18553 196 VAL C N 1
ATOM 6443 C CA . VAL C 1 196 ? 25.53500 -0.12400 -51.94600 1.000 16.20097 196 VAL C CA 1
ATOM 6444 C C . VAL C 1 196 ? 26.86300 0.11000 -52.65600 1.000 21.65741 196 VAL C C 1
ATOM 6445 O O . VAL C 1 196 ? 27.10100 1.18400 -53.22400 1.000 21.40679 196 VAL C O 1
ATOM 6449 N N . ILE C 1 197 ? 27.75600 -0.88200 -52.61100 1.000 17.07539 197 ILE C N 1
ATOM 6450 C CA . ILE C 1 197 ? 29.09200 -0.73600 -53.18800 1.000 20.59666 197 ILE C CA 1
ATOM 6451 C C . ILE C 1 197 ? 29.00000 -0.52600 -54.68900 1.000 17.19799 197 ILE C C 1
ATOM 6452 O O . ILE C 1 197 ? 29.75300 0.26600 -55.27000 1.000 23.88155 197 ILE C O 1
ATOM 6457 N N . TYR C 1 198 ? 28.09000 -1.24900 -55.34000 1.000 17.39360 198 TYR C N 1
ATOM 6458 C CA . TYR C 1 198 ? 27.92000 -1.11700 -56.78200 1.000 19.72973 198 TYR C CA 1
ATOM 6459 C C . TYR C 1 198 ? 27.48000 0.29200 -57.15800 1.000 21.31142 198 TYR C C 1
ATOM 6460 O O . TYR C 1 198 ? 28.07000 0.92500 -58.04000 1.000 17.96705 198 TYR C O 1
ATOM 6469 N N . TRP C 1 199 ? 26.43500 0.79800 -56.50100 1.000 21.29906 199 TRP C N 1
ATOM 6470 C CA . TRP C 1 199 ? 25.91300 2.11300 -56.86200 1.000 22.46320 199 TRP C CA 1
ATOM 6471 C C . TRP C 1 199 ? 26.87400 3.22700 -56.48200 1.000 16.63975 199 TRP C C 1
ATOM 6472 O O . TRP C 1 199 ? 26.92700 4.25700 -57.16500 1.000 18.25887 199 TRP C O 1
ATOM 6483 N N . ALA C 1 200 ? 27.64600 3.03700 -55.41100 1.000 18.30586 200 ALA C N 1
ATOM 6484 C CA . ALA C 1 200 ? 28.67000 4.01200 -55.05700 1.000 15.09413 200 ALA C CA 1
ATOM 6485 C C . ALA C 1 200 ? 29.73700 4.09900 -56.13900 1.000 22.16675 200 ALA C C 1
ATOM 6486 O O . ALA C 1 200 ? 30.22100 5.19100 -56.45700 1.000 15.96578 200 ALA C O 1
ATOM 6488 N N . TYR C 1 201 ? 30.13400 2.95200 -56.70200 1.000 21.09726 201 TYR C N 1
ATOM 6489 C CA . TYR C 1 201 ? 31.06100 2.96300 -57.82800 1.000 18.05248 201 TYR C CA 1
ATOM 6490 C C . TYR C 1 201 ? 30.44400 3.64800 -59.04100 1.000 23.58917 201 TYR C C 1
ATOM 6491 O O . TYR C 1 201 ? 31.09800 4.46100 -59.70200 1.000 24.00950 201 TYR C O 1
ATOM 6500 N N . LYS C 1 202 ? 29.18500 3.32700 -59.35300 1.000 16.02759 202 LYS C N 1
ATOM 6501 C CA . LYS C 1 202 ? 28.56400 3.85500 -60.56500 1.000 20.87925 202 LYS C CA 1
ATOM 6502 C C . LYS C 1 202 ? 28.31600 5.35400 -60.46900 1.000 22.10143 202 LYS C C 1
ATOM 6503 O O . LYS C 1 202 ? 28.35500 6.05000 -61.48700 1.000 17.25376 202 LYS C O 1
ATOM 6509 N N . ASN C 1 203 ? 28.04400 5.86300 -59.27000 1.000 24.15867 203 ASN C N 1
ATOM 6510 C CA . ASN C 1 203 ? 27.76700 7.27800 -59.06600 1.000 22.00178 203 ASN C CA 1
ATOM 6511 C C . ASN C 1 203 ? 28.95200 8.03500 -58.48400 1.000 20.81695 203 ASN C C 1
ATOM 6512 O O . ASN C 1 203 ? 28.79800 9.19600 -58.09500 1.000 25.21929 203 ASN C O 1
ATOM 6517 N N . ASN C 1 204 ? 30.13000 7.41100 -58.42700 1.000 20.35222 204 ASN C N 1
ATOM 6518 C CA . ASN C 1 204 ? 31.34500 8.05100 -57.91400 1.000 18.84642 204 ASN C CA 1
ATOM 6519 C C . ASN C 1 204 ? 31.12400 8.63300 -56.51800 1.000 21.37610 204 ASN C C 1
ATOM 6520 O O . ASN C 1 204 ? 31.51600 9.76200 -56.21500 1.000 29.98576 204 ASN C O 1
ATOM 6525 N N . ILE C 1 205 ? 30.47600 7.85000 -55.66200 1.000 19.34029 205 ILE C N 1
ATOM 6526 C CA . ILE C 1 205 ? 30.26500 8.21000 -54.26400 1.000 18.04635 205 ILE C CA 1
ATOM 6527 C C . ILE C 1 205 ? 31.32400 7.47600 -53.44400 1.000 22.28089 205 ILE C C 1
ATOM 6528 O O . ILE C 1 205 ? 31.28000 6.23800 -53.36200 1.000 26.00714 205 ILE C O 1
ATOM 6533 N N . PRO C 1 206 ? 32.30600 8.17200 -52.87800 1.000 18.41182 206 PRO C N 1
ATOM 6534 C CA . PRO C 1 206 ? 33.35500 7.46800 -52.13400 1.000 22.00430 206 PRO C CA 1
ATOM 6535 C C . PRO C 1 206 ? 32.78800 6.80300 -50.88900 1.000 22.63115 206 PRO C C 1
ATOM 6536 O O . PRO C 1 206 ? 31.88100 7.32400 -50.23300 1.000 17.78274 206 PRO C O 1
ATOM 6540 N N . ILE C 1 207 ? 33.33400 5.63800 -50.56700 1.000 25.13985 207 ILE C N 1
ATOM 6541 C CA . ILE C 1 207 ? 33.00800 4.94100 -49.33300 1.000 13.88441 207 ILE C CA 1
ATOM 6542 C C . ILE C 1 207 ? 34.28200 4.87400 -48.51300 1.000 20.18880 207 ILE C C 1
ATOM 6543 O O . ILE C 1 207 ? 35.26200 4.24400 -48.93000 1.000 21.07426 207 ILE C O 1
ATOM 6548 N N . PHE C 1 208 ? 34.26900 5.51700 -47.35300 1.000 16.92146 208 PHE C N 1
ATOM 6549 C CA . PHE C 1 208 ? 35.39600 5.48300 -46.43800 1.000 19.63389 208 PHE C CA 1
ATOM 6550 C C . PHE C 1 208 ? 35.16300 4.42100 -45.37500 1.000 18.25857 208 PHE C C 1
ATOM 6551 O O . PHE C 1 208 ? 34.03700 4.22400 -44.90600 1.000 18.19555 208 PHE C O 1
ATOM 6559 N N . CYS C 1 209 ? 36.22800 3.71900 -45.03200 1.000 19.81421 209 CYS C N 1
ATOM 6560 C CA . CYS C 1 209 ? 36.18400 2.62200 -44.08400 1.000 19.78329 209 CYS C CA 1
ATOM 6561 C C . CYS C 1 209 ? 37.57400 2.45400 -43.48800 1.000 27.39125 209 CYS C C 1
ATOM 6562 O O . CYS C 1 209 ? 38.34600 1.60200 -43.94200 1.000 33.21431 209 CYS C O 1
ATOM 6565 N N . PRO C 1 210 ? 37.92600 3.23900 -42.46700 1.000 38.15902 210 PRO C N 1
ATOM 6566 C CA . PRO C 1 210 ? 39.32500 3.27800 -42.01000 1.000 48.90902 210 PRO C CA 1
ATOM 6567 C C . PRO C 1 210 ? 39.80900 1.99100 -41.35800 1.000 56.91165 210 PRO C C 1
ATOM 6568 O O . PRO C 1 210 ? 41.02200 1.87000 -41.12200 1.000 41.11090 210 PRO C O 1
ATOM 6572 N N . ALA C 1 211 ? 38.92300 1.04000 -41.05800 1.000 27.64577 211 ALA C N 1
ATOM 6573 C CA . ALA C 1 211 ? 39.26200 -0.24300 -40.45100 1.000 26.65340 211 ALA C CA 1
ATOM 6574 C C . ALA C 1 211 ? 38.72100 -1.38600 -41.30200 1.000 25.02607 211 ALA C C 1
ATOM 6575 O O . ALA C 1 211 ? 38.05100 -2.30600 -40.82100 1.000 24.06233 211 ALA C O 1
ATOM 6577 N N . ILE C 1 212 ? 39.01800 -1.33700 -42.60400 1.000 24.61365 212 ILE C N 1
ATOM 6578 C CA . ILE C 1 212 ? 38.44000 -2.26800 -43.56500 1.000 25.20871 212 ILE C CA 1
ATOM 6579 C C . ILE C 1 212 ? 38.92800 -3.70300 -43.35800 1.000 23.86668 212 ILE C C 1
ATOM 6580 O O . ILE C 1 212 ? 38.28000 -4.64100 -43.83100 1.000 23.56516 212 ILE C O 1
ATOM 6585 N N . THR C 1 213 ? 40.03000 -3.90900 -42.64100 1.000 29.66815 213 THR C N 1
ATOM 6586 C CA . THR C 1 213 ? 40.56600 -5.24600 -42.42000 1.000 25.41714 213 THR C CA 1
ATOM 6587 C C . THR C 1 213 ? 40.00800 -5.91700 -41.17100 1.000 24.53308 213 THR C C 1
ATOM 6588 O O . THR C 1 213 ? 40.44000 -7.02200 -40.83600 1.000 28.13385 213 THR C O 1
ATOM 6592 N N . ASP C 1 214 ? 39.07900 -5.27000 -40.47000 1.000 24.64222 214 ASP C N 1
ATOM 6593 C CA . ASP C 1 214 ? 38.51400 -5.79600 -39.22400 1.000 26.07169 214 ASP C CA 1
ATOM 6594 C C . ASP C 1 214 ? 37.23900 -6.58700 -39.52800 1.000 38.70707 214 ASP C C 1
ATOM 6595 O O . ASP C 1 214 ? 36.12200 -6.20100 -39.17900 1.000 53.72848 214 ASP C O 1
ATOM 6600 N N . GLY C 1 215 ? 37.42000 -7.71700 -40.20000 1.000 30.31661 215 GLY C N 1
ATOM 6601 C CA . GLY C 1 215 ? 36.26900 -8.54800 -40.52000 1.000 22.40454 215 GLY C CA 1
ATOM 6602 C C . GLY C 1 215 ? 36.62600 -9.63300 -41.51000 1.000 28.63485 215 GLY C C 1
ATOM 6603 O O . GLY C 1 215 ? 37.77200 -10.10200 -41.55500 1.000 23.84190 215 GLY C O 1
ATOM 6604 N N . SER C 1 216 ? 35.62100 -10.03400 -42.29700 1.000 20.86729 216 SER C N 1
ATOM 6605 C CA . SER C 1 216 ? 35.79900 -11.14500 -43.22900 1.000 27.91264 216 SER C CA 1
ATOM 6606 C C . SER C 1 216 ? 36.84000 -10.82000 -44.28700 1.000 28.48951 216 SER C C 1
ATOM 6607 O O . SER C 1 216 ? 37.67700 -11.66500 -44.62000 1.000 32.05582 216 SER C O 1
ATOM 6610 N N . ILE C 1 217 ? 36.79100 -9.60700 -44.83900 1.000 24.17664 217 ILE C N 1
ATOM 6611 C CA . ILE C 1 217 ? 37.79300 -9.19700 -45.81900 1.000 27.68919 217 ILE C CA 1
ATOM 6612 C C . ILE C 1 217 ? 39.18800 -9.34300 -45.22900 1.000 27.50025 217 ILE C C 1
ATOM 6613 O O . ILE C 1 217 ? 40.08200 -9.93500 -45.84500 1.000 30.03197 217 ILE C O 1
ATOM 6618 N N . GLY C 1 218 ? 39.37900 -8.84600 -44.00400 1.000 25.51958 218 GLY C N 1
ATOM 6619 C CA . GLY C 1 218 ? 40.67100 -8.98900 -43.35200 1.000 22.07524 218 GLY C CA 1
ATOM 6620 C C . GLY C 1 218 ? 41.05500 -10.43800 -43.13600 1.000 24.80041 218 GLY C C 1
ATOM 6621 O O . GLY C 1 218 ? 42.23100 -10.80300 -43.23300 1.000 19.39612 218 GLY C O 1
ATOM 6622 N N . ASP C 1 219 ? 40.06800 -11.28200 -42.82900 1.000 22.07737 219 ASP C N 1
ATOM 6623 C CA . ASP C 1 219 ? 40.33200 -12.70800 -42.67800 1.000 27.63292 219 ASP C CA 1
ATOM 6624 C C . ASP C 1 219 ? 40.69700 -13.35200 -44.01300 1.000 23.61382 219 ASP C C 1
ATOM 6625 O O . ASP C 1 219 ? 41.60200 -14.19100 -44.07100 1.000 25.85624 219 ASP C O 1
ATOM 6630 N N . MET C 1 220 ? 40.00000 -12.98100 -45.09100 1.000 25.07077 220 MET C N 1
ATOM 6631 C CA . MET C 1 220 ? 40.40500 -13.40900 -46.42800 1.000 28.51021 220 MET C CA 1
ATOM 6632 C C . MET C 1 220 ? 41.84900 -13.02600 -46.68400 1.000 45.63089 220 MET C C 1
ATOM 6633 O O . MET C 1 220 ? 42.68500 -13.86300 -47.04900 1.000 34.69723 220 MET C O 1
ATOM 6638 N N . LEU C 1 221 ? 42.15100 -11.74400 -46.47300 1.000 27.92169 221 LEU C N 1
ATOM 6639 C CA . LEU C 1 221 ? 43.47200 -11.20800 -46.75500 1.000 28.05709 221 LEU C CA 1
ATOM 6640 C C . LEU C 1 221 ? 44.52600 -11.85900 -45.87900 1.000 23.33306 221 LEU C C 1
ATOM 6641 O O . LEU C 1 221 ? 45.68400 -11.98700 -46.28900 1.000 29.61842 221 LEU C O 1
ATOM 6646 N N . TYR C 1 222 ? 44.14300 -12.29700 -44.68100 1.000 31.06788 222 TYR C N 1
ATOM 6647 C CA . TYR C 1 222 ? 45.08200 -13.02100 -43.83400 1.000 22.96986 222 TYR C CA 1
ATOM 6648 C C . TYR C 1 222 ? 45.51700 -14.32900 -44.48600 1.000 31.71975 222 TYR C C 1
ATOM 6649 O O . TYR C 1 222 ? 46.70200 -14.68000 -44.46000 1.000 28.47388 222 TYR C O 1
ATOM 6658 N N . PHE C 1 223 ? 44.57000 -15.06900 -45.07000 1.000 28.40716 223 PHE C N 1
ATOM 6659 C CA . PHE C 1 223 ? 44.90900 -16.34200 -45.70500 1.000 47.05534 223 PHE C CA 1
ATOM 6660 C C . PHE C 1 223 ? 45.68600 -16.12600 -46.99300 1.000 25.92304 223 PHE C C 1
ATOM 6661 O O . PHE C 1 223 ? 46.65800 -16.83600 -47.26300 1.000 35.26922 223 PHE C O 1
ATOM 6669 N N . PHE C 1 224 ? 45.26200 -15.15200 -47.79600 1.000 25.01652 224 PHE C N 1
ATOM 6670 C CA . PHE C 1 224 ? 46.00000 -14.76500 -48.99000 1.000 29.93095 224 PHE C CA 1
ATOM 6671 C C . PHE C 1 224 ? 47.45600 -14.44500 -48.66000 1.000 39.14288 224 PHE C C 1
ATOM 6672 O O . PHE C 1 224 ? 48.37900 -14.95500 -49.30600 1.000 34.22772 224 PHE C O 1
ATOM 6680 N N . LYS C 1 225 ? 47.67900 -13.61900 -47.63600 1.000 29.28940 225 LYS C N 1
ATOM 6681 C CA . LYS C 1 225 ? 49.04200 -13.23900 -47.27600 1.000 28.04497 225 LYS C CA 1
ATOM 6682 C C . LYS C 1 225 ? 49.80100 -14.40200 -46.64200 1.000 30.95321 225 LYS C C 1
ATOM 6683 O O . LYS C 1 225 ? 51.00200 -14.57200 -46.88100 1.000 27.27072 225 LYS C O 1
ATOM 6689 N N . GLU C 1 226 ? 49.13000 -15.20100 -45.81300 1.000 39.38862 226 GLU C N 1
ATOM 6690 C CA . GLU C 1 226 ? 49.81100 -16.33300 -45.18500 1.000 42.69880 226 GLU C CA 1
ATOM 6691 C C . GLU C 1 226 ? 50.17600 -17.40400 -46.20800 1.000 36.73723 226 GLU C C 1
ATOM 6692 O O . GLU C 1 226 ? 51.25200 -18.00500 -46.12600 1.000 44.76934 226 GLU C O 1
ATOM 6698 N N . GLU C 1 227 ? 49.29100 -17.65600 -47.17500 1.000 32.78431 227 GLU C N 1
ATOM 6699 C CA . GLU C 1 227 ? 49.54500 -18.68400 -48.17800 1.000 42.26989 227 GLU C CA 1
ATOM 6700 C C . GLU C 1 227 ? 50.67100 -18.27400 -49.12100 1.000 65.11095 227 GLU C C 1
ATOM 6701 O O . GLU C 1 227 ? 51.56600 -19.07300 -49.42400 1.000 45.02690 227 GLU C O 1
ATOM 6707 N N . ARG C 1 228 ? 50.64100 -17.03200 -49.59700 1.000 45.32980 228 ARG C N 1
ATOM 6708 C CA . ARG C 1 228 ? 51.53500 -16.57600 -50.64900 1.000 45.92005 228 ARG C CA 1
ATOM 6709 C C . ARG C 1 228 ? 52.75500 -15.82600 -50.12700 1.000 33.19526 228 ARG C C 1
ATOM 6710 O O . ARG C 1 228 ? 53.55000 -15.33500 -50.93300 1.000 31.15430 228 ARG C O 1
ATOM 6718 N N . ARG C 1 229 ? 52.92800 -15.74600 -48.80700 1.000 29.08682 229 ARG C N 1
ATOM 6719 C CA . ARG C 1 229 ? 54.03400 -15.00700 -48.18900 1.000 33.01173 229 ARG C CA 1
ATOM 6720 C C . ARG C 1 229 ? 54.08100 -13.56900 -48.70000 1.000 38.19827 229 ARG C C 1
ATOM 6721 O O . ARG C 1 229 ? 55.14600 -13.02500 -49.00100 1.000 44.32452 229 ARG C O 1
ATOM 6729 N N . ASP C 1 230 ? 52.91300 -12.94600 -48.82000 1.000 32.96902 230 ASP C N 1
ATOM 6730 C CA . ASP C 1 230 ? 52.84600 -11.59700 -49.35700 1.000 26.38508 230 ASP C CA 1
ATOM 6731 C C . ASP C 1 230 ? 52.85500 -10.57800 -48.22900 1.000 31.42696 230 ASP C C 1
ATOM 6732 O O . ASP C 1 230 ? 52.09500 -10.69600 -47.25900 1.000 25.55371 230 ASP C O 1
ATOM 6737 N N . SER C 1 231 ? 53.72900 -9.58600 -48.35800 1.000 25.55202 231 SER C N 1
ATOM 6738 C CA . SER C 1 231 ? 53.63600 -8.37300 -47.57400 1.000 35.25978 231 SER C CA 1
ATOM 6739 C C . SER C 1 231 ? 53.45000 -7.14200 -48.44800 1.000 27.16811 231 SER C C 1
ATOM 6740 O O . SER C 1 231 ? 53.29800 -6.04200 -47.90200 1.000 23.83043 231 SER C O 1
ATOM 6743 N N . ARG C 1 232 ? 53.44200 -7.28500 -49.78300 1.000 32.05223 232 ARG C N 1
ATOM 6744 C CA . ARG C 1 232 ? 53.36100 -6.10200 -50.63800 1.000 24.12144 232 ARG C CA 1
ATOM 6745 C C . ARG C 1 232 ? 51.94600 -5.58700 -50.86200 1.000 24.99942 232 ARG C C 1
ATOM 6746 O O . ARG C 1 232 ? 51.79500 -4.44700 -51.30300 1.000 30.46797 232 ARG C O 1
ATOM 6754 N N . LEU C 1 233 ? 50.90600 -6.39100 -50.64200 1.000 22.56212 233 LEU C N 1
ATOM 6755 C CA . LEU C 1 233 ? 49.55700 -5.84900 -50.77300 1.000 24.61785 233 LEU C CA 1
ATOM 6756 C C . LEU C 1 233 ? 49.30000 -4.94300 -49.57500 1.000 21.06280 233 LEU C C 1
ATOM 6757 O O . LEU C 1 233 ? 49.21300 -5.41900 -48.43800 1.000 22.34817 233 LEU C O 1
ATOM 6762 N N . ILE C 1 234 ? 49.17500 -3.64200 -49.83400 1.000 27.10603 234 ILE C N 1
ATOM 6763 C CA . ILE C 1 234 ? 49.10200 -2.60600 -48.81000 1.000 28.35996 234 ILE C CA 1
ATOM 6764 C C . ILE C 1 234 ? 47.72700 -1.95800 -48.87500 1.000 25.54493 234 ILE C C 1
ATOM 6765 O O . ILE C 1 234 ? 47.19800 -1.71900 -49.96500 1.000 23.36135 234 ILE C O 1
ATOM 6770 N N . ILE C 1 235 ? 47.14100 -1.68200 -47.71200 1.000 21.82407 235 ILE C N 1
ATOM 6771 C CA . ILE C 1 235 ? 45.94400 -0.84900 -47.62700 1.000 23.34536 235 ILE C CA 1
ATOM 6772 C C . ILE C 1 235 ? 46.30200 0.35300 -46.76900 1.000 24.05577 235 ILE C C 1
ATOM 6773 O O . ILE C 1 235 ? 46.55400 0.21100 -45.56600 1.000 19.29162 235 ILE C O 1
ATOM 6778 N N . ASP C 1 236 ? 46.33700 1.53200 -47.38100 1.000 26.51582 236 ASP C N 1
ATOM 6779 C CA . ASP C 1 236 ? 46.74400 2.73200 -46.67200 1.000 24.94473 236 ASP C CA 1
ATOM 6780 C C . ASP C 1 236 ? 45.53100 3.46200 -46.12300 1.000 17.12075 236 ASP C C 1
ATOM 6781 O O . ASP C 1 236 ? 44.51200 3.60000 -46.80100 1.000 22.21388 236 ASP C O 1
ATOM 6786 N N . ILE C 1 237 ? 45.65000 3.95500 -44.89600 1.000 20.98124 237 ILE C N 1
ATOM 6787 C CA . ILE C 1 237 ? 44.62000 4.81600 -44.33000 1.000 31.36326 237 ILE C CA 1
ATOM 6788 C C . ILE C 1 237 ? 45.10500 6.23500 -44.10400 1.000 28.99350 237 ILE C C 1
ATOM 6789 O O . ILE C 1 237 ? 44.28800 7.10400 -43.76800 1.000 26.69678 237 ILE C O 1
ATOM 6794 N N . ALA C 1 238 ? 46.39800 6.50700 -44.27800 1.000 23.35176 238 ALA C N 1
ATOM 6795 C CA . ALA C 1 238 ? 46.89300 7.85900 -44.04200 1.000 22.70767 238 ALA C CA 1
ATOM 6796 C C . ALA C 1 238 ? 46.37800 8.83200 -45.09800 1.000 38.47094 238 ALA C C 1
ATOM 6797 O O . ALA C 1 238 ? 46.03800 9.97500 -44.77800 1.000 22.18274 238 ALA C O 1
ATOM 6799 N N . ASN C 1 239 ? 46.29600 8.40500 -46.36100 1.000 25.84207 239 ASN C N 1
ATOM 6800 C CA . ASN C 1 239 ? 45.89000 9.35400 -47.39200 1.000 22.09633 239 ASN C CA 1
ATOM 6801 C C . ASN C 1 239 ? 44.37800 9.51500 -47.50700 1.000 27.28275 239 ASN C C 1
ATOM 6802 O O . ASN C 1 239 ? 43.93100 10.48200 -48.12900 1.000 26.89301 239 ASN C O 1
ATOM 6807 N N . ASP C 1 240 ? 43.57800 8.61000 -46.92200 1.000 21.28214 240 ASP C N 1
ATOM 6808 C CA . ASP C 1 240 ? 42.12900 8.82000 -46.95000 1.000 23.94385 240 ASP C CA 1
ATOM 6809 C C . ASP C 1 240 ? 41.68000 9.98900 -46.08000 1.000 19.78234 240 ASP C C 1
ATOM 6810 O O . ASP C 1 240 ? 40.63200 10.57900 -46.35500 1.000 26.36491 240 ASP C O 1
ATOM 6815 N N . ILE C 1 241 ? 42.42200 10.31800 -45.02100 1.000 25.08182 241 ILE C N 1
ATOM 6816 C CA . ILE C 1 241 ? 41.98700 11.40400 -44.14900 1.000 32.23180 241 ILE C CA 1
ATOM 6817 C C . ILE C 1 241 ? 41.99500 12.72600 -44.90500 1.000 23.51631 241 ILE C C 1
ATOM 6818 O O . ILE C 1 241 ? 41.09600 13.55800 -44.73700 1.000 29.73424 241 ILE C O 1
ATOM 6823 N N . VAL C 1 242 ? 42.97900 12.92300 -45.78200 1.000 27.29038 242 VAL C N 1
ATOM 6824 C CA . VAL C 1 242 ? 42.97400 14.09700 -46.64800 1.000 28.61170 242 VAL C CA 1
ATOM 6825 C C . VAL C 1 242 ? 41.72400 14.10200 -47.52000 1.000 32.27959 242 VAL C C 1
ATOM 6826 O O . VAL C 1 242 ? 41.00400 15.10700 -47.59900 1.000 30.56846 242 VAL C O 1
ATOM 6830 N N . LYS C 1 243 ? 41.43300 12.97000 -48.16900 1.000 30.21620 243 LYS C N 1
ATOM 6831 C CA . LYS C 1 243 ? 40.27300 12.90700 -49.05600 1.000 26.88867 243 LYS C CA 1
ATOM 6832 C C . LYS C 1 243 ? 38.97900 13.17000 -48.29300 1.000 28.30293 243 LYS C C 1
ATOM 6833 O O . LYS C 1 243 ? 38.13500 13.96000 -48.73100 1.000 27.23092 243 LYS C O 1
ATOM 6839 N N . LEU C 1 244 ? 38.80800 12.52200 -47.13800 1.000 21.04013 244 LEU C N 1
ATOM 6840 C CA . LEU C 1 244 ? 37.56300 12.67900 -46.38900 1.000 21.55605 244 LEU C CA 1
ATOM 6841 C C . LEU C 1 244 ? 37.41300 14.09800 -45.85500 1.000 23.76715 244 LEU C C 1
ATOM 6842 O O . LEU C 1 244 ? 36.35600 14.71900 -46.01000 1.000 21.34794 244 LEU C O 1
ATOM 6847 N N . ASN C 1 245 ? 38.46300 14.62400 -45.21300 1.000 20.62513 245 ASN C N 1
ATOM 6848 C CA . ASN C 1 245 ? 38.37800 15.96300 -44.63400 1.000 28.15760 245 ASN C CA 1
ATOM 6849 C C . ASN C 1 245 ? 38.12300 17.01200 -45.70900 1.000 30.43798 245 ASN C C 1
ATOM 6850 O O . ASN C 1 245 ? 37.27900 17.89800 -45.53300 1.000 30.78434 245 ASN C O 1
ATOM 6855 N N . ASN C 1 246 ? 38.82200 16.90900 -46.84400 1.000 30.19726 246 ASN C N 1
ATOM 6856 C CA . ASN C 1 246 ? 38.63800 17.88700 -47.91000 1.000 29.81677 246 ASN C CA 1
ATOM 6857 C C . ASN C 1 246 ? 37.21400 17.87700 -48.44100 1.000 42.01344 246 ASN C C 1
ATOM 6858 O O . ASN C 1 246 ? 36.71100 18.91800 -48.88500 1.000 29.73847 246 ASN C O 1
ATOM 6863 N N . LEU C 1 247 ? 36.54900 16.71900 -48.41000 1.000 22.68768 247 LEU C N 1
ATOM 6864 C CA . LEU C 1 247 ? 35.15800 16.66200 -48.85100 1.000 27.84949 247 LEU C CA 1
ATOM 6865 C C . LEU C 1 247 ? 34.26300 17.50100 -47.94700 1.000 21.67777 247 LEU C C 1
ATOM 6866 O O . LEU C 1 247 ? 33.29000 18.10500 -48.41200 1.000 33.83948 247 LEU C O 1
ATOM 6871 N N . ALA C 1 248 ? 34.56700 17.53500 -46.64900 1.000 25.83553 248 ALA C N 1
ATOM 6872 C CA . ALA C 1 248 ? 33.82300 18.39500 -45.73200 1.000 29.21731 248 ALA C CA 1
ATOM 6873 C C . ALA C 1 248 ? 34.20500 19.86300 -45.90400 1.000 30.47051 248 ALA C C 1
ATOM 6874 O O . ALA C 1 248 ? 33.33000 20.73400 -45.96500 1.000 30.70070 248 ALA C O 1
ATOM 6876 N N . ILE C 1 249 ? 35.50600 20.15300 -45.99800 1.000 36.72351 249 ILE C N 1
ATOM 6877 C CA . ILE C 1 249 ? 35.97100 21.54000 -46.01100 1.000 42.59018 249 ILE C CA 1
ATOM 6878 C C . ILE C 1 249 ? 35.48300 22.27800 -47.25300 1.000 37.89752 249 ILE C C 1
ATOM 6879 O O . ILE C 1 249 ? 35.03800 23.43100 -47.17100 1.000 46.21659 249 ILE C O 1
ATOM 6884 N N . THR C 1 250 ? 35.54700 21.63300 -48.41500 1.000 33.02725 250 THR C N 1
ATOM 6885 C CA . THR C 1 250 ? 35.24100 22.29500 -49.67700 1.000 25.78073 250 THR C CA 1
ATOM 6886 C C . THR C 1 250 ? 33.74700 22.40300 -49.95300 1.000 33.13866 250 THR C C 1
ATOM 6887 O O . THR C 1 250 ? 33.36300 22.99300 -50.96900 1.000 51.21991 250 THR C O 1
ATOM 6891 N N . ALA C 1 251 ? 32.89900 21.84800 -49.09700 1.000 29.83380 251 ALA C N 1
ATOM 6892 C CA . ALA C 1 251 ? 31.46200 21.96800 -49.29100 1.000 42.51937 251 ALA C CA 1
ATOM 6893 C C . ALA C 1 251 ? 30.97200 23.33300 -48.82200 1.000 32.67767 251 ALA C C 1
ATOM 6894 O O . ALA C 1 251 ? 31.50100 23.91400 -47.87100 1.000 38.80492 251 ALA C O 1
ATOM 6896 N N . LYS C 1 252 ? 29.95000 23.84800 -49.50400 1.000 41.61242 252 LYS C N 1
ATOM 6897 C CA . LYS C 1 252 ? 29.34200 25.09200 -49.04100 1.000 46.54992 252 LYS C CA 1
ATOM 6898 C C . LYS C 1 252 ? 28.46700 24.85100 -47.81500 1.000 62.84678 252 LYS C C 1
ATOM 6899 O O . LYS C 1 252 ? 28.43700 25.67900 -46.90000 1.000 40.76152 252 LYS C O 1
ATOM 6905 N N . GLU C 1 253 ? 27.75100 23.72700 -47.78400 1.000 53.36758 253 GLU C N 1
ATOM 6906 C CA . GLU C 1 253 ? 27.13700 23.21000 -46.56800 1.000 51.85776 253 GLU C CA 1
ATOM 6907 C C . GLU C 1 253 ? 27.30900 21.69900 -46.53600 1.000 48.56614 253 GLU C C 1
ATOM 6908 O O . GLU C 1 253 ? 27.43800 21.05400 -47.58000 1.000 33.97567 253 GLU C O 1
ATOM 6914 N N . THR C 1 254 ? 27.30700 21.13900 -45.32900 1.000 38.75278 254 THR C N 1
ATOM 6915 C CA . THR C 1 254 ? 27.30700 19.69700 -45.14100 1.000 44.78222 254 THR C CA 1
ATOM 6916 C C . THR C 1 254 ? 26.11700 19.28200 -44.28700 1.000 41.73475 254 THR C C 1
ATOM 6917 O O . THR C 1 254 ? 25.60500 20.06200 -43.47600 1.000 30.69291 254 THR C O 1
ATOM 6921 N N . ALA C 1 255 ? 25.67400 18.04400 -44.49100 1.000 36.95027 255 ALA C N 1
ATOM 6922 C CA . ALA C 1 255 ? 24.67600 17.40600 -43.64700 1.000 30.99483 255 ALA C CA 1
ATOM 6923 C C . ALA C 1 255 ? 25.18000 16.02600 -43.24400 1.000 29.90331 255 ALA C C 1
ATOM 6924 O O . ALA C 1 255 ? 25.83300 15.33900 -44.03700 1.000 28.48437 255 ALA C O 1
ATOM 6926 N N . SER C 1 256 ? 24.88600 15.63400 -42.00600 1.000 28.14817 256 SER C N 1
ATOM 6927 C CA . SER C 1 256 ? 25.30400 14.35600 -41.44500 1.000 27.09993 256 SER C CA 1
ATOM 6928 C C . SER C 1 256 ? 24.07400 13.50900 -41.16800 1.000 35.77191 256 SER C C 1
ATOM 6929 O O . SER C 1 256 ? 23.16800 13.94200 -40.44800 1.000 33.13520 256 SER C O 1
ATOM 6932 N N . ILE C 1 257 ? 24.04800 12.30400 -41.72600 1.000 28.53994 257 ILE C N 1
ATOM 6933 C CA . ILE C 1 257 ? 23.03300 11.30600 -41.40600 1.000 23.82521 257 ILE C CA 1
ATOM 6934 C C . ILE C 1 257 ? 23.77100 10.07500 -40.91500 1.000 35.17430 257 ILE C C 1
ATOM 6935 O O . ILE C 1 257 ? 24.41500 9.36800 -41.70000 1.000 24.88742 257 ILE C O 1
ATOM 6940 N N . ILE C 1 258 ? 23.69700 9.82400 -39.61400 1.000 27.83575 258 ILE C N 1
ATOM 6941 C CA . ILE C 1 258 ? 24.53500 8.82300 -38.97000 1.000 23.26973 258 ILE C CA 1
ATOM 6942 C C . ILE C 1 258 ? 23.63800 7.82400 -38.25700 1.000 31.85520 258 ILE C C 1
ATOM 6943 O O . ILE C 1 258 ? 22.83700 8.20000 -37.39000 1.000 24.06497 258 ILE C O 1
ATOM 6948 N N . LEU C 1 259 ? 23.77500 6.56600 -38.64000 1.000 20.02466 259 LEU C N 1
ATOM 6949 C CA . LEU C 1 259 ? 23.03800 5.44300 -38.02800 1.000 23.47684 259 LEU C CA 1
ATOM 6950 C C . LEU C 1 259 ? 24.02600 4.63900 -37.18100 1.000 28.38442 259 LEU C C 1
ATOM 6951 O O . LEU C 1 259 ? 24.93200 4.04100 -37.72900 1.000 25.19409 259 LEU C O 1
ATOM 6956 N N . GLY C 1 260 ? 23.82700 4.64500 -35.87600 1.000 25.39761 260 GLY C N 1
ATOM 6957 C CA . GLY C 1 260 ? 24.73000 3.93600 -34.96700 1.000 25.21572 260 GLY C CA 1
ATOM 6958 C C . GLY C 1 260 ? 25.88000 4.82000 -34.56100 1.000 25.00169 260 GLY C C 1
ATOM 6959 O O . GLY C 1 260 ? 25.90900 5.96600 -34.93300 1.000 29.44123 260 GLY C O 1
ATOM 6960 N N . GLY C 1 261 ? 26.80100 4.28700 -33.79800 1.000 24.81274 261 GLY C N 1
ATOM 6961 C CA . GLY C 1 261 ? 27.92800 5.11100 -33.37500 1.000 18.86131 261 GLY C CA 1
ATOM 6962 C C . GLY C 1 261 ? 29.19200 4.55700 -33.94700 1.000 33.58022 261 GLY C C 1
ATOM 6963 O O . GLY C 1 261 ? 29.35300 4.55300 -35.14400 1.000 22.74833 261 GLY C O 1
ATOM 6964 N N . SER C 1 262 ? 30.15200 4.26500 -33.08100 1.000 24.65418 262 SER C N 1
ATOM 6965 C CA . SER C 1 262 ? 31.44200 3.65400 -33.47000 1.000 22.11307 262 SER C CA 1
ATOM 6966 C C . SER C 1 262 ? 32.24600 4.53600 -34.43700 1.000 24.63974 262 SER C C 1
ATOM 6967 O O . SER C 1 262 ? 32.04500 5.71600 -34.45300 1.000 27.61503 262 SER C O 1
ATOM 6970 N N . LEU C 1 263 ? 33.05500 3.92900 -35.28900 1.000 24.88744 263 LEU C N 1
ATOM 6971 C CA . LEU C 1 263 ? 33.96900 4.65800 -36.19800 1.000 20.82796 263 LEU C CA 1
ATOM 6972 C C . LEU C 1 263 ? 33.23300 5.59900 -37.16600 1.000 30.25023 263 LEU C C 1
ATOM 6973 O O . LEU C 1 263 ? 33.63000 6.73100 -37.22400 1.000 27.39231 263 LEU C O 1
ATOM 6978 N N . PRO C 1 264 ? 32.12800 5.23100 -37.84400 1.000 23.05500 264 PRO C N 1
ATOM 6979 C CA . PRO C 1 264 ? 31.50600 6.12600 -38.80600 1.000 23.76509 264 PRO C CA 1
ATOM 6980 C C . PRO C 1 264 ? 30.99800 7.44400 -38.20700 1.000 28.81411 264 PRO C C 1
ATOM 6981 O O . PRO C 1 264 ? 31.25300 8.43700 -38.79800 1.000 23.27239 264 PRO C O 1
ATOM 6985 N N . LYS C 1 265 ? 30.33800 7.40200 -37.04700 1.000 29.49701 265 LYS C N 1
ATOM 6986 C CA . LYS C 1 265 ? 29.90500 8.63100 -36.38500 1.000 27.40170 265 LYS C CA 1
ATOM 6987 C C . LYS C 1 265 ? 31.09800 9.51400 -36.05700 1.000 27.86399 265 LYS C C 1
ATOM 6988 O O . LYS C 1 265 ? 31.12200 10.70300 -36.39700 1.000 27.60688 265 LYS C O 1
ATOM 6994 N N . HIS C 1 266 ? 32.11500 8.92800 -35.42400 1.000 24.46353 266 HIS C N 1
ATOM 6995 C CA . HIS C 1 266 ? 33.29700 9.68000 -35.02300 1.000 22.92107 266 HIS C CA 1
ATOM 6996 C C . HIS C 1 266 ? 34.02200 10.26900 -36.22900 1.000 37.51712 266 HIS C C 1
ATOM 6997 O O . HIS C 1 266 ? 34.48800 11.41500 -36.18400 1.000 26.27491 266 HIS C O 1
ATOM 7004 N N . ALA C 1 267 ? 34.13400 9.49700 -37.31200 1.000 20.74451 267 ALA C N 1
ATOM 7005 C CA . ALA C 1 267 ? 34.83800 9.97200 -38.50100 1.000 28.75318 267 ALA C CA 1
ATOM 7006 C C . ALA C 1 267 ? 34.10200 11.13000 -39.17200 1.000 25.20049 267 ALA C C 1
ATOM 7007 O O . ALA C 1 267 ? 34.73200 12.09100 -39.62500 1.000 29.70567 267 ALA C O 1
ATOM 7009 N N . ILE C 1 268 ? 32.77300 11.04500 -39.26700 1.000 24.55936 268 ILE C N 1
ATOM 7010 C CA . ILE C 1 268 ? 32.00300 12.09800 -39.92000 1.000 24.48594 268 ILE C CA 1
ATOM 7011 C C . ILE C 1 268 ? 31.99000 13.35900 -39.06700 1.000 42.80596 268 ILE C C 1
ATOM 7012 O O . ILE C 1 268 ? 32.13100 14.47500 -39.58200 1.000 29.58968 268 ILE C O 1
ATOM 7017 N N . ILE C 1 269 ? 31.83500 13.20200 -37.75200 1.000 29.96995 269 ILE C N 1
ATOM 7018 C CA . ILE C 1 269 ? 31.89200 14.35200 -36.85800 1.000 29.46771 269 ILE C CA 1
ATOM 7019 C C . ILE C 1 269 ? 33.27700 14.98900 -36.89900 1.000 36.67023 269 ILE C C 1
ATOM 7020 O O . ILE C 1 269 ? 33.41200 16.21000 -37.03800 1.000 39.69218 269 ILE C O 1
ATOM 7025 N N . ASN C 1 270 ? 34.32600 14.16500 -36.80600 1.000 26.44117 270 ASN C N 1
ATOM 7026 C CA . ASN C 1 270 ? 35.69000 14.69000 -36.82000 1.000 25.86824 270 ASN C CA 1
ATOM 7027 C C . ASN C 1 270 ? 36.00200 15.40500 -38.13100 1.000 41.24430 270 ASN C C 1
ATOM 7028 O O . ASN C 1 270 ? 36.69500 16.43000 -38.13500 1.000 48.08326 270 ASN C O 1
ATOM 7033 N N . ALA C 1 271 ? 35.51600 14.87500 -39.25600 1.000 31.63828 271 ALA C N 1
ATOM 7034 C CA . ALA C 1 271 ? 35.80300 15.50100 -40.54400 1.000 27.66643 271 ALA C CA 1
ATOM 7035 C C . ALA C 1 271 ? 35.19300 16.89300 -40.62500 1.000 43.90142 271 ALA C C 1
ATOM 7036 O O . ALA C 1 271 ? 35.81000 17.81800 -41.16500 1.000 30.77547 271 ALA C O 1
ATOM 7038 N N . ASN C 1 272 ? 33.98600 17.06100 -40.08800 1.000 38.80283 272 ASN C N 1
ATOM 7039 C CA . ASN C 1 272 ? 33.30000 18.34400 -40.10500 1.000 44.94399 272 ASN C CA 1
ATOM 7040 C C . ASN C 1 272 ? 33.78200 19.29400 -39.01600 1.000 45.86800 272 ASN C C 1
ATOM 7041 O O . ASN C 1 272 ? 33.32100 20.43700 -38.97500 1.000 50.13104 272 ASN C O 1
ATOM 7046 N N . LEU C 1 273 ? 34.69400 18.85600 -38.14500 1.000 44.31004 273 LEU C N 1
ATOM 7047 C CA . LEU C 1 273 ? 35.26900 19.75900 -37.15300 1.000 48.37132 273 LEU C CA 1
ATOM 7048 C C . LEU C 1 273 ? 35.93600 20.95400 -37.82000 1.000 61.25689 273 LEU C C 1
ATOM 7049 O O . LEU C 1 273 ? 35.80600 22.09200 -37.35500 1.000 65.23286 273 LEU C O 1
ATOM 7054 N N . PHE C 1 274 ? 36.64900 20.70700 -38.92000 1.000 66.27399 274 PHE C N 1
ATOM 7055 C CA . PHE C 1 274 ? 37.50200 21.72800 -39.51700 1.000 45.44363 274 PHE C CA 1
ATOM 7056 C C . PHE C 1 274 ? 36.68800 22.92300 -40.00200 1.000 53.24548 274 PHE C C 1
ATOM 7057 O O . PHE C 1 274 ? 37.12100 24.07300 -39.86800 1.000 62.03724 274 PHE C O 1
ATOM 7065 N N . ARG C 1 275 ? 35.50500 22.67400 -40.56300 1.000 52.45338 275 ARG C N 1
ATOM 7066 C CA . ARG C 1 275 ? 34.61600 23.73800 -41.00400 1.000 43.75050 275 ARG C CA 1
ATOM 7067 C C . ARG C 1 275 ? 33.66200 24.20700 -39.90700 1.000 45.77669 275 ARG C C 1
ATOM 7068 O O . ARG C 1 275 ? 32.61900 24.79300 -40.21400 1.000 46.70403 275 ARG C O 1
ATOM 7076 N N . GLY C 1 276 ? 33.99200 23.96100 -38.64200 1.000 41.26591 276 GLY C N 1
ATOM 7077 C CA . GLY C 1 276 ? 33.13300 24.39200 -37.56000 1.000 52.21024 276 GLY C CA 1
ATOM 7078 C C . GLY C 1 276 ? 31.90400 23.54700 -37.32500 1.000 58.38691 276 GLY C C 1
ATOM 7079 O O . GLY C 1 276 ? 30.98900 23.98700 -36.62300 1.000 52.49051 276 GLY C O 1
ATOM 7080 N N . GLY C 1 277 ? 31.85100 22.34900 -37.88900 1.000 49.11912 277 GLY C N 1
ATOM 7081 C CA . GLY C 1 277 ? 30.75700 21.43200 -37.64700 1.000 35.09742 277 GLY C CA 1
ATOM 7082 C C . GLY C 1 277 ? 29.84600 21.30500 -38.85600 1.000 36.34582 277 GLY C C 1
ATOM 7083 O O . GLY C 1 277 ? 29.84400 22.13600 -39.76900 1.000 41.95650 277 GLY C O 1
ATOM 7084 N N . THR C 1 278 ? 29.06700 20.23000 -38.85800 1.000 33.60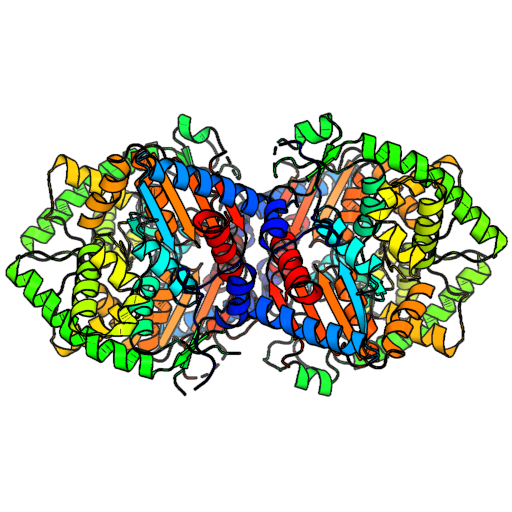061 278 THR C N 1
ATOM 7085 C CA . THR C 1 278 ? 28.07200 20.04300 -39.90000 1.000 31.58202 278 THR C CA 1
ATOM 7086 C C . THR C 1 278 ? 26.96300 21.08100 -39.74600 1.000 35.66130 278 THR C C 1
ATOM 7087 O O . THR C 1 278 ? 26.73600 21.63200 -38.66500 1.000 42.66666 278 THR C O 1
ATOM 7091 N N . ASP C 1 279 ? 26.28500 21.36900 -40.85500 1.000 36.22814 279 ASP C N 1
ATOM 7092 C CA . ASP C 1 279 ? 25.22700 22.37000 -40.84900 1.000 35.09741 279 ASP C CA 1
ATOM 7093 C C . ASP C 1 279 ? 23.85200 21.77200 -40.59700 1.000 55.39916 279 ASP C C 1
ATOM 7094 O O . ASP C 1 279 ? 22.91700 22.50900 -40.26400 1.000 38.74164 279 ASP C O 1
ATOM 7099 N N . TYR C 1 280 ? 23.71200 20.46000 -40.76700 1.000 37.32546 280 TYR C N 1
ATOM 7100 C CA . TYR C 1 280 ? 22.50400 19.72200 -40.43100 1.000 31.29647 280 TYR C CA 1
ATOM 7101 C C . TYR C 1 280 ? 22.93100 18.32800 -39.99500 1.000 40.37502 280 TYR C C 1
ATOM 7102 O O . TYR C 1 280 ? 23.85600 17.75300 -40.57300 1.000 34.65560 280 TYR C O 1
ATOM 7111 N N . ALA C 1 281 ? 22.26100 17.78600 -38.98200 1.000 36.33195 281 ALA C N 1
ATOM 7112 C CA . ALA C 1 281 ? 22.62300 16.47400 -38.46500 1.000 33.55139 281 ALA C CA 1
ATOM 7113 C C . ALA C 1 281 ? 21.37200 15.70100 -38.08700 1.000 39.18434 281 ALA C C 1
ATOM 7114 O O . ALA C 1 281 ? 20.47400 16.24400 -37.43500 1.000 35.88650 281 ALA C O 1
ATOM 7116 N N . ILE C 1 282 ? 21.31200 14.44200 -38.51100 1.000 25.78946 282 ILE C N 1
ATOM 7117 C CA . ILE C 1 282 ? 20.33400 13.47800 -38.01400 1.000 25.46586 282 ILE C CA 1
ATOM 7118 C C . ILE C 1 282 ? 21.10300 12.26900 -37.50300 1.000 44.07577 282 ILE C C 1
ATOM 7119 O O . ILE C 1 282 ? 21.84000 11.62500 -38.26500 1.000 23.33018 282 ILE C O 1
ATOM 7124 N N . TYR C 1 283 ? 20.93900 11.96800 -36.21900 1.000 25.99541 283 TYR C N 1
ATOM 7125 C CA . TYR C 1 283 ? 21.56500 10.81600 -35.58500 1.000 27.68951 283 TYR C CA 1
ATOM 7126 C C . TYR C 1 283 ? 20.47000 9.84900 -35.16800 1.000 30.43237 283 TYR C C 1
ATOM 7127 O O . TYR C 1 283 ? 19.47900 10.25700 -34.55600 1.000 40.64684 283 TYR C O 1
ATOM 7136 N N . ILE C 1 284 ? 20.63400 8.57900 -35.51800 1.000 24.18940 284 ILE C N 1
ATOM 7137 C CA . ILE C 1 284 ? 19.76000 7.51300 -35.04700 1.000 26.60157 284 ILE C CA 1
ATOM 7138 C C . ILE C 1 284 ? 20.64900 6.48500 -34.37000 1.000 29.88548 284 ILE C C 1
ATOM 7139 O O . ILE C 1 284 ? 21.57700 5.96000 -34.99400 1.000 24.30067 284 ILE C O 1
ATOM 7144 N N . SER C 1 285 ? 20.38400 6.21200 -33.09500 1.000 25.04262 285 SER C N 1
ATOM 7145 C CA . SER C 1 285 ? 21.26100 5.33600 -32.33500 1.000 22.96845 285 SER C CA 1
ATOM 7146 C C . SER C 1 285 ? 20.50000 4.73800 -31.16300 1.000 29.09121 285 SER C C 1
ATOM 7147 O O . SER C 1 285 ? 19.58400 5.35700 -30.61500 1.000 25.71517 285 SER C O 1
ATOM 7150 N N . THR C 1 286 ? 20.91100 3.54200 -30.78300 1.000 28.14881 286 THR C N 1
ATOM 7151 C CA . THR C 1 286 ? 20.34400 2.92600 -29.57200 1.000 37.59295 286 THR C CA 1
ATOM 7152 C C . THR C 1 286 ? 21.29300 3.21300 -28.42000 1.000 29.49250 286 THR C C 1
ATOM 7153 O O . THR C 1 286 ? 20.89200 3.03400 -27.31700 1.000 36.81156 286 THR C O 1
ATOM 7157 N N . ALA C 1 287 ? 22.49300 3.68900 -28.69300 1.000 29.65874 287 ALA C N 1
ATOM 7158 C CA . ALA C 1 287 ? 23.44300 3.88700 -27.58900 1.000 32.21152 287 ALA C CA 1
ATOM 7159 C C . ALA C 1 287 ? 22.92400 4.99800 -26.70600 1.000 57.65549 287 ALA C C 1
ATOM 7160 O O . ALA C 1 287 ? 22.79100 6.10500 -27.18200 1.000 68.31638 287 ALA C O 1
ATOM 7162 N N . VAL C 1 288 ? 22.72400 4.71300 -25.43700 1.000 50.90435 288 VAL C N 1
ATOM 7163 C CA . VAL C 1 288 ? 22.25700 5.83100 -24.58600 1.000 71.91259 288 VAL C CA 1
ATOM 7164 C C . VAL C 1 288 ? 23.41200 6.83600 -24.51100 1.000 80.23207 288 VAL C C 1
ATOM 7165 O O . VAL C 1 288 ? 24.51100 6.44800 -24.09800 1.000 48.86500 288 VAL C O 1
ATOM 7169 N N . PRO C 1 289 ? 23.16600 8.11900 -24.85100 1.000 75.36024 289 PRO C N 1
ATOM 7170 C CA . PRO C 1 289 ? 24.21100 9.13400 -24.90400 1.000 58.01728 289 PRO C CA 1
ATOM 7171 C C . PRO C 1 289 ? 24.43300 9.85300 -23.57100 1.000 52.36514 289 PRO C C 1
ATOM 7172 O O . PRO C 1 289 ? 23.63100 9.61400 -22.73000 1.000 60.91136 289 PRO C O 1
ATOM 7176 N N . LYS C 1 311 ? 20.01300 24.01700 -32.44000 1.000 78.68938 311 LYS C N 1
ATOM 7177 C CA . LYS C 1 311 ? 19.06200 24.63500 -33.35400 1.000 52.56064 311 LYS C CA 1
ATOM 7178 C C . LYS C 1 311 ? 18.05000 23.59200 -33.81400 1.000 77.11426 311 LYS C C 1
ATOM 7179 O O . LYS C 1 311 ? 18.08400 22.44300 -33.36500 1.000 61.94443 311 LYS C O 1
ATOM 7185 N N . ALA C 1 312 ? 17.15100 23.99100 -34.71300 1.000 64.72782 312 ALA C N 1
ATOM 7186 C CA . ALA C 1 312 ? 16.15500 23.07900 -35.25900 1.000 67.26421 312 ALA C CA 1
ATOM 7187 C C . ALA C 1 312 ? 16.70200 22.20700 -36.38100 1.000 52.94997 312 ALA C C 1
ATOM 7188 O O . ALA C 1 312 ? 15.94800 21.39800 -36.93100 1.000 46.77134 312 ALA C O 1
ATOM 7190 N N . ASP C 1 313 ? 17.98100 22.35300 -36.73200 1.000 45.19611 313 ASP C N 1
ATOM 7191 C CA . ASP C 1 313 ? 18.60200 21.59900 -37.81400 1.000 46.69071 313 ASP C CA 1
ATOM 7192 C C . ASP C 1 313 ? 19.42800 20.41600 -37.31800 1.000 45.14548 313 ASP C C 1
ATOM 7193 O O . ASP C 1 313 ? 20.19100 19.83700 -38.09800 1.000 35.61951 313 ASP C O 1
ATOM 7198 N N . TYR C 1 314 ? 19.31200 20.06200 -36.04000 1.000 39.42907 314 TYR C N 1
ATOM 7199 C CA . TYR C 1 314 ? 20.05700 18.95000 -35.46100 1.000 40.76719 314 TYR C CA 1
ATOM 7200 C C . TYR C 1 314 ? 19.12700 18.16400 -34.55500 1.000 40.26387 314 TYR C C 1
ATOM 7201 O O . TYR C 1 314 ? 18.43000 18.75400 -33.72400 1.000 34.65150 314 TYR C O 1
ATOM 7210 N N . VAL C 1 315 ? 19.11000 16.84200 -34.71400 1.000 28.52715 315 VAL C N 1
ATOM 7211 C CA . VAL C 1 315 ? 18.28100 15.98900 -33.87100 1.000 28.73123 315 VAL C CA 1
ATOM 7212 C C . VAL C 1 315 ? 18.92900 14.61700 -33.75700 1.000 37.32337 315 VAL C C 1
ATOM 7213 O O . VAL C 1 315 ? 19.62600 14.15700 -34.66500 1.000 29.14547 315 VAL C O 1
ATOM 7217 N N . GLU C 1 316 ? 18.71200 13.96900 -32.61700 1.000 24.53373 316 GLU C N 1
ATOM 7218 C CA . GLU C 1 316 ? 18.99800 12.55300 -32.46300 1.000 28.69215 316 GLU C CA 1
ATOM 7219 C C . GLU C 1 316 ? 17.70000 11.82700 -32.15200 1.000 21.76737 316 GLU C C 1
ATOM 7220 O O . GLU C 1 316 ? 16.93700 12.25900 -31.28300 1.000 30.62167 316 GLU C O 1
ATOM 7226 N N . VAL C 1 317 ? 17.44300 10.74200 -32.87100 1.000 22.63718 317 VAL C N 1
ATOM 7227 C CA . VAL C 1 317 ? 16.31900 9.86000 -32.58900 1.000 31.23310 317 VAL C CA 1
ATOM 7228 C C . VAL C 1 317 ? 16.87600 8.62200 -31.89900 1.000 38.33992 317 VAL C C 1
ATOM 7229 O O . VAL C 1 317 ? 17.71500 7.91000 -32.46300 1.000 24.98233 317 VAL C O 1
ATOM 7233 N N . TRP C 1 318 ? 16.42900 8.37200 -30.67400 1.000 24.75035 318 TRP C N 1
ATOM 7234 C CA . TRP C 1 318 ? 16.90200 7.22600 -29.91400 1.000 24.34192 318 TRP C CA 1
ATOM 7235 C C . TRP C 1 318 ? 16.01800 6.02500 -30.22400 1.000 27.67827 318 TRP C C 1
ATOM 7236 O O . TRP C 1 318 ? 14.81900 6.03500 -29.92200 1.000 23.97169 318 TRP C O 1
ATOM 7247 N N . GLY C 1 319 ? 16.60900 5.00800 -30.83400 1.000 18.91052 319 GLY C N 1
ATOM 7248 C CA . GLY C 1 319 ? 15.91200 3.77000 -31.11500 1.000 14.57851 319 GLY C CA 1
ATOM 7249 C C . GLY C 1 319 ? 16.63400 2.97200 -32.17600 1.000 20.72285 319 GLY C C 1
ATOM 7250 O O . GLY C 1 319 ? 17.62000 3.41400 -32.75800 1.000 17.08384 319 GLY C O 1
ATOM 7251 N N . ASP C 1 320 ? 16.11200 1.76900 -32.41500 1.000 23.31563 320 ASP C N 1
ATOM 7252 C CA . ASP C 1 320 ? 16.65700 0.87000 -33.42600 1.000 18.89653 320 ASP C CA 1
ATOM 7253 C C . ASP C 1 320 ? 16.40800 1.43700 -34.82300 1.000 23.31325 320 ASP C C 1
ATOM 7254 O O . ASP C 1 320 ? 15.26700 1.73300 -35.19100 1.000 24.89623 320 ASP C O 1
ATOM 7259 N N . ALA C 1 321 ? 17.47700 1.55200 -35.61800 1.000 23.32365 321 ALA C N 1
ATOM 7260 C CA . ALA C 1 321 ? 17.35600 2.14000 -36.95000 1.000 28.84326 321 ALA C CA 1
ATOM 7261 C C . ALA C 1 321 ? 16.45000 1.32400 -37.86500 1.000 25.10495 321 ALA C C 1
ATOM 7262 O O . ALA C 1 321 ? 15.87800 1.87400 -38.81400 1.000 22.58192 321 ALA C O 1
ATOM 7264 N N . THR C 1 322 ? 16.30900 0.01800 -37.61500 1.000 20.63312 322 THR C N 1
ATOM 7265 C CA . THR C 1 322 ? 15.43600 -0.78100 -38.47100 1.000 26.14170 322 THR C CA 1
ATOM 7266 C C . THR C 1 322 ? 13.97800 -0.35600 -38.33200 1.000 28.56974 322 THR C C 1
ATOM 7267 O O . THR C 1 322 ? 13.20500 -0.46400 -39.29200 1.000 22.64797 322 THR C O 1
ATOM 7271 N N . LEU C 1 323 ? 13.58300 0.11100 -37.14900 1.000 19.70539 323 LEU C N 1
ATOM 7272 C CA . LEU C 1 323 ? 12.25400 0.67500 -36.96200 1.000 28.84762 323 LEU C CA 1
ATOM 7273 C C . LEU C 1 323 ? 12.14100 2.07500 -37.55800 1.000 23.31966 323 LEU C C 1
ATOM 7274 O O . LEU C 1 323 ? 11.13800 2.40100 -38.20100 1.000 25.27366 323 LEU C O 1
ATOM 7279 N N . ILE C 1 324 ? 13.16400 2.90300 -37.36600 1.000 28.70517 324 ILE C N 1
ATOM 7280 C CA . ILE C 1 324 ? 13.04900 4.34200 -37.59600 1.000 22.35452 324 ILE C CA 1
ATOM 7281 C C . ILE C 1 324 ? 13.38700 4.71500 -39.03100 1.000 40.63760 324 ILE C C 1
ATOM 7282 O O . ILE C 1 324 ? 12.64500 5.46000 -39.67800 1.000 32.29233 324 ILE C O 1
ATOM 7287 N N . PHE C 1 325 ? 14.52000 4.22200 -39.53000 1.000 25.05715 325 PHE C N 1
ATOM 7288 C CA . PHE C 1 325 ? 15.02100 4.67100 -40.82600 1.000 24.89661 325 PHE C CA 1
ATOM 7289 C C . PHE C 1 325 ? 14.05700 4.44600 -41.98600 1.000 19.23310 325 PHE C C 1
ATOM 7290 O O . PHE C 1 325 ? 13.96100 5.34300 -42.84100 1.000 23.22709 325 PHE C O 1
ATOM 7298 N N . PRO C 1 326 ? 13.36000 3.30300 -42.11800 1.000 20.65493 326 PRO C N 1
ATOM 7299 C CA . PRO C 1 326 ? 12.42000 3.18000 -43.25000 1.000 22.55845 326 PRO C CA 1
ATOM 7300 C C . PRO C 1 326 ? 11.33600 4.24300 -43.24700 1.000 39.69008 326 PRO C C 1
ATOM 7301 O O . PRO C 1 326 ? 10.96400 4.74000 -44.31800 1.000 26.71961 326 PRO C O 1
ATOM 7305 N N . ILE C 1 327 ? 10.82200 4.60800 -42.06800 1.000 28.69526 327 ILE C N 1
ATOM 7306 C CA . ILE C 1 327 ? 9.79500 5.64300 -41.99000 1.000 24.27604 327 ILE C CA 1
ATOM 7307 C C . ILE C 1 327 ? 10.37600 6.99600 -42.37600 1.000 28.29295 327 ILE C C 1
ATOM 7308 O O . ILE C 1 327 ? 9.75700 7.76300 -43.12300 1.000 29.39919 327 ILE C O 1
ATOM 7313 N N . LEU C 1 328 ? 11.57800 7.30100 -41.88100 1.000 24.23097 328 LEU C N 1
ATOM 7314 C CA . LEU C 1 328 ? 12.21700 8.57900 -42.16800 1.000 26.15767 328 LEU C CA 1
ATOM 7315 C C . LEU C 1 328 ? 12.48000 8.74900 -43.66000 1.000 41.59810 328 LEU C C 1
ATOM 7316 O O . LEU C 1 328 ? 12.17900 9.79900 -44.24200 1.000 24.99609 328 LEU C O 1
ATOM 7321 N N . VAL C 1 329 ? 13.03800 7.71900 -44.29900 1.000 24.92460 329 VAL C N 1
ATOM 7322 C CA . VAL C 1 329 ? 13.37800 7.82500 -45.71700 1.000 33.70847 329 VAL C CA 1
ATOM 7323 C C . VAL C 1 329 ? 12.12000 8.00600 -46.55700 1.000 31.10357 329 VAL C C 1
ATOM 7324 O O . VAL C 1 329 ? 12.06800 8.86900 -47.44100 1.000 32.20877 329 VAL C O 1
ATOM 7328 N N . TRP C 1 330 ? 11.08000 7.21300 -46.28000 1.000 27.32423 330 TRP C N 1
ATOM 7329 C CA . TRP C 1 330 ? 9.84200 7.32100 -47.04500 1.000 35.20143 330 TRP C CA 1
ATOM 7330 C C . TRP C 1 330 ? 9.23400 8.71400 -46.92300 1.000 41.78889 330 TRP C C 1
ATOM 7331 O O . TRP C 1 330 ? 8.86400 9.33100 -47.92900 1.000 34.88112 330 TRP C O 1
ATOM 7342 N N . MET C 1 331 ? 9.13700 9.23300 -45.69500 1.000 32.14429 331 MET C N 1
ATOM 7343 C CA . MET C 1 331 ? 8.50300 10.52900 -45.47700 1.000 33.56090 331 MET C CA 1
ATOM 7344 C C . MET C 1 331 ? 9.29200 11.66800 -46.10900 1.000 38.72698 331 MET C C 1
ATOM 7345 O O . MET C 1 331 ? 8.70900 12.71300 -46.41800 1.000 39.22978 331 MET C O 1
ATOM 7350 N N . VAL C 1 332 ? 10.59600 11.49400 -46.30200 1.000 37.05410 332 VAL C N 1
ATOM 7351 C CA . VAL C 1 332 ? 11.42100 12.52000 -46.93400 1.000 34.45870 332 VAL C CA 1
ATOM 7352 C C . VAL C 1 332 ? 11.45300 12.35800 -48.45200 1.000 47.39568 332 VAL C C 1
ATOM 7353 O O . VAL C 1 332 ? 11.33700 13.34100 -49.18900 1.000 32.64314 332 VAL C O 1
ATOM 7357 N N . MET C 1 333 ? 11.59800 11.12500 -48.94200 1.000 39.15122 333 MET C N 1
ATOM 7358 C CA . MET C 1 333 ? 11.86000 10.86900 -50.35400 1.000 35.59286 333 MET C CA 1
ATOM 7359 C C . MET C 1 333 ? 10.61000 10.58100 -51.17100 1.000 41.64266 333 MET C C 1
ATOM 7360 O O . MET C 1 333 ? 10.60100 10.83900 -52.37800 1.000 40.82143 333 MET C O 1
ATOM 7365 N N . LYS C 1 334 ? 9.56400 10.04700 -50.55400 1.000 39.41685 334 LYS C N 1
ATOM 7366 C CA . LYS C 1 334 ? 8.41700 9.54000 -51.28800 1.000 38.61478 334 LYS C CA 1
ATOM 7367 C C . LYS C 1 334 ? 7.08700 10.15500 -50.88400 1.000 42.46583 334 LYS C C 1
ATOM 7368 O O . LYS C 1 334 ? 6.19500 10.24300 -51.72900 1.000 62.34954 334 LYS C O 1
ATOM 7374 N N . ALA C 1 335 ? 6.92800 10.58000 -49.63100 1.000 43.96860 335 ALA C N 1
ATOM 7375 C CA . ALA C 1 335 ? 5.62800 11.03500 -49.15200 1.000 46.10136 335 ALA C CA 1
ATOM 7376 C C . ALA C 1 335 ? 5.15600 12.26000 -49.92300 1.000 46.82269 335 ALA C C 1
ATOM 7377 O O . ALA C 1 335 ? 5.92000 13.19900 -50.16400 1.000 57.88586 335 ALA C O 1
ATOM 7379 N N . ARG C 1 336 ? 3.88100 12.24400 -50.29800 1.000 70.30122 336 ARG C N 1
ATOM 7380 C CA . ARG C 1 336 ? 3.27300 13.33000 -51.05400 1.000 80.86184 336 ARG C CA 1
ATOM 7381 C C . ARG C 1 336 ? 2.63000 14.36100 -50.13100 1.000 70.28554 336 ARG C C 1
ATOM 7382 O O . ARG C 1 336 ? 1.70500 14.04500 -49.37900 1.000 78.89639 336 ARG C O 1
ATOM 7390 N N . GLU D 1 15 ? 11.99900 -19.34800 -38.83700 1.000 68.11465 15 GLU D N 1
ATOM 7391 C CA . GLU D 1 15 ? 11.47100 -18.47800 -39.88100 1.000 70.49873 15 GLU D CA 1
ATOM 7392 C C . GLU D 1 15 ? 12.06500 -18.87200 -41.23700 1.000 74.73550 15 GLU D C 1
ATOM 7393 O O . GLU D 1 15 ? 11.39900 -19.52000 -42.04600 1.000 77.84565 15 GLU D O 1
ATOM 7399 N N . GLY D 1 16 ? 13.31900 -18.50000 -41.47900 1.000 55.89785 16 GLY D N 1
ATOM 7400 C CA . GLY D 1 16 ? 14.00500 -18.88800 -42.69800 1.000 50.16701 16 GLY D CA 1
ATOM 7401 C C . GLY D 1 16 ? 13.77800 -17.98900 -43.89200 1.000 45.79030 16 GLY D C 1
ATOM 7402 O O . GLY D 1 16 ? 14.24200 -18.31500 -44.99200 1.000 53.66694 16 GLY D O 1
ATOM 7403 N N . VAL D 1 17 ? 13.07000 -16.87400 -43.71900 1.000 47.14060 17 VAL D N 1
ATOM 7404 C CA . VAL D 1 17 ? 12.87600 -15.93500 -44.81100 1.000 43.70635 17 VAL D CA 1
ATOM 7405 C C . VAL D 1 17 ? 14.18200 -15.19400 -45.08000 1.000 30.51206 17 VAL D C 1
ATOM 7406 O O . VAL D 1 17 ? 14.99500 -14.96400 -44.17500 1.000 31.83232 17 VAL D O 1
ATOM 7410 N N . GLU D 1 18 ? 14.39400 -14.82700 -46.33800 1.000 27.98747 18 GLU D N 1
ATOM 7411 C CA . GLU D 1 18 ? 15.55600 -14.02700 -46.69600 1.000 29.05738 18 GLU D CA 1
ATOM 7412 C C . GLU D 1 18 ? 15.41200 -12.61300 -46.14800 1.000 32.07567 18 GLU D C 1
ATOM 7413 O O . GLU D 1 18 ? 14.34400 -12.00100 -46.24900 1.000 28.13992 18 GLU D O 1
ATOM 7419 N N . VAL D 1 19 ? 16.49000 -12.09500 -45.55700 1.000 22.62391 19 VAL D N 1
ATOM 7420 C CA . VAL D 1 19 ? 16.49400 -10.71200 -45.09300 1.000 22.44750 19 VAL D CA 1
ATOM 7421 C C . VAL D 1 19 ? 16.46700 -9.78500 -46.29800 1.000 21.66874 19 VAL D C 1
ATOM 7422 O O . VAL D 1 19 ? 17.32000 -9.88000 -47.19100 1.000 29.58064 19 VAL D O 1
ATOM 7426 N N . LYS D 1 20 ? 15.49600 -8.87400 -46.32700 1.000 22.59655 20 LYS D N 1
ATOM 7427 C CA . LYS D 1 20 ? 15.33800 -7.98000 -47.47000 1.000 24.43522 20 LYS D CA 1
ATOM 7428 C C . LYS D 1 20 ? 14.50200 -6.78000 -47.05600 1.000 23.61937 20 LYS D C 1
ATOM 7429 O O . LYS D 1 20 ? 13.47100 -6.93900 -46.39700 1.000 30.75804 20 LYS D O 1
ATOM 7435 N N . GLY D 1 21 ? 14.94300 -5.58700 -47.44400 1.000 26.23324 21 GLY D N 1
ATOM 7436 C CA . GLY D 1 21 ? 14.16500 -4.39100 -47.22700 1.000 21.87664 21 GLY D CA 1
ATOM 7437 C C . GLY D 1 21 ? 13.40500 -4.02100 -48.48200 1.000 28.10189 21 GLY D C 1
ATOM 7438 O O . GLY D 1 21 ? 13.67500 -4.54500 -49.56600 1.000 34.27609 21 GLY D O 1
ATOM 7439 N N . PRO D 1 22 ? 12.43500 -3.11700 -48.36600 1.000 31.36874 22 PRO D N 1
ATOM 7440 C CA . PRO D 1 22 ? 11.72100 -2.67000 -49.56500 1.000 28.67011 22 PRO D CA 1
ATOM 7441 C C . PRO D 1 22 ? 12.65500 -1.93100 -50.51000 1.000 25.77908 22 PRO D C 1
ATOM 7442 O O . PRO D 1 22 ? 13.53300 -1.17500 -50.08700 1.000 26.73684 22 PRO D O 1
ATOM 7446 N N . TRP D 1 23 ? 12.46100 -2.16100 -51.80100 1.000 28.11300 23 TRP D N 1
ATOM 7447 C CA . TRP D 1 23 ? 13.10400 -1.35500 -52.82800 1.000 35.65501 23 TRP D CA 1
ATOM 7448 C C . TRP D 1 23 ? 12.17700 -0.18800 -53.14300 1.000 31.61923 23 TRP D C 1
ATOM 7449 O O . TRP D 1 23 ? 11.04300 -0.39500 -53.59200 1.000 39.94112 23 TRP D O 1
ATOM 7460 N N . LEU D 1 24 ? 12.65000 1.03400 -52.90100 1.000 31.71947 24 LEU D N 1
ATOM 7461 C CA . LEU D 1 24 ? 11.76600 2.19300 -52.94200 1.000 36.56203 24 LEU D CA 1
ATOM 7462 C C . LEU D 1 24 ? 11.40900 2.63500 -54.35500 1.000 44.67798 24 LEU D C 1
ATOM 7463 O O . LEU D 1 24 ? 10.60500 3.56000 -54.50400 1.000 46.02405 24 LEU D O 1
ATOM 7468 N N . ASP D 1 25 ? 11.98000 2.01800 -55.39000 1.000 37.84620 25 ASP D N 1
ATOM 7469 C CA . ASP D 1 25 ? 11.46200 2.22500 -56.73700 1.000 45.13155 25 ASP D CA 1
ATOM 7470 C C . ASP D 1 25 ? 10.12500 1.52100 -56.94300 1.000 44.03969 25 ASP D C 1
ATOM 7471 O O . ASP D 1 25 ? 9.36900 1.90400 -57.84100 1.000 48.35533 25 ASP D O 1
ATOM 7476 N N . ASP D 1 26 ? 9.82100 0.50600 -56.13600 1.000 41.06451 26 ASP D N 1
ATOM 7477 C CA . ASP D 1 26 ? 8.62500 -0.31600 -56.29000 1.000 30.43802 26 ASP D CA 1
ATOM 7478 C C . ASP D 1 26 ? 7.56600 -0.05700 -55.23300 1.000 50.03395 26 ASP D C 1
ATOM 7479 O O . ASP D 1 26 ? 6.37200 -0.10700 -55.54400 1.000 47.11254 26 ASP D O 1
ATOM 7484 N N . ALA D 1 27 ? 7.97300 0.20100 -53.98900 1.000 35.04369 27 ALA D N 1
ATOM 7485 C CA . ALA D 1 27 ? 7.01800 0.35200 -52.89700 1.000 46.19607 27 ALA D CA 1
ATOM 7486 C C . ALA D 1 27 ? 6.07000 1.51400 -53.16800 1.000 25.02358 27 ALA D C 1
ATOM 7487 O O . ALA D 1 27 ? 6.50100 2.60900 -53.53800 1.000 37.76023 27 ALA D O 1
ATOM 7489 N N . GLN D 1 28 ? 4.77300 1.27200 -52.97000 1.000 48.28610 28 GLN D N 1
ATOM 7490 C CA . GLN D 1 28 ? 3.74300 2.24700 -53.31600 1.000 45.04973 28 GLN D CA 1
ATOM 7491 C C . GLN D 1 28 ? 3.34400 3.14600 -52.15300 1.000 53.84683 28 GLN D C 1
ATOM 7492 O O . GLN D 1 28 ? 2.91300 4.28200 -52.38100 1.000 49.89038 28 GLN D O 1
ATOM 7498 N N . SER D 1 29 ? 3.47100 2.67100 -50.91600 1.000 42.29725 29 SER D N 1
ATOM 7499 C CA . SER D 1 29 ? 2.95800 3.40200 -49.76500 1.000 29.07345 29 SER D CA 1
ATOM 7500 C C . SER D 1 29 ? 3.79900 3.07000 -48.54000 1.000 32.24666 29 SER D C 1
ATOM 7501 O O . SER D 1 29 ? 4.58900 2.12300 -48.54000 1.000 36.89279 29 SER D O 1
ATOM 7504 N N . LEU D 1 30 ? 3.62000 3.87000 -47.48600 1.000 30.63102 30 LEU D N 1
ATOM 7505 C CA . LEU D 1 30 ? 4.29900 3.59300 -46.22600 1.000 28.77447 30 LEU D CA 1
ATOM 7506 C C . LEU D 1 30 ? 3.85800 2.26100 -45.63800 1.000 29.55572 30 LEU D C 1
ATOM 7507 O O . LEU D 1 30 ? 4.66600 1.55400 -45.02500 1.000 34.15796 30 LEU D O 1
ATOM 7512 N N . GLU D 1 31 ? 2.59000 1.89500 -45.82200 1.000 31.09063 31 GLU D N 1
ATOM 7513 C CA . GLU D 1 31 ? 2.10500 0.62200 -45.30000 1.000 27.74759 31 GLU D CA 1
ATOM 7514 C C . GLU D 1 31 ? 2.79800 -0.55300 -45.97800 1.000 24.55330 31 GLU D C 1
ATOM 7515 O O . GLU D 1 31 ? 3.12300 -1.55200 -45.32600 1.000 35.79168 31 GLU D O 1
ATOM 7521 N N . GLU D 1 32 ? 3.01700 -0.46000 -47.29200 1.000 31.04696 32 GLU D N 1
ATOM 7522 C CA . GLU D 1 32 ? 3.76800 -1.49500 -47.99200 1.000 37.39630 32 GLU D CA 1
ATOM 7523 C C . GLU D 1 32 ? 5.20900 -1.54700 -47.50100 1.000 33.93148 32 GLU D C 1
ATOM 7524 O O . GLU D 1 32 ? 5.79600 -2.62900 -47.38400 1.000 26.54241 32 GLU D O 1
ATOM 7530 N N . VAL D 1 33 ? 5.79500 -0.38300 -47.21700 1.000 23.37780 33 VAL D N 1
ATOM 7531 C CA . VAL D 1 33 ? 7.12000 -0.33800 -46.60500 1.000 28.92178 33 VAL D CA 1
ATOM 7532 C C . VAL D 1 33 ? 7.11400 -1.08900 -45.28000 1.000 33.87633 33 VAL D C 1
ATOM 7533 O O . VAL D 1 33 ? 7.94800 -1.97100 -45.04000 1.000 36.93326 33 VAL D O 1
ATOM 7537 N N . VAL D 1 34 ? 6.14900 -0.77000 -44.41200 1.000 34.03191 34 VAL D N 1
ATOM 7538 C CA . VAL D 1 34 ? 6.07200 -1.40600 -43.10000 1.000 18.62326 34 VAL D CA 1
ATOM 7539 C C . VAL D 1 34 ? 5.74500 -2.88700 -43.23900 1.000 24.82330 34 VAL D C 1
ATOM 7540 O O . VAL D 1 34 ? 6.11300 -3.69600 -42.37800 1.000 24.79715 34 VAL D O 1
ATOM 7544 N N . SER D 1 35 ? 5.08600 -3.27800 -44.33300 1.000 28.21028 35 SER D N 1
ATOM 7545 C CA . SER D 1 35 ? 4.79700 -4.69400 -44.54500 1.000 30.40155 35 SER D CA 1
ATOM 7546 C C . SER D 1 35 ? 6.06700 -5.52300 -44.70900 1.000 27.11847 35 SER D C 1
ATOM 7547 O O . SER D 1 35 ? 6.00600 -6.75200 -44.61800 1.000 27.85137 35 SER D O 1
ATOM 7550 N N . TYR D 1 36 ? 7.21300 -4.87800 -44.95100 1.000 27.37657 36 TYR D N 1
ATOM 7551 C CA . TYR D 1 36 ? 8.50200 -5.55800 -45.00300 1.000 32.68821 36 TYR D CA 1
ATOM 7552 C C . TYR D 1 36 ? 9.14800 -5.75100 -43.63300 1.000 37.07282 36 TYR D C 1
ATOM 7553 O O . TYR D 1 36 ? 10.17300 -6.43400 -43.55000 1.000 31.18844 36 TYR D O 1
ATOM 7562 N N . TYR D 1 37 ? 8.58500 -5.17800 -42.56400 1.000 26.57798 37 TYR D N 1
ATOM 7563 C CA . TYR D 1 37 ? 9.32300 -5.09200 -41.30400 1.000 30.72345 37 TYR D CA 1
ATOM 7564 C C . TYR D 1 37 ? 9.68900 -6.46700 -40.76400 1.000 25.15271 37 TYR D C 1
ATOM 7565 O O . TYR D 1 37 ? 10.77900 -6.65000 -40.20800 1.000 26.82790 37 TYR D O 1
ATOM 7574 N N . TYR D 1 38 ? 8.80100 -7.44900 -40.92600 1.000 23.66732 38 TYR D N 1
ATOM 7575 C CA . TYR D 1 38 ? 9.06600 -8.77400 -40.38300 1.000 26.03623 38 TYR D CA 1
ATOM 7576 C C . TYR D 1 38 ? 10.32300 -9.40300 -40.97300 1.000 28.61587 38 TYR D C 1
ATOM 7577 O O . TYR D 1 38 ? 10.92800 -10.26200 -40.32800 1.000 26.77606 38 TYR D O 1
ATOM 7586 N N . ARG D 1 39 ? 10.73300 -9.00200 -42.17800 1.000 25.54173 39 ARG D N 1
ATOM 7587 C CA . ARG D 1 39 ? 11.91600 -9.57200 -42.81200 1.000 39.05787 39 ARG D CA 1
ATOM 7588 C C . ARG D 1 39 ? 13.07500 -8.58600 -42.90300 1.000 29.65194 39 ARG D C 1
ATOM 7589 O O . ARG D 1 39 ? 14.06000 -8.86700 -43.59400 1.000 28.36964 39 ARG D O 1
ATOM 7597 N N . ILE D 1 40 ? 12.98200 -7.48600 -42.16600 1.000 23.42991 40 ILE D N 1
ATOM 7598 C CA . ILE D 1 40 ? 14.07300 -6.48100 -42.10000 1.000 19.39087 40 ILE D CA 1
ATOM 7599 C C . ILE D 1 40 ? 15.13000 -6.87400 -41.05500 1.000 20.01441 40 ILE D C 1
ATOM 7600 O O . ILE D 1 40 ? 16.26400 -6.60500 -41.28400 1.000 24.53018 40 ILE D O 1
ATOM 7605 N N . GLY D 1 41 ? 14.77400 -7.55200 -39.97700 1.000 18.35465 41 GLY D N 1
ATOM 7606 C CA . GLY D 1 41 ? 15.78400 -7.87900 -38.95300 1.000 21.52006 41 GLY D CA 1
ATOM 7607 C C . GLY D 1 41 ? 15.64100 -7.01400 -37.71100 1.000 23.00469 41 GLY D C 1
ATOM 7608 O O . GLY D 1 41 ? 14.95700 -6.02100 -37.76600 1.000 27.29418 41 GLY D O 1
ATOM 7609 N N . PHE D 1 42 ? 16.23400 -7.44700 -36.61300 1.000 23.22821 42 PHE D N 1
ATOM 7610 C CA . PHE D 1 42 ? 16.25700 -6.72100 -35.32300 1.000 23.26794 42 PHE D CA 1
ATOM 7611 C C . PHE D 1 42 ? 14.84200 -6.38100 -34.82700 1.000 22.68413 42 PHE D C 1
ATOM 7612 O O . PHE D 1 42 ? 13.97700 -7.23000 -34.88500 1.000 25.00270 42 PHE D O 1
ATOM 7620 N N . GLN D 1 43 ? 14.65000 -5.15800 -34.33900 1.000 22.85364 43 GLN D N 1
ATOM 7621 C CA . GLN D 1 43 ? 13.35000 -4.67800 -33.79600 1.000 28.84746 43 GLN D CA 1
ATOM 7622 C C . GLN D 1 43 ? 12.28000 -4.61700 -34.89500 1.000 29.31684 43 GLN D C 1
ATOM 7623 O O . GLN D 1 43 ? 11.15900 -4.82000 -34.56100 1.000 23.34425 43 GLN D O 1
ATOM 7629 N N . ALA D 1 44 ? 12.64200 -4.28800 -36.13400 1.000 20.75348 44 ALA D N 1
ATOM 7630 C CA . ALA D 1 44 ? 11.64300 -4.26700 -37.22500 1.000 28.72235 44 ALA D CA 1
ATOM 7631 C C . ALA D 1 44 ? 10.95700 -5.63200 -37.29400 1.000 23.84820 44 ALA D C 1
ATOM 7632 O O . ALA D 1 44 ? 9.76700 -5.65900 -37.45500 1.000 24.31446 44 ALA D O 1
ATOM 7634 N N . THR D 1 45 ? 11.72800 -6.71000 -37.20100 1.000 22.33809 45 THR D N 1
ATOM 7635 C CA . THR D 1 45 ? 11.15000 -8.05000 -37.20300 1.000 26.15907 45 THR D CA 1
ATOM 7636 C C . THR D 1 45 ? 10.20500 -8.24300 -36.02400 1.000 29.06409 45 THR D C 1
ATOM 7637 O O . THR D 1 45 ? 9.15500 -8.88700 -36.15600 1.000 24.57568 45 THR D O 1
ATOM 7641 N N . HIS D 1 46 ? 10.56400 -7.69500 -34.85900 1.000 23.69638 46 HIS D N 1
ATOM 7642 C CA . HIS D 1 46 ? 9.70100 -7.81600 -33.68700 1.000 24.35689 46 HIS D CA 1
ATOM 7643 C C . HIS D 1 46 ? 8.40300 -7.04000 -33.86800 1.000 22.31506 46 HIS D C 1
ATOM 7644 O O . HIS D 1 46 ? 7.33000 -7.53100 -33.49700 1.000 29.19992 46 HIS D O 1
ATOM 7651 N N . LEU D 1 47 ? 8.47600 -5.83000 -34.43400 1.000 24.72671 47 LEU D N 1
ATOM 7652 C CA . LEU D 1 47 ? 7.25200 -5.09700 -34.75200 1.000 24.94349 47 LEU D CA 1
ATOM 7653 C C . LEU D 1 47 ? 6.43800 -5.83300 -35.80500 1.000 31.10490 47 LEU D C 1
ATOM 7654 O O . LEU D 1 47 ? 5.20300 -5.87800 -35.72800 1.000 34.91372 47 LEU D O 1
ATOM 7659 N N . GLY D 1 48 ? 7.11400 -6.42300 -36.79600 1.000 28.87475 48 GLY D N 1
ATOM 7660 C CA . GLY D 1 48 ? 6.41200 -7.24600 -37.76500 1.000 23.19027 48 GLY D CA 1
ATOM 7661 C C . GLY D 1 48 ? 5.65300 -8.38600 -37.11400 1.000 31.64548 48 GLY D C 1
ATOM 7662 O O . GLY D 1 48 ? 4.50000 -8.65600 -37.46200 1.000 34.83113 48 GLY D O 1
ATOM 7663 N N . ARG D 1 49 ? 6.28200 -9.06700 -36.15300 1.000 28.80008 49 ARG D N 1
ATOM 7664 C CA . ARG D 1 49 ? 5.59500 -10.15300 -35.45800 1.000 27.19725 49 ARG D CA 1
ATOM 7665 C C . ARG D 1 49 ? 4.48500 -9.62400 -34.56100 1.000 38.40195 49 ARG D C 1
ATOM 7666 O O . ARG D 1 49 ? 3.44300 -10.27200 -34.41500 1.000 25.84381 49 ARG D O 1
ATOM 7674 N N . ALA D 1 50 ? 4.69100 -8.45500 -33.94700 1.000 26.08495 50 ALA D N 1
ATOM 7675 C CA . ALA D 1 50 ? 3.64000 -7.85700 -33.13000 1.000 33.62986 50 ALA D CA 1
ATOM 7676 C C . ALA D 1 50 ? 2.40100 -7.55300 -33.96800 1.000 28.69353 50 ALA D C 1
ATOM 7677 O O . ALA D 1 50 ? 1.26900 -7.75900 -33.51500 1.000 27.38700 50 ALA D O 1
ATOM 7679 N N . ILE D 1 51 ? 2.60200 -7.06700 -35.19500 1.000 30.78793 51 ILE D N 1
ATOM 7680 C CA . ILE D 1 51 ? 1.48200 -6.80700 -36.09500 1.000 30.72225 51 ILE D CA 1
ATOM 7681 C C . ILE D 1 51 ? 0.73300 -8.09800 -36.40200 1.000 36.16811 51 ILE D C 1
ATOM 7682 O O . ILE D 1 51 ? -0.50300 -8.14000 -36.36900 1.000 32.36784 51 ILE D O 1
ATOM 7687 N N . GLU D 1 52 ? 1.46800 -9.17500 -36.69300 1.000 32.65828 52 GLU D N 1
ATOM 7688 C CA . GLU D 1 52 ? 0.82700 -10.46200 -36.94900 1.000 32.50321 52 GLU D CA 1
ATOM 7689 C C . GLU D 1 52 ? 0.05500 -10.94700 -35.73100 1.000 38.75893 52 GLU D C 1
ATOM 7690 O O . GLU D 1 52 ? -1.03800 -11.50900 -35.86400 1.000 30.26225 52 GLU D O 1
ATOM 7696 N N . ILE D 1 53 ? 0.62500 -10.76900 -34.53800 1.000 33.90608 53 ILE D N 1
ATOM 7697 C CA . ILE D 1 53 ? -0.00700 -11.27800 -33.32700 1.000 31.60428 53 ILE D CA 1
ATOM 7698 C C . ILE D 1 53 ? -1.32200 -10.55500 -33.06900 1.000 30.96206 53 ILE D C 1
ATOM 7699 O O . ILE D 1 53 ? -2.37300 -11.18200 -32.89300 1.000 37.19714 53 ILE D O 1
ATOM 7704 N N . TRP D 1 54 ? -1.29000 -9.22400 -33.07200 1.000 29.14679 54 TRP D N 1
ATOM 7705 C CA . TRP D 1 54 ? -2.49200 -8.46600 -32.75800 1.000 28.74405 54 TRP D CA 1
ATOM 7706 C C . TRP D 1 54 ? -3.53800 -8.61300 -33.85700 1.000 36.80742 54 TRP D C 1
ATOM 7707 O O . TRP D 1 54 ? -4.74000 -8.67900 -33.57100 1.000 34.69952 54 TRP D O 1
ATOM 7718 N N . ARG D 1 55 ? -3.10100 -8.67200 -35.11900 1.000 33.16778 55 ARG D N 1
ATOM 7719 C CA . ARG D 1 55 ? -4.02700 -8.94700 -36.21300 1.000 34.11167 55 ARG D CA 1
ATOM 7720 C C . ARG D 1 55 ? -4.75000 -10.26600 -35.98700 1.000 40.58771 55 ARG D C 1
ATOM 7721 O O . ARG D 1 55 ? -5.97700 -10.34600 -36.11900 1.000 37.23891 55 ARG D O 1
ATOM 7729 N N . LYS D 1 56 ? -4.00000 -11.30900 -35.62200 1.000 29.44939 56 LYS D N 1
ATOM 7730 C CA . LYS D 1 56 ? -4.60400 -12.60400 -35.32900 1.000 21.91824 56 LYS D CA 1
ATOM 7731 C C . LYS D 1 56 ? -5.62900 -12.49100 -34.20900 1.000 41.12176 56 LYS D C 1
ATOM 7732 O O . LYS D 1 56 ? -6.73400 -13.03900 -34.30800 1.000 48.87594 56 LYS D O 1
ATOM 7738 N N . VAL D 1 57 ? -5.28600 -11.77000 -33.13900 1.000 40.00207 57 VAL D N 1
ATOM 7739 C CA . VAL D 1 57 ? -6.22000 -11.57300 -32.03200 1.000 34.88045 57 VAL D CA 1
ATOM 7740 C C . VAL D 1 57 ? -7.41800 -10.74400 -32.48000 1.000 34.98365 57 VAL D C 1
ATOM 7741 O O . VAL D 1 57 ? -8.56200 -11.03900 -32.11800 1.000 36.95463 57 VAL D O 1
ATOM 7745 N N . GLU D 1 58 ? -7.17800 -9.69800 -33.27500 1.000 33.92435 58 GLU D N 1
ATOM 7746 C CA . GLU D 1 58 ? -8.27900 -8.84700 -33.70900 1.000 34.53003 58 GLU D CA 1
ATOM 7747 C C . GLU D 1 58 ? -9.21000 -9.56400 -34.68900 1.000 55.58692 58 GLU D C 1
ATOM 7748 O O . GLU D 1 58 ? -10.43300 -9.38900 -34.60100 1.000 40.25168 58 GLU D O 1
ATOM 7754 N N . GLU D 1 59 ? -8.68600 -10.36400 -35.63800 1.000 48.49436 59 GLU D N 1
ATOM 7755 C CA . GLU D 1 59 ? -9.62700 -11.13500 -36.45900 1.000 47.16954 59 GLU D CA 1
ATOM 7756 C C . GLU D 1 59 ? -10.42700 -12.10100 -35.59600 1.000 44.71903 59 GLU D C 1
ATOM 7757 O O . GLU D 1 59 ? -11.64500 -12.22400 -35.75500 1.000 56.79473 59 GLU D O 1
ATOM 7763 N N . LYS D 1 60 ? -9.75500 -12.80400 -34.67700 1.000 38.52136 60 LYS D N 1
ATOM 7764 C CA . LYS D 1 60 ? -10.45600 -13.77500 -33.84100 1.000 50.75978 60 LYS D CA 1
ATOM 7765 C C . LYS D 1 60 ? -11.56500 -13.10900 -33.03700 1.000 48.57028 60 LYS D C 1
ATOM 7766 O O . LYS D 1 60 ? -12.67200 -13.64800 -32.92900 1.000 59.77307 60 LYS D O 1
ATOM 7772 N N . ARG D 1 61 ? -11.29900 -11.92300 -32.49100 1.000 38.99915 61 ARG D N 1
ATOM 7773 C CA . ARG D 1 61 ? -12.34500 -11.20100 -31.77400 1.000 61.04615 61 ARG D CA 1
ATOM 7774 C C . ARG D 1 61 ? -13.50200 -10.84300 -32.70000 1.000 55.48065 61 ARG D C 1
ATOM 7775 O O . ARG D 1 61 ? -14.66700 -10.87400 -32.28900 1.000 46.29501 61 ARG D O 1
ATOM 7783 N N . GLU D 1 62 ? -13.19900 -10.50600 -33.95700 1.000 63.36188 62 GLU D N 1
ATOM 7784 C CA . GLU D 1 62 ? -14.24100 -10.08100 -34.88200 1.000 56.45507 62 GLU D CA 1
ATOM 7785 C C . GLU D 1 62 ? -15.09600 -11.24100 -35.39000 1.000 61.61340 62 GLU D C 1
ATOM 7786 O O . GLU D 1 62 ? -16.20700 -10.99900 -35.87200 1.000 52.88633 62 GLU D O 1
ATOM 7792 N N . ARG D 1 63 ? -14.62000 -12.49000 -35.29200 1.000 55.52340 63 ARG D N 1
ATOM 7793 C CA . ARG D 1 63 ? -15.51500 -13.63600 -35.48300 1.000 56.93630 63 ARG D CA 1
ATOM 7794 C C . ARG D 1 63 ? -16.24200 -14.02400 -34.20800 1.000 59.61523 63 ARG D C 1
ATOM 7795 O O . ARG D 1 63 ? -16.81500 -15.11900 -34.16000 1.000 56.31801 63 ARG D O 1
ATOM 7803 N N . GLY D 1 64 ? -16.21700 -13.18600 -33.18000 1.000 58.64954 64 GLY D N 1
ATOM 7804 C CA . GLY D 1 64 ? -16.85900 -13.51600 -31.93100 1.000 32.14502 64 GLY D CA 1
ATOM 7805 C C . GLY D 1 64 ? -16.06800 -14.42800 -31.02100 1.000 47.62417 64 GLY D C 1
ATOM 7806 O O . GLY D 1 64 ? -16.58500 -14.81700 -29.96700 1.000 69.32815 64 GLY D O 1
ATOM 7807 N N . GLU D 1 65 ? -14.84100 -14.79400 -31.38900 1.000 36.81540 65 GLU D N 1
ATOM 7808 C CA . GLU D 1 65 ? -14.00700 -15.58600 -30.49300 1.000 54.52015 65 GLU D CA 1
ATOM 7809 C C . GLU D 1 65 ? -13.59000 -14.73300 -29.30100 1.000 66.36401 65 GLU D C 1
ATOM 7810 O O . GLU D 1 65 ? -13.00500 -13.65800 -29.46600 1.000 52.73596 65 GLU D O 1
ATOM 7816 N N . GLU D 1 66 ? -13.90500 -15.21300 -28.10200 1.000 62.80078 66 GLU D N 1
ATOM 7817 C CA . GLU D 1 66 ? -13.58100 -14.51400 -26.86800 1.000 63.15027 66 GLU D CA 1
ATOM 7818 C C . GLU D 1 66 ? -12.08100 -14.46900 -26.61600 1.000 56.71627 66 GLU D C 1
ATOM 7819 O O . GLU D 1 66 ? -11.46000 -15.50400 -26.35400 1.000 61.04158 66 GLU D O 1
ATOM 7825 N N . ILE D 1 67 ? -11.48800 -13.28100 -26.69300 1.000 51.57938 67 ILE D N 1
ATOM 7826 C CA . ILE D 1 67 ? -10.12900 -13.05100 -26.21500 1.000 52.25810 67 ILE D CA 1
ATOM 7827 C C . ILE D 1 67 ? -10.17700 -11.77500 -25.38700 1.000 36.65423 67 ILE D C 1
ATOM 7828 O O . ILE D 1 67 ? -10.43900 -10.69000 -25.92500 1.000 50.05153 67 ILE D O 1
ATOM 7833 N N . ARG D 1 68 ? -9.95000 -11.90000 -24.08200 1.000 33.81616 68 ARG D N 1
ATOM 7834 C CA . ARG D 1 68 ? -9.96700 -10.73600 -23.20600 1.000 38.32751 68 ARG D CA 1
ATOM 7835 C C . ARG D 1 68 ? -8.63000 -10.01600 -23.31900 1.000 26.37025 68 ARG D C 1
ATOM 7836 O O . ARG D 1 68 ? -7.58200 -10.58700 -23.00400 1.000 34.65996 68 ARG D O 1
ATOM 7844 N N . VAL D 1 69 ? -8.67100 -8.76700 -23.76600 1.000 34.17624 69 VAL D N 1
ATOM 7845 C CA . VAL D 1 69 ? -7.47700 -7.99000 -24.07000 1.000 49.00425 69 VAL D CA 1
ATOM 7846 C C . VAL D 1 69 ? -7.16800 -7.10900 -22.86700 1.000 52.90697 69 VAL D C 1
ATOM 7847 O O . VAL D 1 69 ? -7.93100 -6.19100 -22.54700 1.000 33.22423 69 VAL D O 1
ATOM 7851 N N . PHE D 1 70 ? -6.04400 -7.37900 -22.20700 1.000 36.91756 70 PHE D N 1
ATOM 7852 C CA . PHE D 1 70 ? -5.54900 -6.53300 -21.13000 1.000 38.60215 70 PHE D CA 1
ATOM 7853 C C . PHE D 1 70 ? -4.55400 -5.53700 -21.71200 1.000 32.93629 70 PHE D C 1
ATOM 7854 O O . PHE D 1 70 ? -3.54900 -5.93400 -22.31200 1.000 32.47700 70 PHE D O 1
ATOM 7862 N N . LEU D 1 71 ? -4.83500 -4.25100 -21.54300 1.000 24.41844 71 LEU D N 1
ATOM 7863 C CA . LEU D 1 71 ? -3.95700 -3.18300 -22.00200 1.000 27.87369 71 LEU D CA 1
ATOM 7864 C C . LEU D 1 71 ? -3.33400 -2.50800 -20.78800 1.000 35.83945 71 LEU D C 1
ATOM 7865 O O . LEU D 1 71 ? -4.05200 -2.04500 -19.89700 1.000 34.21943 71 LEU D O 1
ATOM 7870 N N . GLY D 1 72 ? -2.01100 -2.45200 -20.75500 1.000 26.52758 72 GLY D N 1
ATOM 7871 C CA . GLY D 1 72 ? -1.28800 -1.80100 -19.67200 1.000 24.25749 72 GLY D CA 1
ATOM 7872 C C . GLY D 1 72 ? -0.36800 -0.72300 -20.20900 1.000 33.07062 72 GLY D C 1
ATOM 7873 O O . GLY D 1 72 ? 0.21800 -0.87800 -21.28100 1.000 32.05631 72 GLY D O 1
ATOM 7874 N N . TYR D 1 73 ? -0.25700 0.37500 -19.46700 1.000 30.03650 73 TYR D N 1
ATOM 7875 C CA . TYR D 1 73 ? 0.62700 1.44800 -19.89600 1.000 26.50654 73 TYR D CA 1
ATOM 7876 C C . TYR D 1 73 ? 1.00600 2.30200 -18.69800 1.000 28.15971 73 TYR D C 1
ATOM 7877 O O . TYR D 1 73 ? 0.26600 2.38800 -17.71300 1.000 29.66044 73 TYR D O 1
ATOM 7886 N N . THR D 1 74 ? 2.17000 2.93000 -18.80200 1.000 32.10205 74 THR D N 1
ATOM 7887 C CA . THR D 1 74 ? 2.65700 3.84000 -17.78300 1.000 27.58975 74 THR D CA 1
ATOM 7888 C C . THR D 1 74 ? 2.25500 5.27100 -18.13300 1.000 29.52739 74 THR D C 1
ATOM 7889 O O . THR D 1 74 ? 1.73100 5.54900 -19.21500 1.000 28.34003 74 THR D O 1
ATOM 7893 N N . SER D 1 75 ? 2.51900 6.18500 -17.19300 1.000 24.96622 75 SER D N 1
ATOM 7894 C CA . SER D 1 75 ? 2.03400 7.55800 -17.31300 1.000 35.42154 75 SER D CA 1
ATOM 7895 C C . SER D 1 75 ? 2.62500 8.28100 -18.51700 1.000 35.81263 75 SER D C 1
ATOM 7896 O O . SER D 1 75 ? 1.98000 9.17400 -19.07800 1.000 37.92083 75 SER D O 1
ATOM 7899 N N . ASN D 1 76 ? 3.85100 7.93100 -18.91300 1.000 33.60690 76 ASN D N 1
ATOM 7900 C CA . ASN D 1 76 ? 4.48300 8.59400 -20.05100 1.000 29.62081 76 ASN D CA 1
ATOM 7901 C C . ASN D 1 76 ? 3.68100 8.39700 -21.32900 1.000 28.93811 76 ASN D C 1
ATOM 7902 O O . ASN D 1 76 ? 3.66900 9.27600 -22.20000 1.000 32.10914 76 ASN D O 1
ATOM 7907 N N . ILE D 1 77 ? 3.01300 7.25000 -21.46100 1.000 20.83202 77 ILE D N 1
ATOM 7908 C CA . ILE D 1 77 ? 2.15100 7.01800 -22.61500 1.000 23.57311 77 ILE D CA 1
ATOM 7909 C C . ILE D 1 77 ? 1.05400 8.07600 -22.68400 1.000 34.08823 77 ILE D C 1
ATOM 7910 O O . ILE D 1 77 ? 0.76900 8.62400 -23.75500 1.000 31.24818 77 ILE D O 1
ATOM 7915 N N . ILE D 1 78 ? 0.42500 8.38100 -21.54600 1.000 33.35614 78 ILE D N 1
ATOM 7916 C CA . ILE D 1 78 ? -0.66500 9.35700 -21.54200 1.000 28.26768 78 ILE D CA 1
ATOM 7917 C C . ILE D 1 78 ? -0.13400 10.78000 -21.67200 1.000 26.99733 78 ILE D C 1
ATOM 7918 O O . ILE D 1 78 ? -0.81400 11.65000 -22.22600 1.000 31.61299 78 ILE D O 1
ATOM 7923 N N . SER D 1 79 ? 1.07600 11.04500 -21.17400 1.000 30.23511 79 SER D N 1
ATOM 7924 C CA . SER D 1 79 ? 1.68400 12.35700 -21.37300 1.000 33.42473 79 SER D CA 1
ATOM 7925 C C . SER D 1 79 ? 1.91500 12.64800 -22.84800 1.000 35.46844 79 SER D C 1
ATOM 7926 O O . SER D 1 79 ? 1.87200 13.81000 -23.26600 1.000 32.43862 79 SER D O 1
ATOM 7929 N N . SER D 1 80 ? 2.17000 11.61100 -23.64200 1.000 27.86851 80 SER D N 1
ATOM 7930 C CA . SER D 1 80 ? 2.43400 11.75800 -25.06200 1.000 30.50758 80 SER D CA 1
ATOM 7931 C C . SER D 1 80 ? 1.12700 11.81100 -25.85000 1.000 29.35464 80 SER D C 1
ATOM 7932 O O . SER D 1 80 ? 0.03400 11.60000 -25.31900 1.000 27.60855 80 SER D O 1
ATOM 7935 N N . GLY D 1 81 ? 1.25900 12.07100 -27.15200 1.000 30.80911 81 GLY D N 1
ATOM 7936 C CA . GLY D 1 81 ? 0.12300 12.02900 -28.05300 1.000 28.34773 81 GLY D CA 1
ATOM 7937 C C . GLY D 1 81 ? -0.48400 10.65600 -28.22900 1.000 29.80190 81 GLY D C 1
ATOM 7938 O O . GLY D 1 81 ? -1.54400 10.54400 -28.85200 1.000 33.06739 81 GLY D O 1
ATOM 7939 N N . LEU D 1 82 ? 0.16000 9.60900 -27.70200 1.000 28.42978 82 LEU D N 1
ATOM 7940 C CA . LEU D 1 82 ? -0.43300 8.27800 -27.74300 1.000 23.03125 82 LEU D CA 1
ATOM 7941 C C . LEU D 1 82 ? -1.74800 8.22000 -26.97800 1.000 27.66527 82 LEU D C 1
ATOM 7942 O O . LEU D 1 82 ? -2.52800 7.28400 -27.18100 1.000 27.82786 82 LEU D O 1
ATOM 7947 N N . ARG D 1 83 ? -1.99900 9.19100 -26.09700 1.000 25.86479 83 ARG D N 1
ATOM 7948 C CA . ARG D 1 83 ? -3.25500 9.23100 -25.35400 1.000 34.32859 83 ARG D CA 1
ATOM 7949 C C . ARG D 1 83 ? -4.45400 9.21200 -26.29300 1.000 29.46335 83 ARG D C 1
ATOM 7950 O O . ARG D 1 83 ? -5.41900 8.47100 -26.06700 1.000 38.02747 83 ARG D O 1
ATOM 7958 N N . GLU D 1 84 ? -4.40000 10.00200 -27.36700 1.000 32.05887 84 GLU D N 1
ATOM 7959 C CA . GLU D 1 84 ? -5.48600 10.00400 -28.34200 1.000 40.01030 84 GLU D CA 1
ATOM 7960 C C . GLU D 1 84 ? -5.66300 8.63000 -28.97800 1.000 36.00057 84 GLU D C 1
ATOM 7961 O O . GLU D 1 84 ? -6.79100 8.20900 -29.26100 1.000 37.82996 84 GLU D O 1
ATOM 7967 N N . ILE D 1 85 ? -4.56100 7.91700 -29.22100 1.000 29.48557 85 ILE D N 1
ATOM 7968 C CA . ILE D 1 85 ? -4.66300 6.58500 -29.81000 1.000 28.80354 85 ILE D CA 1
ATOM 7969 C C . ILE D 1 85 ? -5.22900 5.59500 -28.80200 1.000 32.62121 85 ILE D C 1
ATOM 7970 O O . ILE D 1 85 ? -6.02100 4.71400 -29.15700 1.000 31.43332 85 ILE D O 1
ATOM 7975 N N . ILE D 1 86 ? -4.81800 5.70700 -27.53400 1.000 33.73273 86 ILE D N 1
ATOM 7976 C CA . ILE D 1 86 ? -5.37200 4.83400 -26.49800 1.000 36.54752 86 ILE D CA 1
ATOM 7977 C C . ILE D 1 86 ? -6.87700 5.04300 -26.38700 1.000 31.59550 86 ILE D C 1
ATOM 7978 O O . ILE D 1 86 ? -7.65500 4.08300 -26.35300 1.000 35.60833 86 ILE D O 1
ATOM 7983 N N . ALA D 1 87 ? -7.30600 6.30800 -26.34100 1.000 36.81258 87 ALA D N 1
ATOM 7984 C CA . ALA D 1 87 ? -8.72700 6.60500 -26.20200 1.000 45.31109 87 ALA D CA 1
ATOM 7985 C C . ALA D 1 87 ? -9.52100 6.02400 -27.36200 1.000 41.84535 87 ALA D C 1
ATOM 7986 O O . ALA D 1 87 ? -10.59100 5.43800 -27.16100 1.000 32.58021 87 ALA D O 1
ATOM 7988 N N . TRP D 1 88 ? -8.99500 6.15300 -28.58300 1.000 39.36948 88 TRP D N 1
ATOM 7989 C CA . TRP D 1 88 ? -9.66000 5.55800 -29.73500 1.000 35.01912 88 TRP D CA 1
ATOM 7990 C C . TRP D 1 88 ? -9.79400 4.05000 -29.57000 1.000 35.11080 88 TRP D C 1
ATOM 7991 O O . TRP D 1 88 ? -10.84100 3.47500 -29.88700 1.000 45.11867 88 TRP D O 1
ATOM 8002 N N . LEU D 1 89 ? -8.74200 3.39100 -29.07300 1.000 33.40325 89 LEU D N 1
ATOM 8003 C CA . LEU D 1 89 ? -8.81100 1.95300 -28.82800 1.000 30.76771 89 LEU D CA 1
ATOM 8004 C C . LEU D 1 89 ? -9.84500 1.61200 -27.76200 1.000 30.21368 89 LEU D C 1
ATOM 8005 O O . LEU D 1 89 ? -10.44400 0.53300 -27.79800 1.000 36.08668 89 LEU D O 1
ATOM 8010 N N . VAL D 1 90 ? -10.03000 2.49400 -26.78100 1.000 29.59494 90 VAL D N 1
ATOM 8011 C CA . VAL D 1 90 ? -11.05700 2.27200 -25.77300 1.000 42.68027 90 VAL D CA 1
ATOM 8012 C C . VAL D 1 90 ? -12.43500 2.58700 -26.34000 1.000 35.74463 90 VAL D C 1
ATOM 8013 O O . VAL D 1 90 ? -13.39400 1.84200 -26.11400 1.000 33.39387 90 VAL D O 1
ATOM 8017 N N . LYS D 1 91 ? -12.55200 3.68700 -27.09000 1.000 38.44677 91 LYS D N 1
ATOM 8018 C CA . LYS D 1 91 ? -13.83200 4.03700 -27.69700 1.000 39.68575 91 LYS D CA 1
ATOM 8019 C C . LYS D 1 91 ? -14.35000 2.91000 -28.57800 1.000 48.08860 91 LYS D C 1
ATOM 8020 O O . LYS D 1 91 ? -15.54000 2.57700 -28.53700 1.000 53.93117 91 LYS D O 1
ATOM 8026 N N . GLU D 1 92 ? -13.46600 2.29700 -29.36400 1.000 44.87775 92 GLU D N 1
ATOM 8027 C CA . GLU D 1 92 ? -13.84800 1.27100 -30.32300 1.000 40.00528 92 GLU D CA 1
ATOM 8028 C C . GLU D 1 92 ? -13.78800 -0.14000 -29.74800 1.000 28.17749 92 GLU D C 1
ATOM 8029 O O . GLU D 1 92 ? -13.89400 -1.10800 -30.50800 1.000 37.92424 92 GLU D O 1
ATOM 8035 N N . LYS D 1 93 ? -13.61000 -0.27200 -28.43300 1.000 37.64844 93 LYS D N 1
ATOM 8036 C CA . LYS D 1 93 ? -13.67600 -1.56000 -27.73700 1.000 25.85740 93 LYS D CA 1
ATOM 8037 C C . LYS D 1 93 ? -12.65000 -2.56000 -28.26800 1.000 39.45873 93 LYS D C 1
ATOM 8038 O O . LYS D 1 93 ? -12.90400 -3.76500 -28.33300 1.000 37.16419 93 LYS D O 1
ATOM 8044 N N . LYS D 1 94 ? -11.46800 -2.05800 -28.63200 1.000 37.28035 94 LYS D N 1
ATOM 8045 C CA . LYS D 1 94 ? -10.37100 -2.93300 -29.02500 1.000 35.81155 94 LYS D CA 1
ATOM 8046 C C . LYS D 1 94 ? -9.70300 -3.60400 -27.83200 1.000 35.17327 94 LYS D C 1
ATOM 8047 O O . LYS D 1 94 ? -9.01900 -4.61700 -28.01200 1.000 36.93837 94 LYS D O 1
ATOM 8053 N N . VAL D 1 95 ? -9.88000 -3.06300 -26.62500 1.000 35.73295 95 VAL D N 1
ATOM 8054 C CA . VAL D 1 95 ? -9.35000 -3.65400 -25.40200 1.000 49.28052 95 VAL D CA 1
ATOM 8055 C C . VAL D 1 95 ? -10.47500 -3.75100 -24.37700 1.000 47.61775 95 VAL D C 1
ATOM 8056 O O . VAL D 1 95 ? -11.46300 -3.01400 -24.43000 1.000 37.00812 95 VAL D O 1
ATOM 8060 N N . ASP D 1 96 ? -10.31200 -4.67900 -23.43200 1.000 43.73081 96 ASP D N 1
ATOM 8061 C CA . ASP D 1 96 ? -11.33900 -4.97200 -22.43800 1.000 36.89279 96 ASP D CA 1
ATOM 8062 C C . ASP D 1 96 ? -10.97400 -4.56500 -21.01800 1.000 56.72161 96 ASP D C 1
ATOM 8063 O O . ASP D 1 96 ? -11.87200 -4.24500 -20.23300 1.000 38.05985 96 ASP D O 1
ATOM 8068 N N . VAL D 1 97 ? -9.69100 -4.58400 -20.66100 1.000 39.95147 97 VAL D N 1
ATOM 8069 C CA . VAL D 1 97 ? -9.23600 -4.26800 -19.31200 1.000 38.19736 97 VAL D CA 1
ATOM 8070 C C . VAL D 1 97 ? -8.03500 -3.33800 -19.40800 1.000 44.44667 97 VAL D C 1
ATOM 8071 O O . VAL D 1 97 ? -7.14600 -3.53700 -20.24400 1.000 37.71289 97 VAL D O 1
ATOM 8075 N N . ILE D 1 98 ? -8.00500 -2.32200 -18.55400 1.000 36.38002 98 ILE D N 1
ATOM 8076 C CA . ILE D 1 98 ? -6.89100 -1.38800 -18.49400 1.000 31.82010 98 ILE D CA 1
ATOM 8077 C C . ILE D 1 98 ? -6.30000 -1.42200 -17.09400 1.000 34.17294 98 ILE D C 1
ATOM 8078 O O . ILE D 1 98 ? -7.03500 -1.39900 -16.09900 1.000 28.12765 98 ILE D O 1
ATOM 8083 N N . VAL D 1 99 ? -4.97700 -1.51100 -17.02200 1.000 35.44181 99 VAL D N 1
ATOM 8084 C CA . VAL D 1 99 ? -4.21900 -1.23300 -15.81100 1.000 33.21519 99 VAL D CA 1
ATOM 8085 C C . VAL D 1 99 ? -3.23300 -0.12400 -16.14500 1.000 41.41675 99 VAL D C 1
ATOM 8086 O O . VAL D 1 99 ? -2.50600 -0.21300 -17.14200 1.000 28.52560 99 VAL D O 1
ATOM 8090 N N . THR D 1 100 ? -3.21900 0.92700 -15.33300 1.000 31.17559 100 THR D N 1
ATOM 8091 C CA . THR D 1 100 ? -2.27900 2.01400 -15.55200 1.000 29.86892 100 THR D CA 1
ATOM 8092 C C . THR D 1 100 ? -1.81400 2.53100 -14.19500 1.000 30.30599 100 THR D C 1
ATOM 8093 O O . THR D 1 100 ? -2.05900 1.91700 -13.15000 1.000 28.90521 100 THR D O 1
ATOM 8097 N N . THR D 1 101 ? -1.11400 3.65500 -14.21800 1.000 34.82636 101 THR D N 1
ATOM 8098 C CA . THR D 1 101 ? -0.60200 4.30000 -13.02300 1.000 35.54333 101 THR D CA 1
ATOM 8099 C C . THR D 1 101 ? -1.39200 5.57500 -12.75200 1.000 44.52757 101 THR D C 1
ATOM 8100 O O . THR D 1 101 ? -2.26800 5.97000 -13.53000 1.000 29.53558 101 THR D O 1
ATOM 8104 N N . ALA D 1 102 ? -1.06900 6.22200 -11.62900 1.000 27.15807 102 ALA D N 1
ATOM 8105 C CA . ALA D 1 102 ? -1.78900 7.43100 -11.24300 1.000 31.04865 102 ALA D CA 1
ATOM 8106 C C . ALA D 1 102 ? -1.64500 8.51800 -12.29900 1.000 32.50348 102 ALA D C 1
ATOM 8107 O O . ALA D 1 102 ? -2.62400 9.18700 -12.64600 1.000 29.73997 102 ALA D O 1
ATOM 8109 N N . GLY D 1 103 ? -0.43300 8.70600 -12.82700 1.000 29.75824 103 GLY D N 1
ATOM 8110 C CA . GLY D 1 103 ? -0.25000 9.67400 -13.89500 1.000 23.05831 103 GLY D CA 1
ATOM 8111 C C . GLY D 1 103 ? -1.04500 9.32500 -15.13800 1.000 32.23315 103 GLY D C 1
ATOM 8112 O O . GLY D 1 103 ? -1.56900 10.20800 -15.81900 1.000 32.41277 103 GLY D O 1
ATOM 8113 N N . GLY D 1 104 ? -1.15400 8.03200 -15.44300 1.000 31.99751 104 GLY D N 1
ATOM 8114 C CA . GLY D 1 104 ? -1.94600 7.61700 -16.58800 1.000 38.05114 104 GLY D CA 1
ATOM 8115 C C . GLY D 1 104 ? -3.40400 8.01400 -16.47500 1.000 36.36834 104 GLY D C 1
ATOM 8116 O O . GLY D 1 104 ? -4.05100 8.30900 -17.48400 1.000 42.68697 104 GLY D O 1
ATOM 8117 N N . VAL D 1 105 ? -3.93900 8.03000 -15.25400 1.000 38.85812 105 VAL D N 1
ATOM 8118 C CA . VAL D 1 105 ? -5.32700 8.43800 -15.04300 1.000 28.03975 105 VAL D CA 1
ATOM 8119 C C . VAL D 1 105 ? -5.44500 9.95800 -15.02100 1.000 27.19263 105 VAL D C 1
ATOM 8120 O O . VAL D 1 105 ? -6.17700 10.55300 -15.81800 1.000 38.46186 105 VAL D O 1
ATOM 8124 N N . GLU D 1 106 ? -4.70100 10.61400 -14.12600 1.000 27.93614 106 GLU D N 1
ATOM 8125 C CA . GLU D 1 106 ? -4.90500 12.04300 -13.90400 1.000 40.63403 106 GLU D CA 1
ATOM 8126 C C . GLU D 1 106 ? -4.49500 12.89000 -15.10700 1.000 42.73986 106 GLU D C 1
ATOM 8127 O O . GLU D 1 106 ? -5.04800 13.97700 -15.31000 1.000 35.74252 106 GLU D O 1
ATOM 8133 N N . GLU D 1 107 ? -3.52800 12.43600 -15.90500 1.000 30.17843 107 GLU D N 1
ATOM 8134 C CA . GLU D 1 107 ? -3.14800 13.21900 -17.07400 1.000 36.15635 107 GLU D CA 1
ATOM 8135 C C . GLU D 1 107 ? -4.16000 13.08600 -18.20500 1.000 30.85313 107 GLU D C 1
ATOM 8136 O O . GLU D 1 107 ? -4.26000 13.98000 -19.05000 1.000 32.84708 107 GLU D O 1
ATOM 8142 N N . ASP D 1 108 ? -4.90500 11.98200 -18.24700 1.000 24.49624 108 ASP D N 1
ATOM 8143 C CA . ASP D 1 108 ? -5.98700 11.87100 -19.21300 1.000 32.22796 108 ASP D CA 1
ATOM 8144 C C . ASP D 1 108 ? -7.11700 12.84600 -18.89100 1.000 48.01226 108 ASP D C 1
ATOM 8145 O O . ASP D 1 108 ? -7.68800 13.46500 -19.79700 1.000 42.67352 108 ASP D O 1
ATOM 8150 N N . PHE D 1 109 ? -7.45400 12.99100 -17.60500 1.000 41.62628 109 PHE D N 1
ATOM 8151 C CA . PHE D 1 109 ? -8.41900 14.00500 -17.18600 1.000 31.31008 109 PHE D CA 1
ATOM 8152 C C . PHE D 1 109 ? -7.90000 15.40900 -17.48100 1.000 31.94705 109 PHE D C 1
ATOM 8153 O O . PHE D 1 109 ? -8.61000 16.23600 -18.06400 1.000 43.00890 109 PHE D O 1
ATOM 8161 N N . ILE D 1 110 ? -6.65200 15.69000 -17.09200 1.000 34.67143 110 ILE D N 1
ATOM 8162 C CA . ILE D 1 110 ? -6.10500 17.04000 -17.23800 1.000 32.01362 110 ILE D CA 1
ATOM 8163 C C . ILE D 1 110 ? -6.07400 17.45600 -18.70400 1.000 51.85930 110 ILE D C 1
ATOM 8164 O O . ILE D 1 110 ? -6.37400 18.60700 -19.04400 1.000 42.16232 110 ILE D O 1
ATOM 8169 N N . LYS D 1 111 ? -5.71500 16.52900 -19.59700 1.000 31.86580 111 LYS D N 1
ATOM 8170 C CA . LYS D 1 111 ? -5.65800 16.86200 -21.01700 1.000 43.80113 111 LYS D CA 1
ATOM 8171 C C . LYS D 1 111 ? -7.02300 17.25800 -21.57100 1.000 42.86313 111 LYS D C 1
ATOM 8172 O O . LYS D 1 111 ? -7.08600 18.00100 -22.55600 1.000 41.58377 111 LYS D O 1
ATOM 8178 N N . SER D 1 112 ? -8.10800 16.79700 -20.95400 1.000 37.11804 112 SER D N 1
ATOM 8179 C CA . SER D 1 112 ? -9.45400 17.21100 -21.32800 1.000 51.39816 112 SER D CA 1
ATOM 8180 C C . SER D 1 112 ? -9.85100 18.55500 -20.73300 1.000 41.73028 112 SER D C 1
ATOM 8181 O O . SER D 1 112 ? -11.00400 18.96200 -20.88600 1.000 68.05617 112 SER D O 1
ATOM 8184 N N . LEU D 1 113 ? -8.95400 19.23600 -20.02500 1.000 33.18205 113 LEU D N 1
ATOM 8185 C CA . LEU D 1 113 ? -9.19700 20.60200 -19.58500 1.000 39.73187 113 LEU D CA 1
ATOM 8186 C C . LEU D 1 113 ? -8.28000 21.59500 -20.28000 1.000 49.32723 113 LEU D C 1
ATOM 8187 O O . LEU D 1 113 ? -8.74200 22.60900 -20.81200 1.000 44.16427 113 LEU D O 1
ATOM 8192 N N . LYS D 1 114 ? -6.98200 21.32200 -20.29000 1.000 45.09274 114 LYS D N 1
ATOM 8193 C CA . LYS D 1 114 ? -5.99500 22.12900 -20.98100 1.000 31.82294 114 LYS D CA 1
ATOM 8194 C C . LYS D 1 114 ? -4.94700 21.19400 -21.55600 1.000 44.72918 114 LYS D C 1
ATOM 8195 O O . LYS D 1 114 ? -4.64500 20.15600 -20.95700 1.000 41.52100 114 LYS D O 1
ATOM 8201 N N . PRO D 1 115 ? -4.37900 21.52700 -22.70800 1.000 47.59080 115 PRO D N 1
ATOM 8202 C CA . PRO D 1 115 ? -3.46700 20.60000 -23.37900 1.000 39.78625 115 PRO D CA 1
ATOM 8203 C C . PRO D 1 115 ? -2.03100 20.73600 -22.89100 1.000 38.24298 115 PRO D C 1
ATOM 8204 O O . PRO D 1 115 ? -1.60000 21.78000 -22.39400 1.000 30.06458 115 PRO D O 1
ATOM 8208 N N . PHE D 1 116 ? -1.27900 19.65200 -23.08300 1.000 42.26881 116 PHE D N 1
ATOM 8209 C CA . PHE D 1 116 ? 0.17300 19.63200 -22.77500 1.000 43.99048 116 PHE D CA 1
ATOM 8210 C C . PHE D 1 116 ? 0.87200 20.40000 -23.89600 1.000 33.29718 116 PHE D C 1
ATOM 8211 O O . PHE D 1 116 ? 0.36500 20.40100 -25.00500 1.000 39.77432 116 PHE D O 1
ATOM 8219 N N . ILE D 1 117 ? 1.98800 21.04400 -23.58100 1.000 31.21026 117 ILE D N 1
ATOM 8220 C CA . ILE D 1 117 ? 2.69600 21.90700 -24.56500 1.000 36.74876 117 ILE D CA 1
ATOM 8221 C C . ILE D 1 117 ? 4.03600 21.28200 -24.94600 1.000 46.80667 117 ILE D C 1
ATOM 8222 O O . ILE D 1 117 ? 4.80000 20.90800 -24.06800 1.000 45.20434 117 ILE D O 1
ATOM 8227 N N . LEU D 1 118 ? 4.29800 21.20100 -26.24000 1.000 45.77018 118 LEU D N 1
ATOM 8228 C CA . LEU D 1 118 ? 5.57000 20.62200 -26.70600 1.000 40.23854 118 LEU D CA 1
ATOM 8229 C C . LEU D 1 118 ? 6.72300 21.55800 -26.37200 1.000 43.18557 118 LEU D C 1
ATOM 8230 O O . LEU D 1 118 ? 6.72400 22.68700 -26.81900 1.000 43.62204 118 LEU D O 1
ATOM 8235 N N . GLY D 1 119 ? 7.67400 21.02900 -25.61500 1.000 51.87169 119 GLY D N 1
ATOM 8236 C CA . GLY D 1 119 ? 8.85700 21.75700 -25.13400 1.000 63.70207 119 GLY D CA 1
ATOM 8237 C C . GLY D 1 119 ? 10.14700 21.36600 -25.82900 1.000 70.33275 119 GLY D C 1
ATOM 8238 O O . GLY D 1 119 ? 10.10000 20.57400 -26.77600 1.000 56.93752 119 GLY D O 1
ATOM 8239 N N . ASP D 1 120 ? 11.23100 22.00200 -25.38800 1.000 67.24767 120 ASP D N 1
ATOM 8240 C CA . ASP D 1 120 ? 12.62400 21.81000 -25.85700 1.000 74.03047 120 ASP D CA 1
ATOM 8241 C C . ASP D 1 120 ? 13.13600 20.47400 -25.31100 1.000 82.13850 120 ASP D C 1
ATOM 8242 O O . ASP D 1 120 ? 12.95600 20.24000 -24.10400 1.000 75.24275 120 ASP D O 1
ATOM 8247 N N . LYS D 1 131 ? 8.96500 29.80200 -13.37400 1.000 83.08645 131 LYS D N 1
ATOM 8248 C CA . LYS D 1 131 ? 7.68700 29.99900 -14.07900 1.000 86.57645 131 LYS D CA 1
ATOM 8249 C C . LYS D 1 131 ? 6.76100 28.83700 -13.71400 1.000 76.61960 131 LYS D C 1
ATOM 8250 O O . LYS D 1 131 ? 5.71700 28.71400 -14.35300 1.000 74.78394 131 LYS D O 1
ATOM 8256 N N . GLY D 1 132 ? 7.14400 28.03200 -12.71700 0.908 74.78817 132 GLY D N 1
ATOM 8257 C CA . GLY D 1 132 ? 6.32500 26.87600 -12.30400 0.908 78.22016 132 GLY D CA 1
ATOM 8258 C C . GLY D 1 132 ? 5.77500 26.03100 -13.44800 0.908 77.76464 132 GLY D C 1
ATOM 8259 O O . GLY D 1 132 ? 4.54800 25.90100 -13.53200 0.908 80.75578 132 GLY D O 1
ATOM 8260 N N . VAL D 1 133 ? 6.65000 25.49000 -14.30000 1.000 66.66020 133 VAL D N 1
ATOM 8261 C CA . VAL D 1 133 ? 6.29300 24.55000 -15.40100 1.000 55.43710 133 VAL D CA 1
ATOM 8262 C C . VAL D 1 133 ? 6.78900 23.14300 -15.07600 1.000 48.21198 133 VAL D C 1
ATOM 8263 O O . VAL D 1 133 ? 7.93200 22.99500 -14.69000 1.000 52.82735 133 VAL D O 1
ATOM 8267 N N . ASN D 1 134 ? 5.92000 22.15900 -15.22800 1.000 49.44256 134 ASN D N 1
ATOM 8268 C CA . ASN D 1 134 ? 6.29000 20.75100 -14.98600 1.000 53.94707 134 ASN D CA 1
ATOM 8269 C C . ASN D 1 134 ? 6.80900 20.17700 -16.31200 1.000 60.17812 134 ASN D C 1
ATOM 8270 O O . ASN D 1 134 ? 6.09200 20.22000 -17.28100 1.000 45.35155 134 ASN D O 1
ATOM 8275 N N . ARG D 1 135 ? 8.03500 19.67100 -16.33100 1.000 43.82558 135 ARG D N 1
ATOM 8276 C CA . ARG D 1 135 ? 8.58900 19.10700 -17.55400 1.000 48.93599 135 ARG D CA 1
ATOM 8277 C C . ARG D 1 135 ? 8.59300 17.58600 -17.48900 1.000 36.59985 135 ARG D C 1
ATOM 8278 O O . ARG D 1 135 ? 9.10900 16.99700 -16.53300 1.000 38.60187 135 ARG D O 1
ATOM 8286 N N . ILE D 1 136 ? 8.02400 16.96300 -18.51000 1.000 28.41925 136 ILE D N 1
ATOM 8287 C CA . ILE D 1 136 ? 8.04600 15.51500 -18.68400 1.000 27.75429 136 ILE D CA 1
ATOM 8288 C C . ILE D 1 136 ? 8.79600 15.26500 -19.98700 1.000 37.32489 136 ILE D C 1
ATOM 8289 O O . ILE D 1 136 ? 8.21200 15.26900 -21.07500 1.000 39.01703 136 ILE D O 1
ATOM 8294 N N . GLY D 1 137 ? 10.10500 15.05200 -19.88900 1.000 35.37471 137 GLY D N 1
ATOM 8295 C CA . GLY D 1 137 ? 10.92300 14.89800 -21.07800 1.000 36.82900 137 GLY D CA 1
ATOM 8296 C C . GLY D 1 137 ? 10.97900 16.16800 -21.90000 1.000 34.42994 137 GLY D C 1
ATOM 8297 O O . GLY D 1 137 ? 11.52200 17.17800 -21.44900 1.000 33.53300 137 GLY D O 1
ATOM 8298 N N . ASN D 1 138 ? 10.42800 16.13600 -23.11400 1.000 32.70219 138 ASN D N 1
ATOM 8299 C CA . ASN D 1 138 ? 10.31000 17.33100 -23.94000 1.000 48.96529 138 ASN D CA 1
ATOM 8300 C C . ASN D 1 138 ? 8.88600 17.87600 -23.95500 1.000 37.35975 138 ASN D C 1
ATOM 8301 O O . ASN D 1 138 ? 8.50600 18.59400 -24.88600 1.000 46.61909 138 ASN D O 1
ATOM 8306 N N . ILE D 1 139 ? 8.09600 17.54700 -22.93900 1.000 41.02581 139 ILE D N 1
ATOM 8307 C CA . ILE D 1 139 ? 6.69200 17.91900 -22.85500 1.000 41.11231 139 ILE D CA 1
ATOM 8308 C C . ILE D 1 139 ? 6.51200 18.82300 -21.64500 1.000 49.47215 139 ILE D C 1
ATOM 8309 O O . ILE D 1 139 ? 7.04600 18.53800 -20.56500 1.000 37.70044 139 ILE D O 1
ATOM 8314 N N . PHE D 1 140 ? 5.77800 19.91600 -21.83100 1.000 38.21087 140 PHE D N 1
ATOM 8315 C CA . PHE D 1 140 ? 5.57300 20.91800 -20.79400 1.000 33.84976 140 PHE D CA 1
ATOM 8316 C C . PHE D 1 140 ? 4.12700 20.87800 -20.31500 1.000 41.74586 140 PHE D C 1
ATOM 8317 O O . PHE D 1 140 ? 3.19500 20.83500 -21.12700 1.000 28.49175 140 PHE D O 1
ATOM 8325 N N . VAL D 1 141 ? 3.94700 20.88400 -19.00100 1.000 33.09239 141 VAL D N 1
ATOM 8326 C CA . VAL D 1 141 ? 2.63900 20.99100 -18.37300 1.000 35.51636 141 VAL D CA 1
ATOM 8327 C C . VAL D 1 141 ? 2.63800 22.23100 -17.48700 1.000 40.05199 141 VAL D C 1
ATOM 8328 O O . VAL D 1 141 ? 3.06900 22.18500 -16.33400 1.000 43.93276 141 VAL D O 1
ATOM 8332 N N . PRO D 1 142 ? 2.14900 23.36400 -17.99700 1.000 51.42874 142 PRO D N 1
ATOM 8333 C CA . PRO D 1 142 ? 2.15000 24.60000 -17.20000 1.000 51.75604 142 PRO D CA 1
ATOM 8334 C C . PRO D 1 142 ? 1.27900 24.46000 -15.96300 1.000 35.55533 142 PRO D C 1
ATOM 8335 O O . PRO D 1 142 ? 0.32900 23.67600 -15.93200 1.000 38.93389 142 PRO D O 1
ATOM 8339 N N . ASN D 1 143 ? 1.61800 25.24400 -14.93100 1.000 39.96556 143 ASN D N 1
ATOM 8340 C CA . ASN D 1 143 ? 1.03600 25.04500 -13.60500 1.000 42.58415 143 ASN D CA 1
ATOM 8341 C C . ASN D 1 143 ? -0.48100 25.18300 -13.60500 1.000 46.07362 143 ASN D C 1
ATOM 8342 O O . ASN D 1 143 ? -1.15700 24.53100 -12.80100 1.000 42.08337 143 ASN D O 1
ATOM 8347 N N . ASP D 1 144 ? -1.03800 26.02000 -14.48500 1.000 37.68955 144 ASP D N 1
ATOM 8348 C CA . ASP D 1 144 ? -2.48300 26.22400 -14.47800 1.000 34.30466 144 ASP D CA 1
ATOM 8349 C C . ASP D 1 144 ? -3.24700 24.96600 -14.86900 1.000 49.05369 144 ASP D C 1
ATOM 8350 O O . ASP D 1 144 ? -4.45400 24.88400 -14.61400 1.000 41.35384 144 ASP D O 1
ATOM 8355 N N . ARG D 1 145 ? -2.57500 23.98500 -15.47700 1.000 40.64290 145 ARG D N 1
ATOM 8356 C CA . ARG D 1 145 ? -3.22300 22.70700 -15.75200 1.000 32.29375 145 ARG D CA 1
ATOM 8357 C C . ARG D 1 145 ? -3.63900 22.01700 -14.45800 1.000 35.87435 145 ARG D C 1
ATOM 8358 O O . ARG D 1 145 ? -4.75500 21.49600 -14.35100 1.000 33.42141 145 ARG D O 1
ATOM 8366 N N . TYR D 1 146 ? -2.75000 22.00900 -13.46300 1.000 35.60327 146 TYR D N 1
ATOM 8367 C CA . TYR D 1 146 ? -3.04900 21.37000 -12.19100 1.000 44.94583 146 TYR D CA 1
ATOM 8368 C C . TYR D 1 146 ? -4.00300 22.20600 -11.35000 1.000 51.66873 146 TYR D C 1
ATOM 8369 O O . TYR D 1 146 ? -4.81200 21.64700 -10.59800 1.000 42.70629 146 TYR D O 1
ATOM 8378 N N . ILE D 1 147 ? -3.92500 23.53400 -11.46400 1.000 46.52232 147 ILE D N 1
ATOM 8379 C CA . ILE D 1 147 ? -4.87800 24.40000 -10.77400 1.000 59.89306 147 ILE D CA 1
ATOM 8380 C C . ILE D 1 147 ? -6.29400 24.10900 -11.25500 1.000 30.32533 147 ILE D C 1
ATOM 8381 O O . ILE D 1 147 ? -7.22900 23.98000 -10.45700 1.000 52.64654 147 ILE D O 1
ATOM 8386 N N . GLU D 1 148 ? -6.46400 23.98100 -12.57200 1.000 39.97469 148 GLU D N 1
ATOM 8387 C CA . GLU D 1 148 ? -7.76600 23.64100 -13.13400 1.000 35.09690 148 GLU D CA 1
ATOM 8388 C C . GLU D 1 148 ? -8.20700 22.24500 -12.71300 1.000 37.65137 148 GLU D C 1
ATOM 8389 O O . GLU D 1 148 ? -9.39800 22.00200 -12.48600 1.000 40.39366 148 GLU D O 1
ATOM 8395 N N . PHE D 1 149 ? -7.25900 21.30900 -12.62200 1.000 46.07398 149 PHE D N 1
ATOM 8396 C CA . PHE D 1 149 ? -7.58700 19.94200 -12.22500 1.000 32.76084 149 PHE D CA 1
ATOM 8397 C C . PHE D 1 149 ? -8.15200 19.90300 -10.81100 1.000 39.15302 149 PHE D C 1
ATOM 8398 O O . PHE D 1 149 ? -9.05700 19.11100 -10.51300 1.000 34.45890 149 PHE D O 1
ATOM 8406 N N . GLU D 1 150 ? -7.62800 20.75200 -9.92500 1.000 39.93020 150 GLU D N 1
ATOM 8407 C CA . GLU D 1 150 ? -8.10700 20.77400 -8.54700 1.000 47.13385 150 GLU D CA 1
ATOM 8408 C C . GLU D 1 150 ? -9.53900 21.28700 -8.45900 1.000 52.24897 150 GLU D C 1
ATOM 8409 O O . GLU D 1 150 ? -10.32200 20.82100 -7.62100 1.000 37.03994 150 GLU D O 1
ATOM 8415 N N . LYS D 1 151 ? -9.89700 22.24900 -9.31400 1.000 56.12467 151 LYS D N 1
ATOM 8416 C CA . LYS D 1 151 ? -11.25700 22.77600 -9.31300 1.000 32.26429 151 LYS D CA 1
ATOM 8417 C C . LYS D 1 151 ? -12.27600 21.68400 -9.60000 1.000 40.73516 151 LYS D C 1
ATOM 8418 O O . LYS D 1 151 ? -13.42400 21.77200 -9.15100 1.000 51.92614 151 LYS D O 1
ATOM 8424 N N . TYR D 1 152 ? -11.88000 20.65300 -10.34200 1.000 32.57938 152 TYR D N 1
ATOM 8425 C CA . TYR D 1 152 ? -12.75500 19.51400 -10.58300 1.000 29.53156 152 TYR D CA 1
ATOM 8426 C C . TYR D 1 152 ? -12.60800 18.42100 -9.53700 1.000 37.68336 152 TYR D C 1
ATOM 8427 O O . TYR D 1 152 ? -13.59500 17.75200 -9.21000 1.000 42.51356 152 TYR D O 1
ATOM 8436 N N . MET D 1 153 ? -11.40000 18.22000 -9.00300 1.000 48.63121 153 MET D N 1
ATOM 8437 C CA . MET D 1 153 ? -11.16900 17.08300 -8.12000 1.000 35.85951 153 MET D CA 1
ATOM 8438 C C . MET D 1 153 ? -11.76300 17.30700 -6.73500 1.000 37.09891 153 MET D C 1
ATOM 8439 O O . MET D 1 153 ? -12.26600 16.36200 -6.11700 1.000 34.83446 153 MET D O 1
ATOM 8444 N N . ILE D 1 154 ? -11.70700 18.54100 -6.22600 1.000 34.89989 154 ILE D N 1
ATOM 8445 C CA . ILE D 1 154 ? -12.27300 18.81500 -4.90400 1.000 40.35435 154 ILE D CA 1
ATOM 8446 C C . ILE D 1 154 ? -13.76100 18.48700 -4.85100 1.000 41.56659 154 ILE D C 1
ATOM 8447 O O . ILE D 1 154 ? -14.17300 17.74800 -3.94100 1.000 43.72138 154 ILE D O 1
ATOM 8452 N N . PRO D 1 155 ? -14.60600 18.95800 -5.77800 1.000 37.54225 155 PRO D N 1
ATOM 8453 C CA . PRO D 1 155 ? -15.99800 18.48600 -5.78200 1.000 45.97907 155 PRO D CA 1
ATOM 8454 C C . PRO D 1 155 ? -16.12200 16.99100 -5.98700 1.000 32.70227 155 PRO D C 1
ATOM 8455 O O . PRO D 1 155 ? -17.04100 16.37500 -5.43000 1.000 43.57560 155 PRO D O 1
ATOM 8459 N N . PHE D 1 156 ? -15.22800 16.38300 -6.77300 1.000 45.29287 156 PHE D N 1
ATOM 8460 C CA . PHE D 1 156 ? -15.30300 14.94100 -6.98700 1.000 35.26948 156 PHE D CA 1
ATOM 8461 C C . PHE D 1 156 ? -15.03100 14.17300 -5.69800 1.000 30.20075 156 PHE D C 1
ATOM 8462 O O . PHE D 1 156 ? -15.68200 13.15600 -5.42800 1.000 35.87509 156 PHE D O 1
ATOM 8470 N N . PHE D 1 157 ? -14.07200 14.64200 -4.89300 1.000 29.82392 157 PHE D N 1
ATOM 8471 C CA . PHE D 1 157 ? -13.80800 13.99700 -3.60800 1.000 38.07499 157 PHE D CA 1
ATOM 8472 C C . PHE D 1 157 ? -15.04100 14.03300 -2.71400 1.000 34.62315 157 PHE D C 1
ATOM 8473 O O . PHE D 1 157 ? -15.38900 13.03000 -2.08000 1.000 47.89898 157 PHE D O 1
ATOM 8481 N N . GLU D 1 158 ? -15.71700 15.18500 -2.65500 1.000 49.61743 158 GLU D N 1
ATOM 8482 C CA . GLU D 1 158 ? -16.95500 15.28000 -1.88800 1.000 44.40588 158 GLU D CA 1
ATOM 8483 C C . GLU D 1 158 ? -17.98200 14.27200 -2.38300 1.000 35.03723 158 GLU D C 1
ATOM 8484 O O . GLU D 1 158 ? -18.69300 13.65400 -1.58400 1.000 40.48021 158 GLU D O 1
ATOM 8490 N N . ARG D 1 159 ? -18.06600 14.08400 -3.70000 1.000 39.45417 159 ARG D N 1
ATOM 8491 C CA . ARG D 1 159 ? -18.99600 13.10100 -4.24300 1.000 36.65135 159 ARG D CA 1
ATOM 8492 C C . ARG D 1 159 ? -18.59800 11.68200 -3.84800 1.000 37.17254 159 ARG D C 1
ATOM 8493 O O . ARG D 1 159 ? -19.46000 10.86600 -3.50400 1.000 43.29774 159 ARG D O 1
ATOM 8501 N N . VAL D 1 160 ? -17.29900 11.37200 -3.88200 1.000 44.14542 160 VAL D N 1
ATOM 8502 C CA . VAL D 1 160 ? -16.84400 10.02800 -3.53100 1.000 34.40819 160 VAL D CA 1
ATOM 8503 C C . VAL D 1 160 ? -17.17100 9.71900 -2.07500 1.000 43.27526 160 VAL D C 1
ATOM 8504 O O . VAL D 1 160 ? -17.66400 8.63300 -1.74400 1.000 28.53896 160 VAL D O 1
ATOM 8508 N N . LEU D 1 161 ? -16.89600 10.67000 -1.18300 1.000 37.64129 161 LEU D N 1
ATOM 8509 C CA . LEU D 1 161 ? -17.19500 10.46100 0.23000 1.000 49.59811 161 LEU D CA 1
ATOM 8510 C C . LEU D 1 161 ? -18.69200 10.27700 0.44900 1.000 36.74293 161 LEU D C 1
ATOM 8511 O O . LEU D 1 161 ? -19.11400 9.42300 1.23700 1.000 45.91601 161 LEU D O 1
ATOM 8516 N N . LYS D 1 162 ? -19.51400 11.05400 -0.26200 1.000 50.14948 162 LYS D N 1
ATOM 8517 C CA . LYS D 1 162 ? -20.96100 10.91300 -0.14000 1.000 43.12844 162 LYS D CA 1
ATOM 8518 C C . LYS D 1 162 ? -21.43300 9.56400 -0.68000 1.000 47.75429 162 LYS D C 1
ATOM 8519 O O . LYS D 1 162 ? -22.40900 9.00100 -0.16800 1.000 50.31021 162 LYS D O 1
ATOM 8525 N N . ILE D 1 163 ? -20.75800 9.03000 -1.70500 1.000 41.63264 163 ILE D N 1
ATOM 8526 C CA . ILE D 1 163 ? -21.06700 7.68600 -2.18700 1.000 38.01747 163 ILE D CA 1
ATOM 8527 C C . ILE D 1 163 ? -20.72800 6.64000 -1.13300 1.000 43.85155 163 ILE D C 1
ATOM 8528 O O . ILE D 1 163 ? -21.49600 5.69800 -0.90100 1.000 44.53306 163 ILE D O 1
ATOM 8533 N N . GLU D 1 164 ? -19.56400 6.77600 -0.49300 1.000 51.08338 164 GLU D N 1
ATOM 8534 C CA . GLU D 1 164 ? -19.10800 5.76000 0.44900 1.000 41.34788 164 GLU D CA 1
ATOM 8535 C C . GLU D 1 164 ? -19.97600 5.72700 1.69900 1.000 37.94033 164 GLU D C 1
ATOM 8536 O O . GLU D 1 164 ? -20.22600 4.65300 2.25800 1.000 41.29615 164 GLU D O 1
ATOM 8542 N N . GLU D 1 165 ? -20.43300 6.89100 2.16400 1.000 45.15233 165 GLU D N 1
ATOM 8543 C CA . GLU D 1 165 ? -21.38600 6.90700 3.26800 1.000 60.61349 165 GLU D CA 1
ATOM 8544 C C . GLU D 1 165 ? -22.70600 6.26700 2.85900 1.000 50.39518 165 GLU D C 1
ATOM 8545 O O . GLU D 1 165 ? -23.30700 5.51700 3.63600 1.000 50.81139 165 GLU D O 1
ATOM 8551 N N . LYS D 1 166 ? -23.16500 6.53700 1.63500 1.000 62.32115 166 LYS D N 1
ATOM 8552 C CA . LYS D 1 166 ? -24.40300 5.92300 1.16600 1.000 42.53290 166 LYS D CA 1
ATOM 8553 C C . LYS D 1 166 ? -24.27500 4.40500 1.08800 1.000 52.56358 166 LYS D C 1
ATOM 8554 O O . LYS D 1 166 ? -25.20500 3.67900 1.45400 1.000 67.24906 166 LYS D O 1
ATOM 8560 N N . LEU D 1 167 ? -23.13400 3.90600 0.60900 1.000 55.30920 167 LEU D N 1
ATOM 8561 C CA . LEU D 1 167 ? -22.91200 2.46800 0.49200 1.000 49.73394 167 LEU D CA 1
ATOM 8562 C C . LEU D 1 167 ? -22.37600 1.83500 1.76800 1.000 30.25917 167 LEU D C 1
ATOM 8563 O O . LEU D 1 167 ? -22.34500 0.60400 1.85700 1.000 46.56856 167 LEU D O 1
ATOM 8568 N N . SER D 1 168 ? -21.94800 2.64100 2.74000 1.000 45.61060 168 SER D N 1
ATOM 8569 C CA . SER D 1 168 ? -21.32800 2.14200 3.96800 1.000 43.26798 168 SER D CA 1
ATOM 8570 C C . SER D 1 168 ? -20.15400 1.20800 3.66200 1.000 64.25083 168 SER D C 1
ATOM 8571 O O . SER D 1 168 ? -19.95000 0.18900 4.32500 1.000 54.89093 168 SER D O 1
ATOM 8574 N N . ARG D 1 169 ? -19.37600 1.55800 2.64200 1.000 52.19211 169 ARG D N 1
ATOM 8575 C CA . ARG D 1 169 ? -18.20900 0.77800 2.25800 1.000 45.03267 169 ARG D CA 1
ATOM 8576 C C . ARG D 1 169 ? -17.29700 1.66100 1.42200 1.000 33.57297 169 ARG D C 1
ATOM 8577 O O . ARG D 1 169 ? -17.75200 2.65300 0.84000 1.000 43.08614 169 ARG D O 1
ATOM 8585 N N . PRO D 1 170 ? -16.00800 1.34600 1.35700 1.000 42.97408 170 PRO D N 1
ATOM 8586 C CA . PRO D 1 170 ? -15.10300 2.13400 0.51900 1.000 39.26688 170 PRO D CA 1
ATOM 8587 C C . PRO D 1 170 ? -15.17100 1.71600 -0.93900 1.000 30.39937 170 PRO D C 1
ATOM 8588 O O . PRO D 1 170 ? -15.43500 0.55900 -1.27500 1.000 38.18552 170 PRO D O 1
ATOM 8592 N N . LEU D 1 171 ? -14.92800 2.68800 -1.81000 1.000 35.80916 171 LEU D N 1
ATOM 8593 C CA . LEU D 1 171 ? -14.73600 2.40600 -3.22300 1.000 34.51584 171 LEU D CA 1
ATOM 8594 C C . LEU D 1 171 ? -13.33300 1.86500 -3.45800 1.000 35.29714 171 LEU D C 1
ATOM 8595 O O . LEU D 1 171 ? -12.35500 2.37200 -2.90000 1.000 38.30713 171 LEU D O 1
ATOM 8600 N N . THR D 1 172 ? -13.23500 0.82600 -4.28200 1.000 39.93641 172 THR D N 1
ATOM 8601 C CA . THR D 1 172 ? -11.93200 0.41300 -4.77200 1.000 33.41190 172 THR D CA 1
ATOM 8602 C C . THR D 1 172 ? -11.42300 1.42400 -5.80000 1.000 44.37360 172 THR D C 1
ATOM 8603 O O . THR D 1 172 ? -12.14000 2.33400 -6.23000 1.000 39.87217 172 THR D O 1
ATOM 8607 N N . ALA D 1 173 ? -10.15500 1.26500 -6.18600 1.000 38.08973 173 ALA D N 1
ATOM 8608 C CA . ALA D 1 173 ? -9.53400 2.24000 -7.07900 1.000 32.63227 173 ALA D CA 1
ATOM 8609 C C . ALA D 1 173 ? -10.20500 2.25000 -8.44800 1.000 37.62648 173 ALA D C 1
ATOM 8610 O O . ALA D 1 173 ? -10.41900 3.31900 -9.03300 1.000 31.81664 173 ALA D O 1
ATOM 8612 N N . SER D 1 174 ? -10.54200 1.06900 -8.97800 1.000 25.59374 174 SER D N 1
ATOM 8613 C CA . SER D 1 174 ? -11.21800 1.00500 -10.27000 1.000 37.54298 174 SER D CA 1
ATOM 8614 C C . SER D 1 174 ? -12.60400 1.63400 -10.20200 1.000 49.61137 174 SER D C 1
ATOM 8615 O O . SER D 1 174 ? -13.02100 2.32800 -11.13700 1.000 37.72555 174 SER D O 1
ATOM 8618 N N . GLU D 1 175 ? -13.33100 1.40500 -9.10200 1.000 42.83192 175 GLU D N 1
ATOM 8619 C CA . GLU D 1 175 ? -14.61200 2.07700 -8.90500 1.000 31.97653 175 GLU D CA 1
ATOM 8620 C C . GLU D 1 175 ? -14.42800 3.58700 -8.85600 1.000 41.13926 175 GLU D C 1
ATOM 8621 O O . GLU D 1 175 ? -15.22500 4.34200 -9.42500 1.000 40.07804 175 GLU D O 1
ATOM 8627 N N . PHE D 1 176 ? -13.36400 4.03700 -8.18900 1.000 42.36228 176 PHE D N 1
ATOM 8628 C CA . PHE D 1 176 ? -13.03200 5.45700 -8.12800 1.000 33.22787 176 PHE D CA 1
ATOM 8629 C C . PHE D 1 176 ? -12.77300 6.02500 -9.52000 1.000 40.18816 176 PHE D C 1
ATOM 8630 O O . PHE D 1 176 ? -13.18200 7.15400 -9.82300 1.000 36.33089 176 PHE D O 1
ATOM 8638 N N . ILE D 1 177 ? -12.08600 5.26600 -10.37900 1.000 37.74327 177 ILE D N 1
ATOM 8639 C CA . ILE D 1 177 ? -11.78800 5.75400 -11.72600 1.000 31.43100 177 ILE D CA 1
ATOM 8640 C C . ILE D 1 177 ? -13.02500 5.69400 -12.61600 1.000 27.01856 177 ILE D C 1
ATOM 8641 O O . ILE D 1 177 ? -13.24100 6.57400 -13.45800 1.000 32.33193 177 ILE D O 1
ATOM 8646 N N . TYR D 1 178 ? -13.83500 4.64300 -12.47700 1.000 32.28333 178 TYR D N 1
ATOM 8647 C CA . TYR D 1 178 ? -15.11100 4.60200 -13.18300 1.000 34.84616 178 TYR D CA 1
ATOM 8648 C C . TYR D 1 178 ? -15.95600 5.81500 -12.82600 1.000 40.43133 178 TYR D C 1
ATOM 8649 O O . TYR D 1 178 ? -16.47300 6.51400 -13.70700 1.000 42.71964 178 TYR D O 1
ATOM 8658 N N . GLU D 1 179 ? -16.07700 6.10300 -11.53000 1.000 31.35111 179 GLU D N 1
ATOM 8659 C CA . GLU D 1 179 ? -16.79200 7.29800 -11.09900 1.000 28.06749 179 GLU D CA 1
ATOM 8660 C C . GLU D 1 179 ? -16.16200 8.56400 -11.65000 1.000 41.51508 179 GLU D C 1
ATOM 8661 O O . GLU D 1 179 ? -16.83200 9.59300 -11.75400 1.000 44.12994 179 GLU D O 1
ATOM 8667 N N . MET D 1 180 ? -14.89000 8.52600 -11.99400 1.000 39.25390 180 MET D N 1
ATOM 8668 C CA . MET D 1 180 ? -14.26300 9.73600 -12.49000 1.000 34.11432 180 MET D CA 1
ATOM 8669 C C . MET D 1 180 ? -14.68900 10.00600 -13.93300 1.000 32.40328 180 MET D C 1
ATOM 8670 O O . MET D 1 180 ? -14.78800 11.17100 -14.36000 1.000 32.82362 180 MET D O 1
ATOM 8675 N N . GLY D 1 181 ? -14.99800 8.93700 -14.66900 1.000 32.69441 181 GLY D N 1
ATOM 8676 C CA . GLY D 1 181 ? -15.52200 9.09900 -16.02000 1.000 49.47539 181 GLY D CA 1
ATOM 8677 C C . GLY D 1 181 ? -16.93100 9.65500 -16.02800 1.000 43.62438 181 GLY D C 1
ATOM 8678 O O . GLY D 1 181 ? -17.23900 10.58100 -16.78400 1.000 41.64558 181 GLY D O 1
ATOM 8679 N N . ARG D 1 182 ? -17.79600 9.11300 -15.16400 1.000 51.38315 182 ARG D N 1
ATOM 8680 C CA . ARG D 1 182 ? -19.13800 9.66200 -14.99600 1.000 52.00681 182 ARG D CA 1
ATOM 8681 C C . ARG D 1 182 ? -19.08000 11.15800 -14.73900 1.000 39.31364 182 ARG D C 1
ATOM 8682 O O . ARG D 1 182 ? -19.81900 11.94100 -15.34400 1.000 48.37322 182 ARG D O 1
ATOM 8690 N N . TYR D 1 183 ? -18.17400 11.56800 -13.85400 1.000 37.98115 183 TYR D N 1
ATOM 8691 C CA . TYR D 1 183 ? -17.99700 12.98000 -13.53900 1.000 39.38394 183 TYR D CA 1
ATOM 8692 C C . TYR D 1 183 ? -17.51500 13.76200 -14.75700 1.000 48.23534 183 TYR D C 1
ATOM 8693 O O . TYR D 1 183 ? -17.96900 14.88800 -15.00000 1.000 43.51980 183 TYR D O 1
ATOM 8702 N N . MET D 1 184 ? -16.59700 13.17800 -15.53600 1.000 48.50996 184 MET D N 1
ATOM 8703 C CA . MET D 1 184 ? -16.17700 13.79800 -16.79100 1.000 41.61751 184 MET D CA 1
ATOM 8704 C C . MET D 1 184 ? -17.36300 14.00900 -17.72100 1.000 51.65423 184 MET D C 1
ATOM 8705 O O . MET D 1 184 ? -17.48300 15.06100 -18.36100 1.000 36.05702 184 MET D O 1
ATOM 8710 N N . ASP D 1 185 ? -18.23900 13.00600 -17.81500 1.000 33.38807 185 ASP D N 1
ATOM 8711 C CA . ASP D 1 185 ? -19.38800 13.08300 -18.70700 1.000 60.00380 185 ASP D CA 1
ATOM 8712 C C . ASP D 1 185 ? -20.27000 14.27500 -18.36100 1.000 41.41605 185 ASP D C 1
ATOM 8713 O O . ASP D 1 185 ? -20.64700 15.06100 -19.23800 1.000 50.74649 185 ASP D O 1
ATOM 8718 N N . GLU D 1 186 ? -20.58100 14.44000 -17.07500 1.000 36.96260 186 GLU D N 1
ATOM 8719 C CA . GLU D 1 186 ? -21.51400 15.48100 -16.66200 1.000 51.84517 186 GLU D CA 1
ATOM 8720 C C . GLU D 1 186 ? -20.90900 16.87400 -16.80100 1.000 48.73794 186 GLU D C 1
ATOM 8721 O O . GLU D 1 186 ? -21.59000 17.81000 -17.23700 1.000 74.27375 186 GLU D O 1
ATOM 8727 N N . LYS D 1 187 ? -19.63400 17.03500 -16.44700 1.000 51.32658 187 LYS D N 1
ATOM 8728 C CA . LYS D 1 187 ? -19.05500 18.36100 -16.26100 1.000 47.86870 187 LYS D CA 1
ATOM 8729 C C . LYS D 1 187 ? -18.28800 18.89100 -17.46900 1.000 44.82934 187 LYS D C 1
ATOM 8730 O O . LYS D 1 187 ? -17.89200 20.06200 -17.45700 1.000 42.87392 187 LYS D O 1
ATOM 8736 N N . LEU D 1 188 ? -18.07500 18.08600 -18.50900 1.000 49.97117 188 LEU D N 1
ATOM 8737 C CA . LEU D 1 188 ? -17.22000 18.48500 -19.62100 1.000 53.56059 188 LEU D CA 1
ATOM 8738 C C . LEU D 1 188 ? -17.94300 18.31900 -20.95200 1.000 40.09499 188 LEU D C 1
ATOM 8739 O O . LEU D 1 188 ? -18.87000 17.51500 -21.08900 1.000 46.67391 188 LEU D O 1
ATOM 8744 N N . GLY D 1 189 ? -17.47600 19.07800 -21.94500 1.000 43.44922 189 GLY D N 1
ATOM 8745 C CA . GLY D 1 189 ? -18.07100 19.08000 -23.26900 1.000 57.67206 189 GLY D CA 1
ATOM 8746 C C . GLY D 1 189 ? -17.36000 18.22100 -24.29800 1.000 73.91970 189 GLY D C 1
ATOM 8747 O O . GLY D 1 189 ? -17.04400 17.05600 -24.02800 1.000 64.41441 189 GLY D O 1
ATOM 8748 N N . LYS D 1 190 ? -17.08700 18.79700 -25.47600 1.000 56.38382 190 LYS D N 1
ATOM 8749 C CA . LYS D 1 190 ? -16.57100 18.00500 -26.58900 1.000 59.60464 190 LYS D CA 1
ATOM 8750 C C . LYS D 1 190 ? -15.30800 17.25300 -26.19900 1.000 64.13214 190 LYS D C 1
ATOM 8751 O O . LYS D 1 190 ? -15.14700 16.07400 -26.53700 1.000 47.78399 190 LYS D O 1
ATOM 8757 N N . GLU D 1 191 ? -14.39200 17.93000 -25.51200 1.000 40.04039 191 GLU D N 1
ATOM 8758 C CA . GLU D 1 191 ? -13.02700 17.45400 -25.35300 1.000 64.70748 191 GLU D CA 1
ATOM 8759 C C . GLU D 1 191 ? -12.93100 16.16600 -24.55200 1.000 55.90285 191 GLU D C 1
ATOM 8760 O O . GLU D 1 191 ? -11.86200 15.54300 -24.54800 1.000 61.77401 191 GLU D O 1
ATOM 8766 N N . LYS D 1 192 ? -14.00400 15.75600 -23.87400 1.000 38.88558 192 LYS D N 1
ATOM 8767 C CA . LYS D 1 192 ? -14.00600 14.46000 -23.21300 1.000 51.13977 192 LYS D CA 1
ATOM 8768 C C . LYS D 1 192 ? -14.00300 13.31100 -24.20700 1.000 52.73936 192 LYS D C 1
ATOM 8769 O O . LYS D 1 192 ? -13.72800 12.17600 -23.81800 1.000 47.40966 192 LYS D O 1
ATOM 8775 N N . GLU D 1 193 ? -14.31700 13.56200 -25.47300 1.000 38.54016 193 GLU D N 1
ATOM 8776 C CA . GLU D 1 193 ? -14.36800 12.43600 -26.38900 1.000 62.71133 193 GLU D CA 1
ATOM 8777 C C . GLU D 1 193 ? -13.02500 12.05100 -26.96700 1.000 55.30681 193 GLU D C 1
ATOM 8778 O O . GLU D 1 193 ? -12.96700 11.08600 -27.73100 1.000 53.28223 193 GLU D O 1
ATOM 8784 N N . LYS D 1 194 ? -11.96300 12.75100 -26.58500 1.000 54.96819 194 LYS D N 1
ATOM 8785 C CA . LYS D 1 194 ? -10.60100 12.29000 -26.78400 1.000 52.85311 194 LYS D CA 1
ATOM 8786 C C . LYS D 1 194 ? -10.02200 11.63400 -25.53000 1.000 57.99239 194 LYS D C 1
ATOM 8787 O O . LYS D 1 194 ? -8.81700 11.38100 -25.48100 1.000 44.08835 194 LYS D O 1
ATOM 8793 N N . SER D 1 195 ? -10.84700 11.36700 -24.51300 1.000 45.10995 195 SER D N 1
ATOM 8794 C CA . SER D 1 195 ? -10.36800 10.95000 -23.20000 1.000 38.44219 195 SER D CA 1
ATOM 8795 C C . SER D 1 195 ? -10.49500 9.44300 -22.99700 1.000 40.68101 195 SER D C 1
ATOM 8796 O O . SER D 1 195 ? -11.51300 8.83800 -23.34600 1.000 44.66656 195 SER D O 1
ATOM 8799 N N . VAL D 1 196 ? -9.45200 8.85100 -22.41000 1.000 32.53510 196 VAL D N 1
ATOM 8800 C CA . VAL D 1 196 ? -9.44200 7.41900 -22.11500 1.000 29.04451 196 VAL D CA 1
ATOM 8801 C C . VAL D 1 196 ? -10.43700 7.08400 -21.00800 1.000 31.42809 196 VAL D C 1
ATOM 8802 O O . VAL D 1 196 ? -11.16400 6.08400 -21.08300 1.000 29.55736 196 VAL D O 1
ATOM 8806 N N . ILE D 1 197 ? -10.44500 7.88600 -19.94100 1.000 25.07589 197 ILE D N 1
ATOM 8807 C CA . ILE D 1 197 ? -11.34100 7.62400 -18.81800 1.000 44.60585 197 ILE D CA 1
ATOM 8808 C C . ILE D 1 197 ? -12.79400 7.72800 -19.26100 1.000 29.17988 197 ILE D C 1
ATOM 8809 O O . ILE D 1 197 ? -13.63200 6.88800 -18.90500 1.000 34.46016 197 ILE D O 1
ATOM 8814 N N . TYR D 1 198 ? -13.11300 8.75900 -20.04700 1.000 36.37992 198 TYR D N 1
ATOM 8815 C CA . TYR D 1 198 ? -14.47600 8.92400 -20.53900 1.000 37.38956 198 TYR D CA 1
ATOM 8816 C C . TYR D 1 198 ? -14.93700 7.68600 -21.29900 1.000 32.92008 198 TYR D C 1
ATOM 8817 O O . TYR D 1 198 ? -15.98400 7.10900 -20.98800 1.000 39.38944 198 TYR D O 1
ATOM 8826 N N . TRP D 1 199 ? -14.14500 7.23800 -22.27400 1.000 38.94456 199 TRP D N 1
ATOM 8827 C CA . TRP D 1 199 ? -14.57200 6.10700 -23.09200 1.000 36.75522 199 TRP D CA 1
ATOM 8828 C C . TRP D 1 199 ? -14.56500 4.80500 -22.30600 1.000 35.12273 199 TRP D C 1
ATOM 8829 O O . TRP D 1 199 ? -15.36300 3.90600 -22.59400 1.000 42.19670 199 TRP D O 1
ATOM 8840 N N . ALA D 1 200 ? -13.68000 4.67900 -21.31700 1.000 42.06390 200 ALA D N 1
ATOM 8841 C CA . ALA D 1 200 ? -13.70200 3.49300 -20.46800 1.000 32.32652 200 ALA D CA 1
ATOM 8842 C C . ALA D 1 200 ? -14.97700 3.43700 -19.64000 1.000 36.91576 200 ALA D C 1
ATOM 8843 O O . ALA D 1 200 ? -15.54500 2.35700 -19.43400 1.000 28.85440 200 ALA D O 1
ATOM 8845 N N . TYR D 1 201 ? -15.42500 4.58900 -19.13600 1.000 31.29312 201 TYR D N 1
ATOM 8846 C CA . TYR D 1 201 ? -16.70000 4.64200 -18.43100 1.000 49.07712 201 TYR D CA 1
ATOM 8847 C C . TYR D 1 201 ? -17.86200 4.37300 -19.38200 1.000 39.21632 201 TYR D C 1
ATOM 8848 O O . TYR D 1 201 ? -18.76600 3.59400 -19.06300 1.000 46.75733 201 TYR D O 1
ATOM 8857 N N . LYS D 1 202 ? -17.84800 4.99900 -20.56500 1.000 36.10947 202 LYS D N 1
ATOM 8858 C CA . LYS D 1 202 ? -18.95800 4.82900 -21.50200 1.000 30.43492 202 LYS D CA 1
ATOM 8859 C C . LYS D 1 202 ? -19.09200 3.37800 -21.94800 1.000 39.28366 202 LYS D C 1
ATOM 8860 O O . LYS D 1 202 ? -20.20700 2.88200 -22.14200 1.000 44.56260 202 LYS D O 1
ATOM 8866 N N . ASN D 1 203 ? -17.96900 2.68000 -22.11300 1.000 42.22804 203 ASN D N 1
ATOM 8867 C CA . ASN D 1 203 ? -17.97100 1.30200 -22.58400 1.000 25.71016 203 ASN D CA 1
ATOM 8868 C C . ASN D 1 203 ? -17.87000 0.28700 -21.45400 1.000 26.69344 203 ASN D C 1
ATOM 8869 O O . ASN D 1 203 ? -17.73400 -0.91200 -21.72600 1.000 40.79271 203 ASN D O 1
ATOM 8874 N N . ASN D 1 204 ? -17.93400 0.73600 -20.19900 1.000 33.21094 204 ASN D N 1
ATOM 8875 C CA . ASN D 1 204 ? -17.80600 -0.13200 -19.02500 1.000 37.62559 204 ASN D CA 1
ATOM 8876 C C . ASN D 1 204 ? -16.54900 -0.99700 -19.10300 1.000 50.83828 204 ASN D C 1
ATOM 8877 O O . ASN D 1 204 ? -16.57000 -2.20700 -18.86300 1.000 33.91315 204 ASN D O 1
ATOM 8882 N N . ILE D 1 205 ? -15.43700 -0.36500 -19.44900 1.000 33.49878 205 ILE D N 1
ATOM 8883 C CA . ILE D 1 205 ? -14.13100 -1.01300 -19.42700 1.000 45.74302 205 ILE D CA 1
ATOM 8884 C C . ILE D 1 205 ? -13.45100 -0.61700 -18.12100 1.000 26.02416 205 ILE D C 1
ATOM 8885 O O . ILE D 1 205 ? -13.27200 0.58600 -17.87200 1.000 30.23230 205 ILE D O 1
ATOM 8890 N N . PRO D 1 206 ? -13.11700 -1.56500 -17.24700 1.000 29.83122 206 PRO D N 1
ATOM 8891 C CA . PRO D 1 206 ? -12.50900 -1.19900 -15.96000 1.000 29.15149 206 PRO D CA 1
ATOM 8892 C C . PRO D 1 206 ? -11.07100 -0.72800 -16.12100 1.000 35.82904 206 PRO D C 1
ATOM 8893 O O . PRO D 1 206 ? -10.28700 -1.30400 -16.87900 1.000 40.38399 206 PRO D O 1
ATOM 8897 N N . ILE D 1 207 ? -10.72600 0.32300 -15.38700 1.000 33.13234 207 ILE D N 1
ATOM 8898 C CA . ILE D 1 207 ? -9.35200 0.80200 -15.28400 1.000 28.97284 207 ILE D CA 1
ATOM 8899 C C . ILE D 1 207 ? -8.87700 0.51900 -13.86800 1.000 40.03776 207 ILE D C 1
ATOM 8900 O O . ILE D 1 207 ? -9.40000 1.08200 -12.90000 1.000 36.19356 207 ILE D O 1
ATOM 8905 N N . PHE D 1 208 ? -7.88200 -0.35300 -13.73700 1.000 36.32762 208 PHE D N 1
ATOM 8906 C CA . PHE D 1 208 ? -7.27700 -0.63000 -12.44800 1.000 31.28977 208 PHE D CA 1
ATOM 8907 C C . PHE D 1 208 ? -6.04300 0.23300 -12.25800 1.000 38.35500 208 PHE D C 1
ATOM 8908 O O . PHE D 1 208 ? -5.28300 0.47500 -13.20100 1.000 31.53104 208 PHE D O 1
ATOM 8916 N N . CYS D 1 209 ? -5.86900 0.72600 -11.03400 1.000 23.69617 209 CYS D N 1
ATOM 8917 C CA . CYS D 1 209 ? -4.72300 1.56600 -10.67800 1.000 29.45219 209 CYS D CA 1
ATOM 8918 C C . CYS D 1 209 ? -4.51000 1.47600 -9.18000 1.000 38.90585 209 CYS D C 1
ATOM 8919 O O . CYS D 1 209 ? -4.91200 2.36300 -8.41700 1.000 43.77571 209 CYS D O 1
ATOM 8922 N N . PRO D 1 210 ? -3.85700 0.41100 -8.71600 1.000 36.55769 210 PRO D N 1
ATOM 8923 C CA . PRO D 1 210 ? -3.72300 0.20100 -7.26500 1.000 40.88857 210 PRO D CA 1
ATOM 8924 C C . PRO D 1 210 ? -2.80800 1.21300 -6.57100 1.000 41.99769 210 PRO D C 1
ATOM 8925 O O . PRO D 1 210 ? -2.69200 1.15700 -5.33900 1.000 43.37961 210 PRO D O 1
ATOM 8929 N N . ALA D 1 211 ? -2.17000 2.12500 -7.30100 1.000 29.91479 211 ALA D N 1
ATOM 8930 C CA . ALA D 1 211 ? -1.43800 3.22400 -6.68500 1.000 34.10437 211 ALA D CA 1
ATOM 8931 C C . ALA D 1 211 ? -1.99500 4.56400 -7.15700 1.000 31.89309 211 ALA D C 1
ATOM 8932 O O . ALA D 1 211 ? -1.23800 5.47600 -7.50500 1.000 28.61151 211 ALA D O 1
ATOM 8934 N N . ILE D 1 212 ? -3.32400 4.68800 -7.16100 1.000 41.51584 212 ILE D N 1
ATOM 8935 C CA . ILE D 1 212 ? -3.99600 5.85600 -7.72800 1.000 38.53100 212 ILE D CA 1
ATOM 8936 C C . ILE D 1 212 ? -3.65900 7.14600 -6.98700 1.000 36.28050 212 ILE D C 1
ATOM 8937 O O . ILE D 1 212 ? -3.80700 8.23600 -7.54900 1.000 31.43174 212 ILE D O 1
ATOM 8942 N N . THR D 1 213 ? -3.19400 7.05800 -5.74300 1.000 31.49215 213 THR D N 1
ATOM 8943 C CA . THR D 1 213 ? -2.89800 8.24500 -4.95100 1.000 35.46095 213 THR D CA 1
ATOM 8944 C C . THR D 1 213 ? -1.45900 8.71800 -5.10700 1.000 42.11065 213 THR D C 1
ATOM 8945 O O . THR D 1 213 ? -1.03000 9.61300 -4.37000 1.000 43.98687 213 THR D O 1
ATOM 8949 N N . ASP D 1 214 ? -0.71000 8.15300 -6.05500 1.000 44.06492 214 ASP D N 1
ATOM 8950 C CA . ASP D 1 214 ? 0.72200 8.40900 -6.14300 1.000 37.05472 214 ASP D CA 1
ATOM 8951 C C . ASP D 1 214 ? 1.07300 9.77500 -6.72500 1.000 37.50991 214 ASP D C 1
ATOM 8952 O O . ASP D 1 214 ? 2.21900 10.21400 -6.57600 1.000 78.27366 214 ASP D O 1
ATOM 8957 N N . GLY D 1 215 ? 0.13700 10.46200 -7.37300 1.000 45.26250 215 GLY D N 1
ATOM 8958 C CA . GLY D 1 215 ? 0.48800 11.70400 -8.03800 1.000 39.83599 215 GLY D CA 1
ATOM 8959 C C . GLY D 1 215 ? -0.38100 12.90200 -7.70800 1.000 43.80641 215 GLY D C 1
ATOM 8960 O O . GLY D 1 215 ? -0.57100 13.24000 -6.53500 1.000 35.39779 215 GLY D O 1
ATOM 8961 N N . SER D 1 216 ? -0.90600 13.55900 -8.74700 1.000 33.42110 216 SER D N 1
ATOM 8962 C CA . SER D 1 216 ? -1.67200 14.78700 -8.54900 1.000 41.25650 216 SER D CA 1
ATOM 8963 C C . SER D 1 216 ? -2.99000 14.52100 -7.83600 1.000 27.25075 216 SER D C 1
ATOM 8964 O O . SER D 1 216 ? -3.40300 15.31100 -6.98200 1.000 38.68021 216 SER D O 1
ATOM 8967 N N . ILE D 1 217 ? -3.66900 13.42200 -8.17600 1.000 34.75885 217 ILE D N 1
ATOM 8968 C CA . ILE D 1 217 ? -4.88100 13.05300 -7.45000 1.000 29.19316 217 ILE D CA 1
ATOM 8969 C C . ILE D 1 217 ? -4.57300 12.89300 -5.96800 1.000 45.77772 217 ILE D C 1
ATOM 8970 O O . ILE D 1 217 ? -5.34500 13.33300 -5.10800 1.000 34.91420 217 ILE D O 1
ATOM 8975 N N . GLY D 1 218 ? -3.43000 12.28100 -5.64900 1.000 34.27611 218 GLY D N 1
ATOM 8976 C CA . GLY D 1 218 ? -3.01100 12.19000 -4.26200 1.000 30.03799 218 GLY D CA 1
ATOM 8977 C C . GLY D 1 218 ? -2.70800 13.54500 -3.64700 1.000 35.42335 218 GLY D C 1
ATOM 8978 O O . GLY D 1 218 ? -3.01600 13.78800 -2.47900 1.000 36.71935 218 GLY D O 1
ATOM 8979 N N . ASP D 1 219 ? -2.10000 14.44500 -4.42300 1.000 32.95086 219 ASP D N 1
ATOM 8980 C CA . ASP D 1 219 ? -1.71200 15.74700 -3.88500 1.000 36.13798 219 ASP D CA 1
ATOM 8981 C C . ASP D 1 219 ? -2.92900 16.54400 -3.43900 1.000 49.24177 219 ASP D C 1
ATOM 8982 O O . ASP D 1 219 ? -2.93800 17.16300 -2.37000 1.000 34.04858 219 ASP D O 1
ATOM 8987 N N . MET D 1 220 ? -3.96100 16.55000 -4.25600 1.000 31.20552 220 MET D N 1
ATOM 8988 C CA . MET D 1 220 ? -5.13600 17.34400 -3.95700 1.000 51.54056 220 MET D CA 1
ATOM 8989 C C . MET D 1 220 ? -6.01500 16.63900 -2.95100 1.000 43.77616 220 MET D C 1
ATOM 8990 O O . MET D 1 220 ? -6.75000 17.29000 -2.20000 1.000 40.63636 220 MET D O 1
ATOM 8995 N N . LEU D 1 221 ? -5.97700 15.30600 -2.96600 1.000 33.67088 221 LEU D N 1
ATOM 8996 C CA . LEU D 1 221 ? -6.57000 14.53900 -1.88400 1.000 32.81949 221 LEU D CA 1
ATOM 8997 C C . LEU D 1 221 ? -5.91900 14.91700 -0.56600 1.000 29.21666 221 LEU D C 1
ATOM 8998 O O . LEU D 1 221 ? -6.60200 15.06500 0.45400 1.000 38.66277 221 LEU D O 1
ATOM 9003 N N . TYR D 1 222 ? -4.59300 15.08400 -0.57100 1.000 32.69817 222 TYR D N 1
ATOM 9004 C CA . TYR D 1 222 ? -3.89900 15.53500 0.62700 1.000 39.05891 222 TYR D CA 1
ATOM 9005 C C . TYR D 1 222 ? -4.42100 16.89300 1.07300 1.000 42.79525 222 TYR D C 1
ATOM 9006 O O . TYR D 1 222 ? -4.68200 17.11600 2.26200 1.000 32.99400 222 TYR D O 1
ATOM 9015 N N . PHE D 1 223 ? -4.56000 17.82300 0.12700 1.000 35.11258 223 PHE D N 1
ATOM 9016 C CA . PHE D 1 223 ? -5.13500 19.12200 0.44900 1.000 47.88588 223 PHE D CA 1
ATOM 9017 C C . PHE D 1 223 ? -6.57700 18.98000 0.91700 1.000 40.04194 223 PHE D C 1
ATOM 9018 O O . PHE D 1 223 ? -6.99400 19.64800 1.86600 1.000 39.42297 223 PHE D O 1
ATOM 9026 N N . PHE D 1 224 ? -7.34500 18.09900 0.27400 1.000 35.09729 224 PHE D N 1
ATOM 9027 C CA . PHE D 1 224 ? -8.73400 17.88400 0.66600 1.000 35.36155 224 PHE D CA 1
ATOM 9028 C C . PHE D 1 224 ? -8.84000 17.37100 2.10000 1.000 52.84538 224 PHE D C 1
ATOM 9029 O O . PHE D 1 224 ? -9.71100 17.81100 2.86100 1.000 41.78775 224 PHE D O 1
ATOM 9037 N N . LYS D 1 225 ? -7.96700 16.43400 2.48600 1.000 39.00858 225 LYS D N 1
ATOM 9038 C CA . LYS D 1 225 ? -8.05900 15.82400 3.81100 1.000 35.12379 225 LYS D CA 1
ATOM 9039 C C . LYS D 1 225 ? -7.53000 16.74400 4.90400 1.000 38.60099 225 LYS D C 1
ATOM 9040 O O . LYS D 1 225 ? -8.09100 16.78200 6.00400 1.000 39.04419 225 LYS D O 1
ATOM 9046 N N . GLU D 1 226 ? -6.44200 17.47100 4.63700 1.000 38.37648 226 GLU D N 1
ATOM 9047 C CA . GLU D 1 226 ? -5.96200 18.45900 5.60000 1.000 56.13884 226 GLU D CA 1
ATOM 9048 C C . GLU D 1 226 ? -7.00100 19.55100 5.80900 1.000 57.50848 226 GLU D C 1
ATOM 9049 O O . GLU D 1 226 ? -7.23700 20.00000 6.93500 1.000 48.33619 226 GLU D O 1
ATOM 9055 N N . GLU D 1 227 ? -7.63800 19.96900 4.71600 1.000 52.08388 227 GLU D N 1
ATOM 9056 C CA . GLU D 1 227 ? -8.58100 21.07700 4.70500 1.000 58.46215 227 GLU D CA 1
ATOM 9057 C C . GLU D 1 227 ? -9.84400 20.75100 5.49000 1.000 55.10017 227 GLU D C 1
ATOM 9058 O O . GLU D 1 227 ? -10.44100 21.63900 6.10700 1.000 58.44756 227 GLU D O 1
ATOM 9064 N N . ARG D 1 228 ? -10.26100 19.48700 5.48100 1.000 54.65309 228 ARG D N 1
ATOM 9065 C CA . ARG D 1 228 ? -11.48700 19.06000 6.13500 1.000 51.31294 228 ARG D CA 1
ATOM 9066 C C . ARG D 1 228 ? -11.22600 18.08300 7.27300 1.000 48.15436 228 ARG D C 1
ATOM 9067 O O . ARG D 1 228 ? -12.17300 17.44800 7.75600 1.000 52.22344 228 ARG D O 1
ATOM 9075 N N . ARG D 1 229 ? -9.97400 17.95800 7.71600 1.000 51.05075 229 ARG D N 1
ATOM 9076 C CA . ARG D 1 229 ? -9.57300 17.02100 8.76700 1.000 47.05078 229 ARG D CA 1
ATOM 9077 C C . ARG D 1 229 ? -10.21200 15.65500 8.55100 1.000 46.95038 229 ARG D C 1
ATOM 9078 O O . ARG D 1 229 ? -10.74600 15.02900 9.47000 1.000 49.80128 229 ARG D O 1
ATOM 9086 N N . ASP D 1 230 ? -10.15700 15.19000 7.30600 1.000 45.75334 230 ASP D N 1
ATOM 9087 C CA . ASP D 1 230 ? -10.88000 13.99900 6.89100 1.000 34.56374 230 ASP D CA 1
ATOM 9088 C C . ASP D 1 230 ? -9.97300 12.78000 6.93000 1.000 51.33335 230 ASP D C 1
ATOM 9089 O O . ASP D 1 230 ? -8.84400 12.81600 6.42800 1.000 46.00338 230 ASP D O 1
ATOM 9094 N N . SER D 1 231 ? -10.48200 11.70500 7.52500 1.000 42.72170 231 SER D N 1
ATOM 9095 C CA . SER D 1 231 ? -9.90200 10.37800 7.39600 1.000 36.08332 231 SER D CA 1
ATOM 9096 C C . SER D 1 231 ? -10.94000 9.35600 6.93800 1.000 46.63647 231 SER D C 1
ATOM 9097 O O . SER D 1 231 ? -10.65000 8.15300 6.93900 1.000 41.57601 231 SER D O 1
ATOM 9100 N N . ARG D 1 232 ? -12.13400 9.80400 6.53400 1.000 37.53583 232 ARG D N 1
ATOM 9101 C CA . ARG D 1 232 ? -13.20900 8.90800 6.12200 1.000 39.56330 232 ARG D CA 1
ATOM 9102 C C . ARG D 1 232 ? -13.19800 8.59100 4.63300 1.000 33.21851 232 ARG D C 1
ATOM 9103 O O . ARG D 1 232 ? -13.71300 7.53900 4.23300 1.000 39.60490 232 ARG D O 1
ATOM 9111 N N . LEU D 1 233 ? -12.63900 9.46000 3.79400 1.000 39.39151 233 LEU D N 1
ATOM 9112 C CA . LEU D 1 233 ? -12.51200 9.12500 2.37800 1.000 41.32803 233 LEU D CA 1
ATOM 9113 C C . LEU D 1 233 ? -11.46400 8.03000 2.23600 1.000 38.14941 233 LEU D C 1
ATOM 9114 O O . LEU D 1 233 ? -10.26200 8.28000 2.37700 1.000 37.04532 233 LEU D O 1
ATOM 9119 N N . ILE D 1 234 ? -11.92600 6.81600 1.95500 1.000 31.25356 234 ILE D N 1
ATOM 9120 C CA . ILE D 1 234 ? -11.09000 5.62500 1.89000 1.000 34.26083 234 ILE D CA 1
ATOM 9121 C C . ILE D 1 234 ? -11.00400 5.16800 0.44700 1.000 41.74621 234 ILE D C 1
ATOM 9122 O O . ILE D 1 234 ? -12.00200 5.18000 -0.28000 1.000 38.50663 234 ILE D O 1
ATOM 9127 N N . ILE D 1 235 ? -9.81200 4.77400 0.03100 1.000 41.62195 235 ILE D N 1
ATOM 9128 C CA . ILE D 1 235 ? -9.61400 4.14900 -1.26600 1.000 35.22757 235 ILE D CA 1
ATOM 9129 C C . ILE D 1 235 ? -9.03700 2.77100 -1.00200 1.000 33.87224 235 ILE D C 1
ATOM 9130 O O . ILE D 1 235 ? -7.90200 2.64200 -0.52200 1.000 33.36220 235 ILE D O 1
ATOM 9135 N N . ASP D 1 236 ? -9.82300 1.74300 -1.29200 1.000 37.95250 236 ASP D N 1
ATOM 9136 C CA . ASP D 1 236 ? -9.42900 0.36800 -1.02300 1.000 31.60999 236 ASP D CA 1
ATOM 9137 C C . ASP D 1 236 ? -8.74600 -0.22200 -2.24400 1.000 41.13207 236 ASP D C 1
ATOM 9138 O O . ASP D 1 236 ? -9.12700 0.05800 -3.38200 1.000 34.00560 236 ASP D O 1
ATOM 9143 N N . ILE D 1 237 ? -7.73100 -1.04000 -2.00000 1.000 39.77428 237 ILE D N 1
ATOM 9144 C CA . ILE D 1 237 ? -7.09500 -1.80800 -3.06100 1.000 38.32425 237 ILE D CA 1
ATOM 9145 C C . ILE D 1 237 ? -7.20000 -3.30500 -2.83900 1.000 40.56078 237 ILE D C 1
ATOM 9146 O O . ILE D 1 237 ? -6.87400 -4.07500 -3.75700 1.000 35.02978 237 ILE D O 1
ATOM 9151 N N . ALA D 1 238 ? -7.66400 -3.74300 -1.66600 1.000 31.36012 238 ALA D N 1
ATOM 9152 C CA . ALA D 1 238 ? -7.72700 -5.17000 -1.37400 1.000 38.78330 238 ALA D CA 1
ATOM 9153 C C . ALA D 1 238 ? -8.79500 -5.87300 -2.20300 1.000 40.08274 238 ALA D C 1
ATOM 9154 O O . ALA D 1 238 ? -8.64300 -7.05300 -2.53300 1.000 36.65750 238 ALA D O 1
ATOM 9156 N N . ASN D 1 239 ? -9.87700 -5.17900 -2.54700 1.000 35.77607 239 ASN D N 1
ATOM 9157 C CA . ASN D 1 239 ? -10.95200 -5.82800 -3.28000 1.000 44.11745 239 ASN D CA 1
ATOM 9158 C C . ASN D 1 239 ? -10.76800 -5.79500 -4.79800 1.000 39.02852 239 ASN D C 1
ATOM 9159 O O . ASN D 1 239 ? -11.32500 -6.66100 -5.48300 1.000 35.99782 239 ASN D O 1
ATOM 9164 N N . ASP D 1 240 ? -9.99400 -4.85000 -5.35400 1.000 33.63732 240 ASP D N 1
ATOM 9165 C CA . ASP D 1 240 ? -9.71300 -4.89800 -6.79300 1.000 28.61725 240 ASP D CA 1
ATOM 9166 C C . ASP D 1 240 ? -8.88100 -6.09300 -7.21500 1.000 31.28705 240 ASP D C 1
ATOM 9167 O O . ASP D 1 240 ? -8.89600 -6.44200 -8.40100 1.000 50.51079 240 ASP D O 1
ATOM 9172 N N . ILE D 1 241 ? -8.14700 -6.73300 -6.30800 1.000 33.69623 241 ILE D N 1
ATOM 9173 C CA . ILE D 1 241 ? -7.38900 -7.89600 -6.76400 1.000 36.42015 241 ILE D CA 1
ATOM 9174 C C . ILE D 1 241 ? -8.33100 -9.03600 -7.11700 1.000 42.54678 241 ILE D C 1
ATOM 9175 O O . ILE D 1 241 ? -8.06000 -9.80200 -8.04900 1.000 32.21390 241 ILE D O 1
ATOM 9180 N N . VAL D 1 242 ? -9.44400 -9.17200 -6.38900 1.000 37.33533 242 VAL D N 1
ATOM 9181 C CA . VAL D 1 242 ? -10.45100 -10.17000 -6.74600 1.000 42.42161 242 VAL D CA 1
ATOM 9182 C C . VAL D 1 242 ? -11.03800 -9.85000 -8.11300 1.000 30.14765 242 VAL D C 1
ATOM 9183 O O . VAL D 1 242 ? -11.15300 -10.71900 -8.98300 1.000 45.03414 242 VAL D O 1
ATOM 9187 N N . LYS D 1 243 ? -11.40900 -8.58600 -8.31800 1.000 30.75700 243 LYS D N 1
ATOM 9188 C CA . LYS D 1 243 ? -12.01400 -8.16000 -9.57300 1.000 34.90616 243 LYS D CA 1
ATOM 9189 C C . LYS D 1 243 ? -11.06600 -8.37500 -10.74800 1.000 48.95060 243 LYS D C 1
ATOM 9190 O O . LYS D 1 243 ? -11.44900 -8.95200 -11.77400 1.000 41.59447 243 LYS D O 1
ATOM 9196 N N . LEU D 1 244 ? -9.81500 -7.93100 -10.60800 1.000 42.29575 244 LEU D N 1
ATOM 9197 C CA . LEU D 1 244 ? -8.85900 -8.05200 -11.70800 1.000 32.31318 244 LEU D CA 1
ATOM 9198 C C . LEU D 1 244 ? -8.46200 -9.50400 -11.94100 1.000 33.83188 244 LEU D C 1
ATOM 9199 O O . LEU D 1 244 ? -8.41900 -9.96700 -13.08800 1.000 38.98177 244 LEU D O 1
ATOM 9204 N N . ASN D 1 245 ? -8.16200 -10.23800 -10.86600 1.000 31.57938 245 ASN D N 1
ATOM 9205 C CA . ASN D 1 245 ? -7.76700 -11.63600 -11.02100 1.000 32.28396 245 ASN D CA 1
ATOM 9206 C C . ASN D 1 245 ? -8.89100 -12.46600 -11.63000 1.000 49.42369 245 ASN D C 1
ATOM 9207 O O . ASN D 1 245 ? -8.64000 -13.35100 -12.45700 1.000 39.78792 245 ASN D O 1
ATOM 9212 N N . ASN D 1 246 ? -10.13800 -12.20600 -11.22600 1.000 35.77228 246 ASN D N 1
ATOM 9213 C CA . ASN D 1 246 ? -11.25400 -12.95700 -11.79500 1.000 49.35595 246 ASN D CA 1
ATOM 9214 C C . ASN D 1 246 ? -11.44100 -12.65300 -13.27700 1.000 49.33770 246 ASN D C 1
ATOM 9215 O O . ASN D 1 246 ? -11.88700 -13.52300 -14.03300 1.000 46.08492 246 ASN D O 1
ATOM 9220 N N . LEU D 1 247 ? -11.10500 -11.43500 -13.71200 1.000 47.18853 247 LEU D N 1
ATOM 9221 C CA . LEU D 1 247 ? -11.19300 -11.11900 -15.13400 1.000 44.55765 247 LEU D CA 1
ATOM 9222 C C . LEU D 1 247 ? -10.21300 -11.94600 -15.95400 1.000 36.61254 247 LEU D C 1
ATOM 9223 O O . LEU D 1 247 ? -10.48900 -12.26200 -17.11700 1.000 46.58439 247 LEU D O 1
ATOM 9228 N N . ALA D 1 248 ? -9.06000 -12.29100 -15.37900 1.000 41.24488 248 ALA D N 1
ATOM 9229 C CA . ALA D 1 248 ? -8.12600 -13.17500 -16.06600 1.000 37.59331 248 ALA D CA 1
ATOM 9230 C C . ALA D 1 248 ? -8.59800 -14.62500 -16.03900 1.000 55.78146 248 ALA D C 1
ATOM 9231 O O . ALA D 1 248 ? -8.46200 -15.34400 -17.03500 1.000 51.48083 248 ALA D O 1
ATOM 9233 N N . ILE D 1 249 ? -9.15000 -15.07100 -14.90900 1.000 46.53806 249 ILE D N 1
ATOM 9234 C CA . ILE D 1 249 ? -9.51900 -16.47700 -14.76500 1.000 52.91501 249 ILE D CA 1
ATOM 9235 C C . ILE D 1 249 ? -10.72700 -16.82100 -15.63100 1.000 41.45013 249 ILE D C 1
ATOM 9236 O O . ILE D 1 249 ? -10.76800 -17.88500 -16.25800 1.000 42.83614 249 ILE D O 1
ATOM 9241 N N . THR D 1 250 ? -11.72400 -15.93200 -15.68800 1.000 43.88414 250 THR D N 1
ATOM 9242 C CA . THR D 1 250 ? -13.01500 -16.28000 -16.27800 1.000 48.95301 250 THR D CA 1
ATOM 9243 C C . THR D 1 250 ? -13.02900 -16.28200 -17.80400 1.000 65.67606 250 THR D C 1
ATOM 9244 O O . THR D 1 250 ? -14.01500 -16.74500 -18.38700 1.000 73.11079 250 THR D O 1
ATOM 9248 N N . ALA D 1 251 ? -11.98800 -15.78300 -18.46400 1.000 57.51183 251 ALA D N 1
ATOM 9249 C CA . ALA D 1 251 ? -11.96800 -15.71000 -19.92000 1.000 42.51537 251 ALA D CA 1
ATOM 9250 C C . ALA D 1 251 ? -11.39900 -16.99300 -20.51800 1.000 39.15386 251 ALA D C 1
ATOM 9251 O O . ALA D 1 251 ? -10.60900 -17.69400 -19.88200 1.000 42.77120 251 ALA D O 1
ATOM 9253 N N . LYS D 1 252 ? -11.82400 -17.31200 -21.74900 1.000 45.72458 252 LYS D N 1
ATOM 9254 C CA . LYS D 1 252 ? -11.23600 -18.45900 -22.44200 1.000 50.95656 252 LYS D CA 1
ATOM 9255 C C . LYS D 1 252 ? -9.79900 -18.17500 -22.84900 1.000 44.83597 252 LYS D C 1
ATOM 9256 O O . LYS D 1 252 ? -8.90200 -18.99600 -22.62600 1.000 57.04306 252 LYS D O 1
ATOM 9262 N N . GLU D 1 253 ? -9.56900 -17.02300 -23.46600 1.000 48.29621 253 GLU D N 1
ATOM 9263 C CA . GLU D 1 253 ? -8.24500 -16.60700 -23.89300 1.000 48.89214 253 GLU D CA 1
ATOM 9264 C C . GLU D 1 253 ? -8.01900 -15.17300 -23.44200 1.000 44.43629 253 GLU D C 1
ATOM 9265 O O . GLU D 1 253 ? -8.95800 -14.37400 -23.36600 1.000 35.70606 253 GLU D O 1
ATOM 9271 N N . THR D 1 254 ? -6.77000 -14.85700 -23.12700 1.000 35.78480 254 THR D N 1
ATOM 9272 C CA . THR D 1 254 ? -6.37800 -13.49200 -22.82400 1.000 45.81050 254 THR D CA 1
ATOM 9273 C C . THR D 1 254 ? -5.24900 -13.06100 -23.74600 1.000 29.20448 254 THR D C 1
ATOM 9274 O O . THR D 1 254 ? -4.41500 -13.87200 -24.16000 1.000 32.36552 254 THR D O 1
ATOM 9278 N N . ALA D 1 255 ? -5.25100 -11.77300 -24.07500 1.000 36.76554 255 ALA D N 1
ATOM 9279 C CA . ALA D 1 255 ? -4.15400 -11.12400 -24.77200 1.000 38.29331 255 ALA D CA 1
ATOM 9280 C C . ALA D 1 255 ? -3.64200 -9.98200 -23.90900 1.000 40.12996 255 ALA D C 1
ATOM 9281 O O . ALA D 1 255 ? -4.43000 -9.24800 -23.30200 1.000 36.72277 255 ALA D O 1
ATOM 9283 N N . SER D 1 256 ? -2.31900 -9.84500 -23.84800 1.000 37.44232 256 SER D N 1
ATOM 9284 C CA . SER D 1 256 ? -1.66400 -8.83600 -23.02800 1.000 40.88750 256 SER D CA 1
ATOM 9285 C C . SER D 1 256 ? -0.89600 -7.88200 -23.93000 1.000 34.55072 256 SER D C 1
ATOM 9286 O O . SER D 1 256 ? 0.05200 -8.28900 -24.61100 1.000 35.91191 256 SER D O 1
ATOM 9289 N N . ILE D 1 257 ? -1.30000 -6.61900 -23.93000 1.000 34.10540 257 ILE D N 1
ATOM 9290 C CA . ILE D 1 257 ? -0.60500 -5.56800 -24.65400 1.000 34.46752 257 ILE D CA 1
ATOM 9291 C C . ILE D 1 257 ? -0.14200 -4.56600 -23.61000 1.000 30.26773 257 ILE D C 1
ATOM 9292 O O . ILE D 1 257 ? -0.96400 -3.92500 -22.94500 1.000 31.54646 257 ILE D O 1
ATOM 9297 N N . ILE D 1 258 ? 1.17300 -4.44600 -23.44600 1.000 32.52083 258 ILE D N 1
ATOM 9298 C CA . ILE D 1 258 ? 1.75600 -3.73500 -22.31700 1.000 30.21125 258 ILE D CA 1
ATOM 9299 C C . ILE D 1 258 ? 2.79800 -2.76200 -22.84100 1.000 28.19933 258 ILE D C 1
ATOM 9300 O O . ILE D 1 258 ? 3.75200 -3.17000 -23.51600 1.000 27.29445 258 ILE D O 1
ATOM 9305 N N . LEU D 1 259 ? 2.59500 -1.49200 -22.53600 1.000 23.83179 259 LEU D N 1
ATOM 9306 C CA . LEU D 1 259 ? 3.54400 -0.42200 -22.90400 1.000 25.40639 259 LEU D CA 1
ATOM 9307 C C . LEU D 1 259 ? 4.30200 0.00700 -21.64100 1.000 29.51301 259 LEU D C 1
ATOM 9308 O O . LEU D 1 259 ? 3.67700 0.50000 -20.71400 1.000 28.63590 259 LEU D O 1
ATOM 9313 N N . GLY D 1 260 ? 5.61400 -0.17200 -21.64100 1.000 27.50205 260 GLY D N 1
ATOM 9314 C CA . GLY D 1 260 ? 6.44600 0.16600 -20.47900 1.000 31.63081 260 GLY D CA 1
ATOM 9315 C C . GLY D 1 260 ? 6.46000 -0.92500 -19.42400 1.000 27.69229 260 GLY D C 1
ATOM 9316 O O . GLY D 1 260 ? 5.97300 -2.00000 -19.65800 1.000 24.76993 260 GLY D O 1
ATOM 9317 N N . GLY D 1 261 ? 7.00000 -0.61400 -18.26400 1.000 32.40752 261 GLY D N 1
ATOM 9318 C CA . GLY D 1 261 ? 7.09800 -1.62500 -17.20700 1.000 28.20626 261 GLY D CA 1
ATOM 9319 C C . GLY D 1 261 ? 6.27600 -1.21900 -16.01800 1.000 39.57896 261 GLY D C 1
ATOM 9320 O O . GLY D 1 261 ? 5.08700 -1.02800 -16.17700 1.000 31.83418 261 GLY D O 1
ATOM 9321 N N . SER D 1 262 ? 6.90100 -1.25600 -14.85000 1.000 30.68418 262 SER D N 1
ATOM 9322 C CA . SER D 1 262 ? 6.29400 -0.82700 -13.57200 1.000 27.29705 262 SER D CA 1
ATOM 9323 C C . SER D 1 262 ? 5.07500 -1.66000 -13.16600 1.000 28.15445 262 SER D C 1
ATOM 9324 O O . SER D 1 262 ? 4.94400 -2.79700 -13.57200 1.000 31.40163 262 SER D O 1
ATOM 9327 N N . LEU D 1 263 ? 4.17400 -1.02500 -12.44000 1.000 35.37138 263 LEU D N 1
ATOM 9328 C CA . LEU D 1 263 ? 2.98500 -1.66400 -11.82600 1.000 34.99673 263 LEU D CA 1
ATOM 9329 C C . LEU D 1 263 ? 2.05600 -2.31500 -12.85700 1.000 27.66153 263 LEU D C 1
ATOM 9330 O O . LEU D 1 263 ? 1.74500 -3.47100 -12.66500 1.000 29.23818 263 LEU D O 1
ATOM 9335 N N . PRO D 1 264 ? 1.70000 -1.67200 -13.98200 1.000 25.33329 264 PRO D N 1
ATOM 9336 C CA . PRO D 1 264 ? 0.76100 -2.26500 -14.91800 1.000 24.59070 264 PRO D CA 1
ATOM 9337 C C . PRO D 1 264 ? 1.27100 -3.56500 -15.54400 1.000 35.44960 264 PRO D C 1
ATOM 9338 O O . PRO D 1 264 ? 0.53400 -4.48400 -15.62300 1.000 33.32243 264 PRO D O 1
ATOM 9342 N N . LYS D 1 265 ? 2.53800 -3.59100 -15.93600 1.000 28.46143 265 LYS D N 1
ATOM 9343 C CA . LYS D 1 265 ? 3.10000 -4.81700 -16.52800 1.000 28.43729 265 LYS D CA 1
ATOM 9344 C C . LYS D 1 265 ? 3.04600 -5.93000 -15.48100 1.000 28.70018 265 LYS D C 1
ATOM 9345 O O . LYS D 1 265 ? 2.60100 -7.01400 -15.81100 1.000 28.06554 265 LYS D O 1
ATOM 9351 N N . HIS D 1 266 ? 3.42500 -5.61800 -14.25000 1.000 25.05200 266 HIS D N 1
ATOM 9352 C CA . HIS D 1 266 ? 3.42100 -6.63300 -13.17400 1.000 33.37734 266 HIS D CA 1
ATOM 9353 C C . HIS D 1 266 ? 2.00700 -7.12500 -12.85500 1.000 28.37396 266 HIS D C 1
ATOM 9354 O O . HIS D 1 266 ? 1.85100 -8.30900 -12.71100 1.000 32.77113 266 HIS D O 1
ATOM 9361 N N . ALA D 1 267 ? 1.04200 -6.22100 -12.74700 1.000 28.41192 267 ALA D N 1
ATOM 9362 C CA . ALA D 1 267 ? -0.33300 -6.57200 -12.40500 1.000 40.93974 267 ALA D CA 1
ATOM 9363 C C . ALA D 1 267 ? -0.95900 -7.46100 -13.47100 1.000 39.89163 267 ALA D C 1
ATOM 9364 O O . ALA D 1 267 ? -1.59100 -8.47500 -13.15000 1.000 36.18238 267 ALA D O 1
ATOM 9366 N N . ILE D 1 268 ? -0.78100 -7.10300 -14.74500 1.000 34.42696 268 ILE D N 1
ATOM 9367 C CA . ILE D 1 268 ? -1.37200 -7.87600 -15.83500 1.000 29.41005 268 ILE D CA 1
ATOM 9368 C C . ILE D 1 268 ? -0.74000 -9.26100 -15.91400 1.000 32.42055 268 ILE D C 1
ATOM 9369 O O . ILE D 1 268 ? -1.43900 -10.27200 -16.04500 1.000 30.62489 268 ILE D O 1
ATOM 9374 N N . ILE D 1 269 ? 0.59000 -9.33100 -15.82700 1.000 34.45164 269 ILE D N 1
ATOM 9375 C CA . ILE D 1 269 ? 1.26200 -10.62900 -15.82500 1.000 37.80677 269 ILE D CA 1
ATOM 9376 C C . ILE D 1 269 ? 0.86200 -11.43800 -14.59500 1.000 43.63793 269 ILE D C 1
ATOM 9377 O O . ILE D 1 269 ? 0.56600 -12.63600 -14.69400 1.000 39.90262 269 ILE D O 1
ATOM 9382 N N . ASN D 1 270 ? 0.83300 -10.79800 -13.42000 1.000 42.27272 270 ASN D N 1
ATOM 9383 C CA . ASN D 1 270 ? 0.47700 -11.51600 -12.19500 1.000 52.70441 270 ASN D CA 1
ATOM 9384 C C . ASN D 1 270 ? -0.96500 -12.01100 -12.23400 1.000 38.13956 270 ASN D C 1
ATOM 9385 O O . ASN D 1 270 ? -1.25100 -13.14000 -11.82000 1.000 32.43487 270 ASN D O 1
ATOM 9390 N N . ALA D 1 271 ? -1.88900 -11.18100 -12.72400 1.000 26.42722 271 ALA D N 1
ATOM 9391 C CA . ALA D 1 271 ? -3.28000 -11.60900 -12.81900 1.000 33.42049 271 ALA D CA 1
ATOM 9392 C C . ALA D 1 271 ? -3.41900 -12.83200 -13.71500 1.000 35.93758 271 ALA D C 1
ATOM 9393 O O . ALA D 1 271 ? -4.24700 -13.71300 -13.45200 1.000 45.57741 271 ALA D O 1
ATOM 9395 N N . ASN D 1 272 ? -2.60500 -12.91200 -14.76900 1.000 39.61597 272 ASN D N 1
ATOM 9396 C CA . ASN D 1 272 ? -2.69700 -13.99800 -15.73600 1.000 30.67839 272 ASN D CA 1
ATOM 9397 C C . ASN D 1 272 ? -1.97700 -15.26900 -15.30000 1.000 34.41158 272 ASN D C 1
ATOM 9398 O O . ASN D 1 272 ? -2.08400 -16.28000 -15.99900 1.000 44.36310 272 ASN D O 1
ATOM 9403 N N . LEU D 1 273 ? -1.24500 -15.25800 -14.18200 1.000 39.05111 273 LEU D N 1
ATOM 9404 C CA . LEU D 1 273 ? -0.71300 -16.52300 -13.68100 1.000 54.59493 273 LEU D CA 1
ATOM 9405 C C . LEU D 1 273 ? -1.82700 -17.43900 -13.19500 1.000 42.58957 273 LEU D C 1
ATOM 9406 O O . LEU D 1 273 ? -1.68500 -18.66500 -13.24800 1.000 46.25871 273 LEU D O 1
ATOM 9411 N N . PHE D 1 274 ? -2.94300 -16.87000 -12.73900 1.000 35.41194 274 PHE D N 1
ATOM 9412 C CA . PHE D 1 274 ? -4.04000 -17.67800 -12.22100 1.000 52.05957 274 PHE D CA 1
ATOM 9413 C C . PHE D 1 274 ? -4.70800 -18.52600 -13.29600 1.000 53.50755 274 PHE D C 1
ATOM 9414 O O . PHE D 1 274 ? -5.47100 -19.43700 -12.95500 1.000 59.46210 274 PHE D O 1
ATOM 9422 N N . ARG D 1 275 ? -4.44300 -18.25100 -14.57300 1.000 52.25814 275 ARG D N 1
ATOM 9423 C CA . ARG D 1 275 ? -4.90500 -19.07600 -15.68200 1.000 48.09722 275 ARG D CA 1
ATOM 9424 C C . ARG D 1 275 ? -3.76300 -19.79300 -16.39200 1.000 51.09760 275 ARG D C 1
ATOM 9425 O O . ARG D 1 275 ? -3.97800 -20.37100 -17.46400 1.000 67.55629 275 ARG D O 1
ATOM 9433 N N . GLY D 1 276 ? -2.55700 -19.76700 -15.83200 1.000 44.55391 276 GLY D N 1
ATOM 9434 C CA . GLY D 1 276 ? -1.40800 -20.37700 -16.46800 1.000 42.74557 276 GLY D CA 1
ATOM 9435 C C . GLY D 1 276 ? -0.68200 -19.50100 -17.46500 1.000 70.54272 276 GLY D C 1
ATOM 9436 O O . GLY D 1 276 ? 0.11900 -20.02100 -18.25100 1.000 46.65067 276 GLY D O 1
ATOM 9437 N N . GLY D 1 277 ? -0.93100 -18.20200 -17.46200 1.000 47.31000 277 GLY D N 1
ATOM 9438 C CA . GLY D 1 277 ? -0.28300 -17.28700 -18.37200 1.000 42.88689 277 GLY D CA 1
ATOM 9439 C C . GLY D 1 277 ? -1.23400 -16.79800 -19.45200 1.000 49.09005 277 GLY D C 1
ATOM 9440 O O . GLY D 1 277 ? -2.23200 -17.44200 -19.79100 1.000 40.02073 277 GLY D O 1
ATOM 9441 N N . THR D 1 278 ? -0.91800 -15.62300 -19.98700 1.000 39.92211 278 THR D N 1
ATOM 9442 C CA . THR D 1 278 ? -1.70500 -15.09200 -21.08300 1.000 38.80158 278 THR D CA 1
ATOM 9443 C C . THR D 1 278 ? -1.43300 -15.90300 -22.34700 1.000 39.39386 278 THR D C 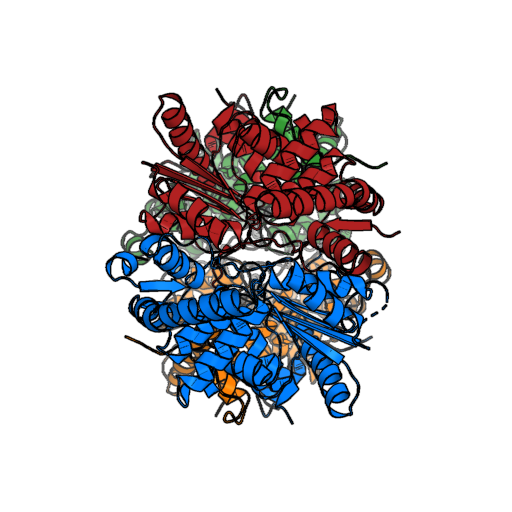1
ATOM 9444 O O . THR D 1 278 ? -0.44900 -16.64000 -22.44700 1.000 39.79053 278 THR D O 1
ATOM 9448 N N . ASP D 1 279 ? -2.34100 -15.78700 -23.31100 1.000 31.69690 279 ASP D N 1
ATOM 9449 C CA . ASP D 1 279 ? -2.22700 -16.56100 -24.53900 1.000 33.87779 279 ASP D CA 1
ATOM 9450 C C . ASP D 1 279 ? -1.56300 -15.78900 -25.66900 1.000 37.81110 279 ASP D C 1
ATOM 9451 O O . ASP D 1 279 ? -0.98800 -16.40800 -26.56900 1.000 32.83262 279 ASP D O 1
ATOM 9456 N N . TYR D 1 280 ? -1.62400 -14.46300 -25.63500 1.000 40.68913 280 TYR D N 1
ATOM 9457 C CA . TYR D 1 280 ? -0.91300 -13.61200 -26.57100 1.000 39.59143 280 TYR D CA 1
ATOM 9458 C C . TYR D 1 280 ? -0.30100 -12.46700 -25.77900 1.000 40.96328 280 TYR D C 1
ATOM 9459 O O . TYR D 1 280 ? -0.93700 -11.93600 -24.86500 1.000 40.11463 280 TYR D O 1
ATOM 9468 N N . ALA D 1 281 ? 0.93600 -12.10000 -26.11200 1.000 29.80120 281 ALA D N 1
ATOM 9469 C CA . ALA D 1 281 ? 1.60600 -11.01100 -25.41100 1.000 37.40456 281 ALA D CA 1
ATOM 9470 C C . ALA D 1 281 ? 2.35800 -10.13000 -26.39600 1.000 29.64767 281 ALA D C 1
ATOM 9471 O O . ALA D 1 281 ? 3.13100 -10.63000 -27.21900 1.000 33.38657 281 ALA D O 1
ATOM 9473 N N . ILE D 1 282 ? 2.12900 -8.82300 -26.30600 1.000 36.54669 282 ILE D N 1
ATOM 9474 C CA . ILE D 1 282 ? 2.91500 -7.82300 -27.02000 1.000 28.98203 282 ILE D CA 1
ATOM 9475 C C . ILE D 1 282 ? 3.41500 -6.82400 -25.98400 1.000 34.87421 282 ILE D C 1
ATOM 9476 O O . ILE D 1 282 ? 2.61300 -6.10800 -25.37000 1.000 31.91993 282 ILE D O 1
ATOM 9481 N N . TYR D 1 283 ? 4.73100 -6.77000 -25.78800 1.000 27.69350 283 TYR D N 1
ATOM 9482 C CA . TYR D 1 283 ? 5.34800 -5.83200 -24.85900 1.000 36.63577 283 TYR D CA 1
ATOM 9483 C C . TYR D 1 283 ? 6.17200 -4.83000 -25.65400 1.000 32.26755 283 TYR D C 1
ATOM 9484 O O . TYR D 1 283 ? 6.93000 -5.21700 -26.54700 1.000 26.56632 283 TYR D O 1
ATOM 9493 N N . ILE D 1 284 ? 5.99400 -3.54700 -25.35100 1.000 27.84112 284 ILE D N 1
ATOM 9494 C CA . ILE D 1 284 ? 6.78300 -2.47000 -25.93600 1.000 30.24513 284 ILE D CA 1
ATOM 9495 C C . ILE D 1 284 ? 7.38600 -1.68500 -24.78300 1.000 31.94188 284 ILE D C 1
ATOM 9496 O O . ILE D 1 284 ? 6.65000 -1.13100 -23.95600 1.000 28.44481 284 ILE D O 1
ATOM 9501 N N . SER D 1 285 ? 8.71500 -1.63500 -24.72800 1.000 27.85652 285 SER D N 1
ATOM 9502 C CA . SER D 1 285 ? 9.40100 -1.00500 -23.61000 1.000 30.84739 285 SER D CA 1
ATOM 9503 C C . SER D 1 285 ? 10.81400 -0.63100 -24.03100 1.000 25.89060 285 SER D C 1
ATOM 9504 O O . SER D 1 285 ? 11.36900 -1.19900 -24.97400 1.000 24.46834 285 SER D O 1
ATOM 9507 N N . THR D 1 286 ? 11.39400 0.32500 -23.30400 1.000 33.32613 286 THR D N 1
ATOM 9508 C CA . THR D 1 286 ? 12.79500 0.69300 -23.45500 1.000 35.20483 286 THR D CA 1
ATOM 9509 C C . THR D 1 286 ? 13.68900 0.04500 -22.40700 1.000 30.79397 286 THR D C 1
ATOM 9510 O O . THR D 1 286 ? 14.90900 0.23000 -22.45700 1.000 34.88868 286 THR D O 1
ATOM 9514 N N . ALA D 1 287 ? 13.12200 -0.70700 -21.46800 1.000 39.21872 287 ALA D N 1
ATOM 9515 C CA . ALA D 1 287 ? 13.90600 -1.32200 -20.41000 1.000 42.53616 287 ALA D CA 1
ATOM 9516 C C . ALA D 1 287 ? 14.56900 -2.60800 -20.89700 1.000 45.62610 287 ALA D C 1
ATOM 9517 O O . ALA D 1 287 ? 14.17600 -3.20300 -21.90300 1.000 45.93201 287 ALA D O 1
ATOM 9519 N N . VAL D 1 288 ? 15.58100 -3.03700 -20.15000 0.975 55.77234 288 VAL D N 1
ATOM 9520 C CA . VAL D 1 288 ? 16.34100 -4.24500 -20.46500 0.975 42.52875 288 VAL D CA 1
ATOM 9521 C C . VAL D 1 288 ? 16.38500 -5.11400 -19.21600 0.975 36.66103 288 VAL D C 1
ATOM 9522 O O . VAL D 1 288 ? 16.19600 -4.62000 -18.09400 0.975 44.50327 288 VAL D O 1
ATOM 9526 N N . PRO D 1 289 ? 16.60700 -6.42700 -19.37300 0.893 60.97587 289 PRO D N 1
ATOM 9527 C CA . PRO D 1 289 ? 16.49800 -7.32300 -18.21000 0.893 54.74395 289 PRO D CA 1
ATOM 9528 C C . PRO D 1 289 ? 17.69100 -7.32800 -17.26800 0.893 65.04512 289 PRO D C 1
ATOM 9529 O O . PRO D 1 289 ? 17.53100 -7.77400 -16.12300 0.893 57.20675 289 PRO D O 1
ATOM 9533 N N . TRP D 1 290 ? 18.86800 -6.83100 -17.67400 0.913 53.79206 290 TRP D N 1
ATOM 9534 C CA . TRP D 1 290 ? 20.10200 -7.13000 -16.94800 0.913 62.83058 290 TRP D CA 1
ATOM 9535 C C . TRP D 1 290 ? 20.20500 -6.43000 -15.59600 0.913 54.43292 290 TRP D C 1
ATOM 9536 O O . TRP D 1 290 ? 21.14600 -6.72600 -14.84500 0.913 45.37385 290 TRP D O 1
ATOM 9547 N N . ASP D 1 291 ? 19.28900 -5.52700 -15.26500 0.744 45.62951 291 ASP D N 1
ATOM 9548 C CA . ASP D 1 291 ? 19.12700 -5.10500 -13.87900 0.744 38.95734 291 ASP D CA 1
ATOM 9549 C C . ASP D 1 291 ? 18.26500 -6.07500 -13.08000 0.744 47.05833 291 ASP D C 1
ATOM 9550 O O . ASP D 1 291 ? 18.15000 -5.91500 -11.85900 0.744 33.38998 291 ASP D O 1
ATOM 9555 N N . GLY D 1 292 ? 17.68200 -7.07300 -13.74500 0.697 47.43252 292 GLY D N 1
ATOM 9556 C CA . GLY D 1 292 ? 16.82800 -8.06300 -13.12000 0.697 42.78380 292 GLY D CA 1
ATOM 9557 C C . GLY D 1 292 ? 15.37800 -7.67200 -12.96900 0.697 58.07466 292 GLY D C 1
ATOM 9558 O O . GLY D 1 292 ? 14.65000 -8.34900 -12.23700 0.697 49.80902 292 GLY D O 1
ATOM 9559 N N . SER D 1 293 ? 14.92900 -6.61200 -13.64300 0.861 66.60948 293 SER D N 1
ATOM 9560 C CA . SER D 1 293 ? 13.69300 -5.93800 -13.27400 0.861 67.87438 293 SER D CA 1
ATOM 9561 C C . SER D 1 293 ? 12.48000 -6.49100 -14.00900 0.861 55.44255 293 SER D C 1
ATOM 9562 O O . SER D 1 293 ? 12.58800 -7.14300 -15.04900 0.861 55.40688 293 SER D O 1
ATOM 9565 N N . LEU D 1 294 ? 11.30700 -6.22400 -13.42700 0.878 68.15847 294 LEU D N 1
ATOM 9566 C CA . LEU D 1 294 ? 10.04900 -6.52500 -14.09900 0.878 53.60673 294 LEU D CA 1
ATOM 9567 C C . LEU D 1 294 ? 9.97600 -5.83700 -15.45200 0.878 54.94546 294 LEU D C 1
ATOM 9568 O O . LEU D 1 294 ? 9.67000 -6.47000 -16.46900 0.878 52.71301 294 LEU D O 1
ATOM 9573 N N . SER D 1 295 ? 10.25600 -4.53000 -15.47600 0.879 60.28541 295 SER D N 1
ATOM 9574 C CA . SER D 1 295 ? 10.16800 -3.75700 -16.70900 0.879 48.75673 295 SER D CA 1
ATOM 9575 C C . SER D 1 295 ? 10.98900 -4.37900 -17.82700 0.879 51.37909 295 SER D C 1
ATOM 9576 O O . SER D 1 295 ? 10.62100 -4.27100 -19.00400 0.879 60.88337 295 SER D O 1
ATOM 9579 N N . GLY D 1 296 ? 12.09300 -5.03700 -17.48500 0.712 51.34062 296 GLY D N 1
ATOM 9580 C CA . GLY D 1 296 ? 12.93000 -5.71900 -18.45300 0.712 54.05847 296 GLY D CA 1
ATOM 9581 C C . GLY D 1 296 ? 12.62900 -7.18400 -18.68700 0.712 49.46979 296 GLY D C 1
ATOM 9582 O O . GLY D 1 296 ? 13.28300 -7.79800 -19.53500 0.712 61.66154 296 GLY D O 1
ATOM 9583 N N . ALA D 1 297 ? 11.66500 -7.76500 -17.97500 0.690 49.14530 297 ALA D N 1
ATOM 9584 C CA . ALA D 1 297 ? 11.39400 -9.19300 -18.10700 0.690 61.74538 297 ALA D CA 1
ATOM 9585 C C . ALA D 1 297 ? 10.80400 -9.50800 -19.48400 0.690 62.84699 297 ALA D C 1
ATOM 9586 O O . ALA D 1 297 ? 9.99000 -8.73700 -20.00400 0.690 60.93707 297 ALA D O 1
ATOM 9588 N N . PRO D 1 298 ? 11.18000 -10.63700 -20.08400 0.911 79.90874 298 PRO D N 1
ATOM 9589 C CA . PRO D 1 298 ? 10.76500 -10.94200 -21.46700 0.911 63.64189 298 PRO D CA 1
ATOM 9590 C C . PRO D 1 298 ? 9.32900 -11.44100 -21.52500 0.911 51.78919 298 PRO D C 1
ATOM 9591 O O . PRO D 1 298 ? 8.74900 -11.81900 -20.49700 0.911 62.99762 298 PRO D O 1
ATOM 9595 N N . PRO D 1 299 ? 8.72400 -11.47800 -22.72200 1.000 56.57768 299 PRO D N 1
ATOM 9596 C CA . PRO D 1 299 ? 7.27100 -11.71200 -22.82600 1.000 49.11625 299 PRO D CA 1
ATOM 9597 C C . PRO D 1 299 ? 6.80200 -13.10200 -22.41500 1.000 74.81768 299 PRO D C 1
ATOM 9598 O O . PRO D 1 299 ? 5.59100 -13.36100 -22.49200 1.000 71.86684 299 PRO D O 1
ATOM 9602 N N . ARG D 1 300 ? 7.67500 -14.00300 -21.99000 1.000 75.42199 300 ARG D N 1
ATOM 9603 C CA . ARG D 1 300 ? 7.22700 -15.32300 -21.55200 1.000 78.88662 300 ARG D CA 1
ATOM 9604 C C . ARG D 1 300 ? 7.44400 -15.51400 -20.05400 1.000 56.31966 300 ARG D C 1
ATOM 9605 O O . ARG D 1 300 ? 6.74500 -14.92100 -19.23200 1.000 63.59531 300 ARG D O 1
ATOM 9613 N N . ALA D 1 312 ? 4.39200 -18.69700 -30.74500 1.000 60.74376 312 ALA D N 1
ATOM 9614 C CA . ALA D 1 312 ? 4.62900 -17.64300 -31.72500 1.000 61.80943 312 ALA D CA 1
ATOM 9615 C C . ALA D 1 312 ? 3.72200 -16.44500 -31.46500 1.000 58.25982 312 ALA D C 1
ATOM 9616 O O . ALA D 1 312 ? 3.61300 -15.53800 -32.29300 1.000 58.74511 312 ALA D O 1
ATOM 9618 N N . ASP D 1 313 ? 3.07400 -16.44700 -30.29800 1.000 53.84902 313 ASP D N 1
ATOM 9619 C CA . ASP D 1 313 ? 2.13400 -15.40400 -29.91500 1.000 57.34519 313 ASP D CA 1
ATOM 9620 C C . ASP D 1 313 ? 2.69200 -14.48200 -28.83200 1.000 35.13160 313 ASP D C 1
ATOM 9621 O O . ASP D 1 313 ? 1.92100 -13.79300 -28.15500 1.000 35.09218 313 ASP D O 1
ATOM 9626 N N . TYR D 1 314 ? 4.01100 -14.45100 -28.65400 1.000 35.36403 314 TYR D N 1
ATOM 9627 C CA . TYR D 1 314 ? 4.65300 -13.61700 -27.64600 1.000 39.11577 314 TYR D CA 1
ATOM 9628 C C . TYR D 1 314 ? 5.81800 -12.87500 -28.27900 1.000 44.17963 314 TYR D C 1
ATOM 9629 O O . TYR D 1 314 ? 6.65900 -13.48800 -28.94200 1.000 36.17671 314 TYR D O 1
ATOM 9638 N N . VAL D 1 315 ? 5.87100 -11.55800 -28.07300 1.000 27.62658 315 VAL D N 1
ATOM 9639 C CA . VAL D 1 315 ? 6.91000 -10.73700 -28.67800 1.000 24.29916 315 VAL D CA 1
ATOM 9640 C C . VAL D 1 315 ? 7.10800 -9.48600 -27.83800 1.000 32.06642 315 VAL D C 1
ATOM 9641 O O . VAL D 1 315 ? 6.16400 -8.94200 -27.25700 1.000 23.64729 315 VAL D O 1
ATOM 9645 N N . GLU D 1 316 ? 8.35700 -9.03500 -27.77600 1.000 24.97985 316 GLU D N 1
ATOM 9646 C CA . GLU D 1 316 ? 8.70600 -7.75000 -27.19200 1.000 33.34855 316 GLU D CA 1
ATOM 9647 C C . GLU D 1 316 ? 9.33400 -6.88800 -28.27500 1.000 26.65447 316 GLU D C 1
ATOM 9648 O O . GLU D 1 316 ? 10.19500 -7.35700 -29.02500 1.000 24.45813 316 GLU D O 1
ATOM 9654 N N . VAL D 1 317 ? 8.89300 -5.64000 -28.37200 1.000 24.41021 317 VAL D N 1
ATOM 9655 C CA . VAL D 1 317 ? 9.51000 -4.66500 -29.25900 1.000 25.34892 317 VAL D CA 1
ATOM 9656 C C . VAL D 1 317 ? 10.24800 -3.66500 -28.38300 1.000 35.89495 317 VAL D C 1
ATOM 9657 O O . VAL D 1 317 ? 9.63300 -2.97700 -27.55800 1.000 26.36141 317 VAL D O 1
ATOM 9661 N N . TRP D 1 318 ? 11.56600 -3.59300 -28.54600 1.000 22.93312 318 TRP D N 1
ATOM 9662 C CA . TRP D 1 318 ? 12.38200 -2.69300 -27.74300 1.000 17.95911 318 TRP D CA 1
ATOM 9663 C C . TRP D 1 318 ? 12.42400 -1.31800 -28.40100 1.000 26.69822 318 TRP D C 1
ATOM 9664 O O . TRP D 1 318 ? 12.93000 -1.17200 -29.52100 1.000 25.07481 318 TRP D O 1
ATOM 9675 N N . GLY D 1 319 ? 11.90000 -0.31900 -27.70600 1.000 19.30442 319 GLY D N 1
ATOM 9676 C CA . GLY D 1 319 ? 11.95500 1.03900 -28.20200 1.000 23.14441 319 GLY D CA 1
ATOM 9677 C C . GLY D 1 319 ? 10.90500 1.91000 -27.55400 1.000 24.58783 319 GLY D C 1
ATOM 9678 O O . GLY D 1 319 ? 10.07000 1.45600 -26.77400 1.000 25.89111 319 GLY D O 1
ATOM 9679 N N . ASP D 1 320 ? 10.97500 3.19500 -27.90000 1.000 27.80393 320 ASP D N 1
ATOM 9680 C CA . ASP D 1 320 ? 10.00800 4.18400 -27.44300 1.000 24.30112 320 ASP D CA 1
ATOM 9681 C C . ASP D 1 320 ? 8.63900 3.90700 -28.06000 1.000 27.00124 320 ASP D C 1
ATOM 9682 O O . ASP D 1 320 ? 8.49800 3.84000 -29.28500 1.000 27.58735 320 ASP D O 1
ATOM 9687 N N . ALA D 1 321 ? 7.62000 3.77400 -27.20600 1.000 24.11279 321 ALA D N 1
ATOM 9688 C CA . ALA D 1 321 ? 6.27700 3.47200 -27.68800 1.000 23.12836 321 ALA D CA 1
ATOM 9689 C C . ALA D 1 321 ? 5.69600 4.58700 -28.55300 1.000 20.71952 321 ALA D C 1
ATOM 9690 O O . ALA D 1 321 ? 4.83000 4.31100 -29.38900 1.000 27.62615 321 ALA D O 1
ATOM 9692 N N . THR D 1 322 ? 6.14400 5.83500 -28.38700 1.000 23.07169 322 THR D N 1
ATOM 9693 C CA . THR D 1 322 ? 5.65300 6.89100 -29.26800 1.000 24.47319 322 THR D CA 1
ATOM 9694 C C . THR D 1 322 ? 6.11400 6.69700 -30.70900 1.000 37.90831 322 THR D C 1
ATOM 9695 O O . THR D 1 322 ? 5.47200 7.22000 -31.62400 1.000 31.00903 322 THR D O 1
ATOM 9699 N N . LEU D 1 323 ? 7.21100 5.96600 -30.93000 1.000 28.71255 323 LEU D N 1
ATOM 9700 C CA . LEU D 1 323 ? 7.60100 5.59800 -32.28700 1.000 27.00301 323 LEU D CA 1
ATOM 9701 C C . LEU D 1 323 ? 6.86700 4.34900 -32.76300 1.000 22.18884 323 LEU D C 1
ATOM 9702 O O . LEU D 1 323 ? 6.44000 4.27900 -33.92200 1.000 23.48587 323 LEU D O 1
ATOM 9707 N N . ILE D 1 324 ? 6.71100 3.36500 -31.88300 1.000 23.01503 324 ILE D N 1
ATOM 9708 C CA . ILE D 1 324 ? 6.28100 2.02600 -32.27600 1.000 24.98301 324 ILE D CA 1
ATOM 9709 C C . ILE D 1 324 ? 4.76300 1.90800 -32.31200 1.000 30.04089 324 ILE D C 1
ATOM 9710 O O . ILE D 1 324 ? 4.19500 1.39900 -33.28200 1.000 25.27109 324 ILE D O 1
ATOM 9715 N N . PHE D 1 325 ? 4.09000 2.36500 -31.25300 1.000 28.54581 325 PHE D N 1
ATOM 9716 C CA . PHE D 1 325 ? 2.66300 2.07900 -31.09400 1.000 36.43049 325 PHE D CA 1
ATOM 9717 C C . PHE D 1 325 ? 1.79700 2.59400 -32.23900 1.000 19.80597 325 PHE D C 1
ATOM 9718 O O . PHE D 1 325 ? 0.92400 1.83800 -32.70100 1.000 27.92259 325 PHE D O 1
ATOM 9726 N N . PRO D 1 326 ? 1.93800 3.83700 -32.71900 1.000 19.18379 326 PRO D N 1
ATOM 9727 C CA . PRO D 1 326 ? 1.07500 4.26900 -33.83700 1.000 29.66962 326 PRO D CA 1
ATOM 9728 C C . PRO D 1 326 ? 1.22400 3.41600 -35.08200 1.000 39.12069 326 PRO D C 1
ATOM 9729 O O . PRO D 1 326 ? 0.21700 3.11400 -35.73700 1.000 30.60995 326 PRO D O 1
ATOM 9733 N N . ILE D 1 327 ? 2.45200 3.00800 -35.42300 1.000 31.47524 327 ILE D N 1
ATOM 9734 C CA . ILE D 1 327 ? 2.63900 2.09300 -36.54500 1.000 27.08492 327 ILE D CA 1
ATOM 9735 C C . ILE D 1 327 ? 1.88700 0.79900 -36.28800 1.000 29.50296 327 ILE D C 1
ATOM 9736 O O . ILE D 1 327 ? 1.15500 0.30000 -37.15000 1.000 28.11467 327 ILE D O 1
ATOM 9741 N N . LEU D 1 328 ? 2.05200 0.24200 -35.08700 1.000 26.21949 328 LEU D N 1
ATOM 9742 C CA . LEU D 1 328 ? 1.45600 -1.05100 -34.77500 1.000 33.54812 328 LEU D CA 1
ATOM 9743 C C . LEU D 1 328 ? -0.06400 -0.99300 -34.85100 1.000 34.08817 328 LEU D C 1
ATOM 9744 O O . LEU D 1 328 ? -0.70100 -1.84800 -35.47800 1.000 32.41437 328 LEU D O 1
ATOM 9749 N N . VAL D 1 329 ? -0.66600 0.01400 -34.21900 1.000 26.42894 329 VAL D N 1
ATOM 9750 C CA . VAL D 1 329 ? -2.12400 0.09200 -34.18600 1.000 30.87166 329 VAL D CA 1
ATOM 9751 C C . VAL D 1 329 ? -2.68000 0.30100 -35.58800 1.000 30.83234 329 VAL D C 1
ATOM 9752 O O . VAL D 1 329 ? -3.65400 -0.34900 -35.98500 1.000 35.52833 329 VAL D O 1
ATOM 9756 N N . TRP D 1 330 ? -2.06300 1.19500 -36.36900 1.000 33.55555 330 TRP D N 1
ATOM 9757 C CA . TRP D 1 330 ? -2.56400 1.44900 -37.71500 1.000 33.00013 330 TRP D CA 1
ATOM 9758 C C . TRP D 1 330 ? -2.51800 0.18900 -38.56700 1.000 40.97142 330 TRP D C 1
ATOM 9759 O O . TRP D 1 330 ? -3.49000 -0.14300 -39.25700 1.000 38.81567 330 TRP D O 1
ATOM 9770 N N . MET D 1 331 ? -1.39200 -0.52600 -38.53800 1.000 32.28720 331 MET D N 1
ATOM 9771 C CA . MET D 1 331 ? -1.27500 -1.72200 -39.36300 1.000 28.99406 331 MET D CA 1
ATOM 9772 C C . MET D 1 331 ? -2.20000 -2.83700 -38.89700 1.000 37.47662 331 MET D C 1
ATOM 9773 O O . MET D 1 331 ? -2.57400 -3.69200 -39.71000 1.000 30.58974 331 MET D O 1
ATOM 9778 N N . VAL D 1 332 ? -2.58600 -2.83700 -37.62000 1.000 35.03468 332 VAL D N 1
ATOM 9779 C CA . VAL D 1 332 ? -3.51600 -3.84100 -37.10800 1.000 34.03506 332 VAL D CA 1
ATOM 9780 C C . VAL D 1 332 ? -4.96100 -3.44500 -37.39600 1.000 37.01990 332 VAL D C 1
ATOM 9781 O O . VAL D 1 332 ? -5.76600 -4.26600 -37.84600 1.000 43.79721 332 VAL D O 1
ATOM 9785 N N . MET D 1 333 ? -5.31300 -2.18400 -37.13900 1.000 35.40691 333 MET D N 1
ATOM 9786 C CA . MET D 1 333 ? -6.70400 -1.74800 -37.17600 1.000 41.91811 333 MET D CA 1
ATOM 9787 C C . MET D 1 333 ? -7.10000 -1.05500 -38.47500 1.000 42.85746 333 MET D C 1
ATOM 9788 O O . MET D 1 333 ? -8.29700 -0.95400 -38.75900 1.000 56.52798 333 MET D O 1
ATOM 9793 N N . LYS D 1 334 ? -6.17100 -0.56600 -39.28500 1.000 41.65590 334 LYS D N 1
ATOM 9794 C CA . LYS D 1 334 ? -6.64700 0.19100 -40.46800 1.000 31.62126 334 LYS D CA 1
ATOM 9795 C C . LYS D 1 334 ? -5.87300 -0.09400 -41.75000 1.000 45.43259 334 LYS D C 1
ATOM 9796 O O . LYS D 1 334 ? -6.19200 0.56000 -42.71500 1.000 63.99660 334 LYS D O 1
ATOM 9802 N N . ALA D 1 335 ? -4.91700 -1.01500 -41.77600 1.000 51.49458 335 ALA D N 1
ATOM 9803 C CA . ALA D 1 335 ? -4.09200 -1.15100 -42.99700 1.000 59.61718 335 ALA D CA 1
ATOM 9804 C C . ALA D 1 335 ? -4.88600 -1.57200 -44.23700 1.000 74.43135 335 ALA D C 1
ATOM 9805 O O . ALA D 1 335 ? -4.75100 -0.88100 -45.27000 1.000 77.97360 335 ALA D O 1
ATOM 9807 N N . ARG D 1 336 ? -5.73700 -2.59000 -44.13900 1.000 71.46071 336 ARG D N 1
ATOM 9808 C CA . ARG D 1 336 ? -6.47500 -3.01100 -45.36200 1.000 87.69712 336 ARG D CA 1
ATOM 9809 C C . ARG D 1 336 ? -7.97900 -2.74500 -45.18900 1.000 99.39468 336 ARG D C 1
ATOM 9810 O O . ARG D 1 336 ? -8.46400 -1.74400 -45.77300 1.000 97.26039 336 ARG D O 1
#

Sequence (1212 aa):
EGVEVKGPWLDDAQSLEEVVSYYYRIGFQATHLGRAIEIWRKVEEKRERGEEIRVFLGYTSNIISSGLREIIAWLVKEKKVDVIVTTAGGVEEDFIKSLKPFILGDWAELRKKGVNRIGNIFVPNDRYIEFEKYMIPFFERVLKIEEKLSRPLTASEFIYEMGRYMDEKLGKEKEKSVIYWAYKNNIPIFCPAITDGSIGDMLYFFKEERRDSRLIIDIANDIVKLNNLAITAKETASIILGGSLPKHAIINANLFRGGTDYAIYISTAVPWDGSLSGAPPREGVSWADYVEVWGDATLIFPILVWMVMKAREGVEVKGPWLDDAQSLEEVVSYYYRIGFQATHLGRAIEIWRKVEEKRERGEEIRVFLGYTSNIISSGLREIIAWLVKEKKVDVIVTTAGGVEEDFIKSLKPFILGDWEVDDAELRKKGVNRIGNIFVPNDRYIEFEKYMIPFFERVLKIEEKLSRPLTASEFIYEMGRYMDEKLGKEKEKSVIYWAYKNNIPIFCPAITDGSIGDMLYFFKEERRDSRLIIDIANDIVKLNNLAITAKETASIILGGSLPKHAIINANLFRGGTDYAIYISTAVPADYVEVWGDATLIFPILVWMVMKAREGVEVKGPWLDDAQSLEEVVSYYYRIGFQATHLGRAIEIWRKVEEKRERGEEIRVFLGYTSNIISSGLREIIAWLVKEKKVDVIVTTAGGVEEDFIKSLKPFILGDWDDAELRKKGVNRIGNIFVPNDRYIEFEKYMIPFFERVLKIEEKLSRPLTASEFIYEMGRYMDEKLGKEKEKSVIYWAYKNNIPIFCPAITDGSIGDMLYFFKEERRDSRLIIDIANDIVKLNNLAITAKETASIILGGSLPKHAIINANLFRGGTDYAIYISTAVPKADYVEVWGDATLIFPILVWMVMKAREGVEVKGPWLDDAQSLEEVVSYYYRIGFQATHLGRAIEIWRKVEEKRERGEEIRVFLGYTSNIISSGLREIIAWLVKEKKVDVIVTTAGGVEEDFIKSLKPFILGDKGVNRIGNIFVPNDRYIEFEKYMIPFFERVLKIEEKLSRPLTASEFIYEMGRYMDEKLGKEKEKSVIYWAYKNNIPIFCPAITDGSIGDMLYFFKEERRDSRLIIDIANDIVKLNNLAITAKETASIILGGSLPKHAIINANLFRGGTDYAIYISTAVPWDGSLSGAPPRADYVEVWGDATLIFPILVWMVMKAR

Foldseek 3Di:
DDQAQDFDDVVPDDDVLSRLCSQCRPDDLSVLLNLLLVLLLVVQVCVVVPAFAAEEEEEELVCCLDPVLLVLLVCLLVVSHFAYEYALNNQLSLVLCLPPNKDFAAQDCVVVVQWDDDGRITDHNVSLVVSLVLLLVLLVVQLVVCVVVVHHAAPQRSLLVVLVSCVVPHPPSCSSGNSVSCNVVVRTYHYLHNLPDSSVVSVVVSCVVVVDPRHDHDRPVVLVVLLVSLQPTPAYEYEHEEDPDRNCSNLVSNLVVQGHPAYEYEYQDADPQGQQDPCPQCPSHHDNRGGYRHDHCVVSVVSSCCSSPPDD/DDDAQDFDDVVPDDDVLSRLCSQCRPDDLSVLLNLLLVLLLVVQVCVVVPAFAAEEEEEELVCCLDPVLLVLLVCLLVVVHFAYEYALNNQLSLVLCLVPNKAFQPDDDDVVNCVVQQWDDDPRITDGNVSLVVSLVQLLVLLVVQLVVCVVVVHAEAPQVSLLVVLVSCVVPGPPSCSSGNSVSCNVVVRTYHYLHNLPDSSVVSVCVVCVVVVDPRHDHDHPVVLVVLLCSQVVTPAYEYEYEEDPDRNVSNQVSNVVVVGHPAYEYEYCDDDNSYGYRHDHCVVRVVVSCCSSPPDD/DDQAQDFDDVVPDDDVLSRLCSQCRPDDLSVQLNLLLVLLLVVQVCVVVVHFAAEEEEEELVCLLDPVLLVLLVCLLVVVHFAYEYALNNQLSLVLCLVPNKAFAAQVVVVCVVQQWDDDRRIIDGPVSLVVSLVQLLVLLVVQLVVCVVVVHAAAPQSSLLVVLVSCVVPGPPSCSSGNSVSCNVNVRTYHYLHNLPDSSVVSVVCSCVVVVDPRHDHDHPVVLVVLLCSLVVTPAYEYEYEEPPPRNVSNQVSNVVVVGHPAYEAEYCPDDVSRYGYRHDHCVVSVVSSCCSNPPND/DPDAQDFDDVVPDDDVLSRLCNQCRPDDLSVLLNLLLVLLLVVVVCVVVVNFAAEEEEEELVCLLDPVLLVLLVCLLVVVHFAYEYALNNQLSLVLCLPPHWAQAVQQWDDDDRIIDHPVSLVVSLVQLLVLLVVQLVVCVVVVHAAAPQSSLLSVLVSCVVPHPDSCSSGNSVSCNVVVRTYHYNNNLVDSSVVSVVVNCVVVVDPRRDHDHPVVLVVLLVSLQVTPAYAYEYEFFPDRLCSNQVSNVVVPGHDAYEYEYQDDCPVVDRRRDAQPSRGGYRHDHCVVSVVSSCCSSPPSD

Radius of gyration: 30.82 Å; Cα contacts (8 Å, |Δi|>4): 2563; chains: 4; bounding box: 89×58×82 Å

CATH classification: 3.40.910.10

InterPro domains:
  IPR002773 Deoxyhypusine synthase [PF01916] (33-330)
  IPR002773 Deoxyhypusine synthase [PTHR11703] (2-335)
  IPR002773 Deoxyhypusine synthase [TIGR00321] (19-334)
  IPR022899 Deoxyhypusine synthase, putative, archaeal [MF_00153] (30-333)
  IPR029035 DHS-like NAD/FAD-binding domain superfamily [SSF52467] (6-335)
  IPR036982 Deoxyhypusine synthase superfamily [G3DSA:3.40.910.10] (1-342)

Nearest PDB structures (foldseek):
  7cmc-assembly1_A  TM=1.003E+00  e=1.413E-60  Pyrococcus horikoshii OT3
  7cmc-assembly1_C  TM=9.911E-01  e=1.206E-53  Pyrococcus horikoshii OT3
  7cmc-assembly1_B  TM=9.840E-01  e=4.063E-53  Pyrococcus horikoshii OT3
  7cmc-assembly1_D  TM=9.761E-01  e=4.614E-52  Pyrococcus horikoshii OT3
  8pvu-assembly1_C  TM=8.917E-01  e=2.362E-26  Homo sapiens

Secondary structure (DSSP, 8-state):
--PBP-PPPTTT--SHHHHHTTGGGT-HHHHHHHHHHHHHHHHHHHHHTT---EEEEEE-HHHHHSTHHHHHHHHHHTT--SEEE--HHHHHHHHHHTTS--EE----GGGTTTEEEETTEEEETHHHHHHHHHHHHHHHHHHHHHHHHTSPEEHHHHHHHHHHHHHHH--GGGGG-HHHHHHHTT--EE-TTTTSSHHHHHHHHHHHHHT-----EE-TTHHHHHHHHHHH-SSEEEEEES-HHHHHHHHHHHHTTTS-SEEEEEESSPPTT-TT-SSGGGTT-----EEEEES-HHHHHHHHHHHHHT--/--PBP-PPPTTT--SHHHHHTTGGGT-HHHHHHHHHHHHHHHHHHHHHTT---EEEEEE-HHHHHSTHHHHHHHHHHTT--SEEE--HHHHHHHHHHTTS--EE--S---HHHHHHTT-EEETTEEE-HHHHHHHHHHHHHHHHHHHHHHHHHTSPEEHHHHHHHHHHHHHHH--GGGGG-HHHHHHHTT--EE-TTTTSSHHHHHHHHHHHHHT-----EE-HHHHHHHHHHHHT-SSEEEEEES-HHHHHHHHHHTGGGTS-SEEEEEESS----EEEEES-HHHHHHHHHHHHHT--/---B--PPPTTT--SHHHHHHTHHHH-HHHHHHHHHHHHHHHHHHHHHTT--EEEEEEE-HHHHHSTHHHHHHHHHHTT--SEEE--HHHHHHHHHHTTS--EE----HHHHHHTT-EEETTEEE-HHHHHHHHHHHHHHHHHHHHHHHHHTSPEEHHHHHHHHHHHHHHH--GGGGG-HHHHHHHTT--EE-TTTTSSHHHHHHHHHHHHHT-----EE-HHHHHHHHHHHHT-SEEEEEEES-HHHHHHHHHHHHTTTS-SEEEEEE-S---TTEEEEES-HHHHHHHHHHHHHT--/--PBP-PPPTTT--SHHHHHTTGGGT-HHHHHHHHHHHHHHHHHHHHHTT---EEEEEE-HHHHHSTHHHHHHHHHHTT--SEEE--HHHHHHHHHHTTS--EE----EEEETTEEEETHHHHHHHHHHHHHHHHHHHHHHHHTSPEEHHHHHHHHHHHHHHH--GGGGG-HHHHHHHTT--EE-TTGGGSHHHHHHHHHHHHHT-----EE-TTHHHHHHHHHHSSS-EEEEEES-HHHHHHHHHHHHTTTS-SEEEEEES--GGG--STT------EEEEES-HHHHHHHHHHHHHT--

Solvent-accessible surface area: 43131 Å² total; per-residue (Å²): 202,42,52,82,7,51,0,0,15,3,68,96,8,131,40,1,43,64,0,2,58,50,2,84,54,0,0,17,4,0,14,20,2,6,71,0,7,86,4,2,102,82,2,12,114,48,51,100,183,67,93,82,4,49,0,0,0,0,1,26,32,17,10,0,1,0,0,0,7,11,1,0,0,13,0,0,62,66,96,36,0,37,1,0,0,1,22,2,8,2,2,11,16,0,0,0,22,5,37,62,43,0,8,37,22,109,72,125,106,33,206,164,145,29,21,71,87,28,10,1,0,44,0,18,74,57,10,45,87,49,0,52,130,50,0,46,60,0,0,54,61,0,23,123,44,12,87,167,86,104,105,25,6,8,1,12,56,0,3,77,24,0,0,81,6,0,40,96,109,19,39,159,69,30,81,68,0,1,2,15,34,2,33,100,20,110,5,29,6,5,1,19,4,0,5,19,4,12,0,2,27,11,0,14,88,3,4,76,150,116,226,19,75,162,0,12,0,0,3,0,32,14,19,32,92,16,6,49,27,0,66,95,6,158,48,0,3,1,3,1,0,16,24,45,13,0,42,84,6,0,18,16,1,2,73,52,60,28,5,5,38,6,1,3,2,0,8,22,64,45,33,99,53,13,14,54,35,39,37,13,1,70,84,31,30,90,196,74,32,10,10,6,0,14,5,5,9,2,10,3,0,1,4,0,0,8,5,10,12,59,17,244,150,50,64,75,7,88,1,0,27,2,64,93,4,149,36,1,40,64,0,3,56,56,1,85,43,0,0,1,0,0,18,20,2,6,88,0,7,68,2,1,82,80,2,9,89,56,52,109,168,69,84,82,3,50,0,0,0,0,2,27,32,71,11,0,0,0,0,0,3,10,1,0,0,11,0,0,59,64,132,38,0,42,1,0,0,2,24,4,9,2,2,10,17,0,0,0,8,7,32,66,36,0,9,6,7,75,110,157,22,86,74,57,61,6,181,167,133,34,29,64,105,30,20,14,0,7,0,28,75,59,27,46,98,44,0,59,141,42,0,39,55,0,0,55,62,0,33,139,38,0,102,170,80,102,97,22,7,3,0,7,37,0,1,77,20,0,0,80,8,0,41,93,112,20,51,177,85,30,72,59,0,2,3,15,34,4,39,100,34,117,12,38,7,6,1,18,6,0,3,17,4,20,0,2,24,14,0,11,83,7,4,77,140,124,228,22,75,103,0,3,0,0,1,0,26,10,11,27,81,8,0,43,45,0,68,92,5,148,37,0,2,2,4,0,1,16,23,42,18,0,56,83,5,0,63,8,0,2,103,58,60,41,22,16,42,12,4,3,40,0,8,59,63,59,98,102,35,118,19,28,0,9,4,19,10,3,10,2,0,2,5,0,0,2,7,15,29,54,27,229,225,46,65,64,5,42,0,0,34,2,63,96,5,146,34,0,36,62,0,1,58,55,0,94,45,0,0,15,14,0,16,42,1,8,79,0,8,58,1,2,72,59,2,9,70,62,49,122,172,70,72,68,2,40,0,0,0,0,1,27,32,72,11,0,0,0,0,0,3,5,1,0,0,10,0,0,55,66,126,36,1,38,0,0,0,1,12,2,7,2,1,10,16,0,0,0,9,5,35,61,41,0,35,3,16,91,132,111,85,89,66,11,177,175,131,34,28,64,74,28,14,3,0,33,0,34,73,62,26,44,106,45,0,62,148,47,0,31,58,0,0,64,56,0,31,116,42,11,105,174,90,105,108,25,6,3,0,8,35,0,2,72,20,0,0,96,6,0,50,102,99,21,49,179,70,28,84,49,0,2,2,9,36,3,39,90,32,107,10,35,6,6,0,12,1,0,4,6,2,19,0,0,14,18,0,15,71,3,5,48,123,118,172,24,64,185,0,14,0,0,2,0,24,11,12,29,84,12,5,42,45,0,65,90,6,158,40,0,4,2,2,1,0,18,22,44,7,0,55,93,3,0,71,15,0,2,111,57,63,73,27,20,45,12,5,4,40,1,9,58,63,48,103,201,54,23,89,20,43,0,37,2,17,9,2,9,2,0,2,5,0,0,10,7,15,28,57,29,262,151,46,33,79,7,72,1,0,38,3,69,98,8,155,36,0,34,59,0,2,57,58,0,75,39,0,0,13,15,0,3,30,3,6,77,0,7,90,4,1,63,79,2,14,69,58,50,113,177,66,58,85,3,51,0,0,0,0,2,27,33,71,12,0,0,0,0,0,3,2,0,0,0,10,0,0,58,61,116,36,0,41,1,0,0,1,14,3,12,2,2,10,16,0,0,0,18,1,36,68,41,0,26,41,14,156,219,57,65,70,105,34,14,4,0,58,0,30,76,57,26,45,86,46,0,58,130,46,0,30,57,0,0,80,73,0,34,155,33,11,95,169,80,102,102,26,6,8,0,2,45,0,2,72,19,0,0,80,10,0,35,99,119,16,40,145,73,30,70,42,0,2,3,10,35,2,37,97,31,111,13,25,5,4,0,18,1,0,5,14,2,19,0,2,24,12,0,16,93,2,4,81,114,112,223,21,76,173,0,17,0,0,1,0,30,10,17,31,83,16,6,45,40,0,63,94,7,136,27,0,2,2,3,0,1,16,8,22,6,0,1,58,8,0,42,18,0,2,115,49,57,75,23,20,41,6,0,3,7,1,9,59,30,23,43,54,24,6,25,48,28,3,31,67,16,199,107,32,62,5,31,0,35,4,19,8,1,10,2,0,2,1,0,0,9,6,7,29,71,23,177

Organism: Pyrococcus horikoshii (strain ATCC 700860 / DSM 12428 / JCM 9974 / NBRC 100139 / OT-3) (NCBI:txid70601)

B-factor: mean 35.75, std 16.18, range [8.95, 119.18]